Protein 2LEV (pdb70)

Sequence (57 aa):
SHHHHHHSMGNSSKGVYYRNEEGQTWSGVGRQPRWLKEALLNGMKKEDFLVKDTEEESHHHHHHSMGNSSKGVYYRNEEGQTWSGVGRQPRWLKEALLNGMKKEDFLVKDTEEESHHHHHHSMGNSSKGVYYRNEEGQTWSGVGRQPRWLKEALLNGMKKEDFLVKDTEEESHHHHHHSMGNSSKGVYYRNEEGQTWSGVGRQPRWLKEALLNGMKKEDFLVKDTEEESHHHHHHSMGNSSKGVYYRNEEGQTWSGVGRQPRWLKEALLNGMKKEDFLVKDTEEESHHHHHHSMGNSSKGVYYRNEEGQTWSGVGRQPRWLKEALLNGMKKEDFLVKDTEEESHHHHHHSMGNSSKGVYYRNEEGQTWSGVGRQPRWLKEALLNGMKKEDFLVKDTEEESHHHHHHSMGNSSKGVYYRNEEGQTWSGVGRQPRWLKEALLNGMKKEDFLVKDTEEESHHHHHHSMGNSSKGVYYRNEEGQTWSGVGRQPRWLKEALLNGMKKEDFLVKDTEEESHHHHHHSMGNSSKGVYYRNEEGQTWSGVGRQPRWLKEALLNGMKKEDFLVKDTEEESHHHHHHSMGNSSKGVYYRNEEGQTWSGVGRQPRWLKEALLNGMKKEDFLVKDTEEESHHHHHHSMGNSSKGVYYRNEEGQTWSGVGRQPRWLKEALLNGMKKEDFLVKDTEEESHHHHHHSMGNSSKGVYYRNEEGQTWSGVGRQPRWLKEALLNGMKKEDFLVKDTEEESHHHHHHSMGNSSKGVYYRNEEGQTWSGVGRQPRWLKEALLNGMKKEDFLVKDTEEESHHHHHHSMGNSSKGVYYRNEEGQTWSGVGRQPRWLKEALLNGMKKEDFLVKDTEEESHHHHHHSMGNSSKGVYYRNEEGQTWSGVGRQPRWLKEALLNGMKKEDFLVKDTEEESHHHHHHSMGNSSKGVYYRNEEGQTWSGVGRQPRWLKEALLNGMKKEDFLVKDTEEESHHHHHHSMGNSSKGVYYRNEEGQTWSGVGRQPRWLKEALLNGMKKEDFLVKDTEEESHHHHHHSMGNSSKGVYYRNEEGQTWSGVGRQPRWLKEALLNGMKKEDFLVKDTEEESHHHHHHSMGNSSKGVYYRNEEGQTWSGVGRQPRWLKEALLNGMKKEDFLVKDTEEE

Organism: Escherichia coli O157:H7 (NCBI:txid83334)

B-factor: mean 10.0, std 0.0, range [10.0, 10.0]

Nearest PDB structures (foldseek):
  2lev-assembly1_A  TM=9.875E-01  e=4.443E-10  Escherichia coli
  4w5h-assembly1_A  TM=2.392E-01  e=7.335E+00  Streptococcus pneumoniae D39
  2lev-assembly1_A  TM=9.947E-01  e=4.299E-10  Escherichia coli
  2lev-assembly1_A  TM=8.433E-01  e=2.923E-08  Escherichia coli
  2lev-assembly1_A  TM=9.998E-01  e=2.452E-10  Escherichia coli

Solvent-accessible surface area: 4598 Å² total; per-residue (Å²): 142,194,154,170,171,109,73,44,93,80,48,91,113,121,39,44,54,18,83,16,153,94,44,95,73,25,76,35,122,78,177,71,26,145,10,0,121,72,7,82,121,112,74,57,124,66,68,71,23,24,17,2,63,53,79,94,187

Structure (mmCIF, N/CA/C/O backbone):
data_2LEV
#
_entry.id   2LEV
#
loop_
_entity.id
_entity.type
_entity.pdbx_description
1 polymer Ler
2 polymer "DNA (5'-D(*GP*CP*GP*AP*TP*AP*AP*TP*TP*GP*AP*TP*AP*GP*G)-3')"
3 polymer "DNA (5'-D(*CP*CP*TP*AP*TP*CP*AP*AP*TP*TP*AP*TP*CP*GP*C)-3')"
#
loop_
_atom_site.group_PDB
_atom_site.id
_atom_site.type_symbol
_atom_site.label_atom_id
_atom_site.label_alt_id
_atom_site.label_comp_id
_atom_site.label_asym_id
_atom_site.label_entity_id
_atom_site.label_seq_id
_atom_site.pdbx_PDB_ins_code
_atom_site.Cartn_x
_atom_site.Cartn_y
_atom_site.Cartn_z
_atom_site.occupancy
_atom_site.B_iso_or_equiv
_atom_site.auth_seq_id
_atom_site.auth_comp_id
_atom_site.auth_asym_id
_atom_site.auth_atom_id
_atom_site.pdbx_PDB_model_num
ATOM 1 N N . SER A 1 1 ? -39.789 16.274 0.199 1.00 10.00 -9 SER A N 1
ATOM 2 C CA . SER A 1 1 ? -38.975 15.468 1.128 1.00 10.00 -9 SER A CA 1
ATOM 3 C C . SER A 1 1 ? -38.142 14.455 0.351 1.00 10.00 -9 SER A C 1
ATOM 4 O O . SER A 1 1 ? -38.573 13.962 -0.691 1.00 10.00 -9 SER A O 1
ATOM 14 N N . HIS A 1 2 ? -36.945 14.156 0.843 1.00 10.00 -8 HIS A N 1
ATOM 15 C CA . HIS A 1 2 ? -36.071 13.189 0.182 1.00 10.00 -8 HIS A CA 1
ATOM 16 C C . HIS A 1 2 ? -36.462 11.776 0.596 1.00 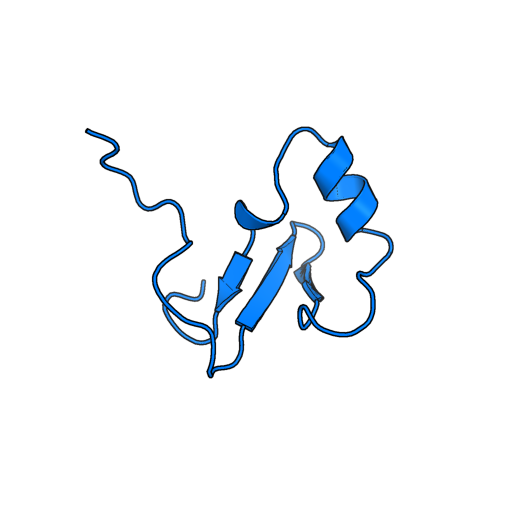10.00 -8 HIS A C 1
ATOM 17 O O . HIS A 1 2 ? -35.887 11.208 1.524 1.00 10.00 -8 HIS A O 1
ATOM 32 N N . HIS A 1 3 ? -37.452 11.220 -0.082 1.00 10.00 -7 HIS A N 1
ATOM 33 C CA . HIS A 1 3 ? -37.925 9.879 0.234 1.00 10.00 -7 HIS A CA 1
ATOM 34 C C . HIS A 1 3 ? -37.287 8.849 -0.688 1.00 10.00 -7 HIS A C 1
ATOM 35 O O . HIS A 1 3 ? -37.824 8.514 -1.747 1.00 10.00 -7 HIS A O 1
ATOM 50 N N . HIS A 1 4 ? -36.124 8.361 -0.275 1.00 10.00 -6 HIS A N 1
ATOM 51 C CA . HIS A 1 4 ? -35.377 7.368 -1.034 1.00 10.00 -6 HIS A CA 1
ATOM 52 C C . HIS A 1 4 ? -34.515 6.537 -0.095 1.00 10.00 -6 HIS A C 1
ATOM 53 O O . HIS A 1 4 ? -34.361 6.881 1.080 1.00 10.00 -6 HIS A O 1
ATOM 68 N N . HIS A 1 5 ? -33.970 5.443 -0.611 1.00 10.00 -5 HIS A N 1
ATOM 69 C CA . HIS A 1 5 ? -33.110 4.573 0.177 1.00 10.00 -5 HIS A CA 1
ATOM 70 C C . HIS A 1 5 ? -31.835 5.312 0.537 1.00 10.00 -5 HIS A C 1
ATOM 71 O O . HIS A 1 5 ? -31.455 5.391 1.702 1.00 10.00 -5 HIS A O 1
ATOM 86 N N . HIS A 1 6 ? -31.168 5.823 -0.498 1.00 10.00 -4 HIS A N 1
ATOM 87 C CA . HIS A 1 6 ? -29.927 6.593 -0.364 1.00 10.00 -4 HIS A CA 1
ATOM 88 C C . HIS A 1 6 ? -28.747 5.729 0.107 1.00 10.00 -4 HIS A C 1
ATOM 89 O O . HIS A 1 6 ? -27.602 6.178 0.073 1.00 10.00 -4 HIS A O 1
ATOM 104 N N . HIS A 1 7 ? -29.041 4.493 0.541 1.00 10.00 -3 HIS A N 1
ATOM 105 C CA . HIS A 1 7 ? -28.034 3.521 1.020 1.00 10.00 -3 HIS A CA 1
ATOM 106 C C . HIS A 1 7 ? -26.993 4.145 1.947 1.00 10.00 -3 HIS A C 1
ATOM 107 O O . HIS A 1 7 ? -25.839 3.719 1.965 1.00 10.00 -3 HIS A O 1
ATOM 122 N N . SER A 1 8 ? -27.394 5.132 2.735 1.00 10.00 -2 SER A N 1
ATOM 123 C CA . SER A 1 8 ? -26.461 5.773 3.642 1.00 10.00 -2 SER A CA 1
ATOM 124 C C . SER A 1 8 ? -26.636 5.264 5.065 1.00 10.00 -2 SER A C 1
ATOM 125 O O . SER A 1 8 ? -25.728 4.638 5.616 1.00 10.00 -2 SER A O 1
ATOM 133 N N . MET A 1 9 ? -27.829 5.503 5.616 1.00 10.00 -1 MET A N 1
ATOM 134 C CA . MET A 1 9 ? -28.196 5.116 6.985 1.00 10.00 -1 MET A CA 1
ATOM 135 C C . MET A 1 9 ? -27.216 5.678 8.026 1.00 10.00 -1 MET A C 1
ATOM 136 O O . MET A 1 9 ? -26.240 6.353 7.689 1.00 10.00 -1 MET A O 1
ATOM 150 N N . GLY A 1 10 ? -27.502 5.433 9.295 1.00 10.00 0 GLY A N 1
ATOM 151 C CA . GLY A 1 10 ? -26.639 5.910 10.353 1.00 10.00 0 GLY A CA 1
ATOM 152 C C . GLY A 1 10 ? -25.803 4.791 10.924 1.00 10.00 0 GLY A C 1
ATOM 153 O O . GLY A 1 10 ? -26.142 4.223 11.960 1.00 10.00 0 GLY A O 1
ATOM 157 N N . ASN A 1 11 ? -24.711 4.466 10.246 1.00 10.00 1 ASN A N 1
ATOM 158 C CA . ASN A 1 11 ? -23.838 3.386 10.687 1.00 10.00 1 ASN A CA 1
ATOM 159 C C . ASN A 1 11 ? -22.376 3.765 10.497 1.00 10.00 1 ASN A C 1
ATOM 160 O O . ASN A 1 11 ? -22.006 4.362 9.484 1.00 10.00 1 ASN A O 1
ATOM 171 N N . SER A 1 12 ? -21.550 3.428 11.480 1.00 10.00 2 SER A N 1
ATOM 172 C CA . SER A 1 12 ? -20.125 3.731 11.426 1.00 10.00 2 SER A CA 1
ATOM 173 C C . SER A 1 12 ? -19.319 2.702 12.226 1.00 10.00 2 SER A C 1
ATOM 174 O O . SER A 1 12 ? -18.247 2.269 11.801 1.00 10.00 2 SER A O 1
ATOM 182 N N . SER A 1 13 ? -19.846 2.298 13.377 1.00 10.00 3 SER A N 1
ATOM 183 C CA . SER A 1 13 ? -19.176 1.326 14.231 1.00 10.00 3 SER A CA 1
ATOM 184 C C . SER A 1 13 ? -19.517 -0.102 13.808 1.00 10.00 3 SER A C 1
ATOM 185 O O . SER A 1 13 ? -20.048 -0.891 14.590 1.00 10.00 3 SER A O 1
ATOM 193 N N . LYS A 1 14 ? -19.195 -0.423 12.565 1.00 10.00 4 LYS A N 1
ATOM 194 C CA . LYS A 1 14 ? -19.459 -1.736 12.000 1.00 10.00 4 LYS A CA 1
ATOM 195 C C . LYS A 1 14 ? -18.618 -1.923 10.751 1.00 10.00 4 LYS A C 1
ATOM 196 O O . LYS A 1 14 ? -17.805 -1.0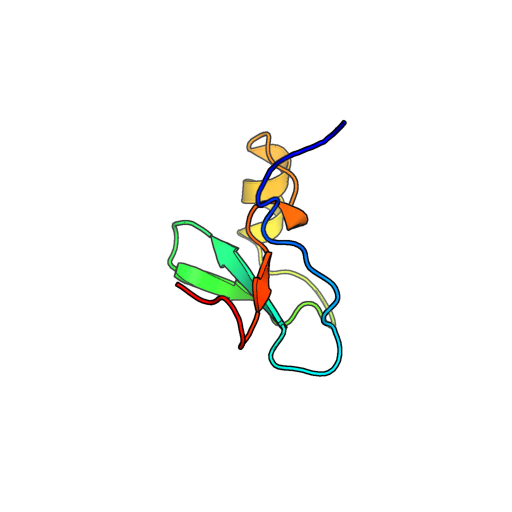60 10.417 1.00 10.00 4 LYS A O 1
ATOM 215 N N . GLY A 1 15 ? -18.792 -3.056 10.086 1.00 10.00 5 GLY A N 1
ATOM 216 C CA . GLY A 1 15 ? -18.064 -3.323 8.865 1.00 10.00 5 GLY A CA 1
ATOM 217 C C . GLY A 1 15 ? -18.539 -2.444 7.720 1.00 10.00 5 GLY A C 1
ATOM 218 O O . GLY A 1 15 ? -19.295 -2.886 6.861 1.00 10.00 5 GLY A O 1
ATOM 222 N N . VAL A 1 16 ? -18.125 -1.187 7.738 1.00 10.00 6 VAL A N 1
ATOM 223 C CA . VAL A 1 16 ? -18.492 -0.229 6.707 1.00 10.00 6 VAL A CA 1
ATOM 224 C C . VAL A 1 16 ? -17.457 -0.253 5.587 1.00 10.00 6 VAL A C 1
ATOM 225 O O . VAL A 1 16 ? -16.253 -0.260 5.851 1.00 10.00 6 VAL A O 1
ATOM 238 N N . TYR A 1 17 ? -17.921 -0.306 4.343 1.00 10.00 7 TYR A N 1
ATOM 239 C CA . TYR A 1 17 ? -17.016 -0.338 3.206 1.00 10.00 7 TYR A CA 1
ATOM 240 C C . TYR A 1 17 ? -17.677 0.181 1.929 1.00 10.00 7 TYR A C 1
ATOM 241 O O . TYR A 1 17 ? -18.894 0.338 1.848 1.00 10.00 7 TYR A O 1
ATOM 259 N N . TYR A 1 18 ? -16.852 0.476 0.944 1.00 10.00 8 TYR A N 1
ATOM 260 C CA . TYR A 1 18 ? -17.327 0.959 -0.341 1.00 10.00 8 TYR A CA 1
ATOM 261 C C . TYR A 1 18 ? -17.230 -0.166 -1.356 1.00 10.00 8 TYR A C 1
ATOM 262 O O . TYR A 1 18 ? -16.208 -0.846 -1.418 1.00 10.00 8 TYR A O 1
ATOM 280 N N . ARG A 1 19 ? -18.279 -0.384 -2.136 1.00 10.00 9 ARG A N 1
ATOM 281 C CA . ARG A 1 19 ? -18.264 -1.449 -3.129 1.00 10.00 9 ARG A CA 1
ATOM 282 C C . ARG A 1 19 ? -18.743 -0.943 -4.484 1.00 10.00 9 ARG A C 1
ATOM 283 O O . ARG A 1 19 ? -19.828 -0.380 -4.598 1.00 10.00 9 ARG A O 1
ATOM 304 N N . ASN A 1 20 ? -17.935 -1.166 -5.508 1.00 10.00 10 ASN A N 1
ATOM 305 C CA . ASN A 1 20 ? -18.272 -0.729 -6.857 1.00 10.00 10 ASN A CA 1
ATOM 306 C C . ASN A 1 20 ? -18.545 -1.943 -7.745 1.00 10.00 10 ASN A C 1
ATOM 307 O O . ASN A 1 20 ? -18.467 -3.078 -7.281 1.00 10.00 10 ASN A O 1
ATOM 318 N N . GLU A 1 21 ? -18.848 -1.694 -9.015 1.00 10.00 11 GLU A N 1
ATOM 319 C CA . GLU A 1 21 ? -19.155 -2.752 -9.982 1.00 10.00 11 GLU A CA 1
ATOM 320 C C . GLU A 1 21 ? -18.029 -3.784 -10.113 1.00 10.00 11 GLU A C 1
ATOM 321 O O . GLU A 1 21 ? -18.273 -4.927 -10.497 1.00 10.00 11 GLU A O 1
ATOM 333 N N . GLU A 1 22 ? -16.802 -3.385 -9.799 1.00 10.00 12 GLU A N 1
ATOM 334 C CA . GLU A 1 22 ? -15.662 -4.294 -9.875 1.00 10.00 12 GLU A CA 1
ATOM 335 C C . GLU A 1 22 ? -15.735 -5.341 -8.763 1.00 10.00 12 GLU A C 1
ATOM 336 O O . GLU A 1 22 ? -15.024 -6.346 -8.789 1.00 10.00 12 GLU A O 1
ATOM 348 N N . GLY A 1 23 ? -16.593 -5.088 -7.784 1.00 10.00 13 GLY A N 1
ATOM 349 C CA . GLY A 1 23 ? -16.746 -5.999 -6.669 1.00 10.00 13 GLY A CA 1
ATOM 350 C C . GLY A 1 23 ? -15.766 -5.695 -5.556 1.00 10.00 13 GLY A C 1
ATOM 351 O O . GLY A 1 23 ? -15.917 -6.174 -4.434 1.00 10.00 13 GLY A O 1
ATOM 355 N N . GLN A 1 24 ? -14.765 -4.885 -5.873 1.00 10.00 14 GLN A N 1
ATOM 356 C CA . GLN A 1 24 ? -13.745 -4.503 -4.905 1.00 10.00 14 GLN A CA 1
ATOM 357 C C . GLN A 1 24 ? -14.351 -3.659 -3.793 1.00 10.00 14 GLN A C 1
ATOM 358 O O . GLN A 1 24 ? -15.301 -2.904 -4.023 1.00 10.00 14 GLN A O 1
ATOM 372 N N . THR A 1 25 ? -13.782 -3.765 -2.598 1.00 10.00 15 THR A N 1
ATOM 373 C CA . THR A 1 25 ? -14.283 -3.029 -1.450 1.00 10.00 15 THR A CA 1
ATOM 374 C C . THR A 1 25 ? -13.175 -2.244 -0.755 1.00 10.00 15 THR A C 1
ATOM 375 O O . THR A 1 25 ? -12.022 -2.671 -0.722 1.00 10.00 15 THR A O 1
ATOM 386 N N . TRP A 1 26 ? -13.544 -1.091 -0.212 1.00 10.00 16 TRP A N 1
ATOM 387 C CA . TRP A 1 26 ? -12.615 -0.228 0.513 1.00 10.00 16 TRP A CA 1
ATOM 388 C C . TRP A 1 26 ? -13.103 -0.061 1.949 1.00 10.00 16 TRP A C 1
ATOM 389 O O . TRP A 1 26 ? -14.280 0.217 2.170 1.00 10.00 16 TRP A O 1
ATOM 410 N N . SER A 1 27 ? -12.200 -0.219 2.910 1.00 10.00 17 SER A N 1
ATOM 411 C CA . SER A 1 27 ? -12.548 -0.115 4.326 1.00 10.00 17 SER A CA 1
ATOM 412 C C . SER A 1 27 ? -12.996 1.299 4.722 1.00 10.00 17 SER A C 1
ATOM 413 O O . SER A 1 27 ? -13.721 1.474 5.700 1.00 10.00 17 SER A O 1
ATOM 421 N N . GLY A 1 28 ? -12.554 2.305 3.980 1.00 10.00 18 GLY A N 1
ATOM 422 C CA . GLY A 1 28 ? -12.941 3.672 4.291 1.00 10.00 18 GLY A CA 1
ATOM 423 C C . GLY A 1 28 ? -11.908 4.393 5.135 1.00 10.00 18 GLY A C 1
ATOM 424 O O . GLY A 1 28 ? -11.995 5.604 5.345 1.00 10.00 18 GLY A O 1
ATOM 428 N N . VAL A 1 29 ? -10.929 3.642 5.611 1.00 10.00 19 VAL A N 1
ATOM 429 C CA . VAL A 1 29 ? -9.866 4.192 6.438 1.00 10.00 19 VAL A CA 1
ATOM 430 C C . VAL A 1 29 ? -8.569 4.239 5.637 1.00 10.00 19 VAL A C 1
ATOM 431 O O . VAL A 1 29 ? -8.433 3.537 4.635 1.00 10.00 19 VAL A O 1
ATOM 444 N N . GLY A 1 30 ? -7.637 5.084 6.060 1.00 10.00 20 GLY A N 1
ATOM 445 C CA . GLY A 1 30 ? -6.366 5.191 5.373 1.00 10.00 20 GLY A CA 1
ATOM 446 C C . GLY A 1 30 ? -6.484 5.920 4.056 1.00 10.00 20 GLY A C 1
ATOM 447 O O . GLY A 1 30 ? -6.701 7.134 4.020 1.00 10.00 20 GLY A O 1
ATOM 451 N N . ARG A 1 31 ? -6.350 5.175 2.975 1.00 10.00 21 ARG A N 1
ATOM 452 C CA . ARG A 1 31 ? -6.440 5.733 1.637 1.00 10.00 21 ARG A CA 1
ATOM 453 C C . ARG A 1 31 ? -7.344 4.856 0.782 1.00 10.00 21 ARG A C 1
ATOM 454 O O . ARG A 1 31 ? -7.435 3.648 1.007 1.00 10.00 21 ARG A O 1
ATOM 475 N N . GLN A 1 32 ? -8.010 5.463 -0.183 1.00 10.00 22 GLN A N 1
ATOM 476 C CA . GLN A 1 32 ? -8.926 4.742 -1.056 1.00 10.00 22 GLN A CA 1
ATOM 477 C C . GLN A 1 32 ? -8.185 4.059 -2.201 1.00 10.00 22 GLN A C 1
ATOM 478 O O . GLN A 1 32 ? -7.084 4.455 -2.556 1.00 10.00 22 GLN A O 1
ATOM 492 N N . PRO A 1 33 ? -8.757 2.991 -2.774 1.00 10.00 23 PRO A N 1
ATOM 493 C CA . PRO A 1 33 ? -8.143 2.283 -3.893 1.00 10.00 23 PRO A CA 1
ATOM 494 C C . PRO A 1 33 ? -8.257 3.087 -5.188 1.00 10.00 23 PRO A C 1
ATOM 495 O O . PRO A 1 33 ? -9.038 4.037 -5.273 1.00 10.00 23 PRO A O 1
ATOM 506 N N . ARG A 1 34 ? -7.507 2.681 -6.203 1.00 10.00 24 ARG A N 1
ATOM 507 C CA . ARG A 1 34 ? -7.497 3.382 -7.487 1.00 10.00 24 ARG A CA 1
ATOM 508 C C . ARG A 1 34 ? -8.884 3.458 -8.138 1.00 10.00 24 ARG A C 1
ATOM 509 O O . ARG A 1 34 ? -9.191 4.427 -8.828 1.00 10.00 24 ARG A O 1
ATOM 530 N N . TRP A 1 35 ? -9.733 2.456 -7.905 1.00 10.00 25 TRP A N 1
ATOM 531 C CA . TRP A 1 35 ? -11.068 2.449 -8.508 1.00 10.00 25 TRP A CA 1
ATOM 532 C C . TRP A 1 35 ? -11.999 3.460 -7.841 1.00 10.00 25 TRP A C 1
ATOM 533 O O . TRP A 1 35 ? -12.981 3.885 -8.443 1.00 10.00 25 TRP A O 1
ATOM 554 N N . LEU A 1 36 ? -11.684 3.859 -6.612 1.00 10.00 26 LEU A N 1
ATOM 555 C CA . LEU A 1 36 ? -12.511 4.828 -5.901 1.00 10.00 26 LEU A CA 1
ATOM 556 C C . LEU A 1 36 ? -12.454 6.156 -6.638 1.00 10.00 26 LEU A C 1
ATOM 557 O O . LEU A 1 36 ? -13.473 6.806 -6.866 1.00 10.00 26 LEU A O 1
ATOM 573 N N . LYS A 1 37 ? -11.248 6.526 -7.035 1.00 10.00 27 LYS A N 1
ATOM 574 C CA . LYS A 1 37 ? -11.020 7.759 -7.757 1.00 10.00 27 LYS A CA 1
ATOM 575 C C . LYS A 1 37 ? -11.764 7.732 -9.087 1.00 10.00 27 LYS A C 1
ATOM 576 O O . LYS A 1 37 ? -12.400 8.713 -9.478 1.00 10.00 27 LYS A O 1
ATOM 595 N N . GLU A 1 38 ? -11.704 6.585 -9.758 1.00 10.00 28 GLU A N 1
ATOM 596 C CA . GLU A 1 38 ? -12.360 6.406 -11.045 1.00 10.00 28 GLU A CA 1
ATOM 597 C C . GLU A 1 38 ? -13.874 6.482 -10.896 1.00 10.00 28 GLU A C 1
ATOM 598 O O . GLU A 1 38 ? -14.554 7.135 -11.688 1.00 10.00 28 GLU A O 1
ATOM 610 N N . ALA A 1 39 ? -14.396 5.813 -9.874 1.00 10.00 29 ALA A N 1
ATOM 611 C CA . ALA A 1 39 ? -15.829 5.805 -9.613 1.00 10.00 29 ALA A CA 1
ATOM 612 C C . ALA A 1 39 ? -16.318 7.203 -9.252 1.00 10.00 29 ALA A C 1
ATOM 613 O O . ALA A 1 39 ? -17.433 7.595 -9.598 1.00 10.00 29 ALA A O 1
ATOM 620 N N . LEU A 1 40 ? -15.461 7.956 -8.575 1.00 10.00 30 LEU A N 1
ATOM 621 C CA . LEU A 1 40 ? -15.786 9.313 -8.160 1.00 10.00 30 LEU A CA 1
ATOM 622 C C . LEU A 1 40 ? -15.930 10.236 -9.368 1.00 10.00 30 LEU A C 1
ATOM 623 O O . LEU A 1 40 ? -16.893 10.998 -9.469 1.00 10.00 30 LEU A O 1
ATOM 639 N N . LEU A 1 41 ? -14.974 10.161 -10.289 1.00 10.00 31 LEU A N 1
ATOM 640 C CA . LEU A 1 41 ? -15.007 10.995 -11.488 1.00 10.00 31 LEU A CA 1
ATOM 641 C C . LEU A 1 41 ? -15.970 10.434 -12.529 1.00 10.00 31 LEU A C 1
ATOM 642 O O . LEU A 1 41 ? -16.236 11.068 -13.549 1.00 10.00 31 LEU A O 1
ATOM 658 N N . ASN A 1 42 ? -16.495 9.240 -12.263 1.00 10.00 32 ASN A N 1
ATOM 659 C CA . ASN A 1 42 ? -17.432 8.593 -13.174 1.00 10.00 32 ASN A CA 1
ATOM 660 C C . ASN A 1 42 ? -18.772 9.320 -13.178 1.00 10.00 32 ASN A C 1
ATOM 661 O O . ASN A 1 42 ? -19.622 9.072 -14.033 1.00 10.00 32 ASN A O 1
ATOM 672 N N . GLY A 1 43 ? -18.954 10.223 -12.220 1.00 10.00 33 GLY A N 1
ATOM 673 C CA . GLY A 1 43 ? -20.186 10.984 -12.143 1.00 10.00 33 GLY A CA 1
ATOM 674 C C . GLY A 1 43 ? -21.048 10.614 -10.954 1.00 10.00 33 GLY A C 1
ATOM 675 O O . GLY A 1 43 ? -22.212 11.016 -10.875 1.00 10.00 33 GLY A O 1
ATOM 679 N N . MET A 1 44 ? -20.493 9.855 -10.025 1.00 10.00 34 MET A N 1
ATOM 680 C CA . MET A 1 44 ? -21.240 9.453 -8.844 1.00 10.00 34 MET A CA 1
ATOM 681 C C . MET A 1 44 ? -20.383 9.610 -7.597 1.00 10.00 34 MET A C 1
ATOM 682 O O . MET A 1 44 ? -19.170 9.394 -7.634 1.00 10.00 34 MET A O 1
ATOM 696 N N . LYS A 1 45 ? -21.007 10.025 -6.504 1.00 10.00 35 LYS A N 1
ATOM 697 C CA . LYS A 1 45 ? -20.297 10.199 -5.249 1.00 10.00 35 LYS A CA 1
ATOM 698 C C . LYS A 1 45 ? -19.975 8.833 -4.655 1.00 10.00 35 LYS A C 1
ATOM 699 O O . LYS A 1 45 ? -20.716 7.873 -4.862 1.00 10.00 35 LYS A O 1
ATOM 718 N N . LYS A 1 46 ? -18.876 8.745 -3.919 1.00 10.00 36 LYS A N 1
ATOM 719 C CA . LYS A 1 46 ? -18.462 7.482 -3.313 1.00 10.00 36 LYS A CA 1
ATOM 720 C C . LYS A 1 46 ? -19.531 6.945 -2.365 1.00 10.00 36 LYS A C 1
ATOM 721 O O . LYS A 1 46 ? -19.685 5.736 -2.203 1.00 10.00 36 LYS A O 1
ATOM 740 N N . GLU A 1 47 ? -20.281 7.856 -1.769 1.00 10.00 37 GLU A N 1
ATOM 741 C CA . GLU A 1 47 ? -21.351 7.511 -0.842 1.00 10.00 37 GLU A CA 1
ATOM 742 C C . GLU A 1 47 ? -22.457 6.726 -1.548 1.00 10.00 37 GLU A C 1
ATOM 743 O O . GLU A 1 47 ? -23.176 5.944 -0.922 1.00 10.00 37 GLU A O 1
ATOM 755 N N . ASP A 1 48 ? -22.583 6.939 -2.858 1.00 10.00 38 ASP A N 1
ATOM 756 C CA . ASP A 1 48 ? -23.616 6.279 -3.662 1.00 10.00 38 ASP A CA 1
ATOM 757 C C . ASP A 1 48 ? -23.400 4.767 -3.749 1.00 10.00 38 ASP A C 1
ATOM 758 O O . ASP A 1 48 ? -24.296 4.031 -4.167 1.00 10.00 38 ASP A O 1
ATOM 767 N N . PHE A 1 49 ? -22.210 4.301 -3.393 1.00 10.00 39 PHE A N 1
ATOM 768 C CA . PHE A 1 49 ? -21.926 2.870 -3.417 1.00 10.00 39 PHE A CA 1
ATOM 769 C C . PHE A 1 49 ? -21.343 2.429 -2.076 1.00 10.00 39 PHE A C 1
ATOM 770 O O . PHE A 1 49 ? -20.523 1.510 -1.999 1.00 10.00 39 PHE A O 1
ATOM 787 N N . LEU A 1 50 ? -21.795 3.090 -1.016 1.00 10.00 40 LEU A N 1
ATOM 788 C CA . LEU A 1 50 ? -21.350 2.792 0.337 1.00 10.00 40 LEU A CA 1
ATOM 789 C C . LEU A 1 50 ? -22.234 1.716 0.970 1.00 10.00 40 LEU A C 1
ATOM 790 O O . LEU A 1 50 ? -23.370 1.985 1.366 1.00 10.00 40 LEU A O 1
ATOM 806 N N . VAL A 1 51 ? -21.707 0.506 1.081 1.00 10.00 41 VAL A N 1
ATOM 807 C CA . VAL A 1 51 ? -22.452 -0.601 1.660 1.00 10.00 41 VAL A CA 1
ATOM 808 C C . VAL A 1 51 ? -21.818 -1.034 2.982 1.00 10.00 41 VAL A C 1
ATOM 809 O O . VAL A 1 51 ? -20.601 -1.155 3.100 1.00 10.00 41 VAL A O 1
ATOM 822 N N . LYS A 1 52 ? -22.647 -1.252 3.983 1.00 10.00 42 LYS A N 1
ATOM 823 C CA . LYS A 1 52 ? -22.165 -1.635 5.301 1.00 10.00 42 LYS A CA 1
ATOM 824 C C . LYS A 1 52 ? -22.470 -3.094 5.586 1.00 10.00 42 LYS A C 1
ATOM 825 O O . LYS A 1 52 ? -23.128 -3.757 4.792 1.00 10.00 42 LYS A O 1
ATOM 844 N N . ASP A 1 53 ? -21.958 -3.586 6.715 1.00 10.00 43 ASP A N 1
ATOM 845 C CA . ASP A 1 53 ? -22.193 -4.964 7.145 1.00 10.00 43 ASP A CA 1
ATOM 846 C C . ASP A 1 53 ? -23.688 -5.240 7.203 1.00 10.00 43 ASP A C 1
ATOM 847 O O . ASP A 1 53 ? -24.143 -6.359 6.964 1.00 10.00 43 ASP A O 1
ATOM 856 N N . THR A 1 54 ? -24.440 -4.201 7.534 1.00 10.00 44 THR A N 1
ATOM 857 C CA . THR A 1 54 ? -25.883 -4.278 7.587 1.00 10.00 44 THR A CA 1
ATOM 858 C C . THR A 1 54 ? -26.438 -3.622 6.324 1.00 10.00 44 THR A C 1
ATOM 859 O O . THR A 1 54 ? -25.775 -2.758 5.746 1.00 10.00 44 THR A O 1
ATOM 870 N N . GLU A 1 55 ? -27.626 -4.049 5.895 1.00 10.00 45 GLU A N 1
ATOM 871 C CA . GLU A 1 55 ? -28.274 -3.533 4.678 1.00 10.00 45 GLU A CA 1
ATOM 872 C C . GLU A 1 55 ? -27.389 -3.808 3.452 1.00 10.00 45 GLU A C 1
ATOM 873 O O . GLU A 1 55 ? -27.449 -3.114 2.435 1.00 10.00 45 GLU A O 1
ATOM 885 N N . GLU A 1 56 ? -26.610 -4.881 3.542 1.00 10.00 46 GLU A N 1
ATOM 886 C CA . GLU A 1 56 ? -25.701 -5.264 2.473 1.00 10.00 46 GLU A CA 1
ATOM 887 C C . GLU A 1 56 ? -26.417 -6.092 1.407 1.00 10.00 46 GLU A C 1
ATOM 888 O O . GLU A 1 56 ? -27.415 -6.763 1.689 1.00 10.00 46 GLU A O 1
ATOM 900 N N . GLU A 1 57 ? -25.917 -6.024 0.179 1.00 10.00 47 GLU A N 1
ATOM 901 C CA . GLU A 1 57 ? -26.495 -6.767 -0.927 1.00 10.00 47 GLU A CA 1
ATOM 902 C C . GLU A 1 57 ? -25.692 -8.042 -1.168 1.00 10.00 47 GLU A C 1
ATOM 903 O O . GLU A 1 57 ? -24.750 -8.006 -1.986 1.00 10.00 47 GLU A O 1
ATOM 1868 N N . SER A 1 1 ? -42.980 8.663 1.983 1.00 10.00 -9 SER A N 2
ATOM 1869 C CA . SER A 1 1 ? -42.063 7.724 2.659 1.00 10.00 -9 SER A CA 2
ATOM 1870 C C . SER A 1 1 ? -41.085 7.120 1.655 1.00 10.00 -9 SER A C 2
ATOM 1871 O O . SER A 1 1 ? -41.493 6.467 0.699 1.00 10.00 -9 SER A O 2
ATOM 1881 N N . HIS A 1 2 ? -39.796 7.343 1.870 1.00 10.00 -8 HIS A N 2
ATOM 1882 C CA . HIS A 1 2 ? -38.772 6.812 0.982 1.00 10.00 -8 HIS A CA 2
ATOM 1883 C C . HIS A 1 2 ? -38.398 5.400 1.404 1.00 10.00 -8 HIS A C 2
ATOM 1884 O O . HIS A 1 2 ? -37.439 5.204 2.151 1.00 10.00 -8 HIS A O 2
ATOM 1899 N N . HIS A 1 3 ? -39.167 4.422 0.946 1.00 10.00 -7 HIS A N 2
ATOM 1900 C CA . HIS A 1 3 ? -38.904 3.032 1.287 1.00 10.00 -7 HIS A CA 2
ATOM 1901 C C . HIS A 1 3 ? -37.933 2.418 0.281 1.00 10.00 -7 HIS A C 2
ATOM 1902 O O . HIS A 1 3 ? -38.322 1.954 -0.792 1.00 10.00 -7 HIS A O 2
ATOM 1917 N N . HIS A 1 4 ? -36.661 2.458 0.626 1.00 10.00 -6 HIS A N 2
ATOM 1918 C CA . HIS A 1 4 ? -35.612 1.921 -0.224 1.00 10.00 -6 HIS A CA 2
ATOM 1919 C C . HIS A 1 4 ? -34.491 1.389 0.655 1.00 10.00 -6 HIS A C 2
ATOM 1920 O O . HIS A 1 4 ? -33.899 2.143 1.422 1.00 10.00 -6 HIS A O 2
ATOM 1935 N N . HIS A 1 5 ? -34.212 0.092 0.551 1.00 10.00 -5 HIS A N 2
ATOM 1936 C CA . HIS A 1 5 ? -33.168 -0.531 1.364 1.00 10.00 -5 HIS A CA 2
ATOM 1937 C C . HIS A 1 5 ? -31.835 0.183 1.190 1.00 10.00 -5 HIS A C 2
ATOM 1938 O O . HIS A 1 5 ? -31.173 0.515 2.172 1.00 10.00 -5 HIS A O 2
ATOM 1953 N N . HIS A 1 6 ? -31.441 0.391 -0.068 1.00 10.00 -4 HIS A N 2
ATOM 1954 C CA . HIS A 1 6 ? -30.186 1.072 -0.401 1.00 10.00 -4 HIS A CA 2
ATOM 1955 C C . HIS A 1 6 ? -28.979 0.280 0.111 1.00 10.00 -4 HIS A C 2
ATOM 1956 O O . HIS A 1 6 ? -27.847 0.753 0.029 1.00 10.00 -4 HIS A O 2
ATOM 1971 N N . HIS A 1 7 ? -29.253 -0.936 0.616 1.00 10.00 -3 HIS A N 2
ATOM 1972 C CA . HIS A 1 7 ? -28.245 -1.852 1.177 1.00 10.00 -3 HIS A CA 2
ATOM 1973 C C . HIS A 1 7 ? -27.242 -1.130 2.072 1.00 10.00 -3 HIS A C 2
ATOM 1974 O O . HIS A 1 7 ? -26.069 -1.495 2.119 1.00 10.00 -3 HIS A O 2
ATOM 1989 N N . SER A 1 8 ? -27.715 -0.131 2.801 1.00 10.00 -2 SER A N 2
ATOM 1990 C CA . SER A 1 8 ? -26.859 0.643 3.682 1.00 10.00 -2 SER A CA 2
ATOM 1991 C C . SER A 1 8 ? -27.005 0.185 5.132 1.00 10.00 -2 SER A C 2
ATOM 1992 O O . SER A 1 8 ? -26.030 -0.250 5.743 1.00 10.00 -2 SER A O 2
ATOM 2000 N N . MET A 1 9 ? -28.236 0.277 5.654 1.00 10.00 -1 MET A N 2
ATOM 2001 C CA . MET A 1 9 ? -28.577 -0.112 7.035 1.00 10.00 -1 MET A CA 2
ATOM 2002 C C . MET A 1 9 ? -27.621 0.497 8.074 1.00 10.00 -1 MET A C 2
ATOM 2003 O O . MET A 1 9 ? -26.844 1.404 7.772 1.00 10.00 -1 MET A O 2
ATOM 2017 N N . GLY A 1 10 ? -27.712 0.023 9.311 1.00 10.00 0 GLY A N 2
ATOM 2018 C CA . GLY A 1 10 ? -26.852 0.532 10.360 1.00 10.00 0 GLY A CA 2
ATOM 2019 C C . GLY A 1 10 ? -25.883 -0.516 10.864 1.00 10.00 0 GLY A C 2
ATOM 2020 O O . GLY A 1 10 ? -26.179 -1.244 11.816 1.00 10.00 0 GLY A O 2
ATOM 2024 N N . ASN A 1 11 ? -24.727 -0.605 10.221 1.00 10.00 1 ASN A N 2
ATOM 2025 C CA . ASN A 1 11 ? -23.710 -1.572 10.609 1.00 10.00 1 ASN A CA 2
ATOM 2026 C C . ASN A 1 11 ? -22.320 -1.030 10.303 1.00 10.00 1 ASN A C 2
ATOM 2027 O O . ASN A 1 11 ? -22.028 -0.647 9.172 1.00 10.00 1 ASN A O 2
ATOM 2038 N N . SER A 1 12 ? -21.481 -0.961 11.325 1.00 10.00 2 SER A N 2
ATOM 2039 C CA . SER A 1 12 ? -20.117 -0.475 11.166 1.00 10.00 2 SER A CA 2
ATOM 2040 C C . SER A 1 12 ? -19.157 -1.254 12.065 1.00 10.00 2 SER A C 2
ATOM 2041 O O . SER A 1 12 ? -17.983 -0.902 12.193 1.00 10.00 2 SER A O 2
ATOM 2049 N N . SER A 1 13 ? -19.658 -2.320 12.676 1.00 10.00 3 SER A N 2
ATOM 2050 C CA . SER A 1 13 ? -18.852 -3.144 13.564 1.00 10.00 3 SER A CA 2
ATOM 2051 C C . SER A 1 13 ? -18.538 -4.493 12.924 1.00 10.00 3 SER A C 2
ATOM 2052 O O . SER A 1 13 ? -18.075 -5.419 13.591 1.00 10.00 3 SER A O 2
ATOM 2060 N N . LYS A 1 14 ? -18.786 -4.593 11.628 1.00 10.00 4 LYS A N 2
ATOM 2061 C CA . LYS A 1 14 ? -18.536 -5.818 10.887 1.00 10.00 4 LYS A CA 2
ATOM 2062 C C . LYS A 1 14 ? -17.850 -5.483 9.578 1.00 10.00 4 LYS A C 2
ATOM 2063 O O . LYS A 1 14 ? -17.529 -4.321 9.329 1.00 10.00 4 LYS A O 2
ATOM 2082 N N . GLY A 1 15 ? -17.606 -6.502 8.761 1.00 10.00 5 GLY A N 2
ATOM 2083 C CA . GLY A 1 15 ? -16.962 -6.296 7.478 1.00 10.00 5 GLY A CA 2
ATOM 2084 C C . GLY A 1 15 ? -17.754 -5.370 6.577 1.00 10.00 5 GLY A C 2
ATOM 2085 O O . GLY A 1 15 ? -18.705 -5.791 5.916 1.00 10.00 5 GLY A O 2
ATOM 2089 N N . VAL A 1 16 ? -17.375 -4.108 6.574 1.00 10.00 6 VAL A N 2
ATOM 2090 C CA . VAL A 1 16 ? -18.026 -3.107 5.753 1.00 10.00 6 VAL A CA 2
ATOM 2091 C C . VAL A 1 16 ? -17.047 -2.626 4.692 1.00 10.00 6 VAL A C 2
ATOM 2092 O O . VAL A 1 16 ? -15.901 -2.305 5.005 1.00 10.00 6 VAL A O 2
ATOM 2105 N N . TYR A 1 17 ? -17.474 -2.614 3.436 1.00 10.00 7 TYR A N 2
ATOM 2106 C CA . TYR A 1 17 ? -16.601 -2.183 2.358 1.00 10.00 7 TYR A CA 2
ATOM 2107 C C . TYR A 1 17 ? -17.398 -1.676 1.157 1.00 10.00 7 TYR A C 2
ATOM 2108 O O . TYR A 1 17 ? -18.609 -1.857 1.067 1.00 10.00 7 TYR A O 2
ATOM 2126 N N . TYR A 1 18 ? -16.705 -1.014 0.252 1.00 10.00 8 TYR A N 2
ATOM 2127 C CA . TYR A 1 18 ? -17.312 -0.477 -0.953 1.00 10.00 8 TYR A CA 2
ATOM 2128 C C . TYR A 1 18 ? -16.918 -1.337 -2.140 1.00 10.00 8 TYR A C 2
ATOM 2129 O O . TYR A 1 18 ? -15.787 -1.818 -2.202 1.00 10.00 8 TYR A O 2
ATOM 2147 N N . ARG A 1 19 ? -17.841 -1.550 -3.069 1.00 10.00 9 ARG A N 2
ATOM 2148 C CA . ARG A 1 19 ? -17.554 -2.365 -4.244 1.00 10.00 9 ARG A CA 2
ATOM 2149 C C . ARG A 1 19 ? -18.327 -1.871 -5.456 1.00 10.00 9 ARG A C 2
ATOM 2150 O O . ARG A 1 19 ? -19.537 -1.659 -5.393 1.00 10.00 9 ARG A O 2
ATOM 2171 N N . ASN A 1 20 ? -17.617 -1.689 -6.556 1.00 10.00 10 ASN A N 2
ATOM 2172 C CA . ASN A 1 20 ? -18.235 -1.230 -7.791 1.00 10.00 10 ASN A CA 2
ATOM 2173 C C . ASN A 1 20 ? -18.199 -2.346 -8.834 1.00 10.00 10 ASN A C 2
ATOM 2174 O O . ASN A 1 20 ? -17.770 -3.461 -8.534 1.00 10.00 10 ASN A O 2
ATOM 2185 N N . GLU A 1 21 ? -18.646 -2.041 -10.049 1.00 10.00 11 GLU A N 2
ATOM 2186 C CA . GLU A 1 21 ? -18.688 -3.010 -11.147 1.00 10.00 11 GLU A CA 2
ATOM 2187 C C . GLU A 1 21 ? -17.325 -3.652 -11.419 1.00 10.00 11 GLU A C 2
ATOM 2188 O O . GLU A 1 21 ? -17.252 -4.731 -12.001 1.00 10.00 11 GLU A O 2
ATOM 2200 N N . GLU A 1 22 ? -16.252 -2.995 -10.996 1.00 10.00 12 GLU A N 2
ATOM 2201 C CA . GLU A 1 22 ? -14.905 -3.522 -11.190 1.00 10.00 12 GLU A CA 2
ATOM 2202 C C . GLU A 1 22 ? -14.660 -4.744 -10.307 1.00 10.00 12 GLU A C 2
ATOM 2203 O O . GLU A 1 22 ? -13.741 -5.519 -10.550 1.00 10.00 12 GLU A O 2
ATOM 2215 N N . GLY A 1 23 ? -15.480 -4.907 -9.277 1.00 10.00 13 GLY A N 2
ATOM 2216 C CA . GLY A 1 23 ? -15.332 -6.040 -8.382 1.00 10.00 13 GLY A CA 2
ATOM 2217 C C . GLY A 1 23 ? -14.317 -5.794 -7.285 1.00 10.00 13 GLY A C 2
ATOM 2218 O O . GLY A 1 23 ? -14.080 -6.660 -6.442 1.00 10.00 13 GLY A O 2
ATOM 2222 N N . GLN A 1 24 ? -13.709 -4.615 -7.298 1.00 10.00 14 GLN A N 2
ATOM 2223 C CA . GLN A 1 24 ? -12.721 -4.257 -6.288 1.00 10.00 14 GLN A CA 2
ATOM 2224 C C . GLN A 1 24 ? -13.430 -3.809 -5.012 1.00 10.00 14 GLN A C 2
ATOM 2225 O O . GLN A 1 24 ? -14.578 -3.358 -5.069 1.00 10.00 14 GLN A O 2
ATOM 2239 N N . THR A 1 25 ? -12.753 -3.909 -3.872 1.00 10.00 15 THR A N 2
ATOM 2240 C CA . THR A 1 25 ? -13.365 -3.548 -2.597 1.00 10.00 15 THR A CA 2
ATOM 2241 C C . THR A 1 25 ? -12.505 -2.592 -1.768 1.00 10.00 15 THR A C 2
ATOM 2242 O O . THR A 1 25 ? -11.288 -2.731 -1.702 1.00 10.00 15 THR A O 2
ATOM 2253 N N . TRP A 1 26 ? -13.161 -1.629 -1.130 1.00 10.00 16 TRP A N 2
ATOM 2254 C CA . TRP A 1 26 ? -12.484 -0.655 -0.274 1.00 10.00 16 TRP A CA 2
ATOM 2255 C C . TRP A 1 26 ? -13.023 -0.765 1.147 1.00 10.00 16 TRP A C 2
ATOM 2256 O O . TRP A 1 26 ? -14.224 -0.633 1.360 1.00 10.00 16 TRP A O 2
ATOM 2277 N N . SER A 1 27 ? -12.138 -0.990 2.108 1.00 10.00 17 SER A N 2
ATOM 2278 C CA . SER A 1 27 ? -12.543 -1.129 3.504 1.00 10.00 17 SER A CA 2
ATOM 2279 C C . SER A 1 27 ? -13.144 0.168 4.048 1.00 10.00 17 SER A C 2
ATOM 2280 O O . SER A 1 27 ? -14.002 0.143 4.927 1.00 10.00 17 SER A O 2
ATOM 2288 N N . GLY A 1 28 ? -12.685 1.297 3.524 1.00 10.00 18 GLY A N 2
ATOM 2289 C CA . GLY A 1 28 ? -13.196 2.577 3.967 1.00 10.00 18 GLY A CA 2
ATOM 2290 C C . GLY A 1 28 ? -12.278 3.257 4.959 1.00 10.00 18 GLY A C 2
ATOM 2291 O O . GLY A 1 28 ? -12.637 4.273 5.558 1.00 10.00 18 GLY A O 2
ATOM 2295 N N . VAL A 1 29 ? -11.091 2.705 5.126 1.00 10.00 19 VAL A N 2
ATOM 2296 C CA . VAL A 1 29 ? -10.121 3.260 6.052 1.00 10.00 19 VAL A CA 2
ATOM 2297 C C . VAL A 1 29 ? -8.894 3.778 5.313 1.00 10.00 19 VAL A C 2
ATOM 2298 O O . VAL A 1 29 ? -8.626 3.372 4.182 1.00 10.00 19 VAL A O 2
ATOM 2311 N N . GLY A 1 30 ? -8.178 4.689 5.954 1.00 10.00 20 GLY A N 2
ATOM 2312 C CA . GLY A 1 30 ? -6.971 5.241 5.380 1.00 10.00 20 GLY A CA 2
ATOM 2313 C C . GLY A 1 30 ? -7.219 6.068 4.138 1.00 10.00 20 GLY A C 2
ATOM 2314 O O . GLY A 1 30 ? -7.782 7.161 4.203 1.00 10.00 20 GLY A O 2
ATOM 2318 N N . ARG A 1 31 ? -6.808 5.537 3.005 1.00 10.00 21 ARG A N 2
ATOM 2319 C CA . ARG A 1 31 ? -6.963 6.223 1.739 1.00 10.00 21 ARG A CA 2
ATOM 2320 C C . ARG A 1 31 ? -7.840 5.415 0.795 1.00 10.00 21 ARG A C 2
ATOM 2321 O O . ARG A 1 31 ? -7.805 4.184 0.802 1.00 10.00 21 ARG A O 2
ATOM 2342 N N . GLN A 1 32 ? -8.636 6.111 -0.002 1.00 10.00 22 GLN A N 2
ATOM 2343 C CA . GLN A 1 32 ? -9.520 5.456 -0.951 1.00 10.00 22 GLN A CA 2
ATOM 2344 C C . GLN A 1 32 ? -8.766 5.078 -2.220 1.00 10.00 22 GLN A C 2
ATOM 2345 O O . GLN A 1 32 ? -7.889 5.807 -2.669 1.00 10.00 22 GLN A O 2
ATOM 2359 N N . PRO A 1 33 ? -9.106 3.934 -2.818 1.00 10.00 23 PRO A N 2
ATOM 2360 C CA . PRO A 1 33 ? -8.459 3.464 -4.038 1.00 10.00 23 PRO A CA 2
ATOM 2361 C C . PRO A 1 33 ? -8.784 4.346 -5.238 1.00 10.00 23 PRO A C 2
ATOM 2362 O O . PRO A 1 33 ? -9.719 5.147 -5.201 1.00 10.00 23 PRO A O 2
ATOM 2373 N N . ARG A 1 34 ? -8.018 4.175 -6.302 1.00 10.00 24 ARG A N 2
ATOM 2374 C CA . ARG A 1 34 ? -8.193 4.957 -7.519 1.00 10.00 24 ARG A CA 2
ATOM 2375 C C . ARG A 1 34 ? -9.587 4.772 -8.134 1.00 10.00 24 ARG A C 2
ATOM 2376 O O . ARG A 1 34 ? -10.150 5.720 -8.684 1.00 10.00 24 ARG A O 2
ATOM 2397 N N . TRP A 1 35 ? -10.167 3.578 -8.001 1.00 10.00 25 TRP A N 2
ATOM 2398 C CA . TRP A 1 35 ? -11.488 3.314 -8.578 1.00 10.00 25 TRP A CA 2
ATOM 2399 C C . TRP A 1 35 ? -12.607 3.985 -7.783 1.00 10.00 25 TRP A C 2
ATOM 2400 O O . TRP A 1 35 ? -13.713 4.164 -8.298 1.00 10.00 25 TRP A O 2
ATOM 2421 N N . LEU A 1 36 ? -12.328 4.369 -6.540 1.00 10.00 26 LEU A N 2
ATOM 2422 C CA . LEU A 1 36 ? -13.337 5.023 -5.715 1.00 10.00 26 LEU A CA 2
ATOM 2423 C C . LEU A 1 36 ? -13.702 6.362 -6.343 1.00 10.00 26 LEU A C 2
ATOM 2424 O O . LEU A 1 36 ? -14.865 6.765 -6.352 1.00 10.00 26 LEU A O 2
ATOM 2440 N N . LYS A 1 37 ? -12.694 7.029 -6.893 1.00 10.00 27 LYS A N 2
ATOM 2441 C CA . LYS A 1 37 ? -12.884 8.313 -7.547 1.00 10.00 27 LYS A CA 2
ATOM 2442 C C . LYS A 1 37 ? -13.749 8.149 -8.795 1.00 10.00 27 LYS A C 2
ATOM 2443 O O . LYS A 1 37 ? -14.676 8.926 -9.024 1.00 10.00 27 LYS A O 2
ATOM 2462 N N . GLU A 1 38 ? -13.450 7.113 -9.571 1.00 10.00 28 GLU A N 2
ATOM 2463 C CA . GLU A 1 38 ? -14.174 6.825 -10.807 1.00 10.00 28 GLU A CA 2
ATOM 2464 C C . GLU A 1 38 ? -15.668 6.645 -10.547 1.00 10.00 28 GLU A C 2
ATOM 2465 O O . GLU A 1 38 ? -16.503 7.202 -11.256 1.00 10.00 28 GLU A O 2
ATOM 2477 N N . ALA A 1 39 ? -15.988 5.870 -9.522 1.00 10.00 29 ALA A N 2
ATOM 2478 C CA . ALA A 1 39 ? -17.376 5.615 -9.162 1.00 10.00 29 ALA A CA 2
ATOM 2479 C C . ALA A 1 39 ? -18.032 6.867 -8.590 1.00 10.00 29 ALA A C 2
ATOM 2480 O O . ALA A 1 39 ? -19.225 7.107 -8.792 1.00 10.00 29 ALA A O 2
ATOM 2487 N N . LEU A 1 40 ? -17.244 7.669 -7.890 1.00 10.00 30 LEU A N 2
ATOM 2488 C CA . LEU A 1 40 ? -17.743 8.898 -7.284 1.00 10.00 30 LEU A CA 2
ATOM 2489 C C . LEU A 1 40 ? -18.118 9.923 -8.356 1.00 10.00 30 LEU A C 2
ATOM 2490 O O . LEU A 1 40 ? -19.185 10.537 -8.298 1.00 10.00 30 LEU A O 2
ATOM 2506 N N . LEU A 1 41 ? -17.246 10.094 -9.343 1.00 10.00 31 LEU A N 2
ATOM 2507 C CA . LEU A 1 41 ? -17.490 11.053 -10.418 1.00 10.00 31 LEU A CA 2
ATOM 2508 C C . LEU A 1 41 ? -18.517 10.530 -11.420 1.00 10.00 31 LEU A C 2
ATOM 2509 O O . LEU A 1 41 ? -18.924 11.251 -12.333 1.00 10.00 31 LEU A O 2
ATOM 2525 N N . ASN A 1 42 ? -18.924 9.276 -11.252 1.00 10.00 32 ASN A N 2
ATOM 2526 C CA . ASN A 1 42 ? -19.913 8.658 -12.134 1.00 10.00 32 ASN A CA 2
ATOM 2527 C C . ASN A 1 42 ? -21.281 9.313 -11.947 1.00 10.00 32 ASN A C 2
ATOM 2528 O O . ASN A 1 42 ? -22.157 9.219 -12.807 1.00 10.00 32 ASN A O 2
ATOM 2539 N N . GLY A 1 43 ? -21.450 9.989 -10.818 1.00 10.00 33 GLY A N 2
ATOM 2540 C CA . GLY A 1 43 ? -22.702 10.658 -10.538 1.00 10.00 33 GLY A CA 2
ATOM 2541 C C . GLY A 1 43 ? -23.442 10.041 -9.372 1.00 10.00 33 GLY A C 2
ATOM 2542 O O . GLY A 1 43 ? -24.534 10.486 -9.011 1.00 10.00 33 GLY A O 2
ATOM 2546 N N . MET A 1 44 ? -22.849 9.022 -8.777 1.00 10.00 34 MET A N 2
ATOM 2547 C CA . MET A 1 44 ? -23.454 8.359 -7.638 1.00 10.00 34 MET A CA 2
ATOM 2548 C C . MET A 1 44 ? -22.547 8.491 -6.423 1.00 10.00 34 MET A C 2
ATOM 2549 O O . MET A 1 44 ? -21.341 8.695 -6.561 1.00 10.00 34 MET A O 2
ATOM 2563 N N . LYS A 1 45 ? -23.128 8.393 -5.244 1.00 10.00 35 LYS A N 2
ATOM 2564 C CA . LYS A 1 45 ? -22.361 8.493 -4.017 1.00 10.00 35 LYS A CA 2
ATOM 2565 C C . LYS A 1 45 ? -21.709 7.153 -3.715 1.00 10.00 35 LYS A C 2
ATOM 2566 O O . LYS A 1 45 ? -22.230 6.108 -4.102 1.00 10.00 35 LYS A O 2
ATOM 2585 N N . LYS A 1 46 ? -20.582 7.180 -3.019 1.00 10.00 36 LYS A N 2
ATOM 2586 C CA . LYS A 1 46 ? -19.872 5.951 -2.680 1.00 10.00 36 LYS A CA 2
ATOM 2587 C C . LYS A 1 46 ? -20.763 5.025 -1.855 1.00 10.00 36 LYS A C 2
ATOM 2588 O O . LYS A 1 46 ? -20.666 3.803 -1.946 1.00 10.00 36 LYS A O 2
ATOM 2607 N N . GLU A 1 47 ? -21.648 5.627 -1.081 1.00 10.00 37 GLU A N 2
ATOM 2608 C CA . GLU A 1 47 ? -22.574 4.894 -0.225 1.00 10.00 37 GLU A CA 2
ATOM 2609 C C . GLU A 1 47 ? -23.548 4.054 -1.054 1.00 10.00 37 GLU A C 2
ATOM 2610 O O . GLU A 1 47 ? -24.055 3.033 -0.590 1.00 10.00 37 GLU A O 2
ATOM 2622 N N . ASP A 1 48 ? -23.805 4.492 -2.283 1.00 10.00 38 ASP A N 2
ATOM 2623 C CA . ASP A 1 48 ? -24.740 3.799 -3.171 1.00 10.00 38 ASP A CA 2
ATOM 2624 C C . ASP A 1 48 ? -24.266 2.386 -3.508 1.00 10.00 38 ASP A C 2
ATOM 2625 O O . ASP A 1 48 ? -25.076 1.516 -3.830 1.00 10.00 38 ASP A O 2
ATOM 2634 N N . PHE A 1 49 ? -22.963 2.149 -3.435 1.00 10.00 39 PHE A N 2
ATOM 2635 C CA . PHE A 1 49 ? -22.422 0.829 -3.731 1.00 10.00 39 PHE A CA 2
ATOM 2636 C C . PHE A 1 49 ? -21.747 0.233 -2.499 1.00 10.00 39 PHE A C 2
ATOM 2637 O O . PHE A 1 49 ? -20.756 -0.494 -2.599 1.00 10.00 39 PHE A O 2
ATOM 2654 N N . LEU A 1 50 ? -22.297 0.556 -1.335 1.00 10.00 40 LEU A N 2
ATOM 2655 C CA . LEU A 1 50 ? -21.780 0.056 -0.072 1.00 10.00 40 LEU A CA 2
ATOM 2656 C C . LEU A 1 50 ? -22.242 -1.378 0.164 1.00 10.00 40 LEU A C 2
ATOM 2657 O O . LEU A 1 50 ? -23.434 -1.634 0.337 1.00 10.00 40 LEU A O 2
ATOM 2673 N N . VAL A 1 51 ? -21.300 -2.307 0.170 1.00 10.00 41 VAL A N 2
ATOM 2674 C CA . VAL A 1 51 ? -21.609 -3.708 0.393 1.00 10.00 41 VAL A CA 2
ATOM 2675 C C . VAL A 1 51 ? -20.948 -4.183 1.682 1.00 10.00 41 VAL A C 2
ATOM 2676 O O . VAL A 1 51 ? -19.731 -4.115 1.846 1.00 10.00 41 VAL A O 2
ATOM 2689 N N . LYS A 1 52 ? -21.761 -4.651 2.605 1.00 10.00 42 LYS A N 2
ATOM 2690 C CA . LYS A 1 52 ? -21.260 -5.099 3.893 1.00 10.00 42 LYS A CA 2
ATOM 2691 C C . LYS A 1 52 ? -21.472 -6.590 4.059 1.00 10.00 42 LYS A C 2
ATOM 2692 O O . LYS A 1 52 ? -22.098 -7.230 3.218 1.00 10.00 42 LYS A O 2
ATOM 2711 N N . ASP A 1 53 ? -20.929 -7.134 5.147 1.00 10.00 43 ASP A N 2
ATOM 2712 C CA . ASP A 1 53 ? -21.077 -8.551 5.469 1.00 10.00 43 ASP A CA 2
ATOM 2713 C C . ASP A 1 53 ? -22.562 -8.898 5.561 1.00 10.00 43 ASP A C 2
ATOM 2714 O O . ASP A 1 53 ? -22.968 -10.040 5.365 1.00 10.00 43 ASP A O 2
ATOM 2723 N N . THR A 1 54 ? -23.365 -7.882 5.866 1.00 10.00 44 THR A N 2
ATOM 2724 C CA . THR A 1 54 ? -24.806 -8.027 5.941 1.00 10.00 44 THR A CA 2
ATOM 2725 C C . THR A 1 54 ? -25.407 -7.478 4.643 1.00 10.00 44 THR A C 2
ATOM 2726 O O . THR A 1 54 ? -24.992 -6.413 4.161 1.00 10.00 44 THR A O 2
ATOM 2737 N N . GLU A 1 55 ? -26.372 -8.211 4.090 1.00 10.00 45 GLU A N 2
ATOM 2738 C CA . GLU A 1 55 ? -27.012 -7.865 2.818 1.00 10.00 45 GLU A CA 2
ATOM 2739 C C . GLU A 1 55 ? -25.961 -7.783 1.717 1.00 10.00 45 GLU A C 2
ATOM 2740 O O . GLU A 1 55 ? -25.777 -6.733 1.095 1.00 10.00 45 GLU A O 2
ATOM 2752 N N . GLU A 1 56 ? -25.255 -8.877 1.485 1.00 10.00 46 GLU A N 2
ATOM 2753 C CA . GLU A 1 56 ? -24.235 -8.889 0.461 1.00 10.00 46 GLU A CA 2
ATOM 2754 C C . GLU A 1 56 ? -24.869 -9.178 -0.893 1.00 10.00 46 GLU A C 2
ATOM 2755 O O . GLU A 1 56 ? -25.860 -9.906 -0.989 1.00 10.00 46 GLU A O 2
ATOM 2767 N N . GLU A 1 57 ? -24.325 -8.574 -1.931 1.00 10.00 47 GLU A N 2
ATOM 2768 C CA . GLU A 1 57 ? -24.845 -8.765 -3.268 1.00 10.00 47 GLU A CA 2
ATOM 2769 C C . GLU A 1 57 ? -23.968 -9.745 -4.027 1.00 10.00 47 GLU A C 2
ATOM 2770 O O . GLU A 1 57 ? -22.844 -9.364 -4.413 1.00 10.00 47 GLU A O 2
ATOM 3735 N N . SER A 1 1 ? -42.170 11.026 1.480 1.00 10.00 -9 SER A N 3
ATOM 3736 C CA . SER A 1 1 ? -41.160 10.263 0.724 1.00 10.00 -9 SER A CA 3
ATOM 3737 C C . SER A 1 1 ? -41.685 8.873 0.380 1.00 10.00 -9 SER A C 3
ATOM 3738 O O . SER A 1 1 ? -42.072 8.114 1.268 1.00 10.00 -9 SER A O 3
ATOM 3748 N N . HIS A 1 2 ? -41.698 8.540 -0.907 1.00 10.00 -8 HIS A N 3
ATOM 3749 C CA . HIS A 1 2 ? -42.176 7.232 -1.347 1.00 10.00 -8 HIS A CA 3
ATOM 3750 C C . HIS A 1 2 ? -41.024 6.381 -1.869 1.00 10.00 -8 HIS A C 3
ATOM 3751 O O . HIS A 1 2 ? -40.109 6.896 -2.511 1.00 10.00 -8 HIS A O 3
ATOM 3766 N N . HIS A 1 3 ? -41.085 5.083 -1.576 1.00 10.00 -7 HIS A N 3
ATOM 3767 C CA . HIS A 1 3 ? -40.063 4.118 -1.993 1.00 10.00 -7 HIS A CA 3
ATOM 3768 C C . HIS A 1 3 ? -38.726 4.400 -1.308 1.00 10.00 -7 HIS A C 3
ATOM 3769 O O . HIS A 1 3 ? -37.883 5.133 -1.827 1.00 10.00 -7 HIS A O 3
ATOM 3784 N N . HIS A 1 4 ? -38.548 3.811 -0.135 1.00 10.00 -6 HIS A N 3
ATOM 3785 C CA . HIS A 1 4 ? -37.324 3.982 0.633 1.00 10.00 -6 HIS A CA 3
ATOM 3786 C C . HIS A 1 4 ? -36.217 3.087 0.076 1.00 10.00 -6 HIS A C 3
ATOM 3787 O O . HIS A 1 4 ? -36.455 1.927 -0.264 1.00 10.00 -6 HIS A O 3
ATOM 3802 N N . HIS A 1 5 ? -35.015 3.636 -0.023 1.00 10.00 -5 HIS A N 3
ATOM 3803 C CA . HIS A 1 5 ? -33.870 2.891 -0.536 1.00 10.00 -5 HIS A CA 3
ATOM 3804 C C . HIS A 1 5 ? -33.488 1.771 0.432 1.00 10.00 -5 HIS A C 3
ATOM 3805 O O . HIS A 1 5 ? -33.540 1.953 1.651 1.00 10.00 -5 HIS A O 3
ATOM 3820 N N . HIS A 1 6 ? -33.119 0.616 -0.117 1.00 10.00 -4 HIS A N 3
ATOM 3821 C CA . HIS A 1 6 ? -32.719 -0.539 0.680 1.00 10.00 -4 HIS A CA 3
ATOM 3822 C C . HIS A 1 6 ? -31.533 -0.186 1.579 1.00 10.00 -4 HIS A C 3
ATOM 3823 O O . HIS A 1 6 ? -30.397 -0.073 1.113 1.00 10.00 -4 HIS A O 3
ATOM 3838 N N . HIS A 1 7 ? -31.809 -0.013 2.861 1.00 10.00 -3 HIS A N 3
ATOM 3839 C CA . HIS A 1 7 ? -30.786 0.335 3.834 1.00 10.00 -3 HIS A CA 3
ATOM 3840 C C . HIS A 1 7 ? -30.958 -0.515 5.090 1.00 10.00 -3 HIS A C 3
ATOM 3841 O O . HIS A 1 7 ? -31.524 -0.065 6.087 1.00 10.00 -3 HIS A O 3
ATOM 3856 N N . SER A 1 8 ? -30.478 -1.744 5.018 1.00 10.00 -2 SER A N 3
ATOM 3857 C CA . SER A 1 8 ? -30.582 -2.685 6.122 1.00 10.00 -2 SER A CA 3
ATOM 3858 C C . SER A 1 8 ? -29.707 -2.272 7.307 1.00 10.00 -2 SER A C 3
ATOM 3859 O O . SER A 1 8 ? -30.209 -2.060 8.413 1.00 10.00 -2 SER A O 3
ATOM 3867 N N . MET A 1 9 ? -28.403 -2.160 7.077 1.00 10.00 -1 MET A N 3
ATOM 3868 C CA . MET A 1 9 ? -27.473 -1.778 8.137 1.00 10.00 -1 MET A CA 3
ATOM 3869 C C . MET A 1 9 ? -26.841 -0.424 7.849 1.00 10.00 -1 MET A C 3
ATOM 3870 O O . MET A 1 9 ? -26.799 0.027 6.700 1.00 10.00 -1 MET A O 3
ATOM 3884 N N . GLY A 1 10 ? -26.351 0.220 8.897 1.00 10.00 0 GLY A N 3
ATOM 3885 C CA . GLY A 1 10 ? -25.726 1.516 8.747 1.00 10.00 0 GLY A CA 3
ATOM 3886 C C . GLY A 1 10 ? -24.218 1.429 8.665 1.00 10.00 0 GLY A C 3
ATOM 3887 O O . GLY A 1 10 ? -23.662 0.350 8.453 1.00 10.00 0 GLY A O 3
ATOM 3891 N N . ASN A 1 11 ? -23.554 2.566 8.841 1.00 10.00 1 ASN A N 3
ATOM 3892 C CA . ASN A 1 11 ? -22.098 2.614 8.771 1.00 10.00 1 ASN A CA 3
ATOM 3893 C C . ASN A 1 11 ? -21.469 2.374 10.142 1.00 10.00 1 ASN A C 3
ATOM 3894 O O . ASN A 1 11 ? -20.248 2.318 10.268 1.00 10.00 1 ASN A O 3
ATOM 3905 N N . SER A 1 12 ? -22.305 2.256 11.175 1.00 10.00 2 SER A N 3
ATOM 3906 C CA . SER A 1 12 ? -21.821 1.998 12.535 1.00 10.00 2 SER A CA 3
ATOM 3907 C C . SER A 1 12 ? -21.235 0.591 12.600 1.00 10.00 2 SER A C 3
ATOM 3908 O O . SER A 1 12 ? -20.430 0.256 13.472 1.00 10.00 2 SER A O 3
ATOM 3916 N N . SER A 1 13 ? -21.682 -0.210 11.651 1.00 10.00 3 SER A N 3
ATOM 3917 C CA . SER A 1 13 ? -21.255 -1.581 11.467 1.00 10.00 3 SER A CA 3
ATOM 3918 C C . SER A 1 13 ? -19.747 -1.654 11.253 1.00 10.00 3 SER A C 3
ATOM 3919 O O . SER A 1 13 ? -19.157 -0.717 10.709 1.00 10.00 3 SER A O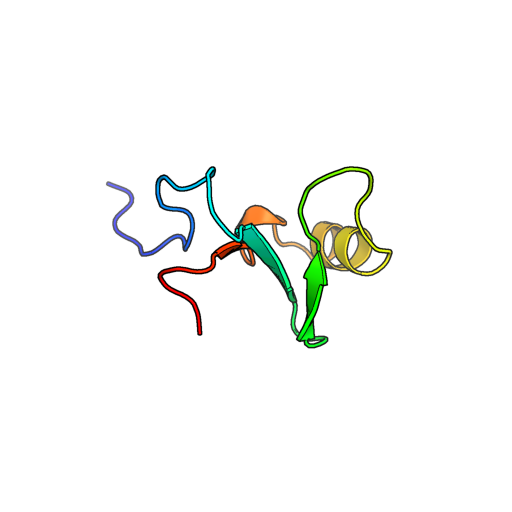 3
ATOM 3927 N N . LYS A 1 14 ? -19.124 -2.723 11.760 1.00 10.00 4 LYS A N 3
ATOM 3928 C CA . LYS A 1 14 ? -17.682 -2.938 11.607 1.00 10.00 4 LYS A CA 3
ATOM 3929 C C . LYS A 1 14 ? -17.273 -2.879 10.123 1.00 10.00 4 LYS A C 3
ATOM 3930 O O . LYS A 1 14 ? -18.104 -2.581 9.268 1.00 10.00 4 LYS A O 3
ATOM 3949 N N . GLY A 1 15 ? -16.019 -3.228 9.825 1.00 10.00 5 GLY A N 3
ATOM 3950 C CA . GLY A 1 15 ? -15.475 -3.097 8.472 1.00 10.00 5 GLY A CA 3
ATOM 3951 C C . GLY A 1 15 ? -16.463 -3.355 7.345 1.00 10.00 5 GLY A C 3
ATOM 3952 O O . GLY A 1 15 ? -17.033 -4.442 7.188 1.00 10.00 5 GLY A O 3
ATOM 3956 N N . VAL A 1 16 ? -16.685 -2.290 6.590 1.00 10.00 6 VAL A N 3
ATOM 3957 C CA . VAL A 1 16 ? -17.579 -2.295 5.454 1.00 10.00 6 VAL A CA 3
ATOM 3958 C C . VAL A 1 16 ? -16.751 -2.263 4.182 1.00 10.00 6 VAL A C 3
ATOM 3959 O O . VAL A 1 16 ? -15.534 -2.098 4.245 1.00 10.00 6 VAL A O 3
ATOM 3972 N N . TYR A 1 17 ? -17.383 -2.432 3.035 1.00 10.00 7 TYR A N 3
ATOM 3973 C CA . TYR A 1 17 ? -16.650 -2.394 1.785 1.00 10.00 7 TYR A CA 3
ATOM 3974 C C . TYR A 1 17 ? -17.450 -1.715 0.684 1.00 10.00 7 TYR A C 3
ATOM 3975 O O . TYR A 1 17 ? -18.616 -2.027 0.458 1.00 10.00 7 TYR A O 3
ATOM 3993 N N . TYR A 1 18 ? -16.813 -0.778 0.010 1.00 10.00 8 TYR A N 3
ATOM 3994 C CA . TYR A 1 18 ? -17.428 -0.101 -1.113 1.00 10.00 8 TYR A CA 3
ATOM 3995 C C . TYR A 1 18 ? -17.151 -0.955 -2.336 1.00 10.00 8 TYR A C 3
ATOM 3996 O O . TYR A 1 18 ? -1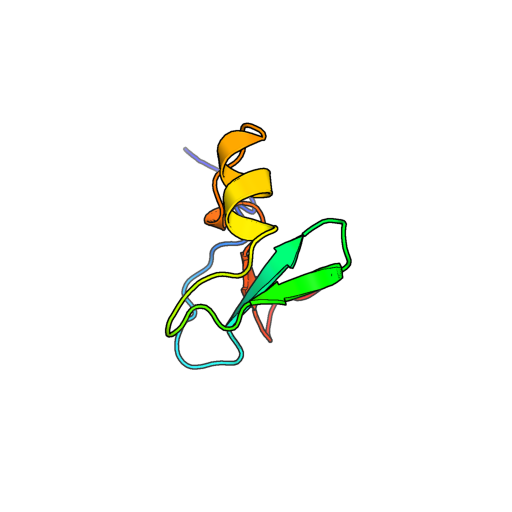5.994 -1.283 -2.597 1.00 10.00 8 TYR A O 3
ATOM 4014 N N . ARG A 1 19 ? -18.183 -1.350 -3.064 1.00 10.00 9 ARG A N 3
ATOM 4015 C CA . ARG A 1 19 ? -17.980 -2.201 -4.234 1.00 10.00 9 ARG A CA 3
ATOM 4016 C C . ARG A 1 19 ? -18.349 -1.481 -5.522 1.00 10.00 9 ARG A C 3
ATOM 4017 O O . ARG A 1 19 ? -19.314 -0.724 -5.571 1.00 10.00 9 ARG A O 3
ATOM 4038 N N . ASN A 1 20 ? -17.575 -1.740 -6.567 1.00 10.00 10 ASN A N 3
ATOM 4039 C CA . ASN A 1 20 ? -17.804 -1.121 -7.862 1.00 10.00 10 ASN A CA 3
ATOM 4040 C C . ASN A 1 20 ? -17.895 -2.187 -8.955 1.00 10.00 10 ASN A C 3
ATOM 4041 O O . ASN A 1 20 ? -17.795 -3.382 -8.668 1.00 10.00 10 ASN A O 3
ATOM 4052 N N . GLU A 1 21 ? -18.062 -1.749 -10.199 1.00 10.00 11 GLU A N 3
ATOM 4053 C CA . GLU A 1 21 ? -18.184 -2.650 -11.347 1.00 10.00 11 GLU A CA 3
ATOM 4054 C C . GLU A 1 21 ? -16.960 -3.553 -11.528 1.00 10.00 11 GLU A C 3
ATOM 4055 O O . GLU A 1 21 ? -17.070 -4.644 -12.089 1.00 10.00 11 GLU A O 3
ATOM 4067 N N . GLU A 1 22 ? -15.800 -3.107 -11.064 1.00 10.00 12 GLU A N 3
ATOM 4068 C CA . GLU A 1 22 ? -14.582 -3.903 -11.190 1.00 10.00 12 GLU A CA 3
ATOM 4069 C C . GLU A 1 22 ? -14.568 -5.066 -10.199 1.00 10.00 12 GLU A C 3
ATOM 4070 O O . GLU A 1 22 ? -13.774 -5.990 -10.334 1.00 10.00 12 GLU A O 3
ATOM 4082 N N . GLY A 1 23 ? -15.449 -5.013 -9.203 1.00 10.00 13 GLY A N 3
ATOM 4083 C CA . GLY A 1 23 ? -15.511 -6.075 -8.210 1.00 10.00 13 GLY A CA 3
ATOM 4084 C C . GLY A 1 23 ? -14.615 -5.811 -7.016 1.00 10.00 13 GLY A C 3
ATOM 4085 O O . GLY A 1 23 ? -14.673 -6.525 -6.016 1.00 10.00 13 GLY A O 3
ATOM 4089 N N . GLN A 1 24 ? -13.771 -4.790 -7.129 1.00 10.00 14 GLN A N 3
ATOM 4090 C CA . GLN A 1 24 ? -12.860 -4.422 -6.049 1.00 10.00 14 GLN A CA 3
ATOM 4091 C C . GLN A 1 24 ? -13.630 -3.742 -4.920 1.00 10.00 14 GLN A C 3
ATOM 4092 O O . GLN A 1 24 ? -14.741 -3.244 -5.137 1.00 10.00 14 GLN A O 3
ATOM 4106 N N . THR A 1 25 ? -13.042 -3.698 -3.729 1.00 10.00 15 THR A N 3
ATOM 4107 C CA . THR A 1 25 ? -13.711 -3.112 -2.576 1.00 10.00 15 THR A CA 3
ATOM 4108 C C . THR A 1 25 ? -12.792 -2.204 -1.756 1.00 10.00 15 THR A C 3
ATOM 4109 O O . THR A 1 25 ? -11.571 -2.299 -1.842 1.00 10.00 15 THR A O 3
ATOM 4120 N N . TRP A 1 26 ? -13.407 -1.316 -0.978 1.00 10.00 16 TRP A N 3
ATOM 4121 C CA . TRP A 1 26 ? -12.686 -0.388 -0.105 1.00 10.00 16 TRP A CA 3
ATOM 4122 C C . TRP A 1 26 ? -13.311 -0.412 1.292 1.00 10.00 16 TRP A C 3
ATOM 4123 O O . TRP A 1 26 ? -14.526 -0.287 1.421 1.00 10.00 16 TRP A O 3
ATOM 4144 N N . SER A 1 27 ? -12.491 -0.568 2.325 1.00 10.00 17 SER A N 3
ATOM 4145 C CA . SER A 1 27 ? -12.997 -0.624 3.699 1.00 10.00 17 SER A CA 3
ATOM 4146 C C . SER A 1 27 ? -13.331 0.764 4.256 1.00 10.00 17 SER A C 3
ATOM 4147 O O . SER A 1 27 ? -14.066 0.886 5.236 1.00 10.00 17 SER A O 3
ATOM 4155 N N . GLY A 1 28 ? -12.786 1.806 3.646 1.00 10.00 18 GLY A N 3
ATOM 4156 C CA . GLY A 1 28 ? -13.067 3.152 4.109 1.00 10.00 18 GLY A CA 3
ATOM 4157 C C . GLY A 1 28 ? -11.959 3.717 4.982 1.00 10.00 18 GLY A C 3
ATOM 4158 O O . GLY A 1 28 ? -12.156 4.707 5.687 1.00 10.00 18 GLY A O 3
ATOM 4162 N N . VAL A 1 29 ? -10.800 3.082 4.938 1.00 10.00 19 VAL A N 3
ATOM 4163 C CA . VAL A 1 29 ? -9.647 3.510 5.718 1.00 10.00 19 VAL A CA 3
ATOM 4164 C C . VAL A 1 29 ? -8.450 3.678 4.804 1.00 10.00 19 VAL A C 3
ATOM 4165 O O . VAL A 1 29 ? -8.475 3.150 3.695 1.00 10.00 19 VAL A O 3
ATOM 4178 N N . GLY A 1 30 ? -7.440 4.430 5.270 1.00 10.00 20 GLY A N 3
ATOM 4179 C CA . GLY A 1 30 ? -6.200 4.636 4.516 1.00 10.00 20 GLY A CA 3
ATOM 4180 C C . GLY A 1 30 ? -6.399 4.923 3.059 1.00 10.00 20 GLY A C 3
ATOM 4181 O O . GLY A 1 30 ? -6.555 3.991 2.271 1.00 10.00 20 GLY A O 3
ATOM 4185 N N . ARG A 1 31 ? -6.357 6.206 2.691 1.00 10.00 21 ARG A N 3
ATOM 4186 C CA . ARG A 1 31 ? -6.513 6.618 1.297 1.00 10.00 21 ARG A CA 3
ATOM 4187 C C . ARG A 1 31 ? -7.648 5.871 0.588 1.00 10.00 21 ARG A C 3
ATOM 4188 O O . ARG A 1 31 ? -8.551 5.342 1.232 1.00 10.00 21 ARG A O 3
ATOM 4209 N N . GLN A 1 32 ? -7.646 5.888 -0.731 1.00 10.00 22 GLN A N 3
ATOM 4210 C CA . GLN A 1 32 ? -8.694 5.224 -1.490 1.00 10.00 22 GLN A CA 3
ATOM 4211 C C . GLN A 1 32 ? -8.109 4.475 -2.681 1.00 10.00 22 GLN A C 3
ATOM 4212 O O . GLN A 1 32 ? -7.039 4.816 -3.160 1.00 10.00 22 GLN A O 3
ATOM 4226 N N . PRO A 1 33 ? -8.777 3.412 -3.144 1.00 10.00 23 PRO A N 3
ATOM 4227 C CA . PRO A 1 33 ? -8.316 2.662 -4.305 1.00 10.00 23 PRO A CA 3
ATOM 4228 C C . PRO A 1 33 ? -8.483 3.482 -5.581 1.00 10.00 23 PRO A C 3
ATOM 4229 O O . PRO A 1 33 ? -9.318 4.386 -5.641 1.00 10.00 23 PRO A O 3
ATOM 4240 N N . ARG A 1 34 ? -7.700 3.153 -6.597 1.00 10.00 24 ARG A N 3
ATOM 4241 C CA . ARG A 1 34 ? -7.727 3.879 -7.866 1.00 10.00 24 ARG A CA 3
ATOM 4242 C C . ARG A 1 34 ? -9.122 3.937 -8.509 1.00 10.00 24 ARG A C 3
ATOM 4243 O O . ARG A 1 34 ? -9.414 4.860 -9.264 1.00 10.00 24 ARG A O 3
ATOM 4264 N N . TRP A 1 35 ? -9.985 2.974 -8.204 1.00 10.00 25 TRP A N 3
ATOM 4265 C CA . TRP A 1 35 ? -11.325 2.944 -8.793 1.00 10.00 25 TRP A CA 3
ATOM 4266 C C . TRP A 1 35 ? -12.325 3.809 -8.022 1.00 10.00 25 TRP A C 3
ATOM 4267 O O . TRP A 1 35 ? -13.411 4.110 -8.526 1.00 10.00 25 TRP A O 3
ATOM 4288 N N . LEU A 1 36 ? -11.961 4.219 -6.813 1.00 10.00 26 LEU A N 3
ATOM 4289 C CA . LEU A 1 36 ? -12.851 5.022 -5.979 1.00 10.00 26 LEU A CA 3
ATOM 4290 C C . LEU A 1 36 ? -13.206 6.338 -6.663 1.00 10.00 26 LEU A C 3
ATOM 4291 O O . LEU A 1 36 ? -14.369 6.742 -6.692 1.00 10.00 26 LEU A O 3
ATOM 4307 N N . LYS A 1 37 ? -12.202 6.988 -7.231 1.00 10.00 27 LYS A N 3
ATOM 4308 C CA . LYS A 1 37 ? -12.398 8.266 -7.906 1.00 10.00 27 LYS A CA 3
ATOM 4309 C C . LYS A 1 37 ? -13.254 8.114 -9.165 1.00 10.00 27 LYS A C 3
ATOM 4310 O O . LYS A 1 37 ? -14.017 9.014 -9.512 1.00 10.00 27 LYS A O 3
ATOM 4329 N N . GLU A 1 38 ? -13.143 6.964 -9.825 1.00 10.00 28 GLU A N 3
ATOM 4330 C CA . GLU A 1 38 ? -13.894 6.703 -11.053 1.00 10.00 28 GLU A CA 3
ATOM 4331 C C . GLU A 1 38 ? -15.390 6.679 -10.765 1.00 10.00 28 GLU A C 3
ATOM 4332 O O . GLU A 1 38 ? -16.185 7.281 -11.488 1.00 10.00 28 GLU A O 3
ATOM 4344 N N . ALA A 1 39 ? -15.766 5.984 -9.697 1.00 10.00 29 ALA A N 3
ATOM 4345 C CA . ALA A 1 39 ? -17.163 5.884 -9.308 1.00 10.00 29 ALA A CA 3
ATOM 4346 C C . ALA A 1 39 ? -17.659 7.210 -8.741 1.00 10.00 29 ALA A C 3
ATOM 4347 O O . ALA A 1 39 ? -18.836 7.553 -8.862 1.00 10.00 29 ALA A O 3
ATOM 4354 N N . LEU A 1 40 ? -16.748 7.962 -8.136 1.00 10.00 30 LEU A N 3
ATOM 4355 C CA . LEU A 1 40 ? -17.085 9.250 -7.549 1.00 10.00 30 LEU A CA 3
ATOM 4356 C C . LEU A 1 40 ? -17.382 10.280 -8.639 1.00 10.00 30 LEU A C 3
ATOM 4357 O O . LEU A 1 40 ? -18.354 11.033 -8.546 1.00 10.00 30 LEU A O 3
ATOM 4373 N N . LEU A 1 41 ? -16.560 10.295 -9.687 1.00 10.00 31 LEU A N 3
ATOM 4374 C CA . LEU A 1 41 ? -16.744 11.239 -10.785 1.00 10.00 31 LEU A CA 3
ATOM 4375 C C . LEU A 1 41 ? -17.902 10.812 -11.685 1.00 10.00 31 LEU A C 3
ATOM 4376 O O . LEU A 1 41 ? -18.305 11.552 -12.584 1.00 10.00 31 LEU A O 3
ATOM 4392 N N . ASN A 1 42 ? -18.445 9.624 -11.435 1.00 10.00 32 ASN A N 3
ATOM 4393 C CA . ASN A 1 42 ? -19.565 9.113 -12.224 1.00 10.00 32 ASN A CA 3
ATOM 4394 C C . ASN A 1 42 ? -20.857 9.863 -11.888 1.00 10.00 32 ASN A C 3
ATOM 4395 O O . ASN A 1 42 ? -21.910 9.591 -12.462 1.00 10.00 32 ASN A O 3
ATOM 4406 N N . GLY A 1 43 ? -20.771 10.796 -10.946 1.00 10.00 33 GLY A N 3
ATOM 4407 C CA . GLY A 1 43 ? -21.930 11.585 -10.574 1.00 10.00 33 GLY A CA 3
ATOM 4408 C C . GLY A 1 43 ? -22.740 10.963 -9.458 1.00 10.00 33 GLY A C 3
ATOM 4409 O O . GLY A 1 43 ? -23.837 11.424 -9.147 1.00 10.00 33 GLY A O 3
ATOM 4413 N N . MET A 1 44 ? -22.211 9.918 -8.848 1.00 10.00 34 MET A N 3
ATOM 4414 C CA . MET A 1 44 ? -22.911 9.245 -7.768 1.00 10.00 34 MET A CA 3
ATOM 4415 C C . MET A 1 44 ? -22.118 9.354 -6.475 1.00 10.00 34 MET A C 3
ATOM 4416 O O . MET A 1 44 ? -20.925 9.658 -6.492 1.00 10.00 34 MET A O 3
ATOM 4430 N N . LYS A 1 45 ? -22.784 9.119 -5.357 1.00 10.00 35 LYS A N 3
ATOM 4431 C CA . LYS A 1 45 ? -22.140 9.193 -4.052 1.00 10.00 35 LYS A CA 3
ATOM 4432 C C . LYS A 1 45 ? -21.525 7.846 -3.701 1.00 10.00 35 LYS A C 3
ATOM 4433 O O . LYS A 1 45 ? -21.989 6.814 -4.175 1.00 10.00 35 LYS A O 3
ATOM 4452 N N . LYS A 1 46 ? -20.484 7.851 -2.879 1.00 10.00 36 LYS A N 3
ATOM 4453 C CA . LYS A 1 46 ? -19.843 6.603 -2.483 1.00 10.00 36 LYS A CA 3
ATOM 4454 C C . LYS A 1 46 ? -20.798 5.760 -1.640 1.00 10.00 36 LYS A C 3
ATOM 4455 O O . LYS A 1 46 ? -20.715 4.536 -1.623 1.00 10.00 36 LYS A O 3
ATOM 4474 N N . GLU A 1 47 ? -21.714 6.436 -0.954 1.00 10.00 37 GLU A N 3
ATOM 4475 C CA . GLU A 1 47 ? -22.717 5.772 -0.122 1.00 10.00 37 GLU A CA 3
ATOM 4476 C C . GLU A 1 47 ? -23.624 4.871 -0.964 1.00 10.00 37 GLU A C 3
ATOM 4477 O O . GLU A 1 47 ? -24.193 3.903 -0.461 1.00 10.00 37 GLU A O 3
ATOM 4489 N N . ASP A 1 48 ? -23.762 5.210 -2.245 1.00 10.00 38 ASP A N 3
ATOM 4490 C CA . ASP A 1 48 ? -24.606 4.451 -3.174 1.00 10.00 38 ASP A CA 3
ATOM 4491 C C . ASP A 1 48 ? -24.207 2.984 -3.222 1.00 10.00 38 ASP A C 3
ATOM 4492 O O . ASP A 1 48 ? -25.058 2.096 -3.212 1.00 10.00 38 ASP A O 3
ATOM 4501 N N . PHE A 1 49 ? -22.908 2.738 -3.261 1.00 10.00 39 PHE A N 3
ATOM 4502 C CA . PHE A 1 49 ? -22.384 1.382 -3.328 1.00 10.00 39 PHE A CA 3
ATOM 4503 C C . PHE A 1 49 ? -21.690 1.004 -2.023 1.00 10.00 39 PHE A C 3
ATOM 4504 O O . PHE A 1 49 ? -20.676 0.301 -2.020 1.00 10.00 39 PHE A O 3
ATOM 4521 N N . LEU A 1 50 ? -22.256 1.464 -0.917 1.00 10.00 40 LEU A N 3
ATOM 4522 C CA . LEU A 1 50 ? -21.698 1.199 0.400 1.00 10.00 40 LEU A CA 3
ATOM 4523 C C . LEU A 1 50 ? -22.234 -0.106 0.983 1.00 10.00 40 LEU A C 3
ATOM 4524 O O . LEU A 1 50 ? -23.343 -0.158 1.528 1.00 10.00 40 LEU A O 3
ATOM 4540 N N . VAL A 1 51 ? -21.448 -1.161 0.866 1.00 10.00 41 VAL A N 3
ATOM 4541 C CA . VAL A 1 51 ? -21.827 -2.451 1.405 1.00 10.00 41 VAL A CA 3
ATOM 4542 C C . VAL A 1 51 ? -21.098 -2.664 2.734 1.00 10.00 41 VAL A C 3
ATOM 4543 O O . VAL A 1 51 ? -20.065 -2.048 2.980 1.00 10.00 41 VAL A O 3
ATOM 4556 N N . LYS A 1 52 ? -21.645 -3.495 3.601 1.00 10.00 42 LYS A N 3
ATOM 4557 C CA . LYS A 1 52 ? -21.037 -3.739 4.903 1.00 10.00 42 LYS A CA 3
ATOM 4558 C C . LYS A 1 52 ? -20.519 -5.169 4.971 1.00 10.00 42 LYS A C 3
ATOM 4559 O O . LYS A 1 52 ? -20.761 -5.945 4.048 1.00 10.00 42 LYS A O 3
ATOM 4578 N N . ASP A 1 53 ? -19.768 -5.510 6.028 1.00 10.00 43 ASP A N 3
ATOM 4579 C CA . ASP A 1 53 ? -19.291 -6.886 6.202 1.00 10.00 43 ASP A CA 3
ATOM 4580 C C . ASP A 1 53 ? -20.465 -7.865 6.097 1.00 10.00 43 ASP A C 3
ATOM 4581 O O . ASP A 1 53 ? -20.311 -8.999 5.643 1.00 10.00 43 ASP A O 3
ATOM 4590 N N . THR A 1 54 ? -21.632 -7.404 6.522 1.00 10.00 44 THR A N 3
ATOM 4591 C CA . THR A 1 54 ? -22.846 -8.187 6.446 1.00 10.00 44 THR A CA 3
ATOM 4592 C C . THR A 1 54 ? -23.662 -7.698 5.247 1.00 10.00 44 THR A C 3
ATOM 4593 O O . THR A 1 54 ? -23.451 -6.571 4.792 1.00 10.00 44 THR A O 3
ATOM 4604 N N . GLU A 1 55 ? -24.558 -8.549 4.731 1.00 10.00 45 GLU A N 3
ATOM 4605 C CA . GLU A 1 55 ? -25.415 -8.226 3.576 1.00 10.00 45 GLU A CA 3
ATOM 4606 C C . GLU A 1 55 ? -24.593 -7.669 2.409 1.00 10.00 45 GLU A C 3
ATOM 4607 O O . GLU A 1 55 ? -24.955 -6.666 1.783 1.00 10.00 45 GLU A O 3
ATOM 4619 N N . GLU A 1 56 ? -23.501 -8.352 2.101 1.00 10.00 46 GLU A N 3
ATOM 4620 C CA . GLU A 1 56 ? -22.613 -7.947 1.021 1.00 10.00 46 GLU A CA 3
ATOM 4621 C C . GLU A 1 56 ? -23.092 -8.506 -0.310 1.00 10.00 46 GLU A C 3
ATOM 4622 O O . GLU A 1 56 ? -23.744 -9.549 -0.353 1.00 10.00 46 GLU A O 3
ATOM 4634 N N . GLU A 1 57 ? -22.774 -7.799 -1.390 1.00 10.00 47 GLU A N 3
ATOM 4635 C CA . GLU A 1 57 ? -23.160 -8.222 -2.730 1.00 10.00 47 GLU A CA 3
ATOM 4636 C C . GLU A 1 57 ? -22.458 -9.527 -3.094 1.00 10.00 47 GLU A C 3
ATOM 4637 O O . GLU A 1 57 ? -23.155 -10.530 -3.348 1.00 10.00 47 GLU A O 3
ATOM 5602 N N . SER A 1 1 ? -39.707 16.468 -0.804 1.00 10.00 -9 SER A N 4
ATOM 5603 C CA . SER A 1 1 ? -39.050 15.642 0.228 1.00 10.00 -9 SER A CA 4
ATOM 5604 C C . SER A 1 1 ? -38.130 14.612 -0.424 1.00 10.00 -9 SER A C 4
ATOM 5605 O O . SER A 1 1 ? -38.458 14.047 -1.468 1.00 10.00 -9 SER A O 4
ATOM 5615 N N . HIS A 1 2 ? -36.983 14.369 0.191 1.00 10.00 -8 HIS A N 4
ATOM 5616 C CA . HIS A 1 2 ? -36.028 13.407 -0.337 1.00 10.00 -8 HIS A CA 4
ATOM 5617 C C . HIS A 1 2 ? -36.479 11.993 -0.002 1.00 10.00 -8 HIS A C 4
ATOM 5618 O O . HIS A 1 2 ? -36.236 11.493 1.095 1.00 10.00 -8 HIS A O 4
ATOM 5633 N N . HIS A 1 3 ? -37.152 11.359 -0.947 1.00 10.00 -7 HIS A N 4
ATOM 5634 C CA . HIS A 1 3 ? -37.651 10.003 -0.750 1.00 10.00 -7 HIS A CA 4
ATOM 5635 C C . HIS A 1 3 ? -36.868 9.013 -1.600 1.00 10.00 -7 HIS A C 4
ATOM 5636 O O . HIS A 1 3 ? -37.428 8.088 -2.183 1.00 10.00 -7 HIS A O 4
ATOM 5651 N N . HIS A 1 4 ? -35.568 9.221 -1.662 1.00 10.00 -6 HIS A N 4
ATOM 5652 C CA . HIS A 1 4 ? -34.687 8.352 -2.418 1.00 10.00 -6 HIS A CA 4
ATOM 5653 C C . HIS A 1 4 ? -34.020 7.372 -1.461 1.00 10.00 -6 HIS A C 4
ATOM 5654 O O . HIS A 1 4 ? -33.664 7.749 -0.344 1.00 10.00 -6 HIS A O 4
ATOM 5669 N N . HIS A 1 5 ? -33.891 6.121 -1.882 1.00 10.00 -5 HIS A N 4
ATOM 5670 C CA . HIS A 1 5 ? -33.271 5.093 -1.049 1.00 10.00 -5 HIS A CA 4
ATOM 5671 C C . HIS A 1 5 ? -31.842 5.473 -0.686 1.00 10.00 -5 HIS A C 4
ATOM 5672 O O . HIS A 1 5 ? -31.547 5.767 0.469 1.00 10.00 -5 HIS A O 4
ATOM 5687 N N . HIS A 1 6 ? -30.962 5.434 -1.687 1.00 10.00 -4 HIS A N 4
ATOM 5688 C CA . HIS A 1 6 ? -29.543 5.767 -1.525 1.00 10.00 -4 HIS A CA 4
ATOM 5689 C C . HIS A 1 6 ? -28.801 4.733 -0.673 1.00 10.00 -4 HIS A C 4
ATOM 5690 O O . HIS A 1 6 ? -27.571 4.757 -0.612 1.00 10.00 -4 HIS A O 4
ATOM 5705 N N . HIS A 1 7 ? -29.556 3.826 -0.037 1.00 10.00 -3 HIS A N 4
ATOM 5706 C CA . HIS A 1 7 ? -29.010 2.756 0.815 1.00 10.00 -3 HIS A CA 4
ATOM 5707 C C . HIS A 1 7 ? -27.903 3.264 1.732 1.00 10.00 -3 HIS A C 4
ATOM 5708 O O . HIS A 1 7 ? -26.834 2.661 1.827 1.00 10.00 -3 HIS A O 4
ATOM 5723 N N . SER A 1 8 ? -28.165 4.377 2.406 1.00 10.00 -2 SER A N 4
ATOM 5724 C CA . SER A 1 8 ? -27.194 4.960 3.319 1.00 10.00 -2 SER A CA 4
ATOM 5725 C C . SER A 1 8 ? -27.447 4.501 4.756 1.00 10.00 -2 SER A C 4
ATOM 5726 O O . SER A 1 8 ? -26.604 3.823 5.345 1.00 10.00 -2 SER A O 4
ATOM 5734 N N . MET A 1 9 ? -28.635 4.833 5.283 1.00 10.00 -1 MET A N 4
ATOM 5735 C CA . MET A 1 9 ? -29.047 4.489 6.657 1.00 10.00 -1 MET A CA 4
ATOM 5736 C C . MET A 1 9 ? -27.967 4.846 7.692 1.00 10.00 -1 MET A C 4
ATOM 5737 O O . MET A 1 9 ? -27.053 5.622 7.406 1.00 10.00 -1 MET A O 4
ATOM 5751 N N . GLY A 1 10 ? -28.099 4.318 8.901 1.00 10.00 0 GLY A N 4
ATOM 5752 C CA . GLY A 1 10 ? -27.129 4.590 9.940 1.00 10.00 0 GLY A CA 4
ATOM 5753 C C . GLY A 1 10 ? -26.454 3.326 10.422 1.00 10.00 0 GLY A C 4
ATOM 5754 O O . GLY A 1 10 ? -26.942 2.662 11.334 1.00 10.00 0 GLY A O 4
ATOM 5758 N N . ASN A 1 11 ? -25.333 2.981 9.800 1.00 10.00 1 ASN A N 4
ATOM 5759 C CA . ASN A 1 11 ? -24.595 1.780 10.174 1.00 10.00 1 ASN A CA 4
ATOM 5760 C C . ASN A 1 11 ? -23.102 1.957 9.927 1.00 10.00 1 ASN A C 4
ATOM 5761 O O . ASN A 1 11 ? -22.672 2.189 8.796 1.00 10.00 1 ASN A O 4
ATOM 5772 N N . SER A 1 12 ? -22.319 1.884 10.994 1.00 10.00 2 SER A N 4
ATOM 5773 C CA . SER A 1 12 ? -20.872 2.020 10.893 1.00 10.00 2 SER A CA 4
ATOM 5774 C C . SER A 1 12 ? -20.158 1.099 11.889 1.00 10.00 2 SER A C 4
ATOM 5775 O O . SER A 1 12 ? -18.929 1.028 11.915 1.00 10.00 2 SER A O 4
ATOM 5783 N N . SER A 1 13 ? -20.936 0.391 12.702 1.00 10.00 3 SER A N 4
ATOM 5784 C CA . SER A 1 13 ? -20.376 -0.524 13.696 1.00 10.00 3 SER A CA 4
ATOM 5785 C C . SER A 1 13 ? -20.314 -1.949 13.152 1.00 10.00 3 SER A C 4
ATOM 5786 O O . SER A 1 13 ? -20.129 -2.911 13.898 1.00 10.00 3 SER A O 4
ATOM 5794 N N . LYS A 1 14 ? -20.469 -2.074 11.848 1.00 10.00 4 LYS A N 4
ATOM 5795 C CA . LYS A 1 14 ? -20.430 -3.364 11.186 1.00 10.00 4 LYS A CA 4
ATOM 5796 C C . LYS A 1 14 ? -19.538 -3.268 9.964 1.00 10.00 4 LYS A C 4
ATOM 5797 O O . LYS A 1 14 ? -18.911 -2.232 9.739 1.00 10.00 4 LYS A O 4
ATOM 5816 N N . GLY A 1 15 ? -19.453 -4.352 9.205 1.00 10.00 5 GLY A N 4
ATOM 5817 C CA . GLY A 1 15 ? -18.630 -4.364 8.011 1.00 10.00 5 GLY A CA 4
ATOM 5818 C C . GLY A 1 15 ? -19.124 -3.407 6.945 1.00 10.00 5 GLY A C 4
ATOM 5819 O O . GLY A 1 15 ? -19.899 -3.783 6.068 1.00 10.00 5 GLY A O 4
ATOM 5823 N N . VAL A 1 16 ? -18.691 -2.164 7.040 1.00 10.00 6 VAL A N 4
ATOM 5824 C CA . VAL A 1 16 ? -19.065 -1.141 6.084 1.00 10.00 6 VAL A CA 4
ATOM 5825 C C . VAL A 1 16 ? -18.022 -1.070 4.977 1.00 10.00 6 VAL A C 4
ATOM 5826 O O . VAL A 1 16 ? -16.820 -1.047 5.249 1.00 10.00 6 VAL A O 4
ATOM 5839 N N . TYR A 1 17 ? -18.471 -1.061 3.732 1.00 10.00 7 TYR A N 4
ATOM 5840 C CA . TYR A 1 17 ? -17.552 -1.012 2.611 1.00 10.00 7 TYR A CA 4
ATOM 5841 C C . TYR A 1 17 ? -18.186 -0.364 1.381 1.00 10.00 7 TYR A C 4
ATOM 5842 O O . TYR A 1 17 ? -19.386 -0.098 1.343 1.00 10.00 7 TYR A O 4
ATOM 5860 N N . TYR A 1 18 ? -17.348 -0.083 0.398 1.00 10.00 8 TYR A N 4
ATOM 5861 C CA . TYR A 1 18 ? -17.783 0.503 -0.857 1.00 10.00 8 TYR A CA 4
ATOM 5862 C C . TYR A 1 18 ? -17.606 -0.526 -1.959 1.00 10.00 8 TYR A C 4
ATOM 5863 O O . TYR A 1 18 ? -16.703 -1.360 -1.879 1.00 10.00 8 TYR A O 4
ATOM 5881 N N . ARG A 1 19 ? -18.447 -0.479 -2.979 1.00 10.00 9 ARG A N 4
ATOM 5882 C CA . ARG A 1 19 ? -18.343 -1.429 -4.081 1.00 10.00 9 ARG A CA 4
ATOM 5883 C C . ARG A 1 19 ? -18.688 -0.768 -5.407 1.00 10.00 9 ARG A C 4
ATOM 5884 O O . ARG A 1 19 ? -19.613 0.036 -5.490 1.00 10.00 9 ARG A O 4
ATOM 5905 N N . ASN A 1 20 ? -17.933 -1.105 -6.439 1.00 10.00 10 ASN A N 4
ATOM 5906 C CA . ASN A 1 20 ? -18.166 -0.547 -7.760 1.00 10.00 10 ASN A CA 4
ATOM 5907 C C . ASN A 1 20 ? -18.541 -1.660 -8.734 1.00 10.00 10 ASN A C 4
ATOM 5908 O O . ASN A 1 20 ? -18.579 -2.830 -8.352 1.00 10.00 10 ASN A O 4
ATOM 5919 N N . GLU A 1 21 ? -18.788 -1.295 -9.986 1.00 10.00 11 GLU A N 4
ATOM 5920 C CA . GLU A 1 21 ? -19.187 -2.248 -11.025 1.00 10.00 11 GLU A CA 4
ATOM 5921 C C . GLU A 1 21 ? -18.205 -3.414 -11.182 1.00 10.00 11 GLU A C 4
ATOM 5922 O O . GLU A 1 21 ? -18.596 -4.504 -11.597 1.00 10.00 11 GLU A O 4
ATOM 5934 N N . GLU A 1 22 ? -16.937 -3.182 -10.863 1.00 10.00 12 GLU A N 4
ATOM 5935 C CA . GLU A 1 22 ? -15.916 -4.220 -10.975 1.00 10.00 12 GLU A CA 4
ATOM 5936 C C . GLU A 1 22 ? -16.095 -5.291 -9.897 1.00 10.00 12 GLU A C 4
ATOM 5937 O O . GLU A 1 22 ? -15.529 -6.382 -9.989 1.00 10.00 12 GLU A O 4
ATOM 5949 N N . GLY A 1 23 ? -16.873 -4.971 -8.870 1.00 10.00 13 GLY A N 4
ATOM 5950 C CA . GLY A 1 23 ? -17.103 -5.913 -7.793 1.00 10.00 13 GLY A CA 4
ATOM 5951 C C . GLY A 1 23 ? -16.126 -5.727 -6.647 1.00 10.00 13 GLY A C 4
ATOM 5952 O O . GLY A 1 23 ? -16.299 -6.308 -5.578 1.00 10.00 13 GLY A O 4
ATOM 5956 N N . GLN A 1 24 ? -15.098 -4.915 -6.876 1.00 10.00 14 GLN A N 4
ATOM 5957 C CA . GLN A 1 24 ? -14.086 -4.646 -5.859 1.00 10.00 14 GLN A CA 4
ATOM 5958 C C . GLN A 1 24 ? -14.699 -3.887 -4.685 1.00 10.00 14 GLN A C 4
ATOM 5959 O O . GLN A 1 24 ? -15.580 -3.046 -4.881 1.00 10.00 14 GLN A O 4
ATOM 5973 N N . THR A 1 25 ? -14.222 -4.173 -3.479 1.00 10.00 15 THR A N 4
ATOM 5974 C CA . THR A 1 25 ? -14.745 -3.535 -2.278 1.00 10.00 15 THR A CA 4
ATOM 5975 C C . THR A 1 25 ? -13.662 -2.763 -1.508 1.00 10.00 15 THR A C 4
ATOM 5976 O O . THR A 1 25 ? -12.494 -3.146 -1.514 1.00 10.00 15 THR A O 4
ATOM 5987 N N . TRP A 1 26 ? -14.066 -1.671 -0.857 1.00 10.00 16 TRP A N 4
ATOM 5988 C CA . TRP A 1 26 ? -13.152 -0.836 -0.074 1.00 10.00 16 TRP A CA 4
ATOM 5989 C C . TRP A 1 26 ? -13.708 -0.627 1.332 1.00 10.00 16 TRP A C 4
ATOM 5990 O O . TRP A 1 26 ? -14.882 -0.304 1.483 1.00 10.00 16 TRP A O 4
ATOM 6011 N N . SER A 1 27 ? -12.870 -0.801 2.346 1.00 10.00 17 SER A N 4
ATOM 6012 C CA . SER A 1 27 ? -13.293 -0.641 3.737 1.00 10.00 17 SER A CA 4
ATOM 6013 C C . SER A 1 27 ? -13.604 0.820 4.080 1.00 10.00 17 SER A C 4
ATOM 6014 O O . SER A 1 27 ? -14.430 1.098 4.946 1.00 10.00 17 SER A O 4
ATOM 6022 N N . GLY A 1 28 ? -12.930 1.748 3.410 1.00 10.00 18 GLY A N 4
ATOM 6023 C CA . GLY A 1 28 ? -13.166 3.158 3.667 1.00 10.00 18 GLY A CA 4
ATOM 6024 C C . GLY A 1 28 ? -12.204 3.728 4.688 1.00 10.00 18 GLY A C 4
ATOM 6025 O O . GLY A 1 28 ? -12.476 4.765 5.300 1.00 10.00 18 GLY A O 4
ATOM 6029 N N . VAL A 1 29 ? -11.078 3.054 4.865 1.00 10.00 19 VAL A N 4
ATOM 6030 C CA . VAL A 1 29 ? -10.060 3.479 5.817 1.00 10.00 19 VAL A CA 4
ATOM 6031 C C . VAL A 1 29 ? -8.724 3.676 5.102 1.00 10.00 19 VAL A C 4
ATOM 6032 O O . VAL A 1 29 ? -8.422 2.958 4.149 1.00 10.00 19 VAL A O 4
ATOM 6045 N N . GLY A 1 30 ? -7.953 4.665 5.548 1.00 10.00 20 GLY A N 4
ATOM 6046 C CA . GLY A 1 30 ? -6.650 4.936 4.966 1.00 10.00 20 GLY A CA 4
ATOM 6047 C C . GLY A 1 30 ? -6.718 5.439 3.539 1.00 10.00 20 GLY A C 4
ATOM 6048 O O . GLY A 1 30 ? -7.360 6.456 3.256 1.00 10.00 20 GLY A O 4
ATOM 6052 N N . ARG A 1 31 ? -6.047 4.724 2.644 1.00 10.00 21 ARG A N 4
ATOM 6053 C CA . ARG A 1 31 ? -6.011 5.094 1.237 1.00 10.00 21 ARG A CA 4
ATOM 6054 C C . ARG A 1 31 ? -7.191 4.485 0.496 1.00 10.00 21 ARG A C 4
ATOM 6055 O O . ARG A 1 31 ? -7.786 3.505 0.947 1.00 10.00 21 ARG A O 4
ATOM 6076 N N . GLN A 1 32 ? -7.511 5.060 -0.650 1.00 10.00 22 GLN A N 4
ATOM 6077 C CA . GLN A 1 32 ? -8.614 4.581 -1.465 1.00 10.00 22 GLN A CA 4
ATOM 6078 C C . GLN A 1 32 ? -8.080 3.899 -2.721 1.00 10.00 22 GLN A C 4
ATOM 6079 O O . GLN A 1 32 ? -7.038 4.289 -3.244 1.00 10.00 22 GLN A O 4
ATOM 6093 N N . PRO A 1 33 ? -8.755 2.840 -3.198 1.00 10.00 23 PRO A N 4
ATOM 6094 C CA . PRO A 1 33 ? -8.348 2.136 -4.410 1.00 10.00 23 PRO A CA 4
ATOM 6095 C C . PRO A 1 33 ? -8.531 3.008 -5.643 1.00 10.00 23 PRO A C 4
ATOM 6096 O O . PRO A 1 33 ? -9.268 3.993 -5.608 1.00 10.00 23 PRO A O 4
ATOM 6107 N N . ARG A 1 34 ? -7.881 2.634 -6.736 1.00 10.00 24 ARG A N 4
ATOM 6108 C CA . ARG A 1 34 ? -7.963 3.409 -7.966 1.00 10.00 24 ARG A CA 4
ATOM 6109 C C . ARG A 1 34 ? -9.398 3.544 -8.472 1.00 10.00 24 ARG A C 4
ATOM 6110 O O . ARG A 1 34 ? -9.813 4.629 -8.874 1.00 10.00 24 ARG A O 4
ATOM 6131 N N . TRP A 1 35 ? -10.155 2.447 -8.440 1.00 10.00 25 TRP A N 4
ATOM 6132 C CA . TRP A 1 35 ? -11.542 2.460 -8.910 1.00 10.00 25 TRP A CA 4
ATOM 6133 C C . TRP A 1 35 ? -12.413 3.411 -8.091 1.00 10.00 25 TRP A C 4
ATOM 6134 O O . TRP A 1 35 ? -13.414 3.920 -8.586 1.00 10.00 25 TRP A O 4
ATOM 6155 N N . LEU A 1 36 ? -12.026 3.662 -6.844 1.00 10.00 26 LEU A N 4
ATOM 6156 C CA . LEU A 1 36 ? -12.788 4.557 -5.985 1.00 10.00 26 LEU A CA 4
ATOM 6157 C C . LEU A 1 36 ? -12.723 5.974 -6.539 1.00 10.00 26 LEU A C 4
ATOM 6158 O O . LEU A 1 36 ? -13.752 6.609 -6.772 1.00 10.00 26 LEU A O 4
ATOM 6174 N N . LYS A 1 37 ? -11.505 6.452 -6.761 1.00 10.00 27 LYS A N 4
ATOM 6175 C CA . LYS A 1 37 ? -11.294 7.786 -7.296 1.00 10.00 27 LYS A CA 4
ATOM 6176 C C . LYS A 1 37 ? -11.915 7.902 -8.685 1.00 10.00 27 LYS A C 4
ATOM 6177 O O . LYS A 1 37 ? -12.525 8.918 -9.022 1.00 10.00 27 LYS A O 4
ATOM 6196 N N . GLU A 1 38 ? -11.780 6.838 -9.474 1.00 10.00 28 GLU A N 4
ATOM 6197 C CA . GLU A 1 38 ? -12.324 6.810 -10.825 1.00 10.00 28 GLU A CA 4
ATOM 6198 C C . GLU A 1 38 ? -13.846 6.889 -10.810 1.00 10.00 28 GLU A C 4
ATOM 6199 O O . GLU A 1 38 ? -14.453 7.530 -11.668 1.00 10.00 28 GLU A O 4
ATOM 6211 N N . ALA A 1 39 ? -14.462 6.234 -9.835 1.00 10.00 29 ALA A N 4
ATOM 6212 C CA . ALA A 1 39 ? -15.909 6.240 -9.709 1.00 10.00 29 ALA A CA 4
ATOM 6213 C C . ALA A 1 39 ? -16.395 7.580 -9.170 1.00 10.00 29 ALA A C 4
ATOM 6214 O O . ALA A 1 39 ? -17.467 8.058 -9.539 1.00 10.00 29 ALA A O 4
ATOM 6221 N N . LEU A 1 40 ? -15.587 8.193 -8.314 1.00 10.00 30 LEU A N 4
ATOM 6222 C CA . LEU A 1 40 ? -15.928 9.480 -7.724 1.00 10.00 30 LEU A CA 4
ATOM 6223 C C . LEU A 1 40 ? -15.959 10.577 -8.787 1.00 10.00 30 LEU A C 4
ATOM 6224 O O . LEU A 1 40 ? -16.907 11.364 -8.863 1.00 10.00 30 LEU A O 4
ATOM 6240 N N . LEU A 1 41 ? -14.927 10.615 -9.621 1.00 10.00 31 LEU A N 4
ATOM 6241 C CA . LEU A 1 41 ? -14.837 11.623 -10.676 1.00 10.00 31 LEU A CA 4
ATOM 6242 C C . LEU A 1 41 ? -15.799 11.320 -11.823 1.00 10.00 31 LEU A C 4
ATOM 6243 O O . LEU A 1 41 ? -15.931 12.112 -12.757 1.00 10.00 31 LEU A O 4
ATOM 6259 N N . ASN A 1 42 ? -16.460 10.168 -11.755 1.00 10.00 32 ASN A N 4
ATOM 6260 C CA . ASN A 1 42 ? -17.404 9.754 -12.791 1.00 10.00 32 ASN A CA 4
ATOM 6261 C C . ASN A 1 42 ? -18.696 10.568 -12.727 1.00 10.00 32 ASN A C 4
ATOM 6262 O O . ASN A 1 42 ? -19.574 10.431 -13.579 1.00 10.00 32 ASN A O 4
ATOM 6273 N N . GLY A 1 43 ? -18.811 11.423 -11.718 1.00 10.00 33 GLY A N 4
ATOM 6274 C CA . GLY A 1 43 ? -19.999 12.242 -11.581 1.00 10.00 33 GLY A CA 4
ATOM 6275 C C . GLY A 1 43 ? -20.920 11.754 -10.486 1.00 10.00 33 GLY A C 4
ATOM 6276 O O . GLY A 1 43 ? -22.103 12.097 -10.460 1.00 10.00 33 GLY A O 4
ATOM 6280 N N . MET A 1 44 ? -20.387 10.953 -9.579 1.00 10.00 34 MET A N 4
ATOM 6281 C CA . MET A 1 44 ? -21.173 10.427 -8.476 1.00 10.00 34 MET A CA 4
ATOM 6282 C C . MET A 1 44 ? -20.307 10.289 -7.234 1.00 10.00 34 MET A C 4
ATOM 6283 O O . MET A 1 44 ? -19.111 10.023 -7.325 1.00 10.00 34 MET A O 4
ATOM 6297 N N . LYS A 1 45 ? -20.912 10.498 -6.076 1.00 10.00 35 LYS A N 4
ATOM 6298 C CA . LYS A 1 45 ? -20.202 10.392 -4.811 1.00 10.00 35 LYS A CA 4
ATOM 6299 C C . LYS A 1 45 ? -19.948 8.931 -4.463 1.00 10.00 35 LYS A C 4
ATOM 6300 O O . LYS A 1 45 ? -20.690 8.047 -4.898 1.00 10.00 35 LYS A O 4
ATOM 6319 N N . LYS A 1 46 ? -18.908 8.677 -3.673 1.00 10.00 36 LYS A N 4
ATOM 6320 C CA . LYS A 1 46 ? -18.569 7.313 -3.276 1.00 10.00 36 LYS A CA 4
ATOM 6321 C C . LYS A 1 46 ? -19.695 6.716 -2.439 1.00 10.00 36 LYS A C 4
ATOM 6322 O O . LYS A 1 46 ? -19.924 5.509 -2.447 1.00 10.00 36 LYS A O 4
ATOM 6341 N N . GLU A 1 47 ? -20.412 7.592 -1.746 1.00 10.00 37 GLU A N 4
ATOM 6342 C CA . GLU A 1 47 ? -21.529 7.196 -0.897 1.00 10.00 37 GLU A CA 4
ATOM 6343 C C . GLU A 1 47 ? -22.662 6.584 -1.726 1.00 10.00 37 GLU A C 4
ATOM 6344 O O . GLU A 1 47 ? -23.454 5.788 -1.221 1.00 10.00 37 GLU A O 4
ATOM 6356 N N . ASP A 1 48 ? -22.753 6.979 -2.996 1.00 10.00 38 ASP A N 4
ATOM 6357 C CA . ASP A 1 48 ? -23.799 6.470 -3.886 1.00 10.00 38 ASP A CA 4
ATOM 6358 C C . ASP A 1 48 ? -23.718 4.951 -4.009 1.00 10.00 38 ASP A C 4
ATOM 6359 O O . ASP A 1 48 ? -24.739 4.267 -4.038 1.00 10.00 38 ASP A O 4
ATOM 6368 N N . PHE A 1 49 ? -22.501 4.425 -4.057 1.00 10.00 39 PHE A N 4
ATOM 6369 C CA . PHE A 1 49 ? -22.300 2.986 -4.168 1.00 10.00 39 PHE A CA 4
ATOM 6370 C C . PHE A 1 49 ? -21.774 2.411 -2.853 1.00 10.00 39 PHE A C 4
ATOM 6371 O O . PHE A 1 49 ? -20.966 1.479 -2.832 1.00 10.00 39 PHE A O 4
ATOM 6388 N N . LEU A 1 50 ? -22.252 2.978 -1.753 1.00 10.00 40 LEU A N 4
ATOM 6389 C CA . LEU A 1 50 ? -21.865 2.536 -0.423 1.00 10.00 40 LEU A CA 4
ATOM 6390 C C . LEU A 1 50 ? -22.715 1.339 -0.005 1.00 10.00 40 LEU A C 4
ATOM 6391 O O . LEU A 1 50 ? -23.904 1.487 0.283 1.00 10.00 40 LEU A O 4
ATOM 6407 N N . VAL A 1 51 ? -22.113 0.164 0.029 1.00 10.00 41 VAL A N 4
ATOM 6408 C CA . VAL A 1 51 ? -22.828 -1.041 0.416 1.00 10.00 41 VAL A CA 4
ATOM 6409 C C . VAL A 1 51 ? -22.264 -1.604 1.719 1.00 10.00 41 VAL A C 4
ATOM 6410 O O . VAL A 1 51 ? -21.167 -2.155 1.765 1.00 10.00 41 VAL A O 4
ATOM 6423 N N . LYS A 1 52 ? -23.019 -1.425 2.784 1.00 10.00 42 LYS A N 4
ATOM 6424 C CA . LYS A 1 52 ? -22.624 -1.906 4.100 1.00 10.00 42 LYS A CA 4
ATOM 6425 C C . LYS A 1 52 ? -23.006 -3.368 4.245 1.00 10.00 42 LYS A C 4
ATOM 6426 O O . LYS A 1 52 ? -23.608 -3.950 3.344 1.00 10.00 42 LYS A O 4
ATOM 6445 N N . ASP A 1 53 ? -22.620 -3.966 5.367 1.00 10.00 43 ASP A N 4
ATOM 6446 C CA . ASP A 1 53 ? -22.962 -5.357 5.650 1.00 10.00 43 ASP A CA 4
ATOM 6447 C C . ASP A 1 53 ? -24.479 -5.535 5.631 1.00 10.00 43 ASP A C 4
ATOM 6448 O O . ASP A 1 53 ? -24.978 -6.642 5.510 1.00 10.00 43 ASP A O 4
ATOM 6457 N N . THR A 1 54 ? -25.194 -4.427 5.777 1.00 10.00 44 THR A N 4
ATOM 6458 C CA . THR A 1 54 ? -26.642 -4.431 5.725 1.00 10.00 44 THR A CA 4
ATOM 6459 C C . THR A 1 54 ? -27.077 -3.705 4.451 1.00 10.00 44 THR A C 4
ATOM 6460 O O . THR A 1 54 ? -26.370 -2.803 3.982 1.00 10.00 44 THR A O 4
ATOM 6471 N N . GLU A 1 55 ? -28.221 -4.101 3.886 1.00 10.00 45 GLU A N 4
ATOM 6472 C CA . GLU A 1 55 ? -28.721 -3.514 2.637 1.00 10.00 45 GLU A CA 4
ATOM 6473 C C . GLU A 1 55 ? -27.764 -3.861 1.503 1.00 10.00 45 GLU A C 4
ATOM 6474 O O . GLU A 1 55 ? -27.612 -3.102 0.540 1.00 10.00 45 GLU A O 4
ATOM 6486 N N . GLU A 1 56 ? -27.149 -5.031 1.615 1.00 10.00 46 GLU A N 4
ATOM 6487 C CA . GLU A 1 56 ? -26.176 -5.495 0.641 1.00 10.00 46 GLU A CA 4
ATOM 6488 C C . GLU A 1 56 ? -26.854 -6.166 -0.546 1.00 10.00 46 GLU A C 4
ATOM 6489 O O . GLU A 1 56 ? -27.935 -6.750 -0.418 1.00 10.00 46 GLU A O 4
ATOM 6501 N N . GLU A 1 57 ? -26.222 -6.064 -1.705 1.00 10.00 47 GLU A N 4
ATOM 6502 C CA . GLU A 1 57 ? -26.749 -6.659 -2.919 1.00 10.00 47 GLU A CA 4
ATOM 6503 C C . GLU A 1 57 ? -26.124 -8.027 -3.147 1.00 10.00 47 GLU A C 4
ATOM 6504 O O . GLU A 1 57 ? -24.945 -8.213 -2.773 1.00 10.00 47 GLU A O 4
ATOM 7469 N N . SER A 1 1 ? -42.994 11.959 -0.004 1.00 10.00 -9 SER A N 5
ATOM 7470 C CA . SER A 1 1 ? -41.967 10.917 -0.210 1.00 10.00 -9 SER A CA 5
ATOM 7471 C C . SER A 1 1 ? -42.534 9.765 -1.038 1.00 10.00 -9 SER A C 5
ATOM 7472 O O . SER A 1 1 ? -43.735 9.496 -0.998 1.00 10.00 -9 SER A O 5
ATOM 7482 N N . HIS A 1 2 ? -41.669 9.091 -1.795 1.00 10.00 -8 HIS A N 5
ATOM 7483 C CA . HIS A 1 2 ? -42.088 7.968 -2.632 1.00 10.00 -8 HIS A CA 5
ATOM 7484 C C . HIS A 1 2 ? -40.897 7.082 -2.985 1.00 10.00 -8 HIS A C 5
ATOM 7485 O O . HIS A 1 2 ? -39.813 7.588 -3.275 1.00 10.00 -8 HIS A O 5
ATOM 7500 N N . HIS A 1 3 ? -41.118 5.768 -2.938 1.00 10.00 -7 HIS A N 5
ATOM 7501 C CA . HIS A 1 3 ? -40.095 4.771 -3.266 1.00 10.00 -7 HIS A CA 5
ATOM 7502 C C . HIS A 1 3 ? -38.912 4.839 -2.299 1.00 10.00 -7 HIS A C 5
ATOM 7503 O O . HIS A 1 3 ? -38.042 5.703 -2.414 1.00 10.00 -7 HIS A O 5
ATOM 7518 N N . HIS A 1 4 ? -38.885 3.911 -1.353 1.00 10.00 -6 HIS A N 5
ATOM 7519 C CA . HIS A 1 4 ? -37.811 3.849 -0.377 1.00 10.00 -6 HIS A CA 5
ATOM 7520 C C . HIS A 1 4 ? -36.589 3.160 -0.983 1.00 10.00 -6 HIS A C 5
ATOM 7521 O O . HIS A 1 4 ? -36.693 2.061 -1.531 1.00 10.00 -6 HIS A O 5
ATOM 7536 N N . HIS A 1 5 ? -35.444 3.818 -0.901 1.00 10.00 -5 HIS A N 5
ATOM 7537 C CA . HIS A 1 5 ? -34.203 3.270 -1.432 1.00 10.00 -5 HIS A CA 5
ATOM 7538 C C . HIS A 1 5 ? -33.767 2.064 -0.606 1.00 10.00 -5 HIS A C 5
ATOM 7539 O O . HIS A 1 5 ? -33.884 2.071 0.621 1.00 10.00 -5 HIS A O 5
ATOM 7554 N N . HIS A 1 6 ? -33.275 1.035 -1.287 1.00 10.00 -4 HIS A N 5
ATOM 7555 C CA . HIS A 1 6 ? -32.818 -0.187 -0.634 1.00 10.00 -4 HIS A CA 5
ATOM 7556 C C . HIS A 1 6 ? -31.597 0.090 0.239 1.00 10.00 -4 HIS A C 5
ATOM 7557 O O . HIS A 1 6 ? -30.479 0.226 -0.259 1.00 10.00 -4 HIS A O 5
ATOM 7572 N N . HIS A 1 7 ? -31.830 0.196 1.535 1.00 10.00 -3 HIS A N 5
ATOM 7573 C CA . HIS A 1 7 ? -30.772 0.439 2.502 1.00 10.00 -3 HIS A CA 5
ATOM 7574 C C . HIS A 1 7 ? -31.129 -0.251 3.810 1.00 10.00 -3 HIS A C 5
ATOM 7575 O O . HIS A 1 7 ? -32.037 0.185 4.515 1.00 10.00 -3 HIS A O 5
ATOM 7590 N N . SER A 1 8 ? -30.430 -1.341 4.104 1.00 10.00 -2 SER A N 5
ATOM 7591 C CA . SER A 1 8 ? -30.681 -2.129 5.305 1.00 10.00 -2 SER A CA 5
ATOM 7592 C C . SER A 1 8 ? -30.739 -1.268 6.563 1.00 10.00 -2 SER A C 5
ATOM 7593 O O . SER A 1 8 ? -31.773 -1.210 7.233 1.00 10.00 -2 SER A O 5
ATOM 7601 N N . MET A 1 9 ? -29.641 -0.584 6.859 1.00 10.00 -1 MET A N 5
ATOM 7602 C CA . MET A 1 9 ? -29.554 0.274 8.039 1.00 10.00 -1 MET A CA 5
ATOM 7603 C C . MET A 1 9 ? -28.264 1.077 8.001 1.00 10.00 -1 MET A C 5
ATOM 7604 O O . MET A 1 9 ? -27.374 0.783 7.201 1.00 10.00 -1 MET A O 5
ATOM 7618 N N . GLY A 1 10 ? -28.182 2.107 8.840 1.00 10.00 0 GLY A N 5
ATOM 7619 C CA . GLY A 1 10 ? -26.974 2.908 8.911 1.00 10.00 0 GLY A CA 5
ATOM 7620 C C . GLY A 1 10 ? -25.844 2.079 9.474 1.00 10.00 0 GLY A C 5
ATOM 7621 O O . GLY A 1 10 ? -26.092 1.172 10.272 1.00 10.00 0 GLY A O 5
ATOM 7625 N N . ASN A 1 11 ? -24.610 2.357 9.095 1.00 10.00 1 ASN A N 5
ATOM 7626 C CA . ASN A 1 11 ? -23.525 1.536 9.591 1.00 10.00 1 ASN A CA 5
ATOM 7627 C C . ASN A 1 11 ? -22.291 2.305 10.040 1.00 10.00 1 ASN A C 5
ATOM 7628 O O . ASN A 1 11 ? -21.389 2.577 9.250 1.00 10.00 1 ASN A O 5
ATOM 7639 N N . SER A 1 12 ? -22.270 2.672 11.317 1.00 10.00 2 SER A N 5
ATOM 7640 C CA . SER A 1 12 ? -21.088 3.282 11.912 1.00 10.00 2 SER A CA 5
ATOM 7641 C C . SER A 1 12 ? -20.219 2.104 12.348 1.00 10.00 2 SER A C 5
ATOM 7642 O O . SER A 1 12 ? -19.082 2.231 12.808 1.00 10.00 2 SER A O 5
ATOM 7650 N N . SER A 1 13 ? -20.860 0.956 12.162 1.00 10.00 3 SER A N 5
ATOM 7651 C CA . SER A 1 13 ? -20.360 -0.383 12.383 1.00 10.00 3 SER A CA 5
ATOM 7652 C C . SER A 1 13 ? -19.008 -0.602 11.726 1.00 10.00 3 SER A C 5
ATOM 7653 O O . SER A 1 13 ? -18.634 0.130 10.808 1.00 10.00 3 SER A O 5
ATOM 7661 N N . LYS A 1 14 ? -18.260 -1.548 12.279 1.00 10.00 4 LYS A N 5
ATOM 7662 C CA . LYS A 1 14 ? -16.921 -1.914 11.805 1.00 10.00 4 LYS A CA 5
ATOM 7663 C C . LYS A 1 14 ? -16.860 -2.116 10.275 1.00 10.00 4 LYS A C 5
ATOM 7664 O O . LYS A 1 14 ? -17.836 -1.897 9.563 1.00 10.00 4 LYS A O 5
ATOM 7683 N N . GLY A 1 15 ? -15.725 -2.624 9.812 1.00 10.00 5 GLY A N 5
ATOM 7684 C CA . GLY A 1 15 ? -15.432 -2.736 8.387 1.00 10.00 5 GLY A CA 5
ATOM 7685 C C . GLY A 1 15 ? -16.597 -3.005 7.437 1.00 10.00 5 GLY A C 5
ATOM 7686 O O . GLY A 1 15 ? -17.304 -4.027 7.478 1.00 10.00 5 GLY A O 5
ATOM 7690 N N . VAL A 1 16 ? -16.786 -2.013 6.582 1.00 10.00 6 VAL A N 5
ATOM 7691 C CA . VAL A 1 16 ? -17.779 -2.038 5.538 1.00 10.00 6 VAL A CA 5
ATOM 7692 C C . VAL A 1 16 ? -17.028 -2.232 4.234 1.00 10.00 6 VAL A C 5
ATOM 7693 O O . VAL A 1 16 ? -15.800 -2.256 4.239 1.00 10.00 6 VAL A O 5
ATOM 7706 N N . TYR A 1 17 ? -17.725 -2.360 3.125 1.00 10.00 7 TYR A N 5
ATOM 7707 C CA . TYR A 1 17 ? -17.049 -2.576 1.860 1.00 10.00 7 TYR A CA 5
ATOM 7708 C C . TYR A 1 17 ? -17.733 -1.851 0.712 1.00 10.00 7 TYR A C 5
ATOM 7709 O O . TYR A 1 17 ? -18.867 -2.152 0.367 1.00 10.00 7 TYR A O 5
ATOM 7727 N N . TYR A 1 18 ? -17.036 -0.902 0.114 1.00 10.00 8 TYR A N 5
ATOM 7728 C CA . TYR A 1 18 ? -17.572 -0.185 -1.032 1.00 10.00 8 TYR A CA 5
ATOM 7729 C C . TYR A 1 18 ? -17.254 -1.022 -2.260 1.00 10.00 8 TYR A C 5
ATOM 7730 O O . TYR A 1 18 ? -16.114 -1.445 -2.429 1.00 10.00 8 TYR A O 5
ATOM 7748 N N . ARG A 1 19 ? -18.238 -1.289 -3.101 1.00 10.00 9 ARG A N 5
ATOM 7749 C CA . ARG A 1 19 ? -17.996 -2.128 -4.268 1.00 10.00 9 ARG A CA 5
ATOM 7750 C C . ARG A 1 19 ? -18.276 -1.398 -5.574 1.00 10.00 9 ARG A C 5
ATOM 7751 O O . ARG A 1 19 ? -18.976 -0.388 -5.599 1.00 10.00 9 ARG A O 5
ATOM 7772 N N . ASN A 1 20 ? -17.707 -1.926 -6.653 1.00 10.00 10 ASN A N 5
ATOM 7773 C CA . ASN A 1 20 ? -17.869 -1.356 -7.983 1.00 10.00 10 ASN A CA 5
ATOM 7774 C C . ASN A 1 20 ? -17.867 -2.465 -9.040 1.00 10.00 10 ASN A C 5
ATOM 7775 O O . ASN A 1 20 ? -17.872 -3.652 -8.704 1.00 10.00 10 ASN A O 5
ATOM 7786 N N . GLU A 1 21 ? -17.846 -2.066 -10.306 1.00 10.00 11 GLU A N 5
ATOM 7787 C CA . GLU A 1 21 ? -17.848 -2.994 -11.439 1.00 10.00 11 GLU A CA 5
ATOM 7788 C C . GLU A 1 21 ? -16.666 -3.966 -11.411 1.00 10.00 11 GLU A C 5
ATOM 7789 O O . GLU A 1 21 ? -16.785 -5.101 -11.868 1.00 10.00 11 GLU A O 5
ATOM 7801 N N . GLU A 1 22 ? -15.530 -3.520 -10.884 1.00 10.00 12 GLU A N 5
ATOM 7802 C CA . GLU A 1 22 ? -14.336 -4.360 -10.816 1.00 10.00 12 GLU A CA 5
ATOM 7803 C C . GLU A 1 22 ? -14.502 -5.476 -9.787 1.00 10.00 12 GLU A C 5
ATOM 7804 O O . GLU A 1 22 ? -13.732 -6.436 -9.770 1.00 10.00 12 GLU A O 5
ATOM 7816 N N . GLY A 1 23 ? -15.499 -5.341 -8.919 1.00 10.00 13 GLY A N 5
ATOM 7817 C CA . GLY A 1 23 ? -15.748 -6.357 -7.910 1.00 10.00 13 GLY A CA 5
ATOM 7818 C C . GLY A 1 23 ? -14.955 -6.139 -6.634 1.00 10.00 13 GLY A C 5
ATOM 7819 O O . GLY A 1 23 ? -15.295 -6.692 -5.589 1.00 10.00 13 GLY A O 5
ATOM 7823 N N . GLN A 1 24 ? -13.899 -5.335 -6.724 1.00 10.00 14 GLN A N 5
ATOM 7824 C CA . GLN A 1 24 ? -13.055 -5.040 -5.568 1.00 10.00 14 GLN A CA 5
ATOM 7825 C C . GLN A 1 24 ? -13.823 -4.223 -4.537 1.00 10.00 14 GLN A C 5
ATOM 7826 O O . GLN A 1 24 ? -14.836 -3.592 -4.860 1.00 10.00 14 GLN A O 5
ATOM 7840 N N . THR A 1 25 ? -13.337 -4.228 -3.303 1.00 10.00 15 THR A N 5
ATOM 7841 C CA . THR A 1 25 ? -14.005 -3.519 -2.221 1.00 10.00 15 THR A CA 5
ATOM 7842 C C . THR A 1 25 ? -13.061 -2.616 -1.420 1.00 10.00 15 THR A C 5
ATOM 7843 O O . THR A 1 25 ? -11.861 -2.867 -1.322 1.00 10.00 15 THR A O 5
ATOM 7854 N N . TRP A 1 26 ? -13.630 -1.557 -0.854 1.00 10.00 16 TRP A N 5
ATOM 7855 C CA . TRP A 1 26 ? -12.889 -0.609 -0.031 1.00 10.00 16 TRP A CA 5
ATOM 7856 C C . TRP A 1 26 ? -13.493 -0.593 1.369 1.00 10.00 16 TRP A C 5
ATOM 7857 O O . TRP A 1 26 ? -14.702 -0.424 1.513 1.00 10.00 16 TRP A O 5
ATOM 7878 N N . SER A 1 27 ? -12.663 -0.781 2.390 1.00 10.00 17 SER A N 5
ATOM 7879 C CA . SER A 1 27 ? -13.150 -0.807 3.766 1.00 10.00 17 SER A CA 5
ATOM 7880 C C . SER A 1 27 ? -13.502 0.591 4.275 1.00 10.00 17 SER A C 5
ATOM 7881 O O . SER A 1 27 ? -14.260 0.732 5.234 1.00 10.00 17 SER A O 5
ATOM 7889 N N . GLY A 1 28 ? -12.944 1.621 3.648 1.00 10.00 18 GLY A N 5
ATOM 7890 C CA . GLY A 1 28 ? -13.233 2.983 4.062 1.00 10.00 18 GLY A CA 5
ATOM 7891 C C . GLY A 1 28 ? -12.117 3.583 4.893 1.00 10.00 18 GLY A C 5
ATOM 7892 O O . GLY A 1 28 ? -12.264 4.667 5.458 1.00 10.00 18 GLY A O 5
ATOM 7896 N N . VAL A 1 29 ? -10.999 2.876 4.965 1.00 10.00 19 VAL A N 5
ATOM 7897 C CA . VAL A 1 29 ? -9.845 3.330 5.729 1.00 10.00 19 VAL A CA 5
ATOM 7898 C C . VAL A 1 29 ? -8.640 3.482 4.818 1.00 10.00 19 VAL A C 5
ATOM 7899 O O . VAL A 1 29 ? -8.638 2.911 3.729 1.00 10.00 19 VAL A O 5
ATOM 7912 N N . GLY A 1 30 ? -7.645 4.269 5.262 1.00 10.00 20 GLY A N 5
ATOM 7913 C CA . GLY A 1 30 ? -6.402 4.464 4.510 1.00 10.00 20 GLY A CA 5
ATOM 7914 C C . GLY A 1 30 ? -6.585 4.705 3.039 1.00 10.00 20 GLY A C 5
ATOM 7915 O O . GLY A 1 30 ? -6.718 3.748 2.272 1.00 10.00 20 GLY A O 5
ATOM 7919 N N . ARG A 1 31 ? -6.555 5.978 2.632 1.00 10.00 21 ARG A N 5
ATOM 7920 C CA . ARG A 1 31 ? -6.699 6.345 1.222 1.00 10.00 21 ARG A CA 5
ATOM 7921 C C . ARG A 1 31 ? -7.817 5.569 0.513 1.00 10.00 21 ARG A C 5
ATOM 7922 O O . ARG A 1 31 ? -8.724 5.040 1.156 1.00 10.00 21 ARG A O 5
ATOM 7943 N N . GLN A 1 32 ? -7.797 5.560 -0.806 1.00 10.00 22 GLN A N 5
ATOM 7944 C CA . GLN A 1 32 ? -8.828 4.875 -1.571 1.00 10.00 22 GLN A CA 5
ATOM 7945 C C . GLN A 1 32 ? -8.228 4.119 -2.750 1.00 10.00 22 GLN A C 5
ATOM 7946 O O . GLN A 1 32 ? -7.166 4.479 -3.242 1.00 10.00 22 GLN A O 5
ATOM 7960 N N . PRO A 1 33 ? -8.880 3.039 -3.200 1.00 10.00 23 PRO A N 5
ATOM 7961 C CA . PRO A 1 33 ? -8.415 2.287 -4.357 1.00 10.00 23 PRO A CA 5
ATOM 7962 C C . PRO A 1 33 ? -8.605 3.111 -5.631 1.00 10.00 23 PRO A C 5
ATOM 7963 O O . PRO A 1 33 ? -9.487 3.969 -5.692 1.00 10.00 23 PRO A O 5
ATOM 7974 N N . ARG A 1 34 ? -7.797 2.838 -6.641 1.00 10.00 24 ARG A N 5
ATOM 7975 C CA . ARG A 1 34 ? -7.843 3.581 -7.903 1.00 10.00 24 ARG A CA 5
ATOM 7976 C C . ARG A 1 34 ? -9.233 3.598 -8.565 1.00 10.00 24 ARG A C 5
ATOM 7977 O O . ARG A 1 34 ? -9.529 4.504 -9.342 1.00 10.00 24 ARG A O 5
ATOM 7998 N N . TRP A 1 35 ? -10.081 2.621 -8.268 1.00 10.00 25 TRP A N 5
ATOM 7999 C CA . TRP A 1 35 ? -11.411 2.571 -8.880 1.00 10.00 25 TRP A CA 5
ATOM 8000 C C . TRP A 1 35 ? -12.435 3.407 -8.116 1.00 10.00 25 TRP A C 5
ATOM 8001 O O . TRP A 1 35 ? -13.482 3.757 -8.661 1.00 10.00 25 TRP A O 5
ATOM 8022 N N . LEU A 1 36 ? -12.129 3.746 -6.869 1.00 10.00 26 LEU A N 5
ATOM 8023 C CA . LEU A 1 36 ? -13.056 4.523 -6.051 1.00 10.00 26 LEU A CA 5
ATOM 8024 C C . LEU A 1 36 ? -13.315 5.882 -6.688 1.00 10.00 26 LEU A C 5
ATOM 8025 O O . LEU A 1 36 ? -14.461 6.310 -6.821 1.00 10.00 26 LEU A O 5
ATOM 8041 N N . LYS A 1 37 ? -12.242 6.539 -7.102 1.00 10.00 27 LYS A N 5
ATOM 8042 C CA . LYS A 1 37 ? -12.339 7.849 -7.724 1.00 10.00 27 LYS A CA 5
ATOM 8043 C C . LYS A 1 37 ? -13.146 7.783 -9.020 1.00 10.00 27 LYS A C 5
ATOM 8044 O O . LYS A 1 37 ? -13.927 8.687 -9.309 1.00 10.00 27 LYS A O 5
ATOM 8063 N N . GLU A 1 38 ? -12.981 6.696 -9.771 1.00 10.00 28 GLU A N 5
ATOM 8064 C CA . GLU A 1 38 ? -13.684 6.523 -11.041 1.00 10.00 28 GLU A CA 5
ATOM 8065 C C . GLU A 1 38 ? -15.191 6.482 -10.812 1.00 10.00 28 GLU A C 5
ATOM 8066 O O . GLU A 1 38 ? -15.954 7.173 -11.487 1.00 10.00 28 GLU A O 5
ATOM 8078 N N . ALA A 1 39 ? -15.605 5.671 -9.850 1.00 10.00 29 ALA A N 5
ATOM 8079 C CA . ALA A 1 39 ? -17.015 5.533 -9.515 1.00 10.00 29 ALA A CA 5
ATOM 8080 C C . ALA A 1 39 ? -17.553 6.815 -8.885 1.00 10.00 29 ALA A C 5
ATOM 8081 O O . ALA A 1 39 ? -18.733 7.145 -9.019 1.00 10.00 29 ALA A O 5
ATOM 8088 N N . LEU A 1 40 ? -16.672 7.544 -8.215 1.00 10.00 30 LEU A N 5
ATOM 8089 C CA . LEU A 1 40 ? -17.042 8.792 -7.565 1.00 10.00 30 LEU A CA 5
ATOM 8090 C C . LEU A 1 40 ? -17.287 9.895 -8.596 1.00 10.00 30 LEU A C 5
ATOM 8091 O O . LEU A 1 40 ? -18.265 10.640 -8.501 1.00 10.00 30 LEU A O 5
ATOM 8107 N N . LEU A 1 41 ? -16.404 9.990 -9.590 1.00 10.00 31 LEU A N 5
ATOM 8108 C CA . LEU A 1 41 ? -16.544 11.004 -10.636 1.00 10.00 31 LEU A CA 5
ATOM 8109 C C . LEU A 1 41 ? -17.597 10.583 -11.659 1.00 10.00 31 LEU A C 5
ATOM 8110 O O . LEU A 1 41 ? -17.952 11.349 -12.560 1.00 10.00 31 LEU A O 5
ATOM 8126 N N . ASN A 1 42 ? -18.088 9.358 -11.511 1.00 10.00 32 ASN A N 5
ATOM 8127 C CA . ASN A 1 42 ? -19.110 8.811 -12.399 1.00 10.00 32 ASN A CA 5
ATOM 8128 C C . ASN A 1 42 ? -20.422 9.580 -12.243 1.00 10.00 32 ASN A C 5
ATOM 8129 O O . ASN A 1 42 ? -21.282 9.547 -13.121 1.00 10.00 32 ASN A O 5
ATOM 8140 N N . GLY A 1 43 ? -20.559 10.289 -11.131 1.00 10.00 33 GLY A N 5
ATOM 8141 C CA . GLY A 1 43 ? -21.763 11.060 -10.892 1.00 10.00 33 GLY A CA 5
ATOM 8142 C C . GLY A 1 43 ? -22.575 10.528 -9.730 1.00 10.00 33 GLY A C 5
ATOM 8143 O O . GLY A 1 43 ? -23.776 10.788 -9.632 1.00 10.00 33 GLY A O 5
ATOM 8147 N N . MET A 1 44 ? -21.928 9.774 -8.854 1.00 10.00 34 MET A N 5
ATOM 8148 C CA . MET A 1 44 ? -22.598 9.219 -7.690 1.00 10.00 34 MET A CA 5
ATOM 8149 C C . MET A 1 44 ? -21.674 9.266 -6.481 1.00 10.00 34 MET A C 5
ATOM 8150 O O . MET A 1 44 ? -20.450 9.265 -6.623 1.00 10.00 34 MET A O 5
ATOM 8164 N N . LYS A 1 45 ? -22.262 9.328 -5.298 1.00 10.00 35 LYS A N 5
ATOM 8165 C CA . LYS A 1 45 ? -21.493 9.372 -4.062 1.00 10.00 35 LYS A CA 5
ATOM 8166 C C . LYS A 1 45 ? -21.052 7.964 -3.683 1.00 10.00 35 LYS A C 5
ATOM 8167 O O . LYS A 1 45 ? -21.681 6.986 -4.089 1.00 10.00 35 LYS A O 5
ATOM 8186 N N . LYS A 1 46 ? -19.987 7.861 -2.897 1.00 10.00 36 LYS A N 5
ATOM 8187 C CA . LYS A 1 46 ? -19.471 6.561 -2.478 1.00 10.00 36 LYS A CA 5
ATOM 8188 C C . LYS A 1 46 ? -20.523 5.798 -1.676 1.00 10.00 36 LYS A C 5
ATOM 8189 O O . LYS A 1 46 ? -20.600 4.574 -1.740 1.00 10.00 36 LYS A O 5
ATOM 8208 N N . GLU A 1 47 ? -21.357 6.535 -0.958 1.00 10.00 37 GLU A N 5
ATOM 8209 C CA . GLU A 1 47 ? -22.415 5.944 -0.151 1.00 10.00 37 GLU A CA 5
ATOM 8210 C C . GLU A 1 47 ? -23.450 5.226 -1.016 1.00 10.00 37 GLU A C 5
ATOM 8211 O O . GLU A 1 47 ? -24.106 4.294 -0.556 1.00 10.00 37 GLU A O 5
ATOM 8223 N N . ASP A 1 48 ? -23.600 5.662 -2.265 1.00 10.00 38 ASP A N 5
ATOM 8224 C CA . ASP A 1 48 ? -24.572 5.054 -3.175 1.00 10.00 38 ASP A CA 5
ATOM 8225 C C . ASP A 1 48 ? -24.233 3.591 -3.446 1.00 10.00 38 ASP A C 5
ATOM 8226 O O . ASP A 1 48 ? -25.123 2.774 -3.683 1.00 10.00 38 ASP A O 5
ATOM 8235 N N . PHE A 1 49 ? -22.946 3.258 -3.415 1.00 10.00 39 PHE A N 5
ATOM 8236 C CA . PHE A 1 49 ? -22.511 1.883 -3.635 1.00 10.00 39 PHE A CA 5
ATOM 8237 C C . PHE A 1 49 ? -21.844 1.341 -2.375 1.00 10.00 39 PHE A C 5
ATOM 8238 O O . PHE A 1 49 ? -20.963 0.477 -2.431 1.00 10.00 39 PHE A O 5
ATOM 8255 N N . LEU A 1 50 ? -22.282 1.854 -1.236 1.00 10.00 40 LEU A N 5
ATOM 8256 C CA . LEU A 1 50 ? -21.738 1.442 0.047 1.00 10.00 40 LEU A CA 5
ATOM 8257 C C . LEU A 1 50 ? -22.357 0.131 0.525 1.00 10.00 40 LEU A C 5
ATOM 8258 O O . LEU A 1 50 ? -23.570 0.031 0.721 1.00 10.00 40 LEU A O 5
ATOM 8274 N N . VAL A 1 51 ? -21.507 -0.868 0.684 1.00 10.00 41 VAL A N 5
ATOM 8275 C CA . VAL A 1 51 ? -21.909 -2.172 1.175 1.00 10.00 41 VAL A CA 5
ATOM 8276 C C . VAL A 1 51 ? -21.250 -2.351 2.540 1.00 10.00 41 VAL A C 5
ATOM 8277 O O . VAL A 1 51 ? -20.310 -1.627 2.858 1.00 10.00 41 VAL A O 5
ATOM 8290 N N . LYS A 1 52 ? -21.732 -3.267 3.357 1.00 10.00 42 LYS A N 5
ATOM 8291 C CA . LYS A 1 52 ? -21.163 -3.461 4.690 1.00 10.00 42 LYS A CA 5
ATOM 8292 C C . LYS A 1 52 ? -20.782 -4.916 4.895 1.00 10.00 42 LYS A C 5
ATOM 8293 O O . LYS A 1 52 ? -21.139 -5.762 4.075 1.00 10.00 42 LYS A O 5
ATOM 8312 N N . ASP A 1 53 ? -20.025 -5.199 5.972 1.00 10.00 43 ASP A N 5
ATOM 8313 C CA . ASP A 1 53 ? -19.654 -6.574 6.324 1.00 10.00 43 ASP A CA 5
ATOM 8314 C C . ASP A 1 53 ? -20.873 -7.501 6.261 1.00 10.00 43 ASP A C 5
ATOM 8315 O O . ASP A 1 53 ? -20.759 -8.684 5.942 1.00 10.00 43 ASP A O 5
ATOM 8324 N N . THR A 1 54 ? -22.039 -6.949 6.573 1.00 10.00 44 THR A N 5
ATOM 8325 C CA . THR A 1 54 ? -23.280 -7.700 6.546 1.00 10.00 44 THR A CA 5
ATOM 8326 C C . THR A 1 54 ? -24.101 -7.342 5.305 1.00 10.00 44 THR A C 5
ATOM 8327 O O . THR A 1 54 ? -24.232 -6.158 4.964 1.00 10.00 44 THR A O 5
ATOM 8338 N N . GLU A 1 55 ? -24.652 -8.366 4.648 1.00 10.00 45 GLU A N 5
ATOM 8339 C CA . GLU A 1 55 ? -25.460 -8.200 3.437 1.00 10.00 45 GLU A CA 5
ATOM 8340 C C . GLU A 1 55 ? -24.597 -7.687 2.289 1.00 10.00 45 GLU A C 5
ATOM 8341 O O . GLU A 1 55 ? -24.887 -6.657 1.674 1.00 10.00 45 GLU A O 5
ATOM 8353 N N . GLU A 1 56 ? -23.528 -8.421 2.022 1.00 10.00 46 GLU A N 5
ATOM 8354 C CA . GLU A 1 56 ? -22.585 -8.081 0.966 1.00 10.00 46 GLU A CA 5
ATOM 8355 C C . GLU A 1 56 ? -23.047 -8.632 -0.377 1.00 10.00 46 GLU A C 5
ATOM 8356 O O . GLU A 1 56 ? -23.750 -9.646 -0.437 1.00 10.00 46 GLU A O 5
ATOM 8368 N N . GLU A 1 57 ? -22.650 -7.954 -1.447 1.00 10.00 47 GLU A N 5
ATOM 8369 C CA . GLU A 1 57 ? -23.005 -8.363 -2.799 1.00 10.00 47 GLU A CA 5
ATOM 8370 C C . GLU A 1 57 ? -22.219 -9.607 -3.199 1.00 10.00 47 GLU A C 5
ATOM 8371 O O . GLU A 1 57 ? -22.846 -10.582 -3.664 1.00 10.00 47 GLU A O 5
ATOM 9336 N N . SER A 1 1 ? -40.379 15.787 0.593 1.00 10.00 -9 SER A N 6
ATOM 9337 C CA . SER A 1 1 ? -39.419 15.073 1.463 1.00 10.00 -9 SER A CA 6
ATOM 9338 C C . SER A 1 1 ? -38.591 14.098 0.635 1.00 10.00 -9 SER A C 6
ATOM 9339 O O . SER A 1 1 ? -39.073 13.555 -0.360 1.00 10.00 -9 SER A O 6
ATOM 9349 N N . HIS A 1 2 ? -37.350 13.871 1.045 1.00 10.00 -8 HIS A N 6
ATOM 9350 C CA . HIS A 1 2 ? -36.463 12.960 0.333 1.00 10.00 -8 HIS A CA 6
ATOM 9351 C C . HIS A 1 2 ? -36.649 11.534 0.831 1.00 10.00 -8 HIS A C 6
ATOM 9352 O O . HIS A 1 2 ? -35.844 11.023 1.605 1.00 10.00 -8 HIS A O 6
ATOM 9367 N N . HIS A 1 3 ? -37.723 10.903 0.389 1.00 10.00 -7 HIS A N 6
ATOM 9368 C CA . HIS A 1 3 ? -38.017 9.533 0.792 1.00 10.00 -7 HIS A CA 6
ATOM 9369 C C . HIS A 1 3 ? -37.412 8.539 -0.196 1.00 10.00 -7 HIS A C 6
ATOM 9370 O O . HIS A 1 3 ? -37.831 8.459 -1.353 1.00 10.00 -7 HIS A O 6
ATOM 9385 N N . HIS A 1 4 ? -36.399 7.813 0.264 1.00 10.00 -6 HIS A N 6
ATOM 9386 C CA . HIS A 1 4 ? -35.707 6.819 -0.553 1.00 10.00 -6 HIS A CA 6
ATOM 9387 C C . HIS A 1 4 ? -34.747 6.023 0.324 1.00 10.00 -6 HIS A C 6
ATOM 9388 O O . HIS A 1 4 ? -34.381 6.477 1.407 1.00 10.00 -6 HIS A O 6
ATOM 9403 N N . HIS A 1 5 ? -34.354 4.841 -0.138 1.00 10.00 -5 HIS A N 6
ATOM 9404 C CA . HIS A 1 5 ? -33.431 3.993 0.611 1.00 10.00 -5 HIS A CA 6
ATOM 9405 C C . HIS A 1 5 ? -32.139 4.751 0.897 1.00 10.00 -5 HIS A C 6
ATOM 9406 O O . HIS A 1 5 ? -31.734 4.891 2.050 1.00 10.00 -5 HIS A O 6
ATOM 9421 N N . HIS A 1 6 ? -31.511 5.245 -0.170 1.00 10.00 -4 HIS A N 6
ATOM 9422 C CA . HIS A 1 6 ? -30.260 6.009 -0.086 1.00 10.00 -4 HIS A CA 6
ATOM 9423 C C . HIS A 1 6 ? -29.078 5.113 0.304 1.00 10.00 -4 HIS A C 6
ATOM 9424 O O . HIS A 1 6 ? -27.939 5.576 0.353 1.00 10.00 -4 HIS A O 6
ATOM 9439 N N . HIS A 1 7 ? -29.371 3.834 0.574 1.00 10.00 -3 HIS A N 6
ATOM 9440 C CA . HIS A 1 7 ? -28.371 2.809 0.936 1.00 10.00 -3 HIS A CA 6
ATOM 9441 C C . HIS A 1 7 ? -27.327 3.288 1.950 1.00 10.00 -3 HIS A C 6
ATOM 9442 O O . HIS A 1 7 ? -26.208 2.774 1.975 1.00 10.00 -3 HIS A O 6
ATOM 9457 N N . SER A 1 8 ? -27.688 4.231 2.808 1.00 10.00 -2 SER A N 6
ATOM 9458 C CA . SER A 1 8 ? -26.749 4.738 3.797 1.00 10.00 -2 SER A CA 6
ATOM 9459 C C . SER A 1 8 ? -27.004 4.133 5.174 1.00 10.00 -2 SER A C 6
ATOM 9460 O O . SER A 1 8 ? -26.132 3.461 5.725 1.00 10.00 -2 SER A O 6
ATOM 9468 N N . MET A 1 9 ? -28.215 4.364 5.697 1.00 10.00 -1 MET A N 6
ATOM 9469 C CA . MET A 1 9 ? -28.641 3.889 7.025 1.00 10.00 -1 MET A CA 6
ATOM 9470 C C . MET A 1 9 ? -27.607 4.220 8.114 1.00 10.00 -1 MET A C 6
ATOM 9471 O O . MET A 1 9 ? -26.713 5.046 7.910 1.00 10.00 -1 MET A O 6
ATOM 9485 N N . GLY A 1 10 ? -27.752 3.606 9.283 1.00 10.00 0 GLY A N 6
ATOM 9486 C CA . GLY A 1 10 ? -26.834 3.859 10.379 1.00 10.00 0 GLY A CA 6
ATOM 9487 C C . GLY A 1 10 ? -25.963 2.661 10.690 1.00 10.00 0 GLY A C 6
ATOM 9488 O O . GLY A 1 10 ? -26.368 1.763 11.430 1.00 10.00 0 GLY A O 6
ATOM 9492 N N . ASN A 1 11 ? -24.775 2.635 10.114 1.00 10.00 1 ASN A N 6
ATOM 9493 C CA . ASN A 1 11 ? -23.840 1.543 10.343 1.00 10.00 1 ASN A CA 6
ATOM 9494 C C . ASN A 1 11 ? -22.433 2.085 10.544 1.00 10.00 1 ASN A C 6
ATOM 9495 O O . ASN A 1 11 ? -22.009 3.004 9.846 1.00 10.00 1 ASN A O 6
ATOM 9506 N N . SER A 1 12 ? -21.722 1.529 11.513 1.00 10.00 2 SER A N 6
ATOM 9507 C CA . SER A 1 12 ? -20.361 1.953 11.815 1.00 10.00 2 SER A CA 6
ATOM 9508 C C . SER A 1 12 ? -19.553 0.805 12.412 1.00 10.00 2 SER A C 6
ATOM 9509 O O . SER A 1 12 ? -18.495 0.445 11.899 1.00 10.00 2 SER A O 6
ATOM 9517 N N . SER A 1 13 ? -20.071 0.217 13.482 1.00 10.00 3 SER A N 6
ATOM 9518 C CA . SER A 1 13 ? -19.401 -0.885 14.158 1.00 10.00 3 SER A CA 6
ATOM 9519 C C . SER A 1 13 ? -19.799 -2.221 13.534 1.00 10.00 3 SER A C 6
ATOM 9520 O O . SER A 1 13 ? -20.116 -3.187 14.229 1.00 10.00 3 SER A O 6
ATOM 9528 N N . LYS A 1 14 ? -19.769 -2.266 12.212 1.00 10.00 4 LYS A N 6
ATOM 9529 C CA . LYS A 1 14 ? -20.131 -3.461 11.470 1.00 10.00 4 LYS A CA 6
ATOM 9530 C C . LYS A 1 14 ? -19.270 -3.571 10.225 1.00 10.00 4 LYS A C 6
ATOM 9531 O O . LYS A 1 14 ? -18.486 -2.665 9.929 1.00 10.00 4 LYS A O 6
ATOM 9550 N N . GLY A 1 15 ? -19.404 -4.680 9.511 1.00 10.00 5 GLY A N 6
ATOM 9551 C CA . GLY A 1 15 ? -18.650 -4.878 8.291 1.00 10.00 5 GLY A CA 6
ATOM 9552 C C . GLY A 1 15 ? -19.174 -4.005 7.170 1.00 10.00 5 GLY A C 6
ATOM 9553 O O . GLY A 1 15 ? -19.989 -4.440 6.359 1.00 10.00 5 GLY A O 6
ATOM 9557 N N . VAL A 1 16 ? -18.729 -2.763 7.149 1.00 10.00 6 VAL A N 6
ATOM 9558 C CA . VAL A 1 16 ? -19.146 -1.812 6.136 1.00 10.00 6 VAL A CA 6
ATOM 9559 C C . VAL A 1 16 ? -18.015 -1.592 5.135 1.00 10.00 6 VAL A C 6
ATOM 9560 O O . VAL A 1 16 ? -16.871 -1.344 5.521 1.00 10.00 6 VAL A O 6
ATOM 9573 N N . TYR A 1 17 ? -18.329 -1.712 3.853 1.00 10.00 7 TYR A N 6
ATOM 9574 C CA . TYR A 1 17 ? -17.334 -1.531 2.811 1.00 10.00 7 TYR A CA 6
ATOM 9575 C C . TYR A 1 17 ? -17.972 -1.022 1.524 1.00 10.00 7 TYR A C 6
ATOM 9576 O O . TYR A 1 17 ? -19.153 -1.238 1.267 1.00 10.00 7 TYR A O 6
ATOM 9594 N N . TYR A 1 18 ? -17.181 -0.341 0.716 1.00 10.00 8 TYR A N 6
ATOM 9595 C CA . TYR A 1 18 ? -17.659 0.191 -0.547 1.00 10.00 8 TYR A CA 6
ATOM 9596 C C . TYR A 1 18 ? -17.498 -0.867 -1.621 1.00 10.00 8 TYR A C 6
ATOM 9597 O O . TYR A 1 18 ? -16.471 -1.538 -1.677 1.00 10.00 8 TYR A O 6
ATOM 9615 N N . ARG A 1 19 ? -18.506 -1.036 -2.457 1.00 10.00 9 ARG A N 6
ATOM 9616 C CA . ARG A 1 19 ? -18.436 -2.033 -3.511 1.00 10.00 9 ARG A CA 6
ATOM 9617 C C . ARG A 1 19 ? -19.004 -1.499 -4.811 1.00 10.00 9 ARG A C 6
ATOM 9618 O O . ARG A 1 19 ? -20.158 -1.079 -4.872 1.00 10.00 9 ARG A O 6
ATOM 9639 N N . ASN A 1 20 ? -18.196 -1.540 -5.854 1.00 10.00 10 ASN A N 6
ATOM 9640 C CA . ASN A 1 20 ? -18.631 -1.082 -7.159 1.00 10.00 10 ASN A CA 6
ATOM 9641 C C . ASN A 1 20 ? -18.933 -2.290 -8.040 1.00 10.00 10 ASN A C 6
ATOM 9642 O O . ASN A 1 20 ? -18.727 -3.431 -7.619 1.00 10.00 10 ASN A O 6
ATOM 9653 N N . GLU A 1 21 ? -19.410 -2.035 -9.250 1.00 10.00 11 GLU A N 6
ATOM 9654 C CA . GLU A 1 21 ? -19.769 -3.088 -10.206 1.00 10.00 11 GLU A CA 6
ATOM 9655 C C . GLU A 1 21 ? -18.613 -4.049 -10.521 1.00 10.00 11 GLU A C 6
ATOM 9656 O O . GLU A 1 21 ? -18.844 -5.134 -11.048 1.00 10.00 11 GLU A O 6
ATOM 9668 N N . GLU A 1 22 ? -17.383 -3.658 -10.219 1.00 10.00 12 GLU A N 6
ATOM 9669 C CA . GLU A 1 22 ? -16.229 -4.526 -10.458 1.00 10.00 12 GLU A CA 6
ATOM 9670 C C . GLU A 1 22 ? -16.204 -5.670 -9.441 1.00 10.00 12 GLU A C 6
ATOM 9671 O O . GLU A 1 22 ? -15.591 -6.711 -9.671 1.00 10.00 12 GLU A O 6
ATOM 9683 N N . GLY A 1 23 ? -16.889 -5.472 -8.319 1.00 10.00 13 GLY A N 6
ATOM 9684 C CA . GLY A 1 23 ? -16.934 -6.488 -7.283 1.00 10.00 13 GLY A CA 6
ATOM 9685 C C . GLY A 1 23 ? -15.925 -6.234 -6.182 1.00 10.00 13 GLY A C 6
ATOM 9686 O O . GLY A 1 23 ? -15.976 -6.862 -5.123 1.00 10.00 13 GLY A O 6
ATOM 9690 N N . GLN A 1 24 ? -15.009 -5.314 -6.430 1.00 10.00 14 GLN A N 6
ATOM 9691 C CA . GLN A 1 24 ? -13.987 -4.978 -5.448 1.00 10.00 14 GLN A CA 6
ATOM 9692 C C . GLN A 1 24 ? -14.598 -4.232 -4.268 1.00 10.00 14 GLN A C 6
ATOM 9693 O O . GLN A 1 24 ? -15.528 -3.440 -4.439 1.00 10.00 14 GLN A O 6
ATOM 9707 N N . THR A 1 25 ? -14.066 -4.486 -3.081 1.00 10.00 15 THR A N 6
ATOM 9708 C CA . THR A 1 25 ? -14.569 -3.869 -1.866 1.00 10.00 15 THR A CA 6
ATOM 9709 C C . THR A 1 25 ? -13.496 -3.033 -1.167 1.00 10.00 15 THR A C 6
ATOM 9710 O O . THR A 1 25 ? -12.349 -3.456 -1.051 1.00 10.00 15 THR A O 6
ATOM 9721 N N . TRP A 1 26 ? -13.882 -1.849 -0.709 1.00 10.00 16 TRP A N 6
ATOM 9722 C CA . TRP A 1 26 ? -12.973 -0.950 -0.004 1.00 10.00 16 TRP A CA 6
ATOM 9723 C C . TRP A 1 26 ? -13.425 -0.793 1.441 1.00 10.00 16 TRP A C 6
ATOM 9724 O O . TRP A 1 26 ? -14.587 -0.479 1.691 1.00 10.00 16 TRP A O 6
ATOM 9745 N N . SER A 1 27 ? -12.505 -1.001 2.380 1.00 10.00 17 SER A N 6
ATOM 9746 C CA . SER A 1 27 ? -12.806 -0.895 3.804 1.00 10.00 17 SER A CA 6
ATOM 9747 C C . SER A 1 27 ? -13.276 0.513 4.176 1.00 10.00 17 SER A C 6
ATOM 9748 O O . SER A 1 27 ? -14.100 0.686 5.069 1.00 10.00 17 SER A O 6
ATOM 9756 N N . GLY A 1 28 ? -12.741 1.517 3.498 1.00 10.00 18 GLY A N 6
ATOM 9757 C CA . GLY A 1 28 ? -13.144 2.882 3.774 1.00 10.00 18 GLY A CA 6
ATOM 9758 C C . GLY A 1 28 ? -12.253 3.563 4.790 1.00 10.00 18 GLY A C 6
ATOM 9759 O O . GLY A 1 28 ? -12.700 4.460 5.506 1.00 10.00 18 GLY A O 6
ATOM 9763 N N . VAL A 1 29 ? -10.998 3.140 4.857 1.00 10.00 19 VAL A N 6
ATOM 9764 C CA . VAL A 1 29 ? -10.038 3.716 5.791 1.00 10.00 19 VAL A CA 6
ATOM 9765 C C . VAL A 1 29 ? -8.747 4.073 5.062 1.00 10.00 19 VAL A C 6
ATOM 9766 O O . VAL A 1 29 ? -8.479 3.549 3.981 1.00 10.00 19 VAL A O 6
ATOM 9779 N N . GLY A 1 30 ? -7.968 4.976 5.650 1.00 10.00 20 GLY A N 6
ATOM 9780 C CA . GLY A 1 30 ? -6.707 5.383 5.057 1.00 10.00 20 GLY A CA 6
ATOM 9781 C C . GLY A 1 30 ? -6.863 5.967 3.669 1.00 10.00 20 GLY A C 6
ATOM 9782 O O . GLY A 1 30 ? -7.459 7.031 3.489 1.00 10.00 20 GLY A O 6
ATOM 9786 N N . ARG A 1 31 ? -6.331 5.260 2.685 1.00 10.00 21 ARG A N 6
ATOM 9787 C CA . ARG A 1 31 ? -6.400 5.699 1.303 1.00 10.00 21 ARG A CA 6
ATOM 9788 C C . ARG A 1 31 ? -7.429 4.877 0.539 1.00 10.00 21 ARG A C 6
ATOM 9789 O O . ARG A 1 31 ? -7.873 3.833 1.012 1.00 10.00 21 ARG A O 6
ATOM 9810 N N . GLN A 1 32 ? -7.796 5.341 -0.644 1.00 10.00 22 GLN A N 6
ATOM 9811 C CA . GLN A 1 32 ? -8.788 4.651 -1.454 1.00 10.00 22 GLN A CA 6
ATOM 9812 C C . GLN A 1 32 ? -8.162 4.074 -2.718 1.00 10.00 22 GLN A C 6
ATOM 9813 O O . GLN A 1 32 ? -7.248 4.662 -3.287 1.00 10.00 22 GLN A O 6
ATOM 9827 N N . PRO A 1 33 ? -8.638 2.901 -3.160 1.00 10.00 23 PRO A N 6
ATOM 9828 C CA . PRO A 1 33 ? -8.130 2.249 -4.367 1.00 10.00 23 PRO A CA 6
ATOM 9829 C C . PRO A 1 33 ? -8.524 3.000 -5.634 1.00 10.00 23 PRO A C 6
ATOM 9830 O O . PRO A 1 33 ? -9.395 3.869 -5.610 1.00 10.00 23 PRO A O 6
ATOM 9841 N N . ARG A 1 34 ? -7.896 2.634 -6.742 1.00 10.00 24 ARG A N 6
ATOM 9842 C CA . ARG A 1 34 ? -8.140 3.274 -8.031 1.00 10.00 24 ARG A CA 6
ATOM 9843 C C . ARG A 1 34 ? -9.621 3.300 -8.416 1.00 10.00 24 ARG A C 6
ATOM 9844 O O . ARG A 1 34 ? -10.153 4.360 -8.723 1.00 10.00 24 ARG A O 6
ATOM 9865 N N . TRP A 1 35 ? -10.290 2.148 -8.367 1.00 10.00 25 TRP A N 6
ATOM 9866 C CA . TRP A 1 35 ? -11.701 2.069 -8.758 1.00 10.00 25 TRP A CA 6
ATOM 9867 C C . TRP A 1 35 ? -12.594 2.994 -7.930 1.00 10.00 25 TRP A C 6
ATOM 9868 O O . TRP A 1 35 ? -13.627 3.445 -8.411 1.00 10.00 25 TRP A O 6
ATOM 9889 N N . LEU A 1 36 ? -12.193 3.286 -6.700 1.00 10.00 26 LEU A N 6
ATOM 9890 C CA . LEU A 1 36 ? -12.976 4.164 -5.839 1.00 10.00 26 LEU A CA 6
ATOM 9891 C C . LEU A 1 36 ? -13.007 5.564 -6.435 1.00 10.00 26 LEU A C 6
ATOM 9892 O O . LEU A 1 36 ? -14.067 6.168 -6.590 1.00 10.00 26 LEU A O 6
ATOM 9908 N N . LYS A 1 37 ? -11.833 6.060 -6.785 1.00 10.00 27 LYS A N 6
ATOM 9909 C CA . LYS A 1 37 ? -11.705 7.383 -7.367 1.00 10.00 27 LYS A CA 6
ATOM 9910 C C . LYS A 1 37 ? -12.386 7.435 -8.731 1.00 10.00 27 LYS A C 6
ATOM 9911 O O . LYS A 1 37 ? -13.111 8.384 -9.032 1.00 10.00 27 LYS A O 6
ATOM 9930 N N . GLU A 1 38 ? -12.177 6.392 -9.534 1.00 10.00 28 GLU A N 6
ATOM 9931 C CA . GLU A 1 38 ? -12.758 6.322 -10.872 1.00 10.00 28 GLU A CA 6
ATOM 9932 C C . GLU A 1 38 ? -14.282 6.326 -10.809 1.00 10.00 28 GLU A C 6
ATOM 9933 O O . GLU A 1 38 ? -14.939 6.988 -11.614 1.00 10.00 28 GLU A O 6
ATOM 9945 N N . ALA A 1 39 ? -14.845 5.588 -9.859 1.00 10.00 29 ALA A N 6
ATOM 9946 C CA . ALA A 1 39 ? -16.293 5.533 -9.699 1.00 10.00 29 ALA A CA 6
ATOM 9947 C C . ALA A 1 39 ? -16.821 6.877 -9.205 1.00 10.00 29 ALA A C 6
ATOM 9948 O O . ALA A 1 39 ? -17.876 7.340 -9.637 1.00 10.00 29 ALA A O 6
ATOM 9955 N N . LEU A 1 40 ? -16.062 7.502 -8.314 1.00 10.00 30 LEU A N 6
ATOM 9956 C CA . LEU A 1 40 ? -16.430 8.796 -7.756 1.00 10.00 30 LEU A CA 6
ATOM 9957 C C . LEU A 1 40 ? -16.494 9.860 -8.848 1.00 10.00 30 LEU A C 6
ATOM 9958 O O . LEU A 1 40 ? -17.456 10.625 -8.937 1.00 10.00 30 LEU A O 6
ATOM 9974 N N . LEU A 1 41 ? -15.477 9.888 -9.703 1.00 10.00 31 LEU A N 6
ATOM 9975 C CA . LEU A 1 41 ? -15.414 10.868 -10.784 1.00 10.00 31 LEU A CA 6
ATOM 9976 C C . LEU A 1 41 ? -16.360 10.506 -11.924 1.00 10.00 31 LEU A C 6
ATOM 9977 O O . LEU A 1 41 ? -16.544 11.286 -12.856 1.00 10.00 31 LEU A O 6
ATOM 9993 N N . ASN A 1 42 ? -16.970 9.328 -11.840 1.00 10.00 32 ASN A N 6
ATOM 9994 C CA . ASN A 1 42 ? -17.886 8.867 -12.879 1.00 10.00 32 ASN A CA 6
ATOM 9995 C C . ASN A 1 42 ? -19.235 9.570 -12.784 1.00 10.00 32 ASN A C 6
ATOM 9996 O O . ASN A 1 42 ? -20.089 9.397 -13.650 1.00 10.00 32 ASN A O 6
ATOM 10007 N N . GLY A 1 43 ? -19.431 10.361 -11.737 1.00 10.00 33 GLY A N 6
ATOM 10008 C CA . GLY A 1 43 ? -20.681 11.081 -11.587 1.00 10.00 33 GLY A CA 6
ATOM 10009 C C . GLY A 1 43 ? -21.511 10.573 -10.429 1.00 10.00 33 GLY A C 6
ATOM 10010 O O . GLY A 1 43 ? -22.727 10.777 -10.396 1.00 10.00 33 GLY A O 6
ATOM 10014 N N . MET A 1 44 ? -20.867 9.904 -9.486 1.00 10.00 34 MET A N 6
ATOM 10015 C CA . MET A 1 44 ? -21.565 9.368 -8.328 1.00 10.00 34 MET A CA 6
ATOM 10016 C C . MET A 1 44 ? -20.657 9.385 -7.107 1.00 10.00 34 MET A C 6
ATOM 10017 O O . MET A 1 44 ? -19.443 9.240 -7.223 1.00 10.00 34 MET A O 6
ATOM 10031 N N . LYS A 1 45 ? -21.243 9.592 -5.943 1.00 10.00 35 LYS A N 6
ATOM 10032 C CA . LYS A 1 45 ? -20.477 9.618 -4.707 1.00 10.00 35 LYS A CA 6
ATOM 10033 C C . LYS A 1 45 ? -20.186 8.193 -4.251 1.00 10.00 35 LYS A C 6
ATOM 10034 O O . LYS A 1 45 ? -20.928 7.270 -4.587 1.00 10.00 35 LYS A O 6
ATOM 10053 N N . LYS A 1 46 ? -19.113 8.012 -3.491 1.00 10.00 36 LYS A N 6
ATOM 10054 C CA . LYS A 1 46 ? -18.735 6.685 -3.010 1.00 10.00 36 LYS A CA 6
ATOM 10055 C C . LYS A 1 46 ? -19.840 6.066 -2.154 1.00 10.00 36 LYS A C 6
ATOM 10056 O O . LYS A 1 46 ? -20.021 4.850 -2.135 1.00 10.00 36 LYS A O 6
ATOM 10075 N N . GLU A 1 47 ? -20.594 6.919 -1.481 1.00 10.00 37 GLU A N 6
ATOM 10076 C CA . GLU A 1 47 ? -21.691 6.484 -0.621 1.00 10.00 37 GLU A CA 6
ATOM 10077 C C . GLU A 1 47 ? -22.798 5.795 -1.426 1.00 10.00 37 GLU A C 6
ATOM 10078 O O . GLU A 1 47 ? -23.544 4.969 -0.898 1.00 10.00 37 GLU A O 6
ATOM 10090 N N . ASP A 1 48 ? -22.910 6.154 -2.703 1.00 10.00 38 ASP A N 6
ATOM 10091 C CA . ASP A 1 48 ? -23.946 5.601 -3.577 1.00 10.00 38 ASP A CA 6
ATOM 10092 C C . ASP A 1 48 ? -23.764 4.105 -3.831 1.00 10.00 38 ASP A C 6
ATOM 10093 O O . ASP A 1 48 ? -24.706 3.419 -4.225 1.00 10.00 38 ASP A O 6
ATOM 10102 N N . PHE A 1 49 ? -22.566 3.595 -3.605 1.00 10.00 39 PHE A N 6
ATOM 10103 C CA . PHE A 1 49 ? -22.317 2.175 -3.794 1.00 10.00 39 PHE A CA 6
ATOM 10104 C C . PHE A 1 49 ? -21.771 1.576 -2.504 1.00 10.00 39 PHE A C 6
ATOM 10105 O O . PHE A 1 49 ? -20.901 0.702 -2.509 1.00 10.00 39 PHE A O 6
ATOM 10122 N N . LEU A 1 50 ? -22.308 2.061 -1.393 1.00 10.00 40 LEU A N 6
ATOM 10123 C CA . LEU A 1 50 ? -21.905 1.608 -0.074 1.00 10.00 40 LEU A CA 6
ATOM 10124 C C . LEU A 1 50 ? -22.761 0.435 0.397 1.00 10.00 40 LEU A C 6
ATOM 10125 O O . LEU A 1 50 ? -23.976 0.567 0.579 1.00 10.00 40 LEU A O 6
ATOM 10141 N N . VAL A 1 51 ? -22.124 -0.707 0.610 1.00 10.00 41 VAL A N 6
ATOM 10142 C CA . VAL A 1 51 ? -22.823 -1.887 1.081 1.00 10.00 41 VAL A CA 6
ATOM 10143 C C . VAL A 1 51 ? -22.340 -2.227 2.488 1.00 10.00 41 VAL A C 6
ATOM 10144 O O . VAL A 1 51 ? -21.171 -2.037 2.825 1.00 10.00 41 VAL A O 6
ATOM 10157 N N . LYS A 1 52 ? -23.247 -2.697 3.320 1.00 10.00 42 LYS A N 6
ATOM 10158 C CA . LYS A 1 52 ? -22.918 -3.012 4.700 1.00 10.00 42 LYS A CA 6
ATOM 10159 C C . LYS A 1 52 ? -23.208 -4.476 4.987 1.00 10.00 42 LYS A C 6
ATOM 10160 O O . LYS A 1 52 ? -23.747 -5.182 4.132 1.00 10.00 42 LYS A O 6
ATOM 10179 N N . ASP A 1 53 ? -22.814 -4.932 6.177 1.00 10.00 43 ASP A N 6
ATOM 10180 C CA . ASP A 1 53 ? -23.077 -6.307 6.603 1.00 10.00 43 ASP A CA 6
ATOM 10181 C C . ASP A 1 53 ? -24.578 -6.557 6.524 1.00 10.00 43 ASP A C 6
ATOM 10182 O O . ASP A 1 53 ? -25.035 -7.660 6.236 1.00 10.00 43 ASP A O 6
ATOM 10191 N N . THR A 1 54 ? -25.328 -5.502 6.804 1.00 10.00 44 THR A N 6
ATOM 10192 C CA . THR A 1 54 ? -26.771 -5.513 6.708 1.00 10.00 44 THR A CA 6
ATOM 10193 C C . THR A 1 54 ? -27.131 -4.694 5.473 1.00 10.00 44 THR A C 6
ATOM 10194 O O . THR A 1 54 ? -26.322 -3.866 5.044 1.00 10.00 44 THR A O 6
ATOM 10205 N N . GLU A 1 55 ? -28.313 -4.908 4.899 1.00 10.00 45 GLU A N 6
ATOM 10206 C CA . GLU A 1 55 ? -28.702 -4.201 3.678 1.00 10.00 45 GLU A CA 6
ATOM 10207 C C . GLU A 1 55 ? -27.770 -4.640 2.552 1.00 10.00 45 GLU A C 6
ATOM 10208 O O . GLU A 1 55 ? -27.191 -3.816 1.838 1.00 10.00 45 GLU A O 6
ATOM 10220 N N . GLU A 1 56 ? -27.634 -5.948 2.414 1.00 10.00 46 GLU A N 6
ATOM 10221 C CA . GLU A 1 56 ? -26.755 -6.537 1.423 1.00 10.00 46 GLU A CA 6
ATOM 10222 C C . GLU A 1 56 ? -27.446 -6.647 0.066 1.00 10.00 46 GLU A C 6
ATOM 10223 O O . GLU A 1 56 ? -28.578 -7.123 -0.035 1.00 10.00 46 GLU A O 6
ATOM 10235 N N . GLU A 1 57 ? -26.766 -6.193 -0.975 1.00 10.00 47 GLU A N 6
ATOM 10236 C CA . GLU A 1 57 ? -27.309 -6.232 -2.329 1.00 10.00 47 GLU A CA 6
ATOM 10237 C C . GLU A 1 57 ? -26.690 -7.389 -3.104 1.00 10.00 47 GLU A C 6
ATOM 10238 O O . GLU A 1 57 ? -25.450 -7.411 -3.245 1.00 10.00 47 GLU A O 6
ATOM 11203 N N . SER A 1 1 ? -42.591 13.527 0.054 1.00 10.00 -9 SER A N 7
ATOM 11204 C CA . SER A 1 1 ? -41.537 12.596 -0.395 1.00 10.00 -9 SER A CA 7
ATOM 11205 C C . SER A 1 1 ? -42.156 11.365 -1.048 1.00 10.00 -9 SER A C 7
ATOM 11206 O O . SER A 1 1 ? -43.329 11.065 -0.816 1.00 10.00 -9 SER A O 7
ATOM 11216 N N . HIS A 1 2 ? -41.383 10.662 -1.871 1.00 10.00 -8 HIS A N 7
ATOM 11217 C CA . HIS A 1 2 ? -41.885 9.474 -2.548 1.00 10.00 -8 HIS A CA 7
ATOM 11218 C C . HIS A 1 2 ? -40.745 8.555 -2.982 1.00 10.00 -8 HIS A C 7
ATOM 11219 O O . HIS A 1 2 ? -39.708 9.023 -3.455 1.00 10.00 -8 HIS A O 7
ATOM 11234 N N . HIS A 1 3 ? -40.961 7.252 -2.814 1.00 10.00 -7 HIS A N 7
ATOM 11235 C CA . HIS A 1 3 ? -39.998 6.215 -3.196 1.00 10.00 -7 HIS A CA 7
ATOM 11236 C C . HIS A 1 3 ? -38.701 6.301 -2.392 1.00 10.00 -7 HIS A C 7
ATOM 11237 O O . HIS A 1 3 ? -37.769 7.015 -2.757 1.00 10.00 -7 HIS A O 7
ATOM 11252 N N . HIS A 1 4 ? -38.644 5.543 -1.305 1.00 10.00 -6 HIS A N 7
ATOM 11253 C CA . HIS A 1 4 ? -37.464 5.518 -0.453 1.00 10.00 -6 HIS A CA 7
ATOM 11254 C C . HIS A 1 4 ? -36.389 4.639 -1.084 1.00 10.00 -6 HIS A C 7
ATOM 11255 O O . HIS A 1 4 ? -36.670 3.526 -1.529 1.00 10.00 -6 HIS A O 7
ATOM 11270 N N . HIS A 1 5 ? -35.168 5.146 -1.139 1.00 10.00 -5 HIS A N 7
ATOM 11271 C CA . HIS A 1 5 ? -34.056 4.399 -1.722 1.00 10.00 -5 HIS A CA 7
ATOM 11272 C C . HIS A 1 5 ? -33.727 3.170 -0.880 1.00 10.00 -5 HIS A C 7
ATOM 11273 O O . HIS A 1 5 ? -33.778 3.223 0.348 1.00 10.00 -5 HIS A O 7
ATOM 11288 N N . HIS A 1 6 ? -33.403 2.065 -1.553 1.00 10.00 -4 HIS A N 7
ATOM 11289 C CA . HIS A 1 6 ? -33.059 0.811 -0.882 1.00 10.00 -4 HIS A CA 7
ATOM 11290 C C . HIS A 1 6 ? -31.916 1.024 0.109 1.00 10.00 -4 HIS A C 7
ATOM 11291 O O . HIS A 1 6 ? -30.784 1.321 -0.280 1.00 10.00 -4 HIS A O 7
ATOM 11306 N N . HIS A 1 7 ? -32.233 0.889 1.392 1.00 10.00 -3 HIS A N 7
ATOM 11307 C CA . HIS A 1 7 ? -31.253 1.057 2.458 1.00 10.00 -3 HIS A CA 7
ATOM 11308 C C . HIS A 1 7 ? -31.734 0.345 3.720 1.00 10.00 -3 HIS A C 7
ATOM 11309 O O . HIS A 1 7 ? -32.394 0.944 4.566 1.00 10.00 -3 HIS A O 7
ATOM 11324 N N . SER A 1 8 ? -31.427 -0.941 3.821 1.00 10.00 -2 SER A N 7
ATOM 11325 C CA . SER A 1 8 ? -31.826 -1.739 4.969 1.00 10.00 -2 SER A CA 7
ATOM 11326 C C . SER A 1 8 ? -31.143 -1.254 6.251 1.00 10.00 -2 SER A C 7
ATOM 11327 O O . SER A 1 8 ? -31.809 -0.868 7.212 1.00 10.00 -2 SER A O 7
ATOM 11335 N N . MET A 1 9 ? -29.814 -1.262 6.255 1.00 10.00 -1 MET A N 7
ATOM 11336 C CA . MET A 1 9 ? -29.045 -0.826 7.414 1.00 10.00 -1 MET A CA 7
ATOM 11337 C C . MET A 1 9 ? -27.612 -0.506 7.002 1.00 10.00 -1 MET A C 7
ATOM 11338 O O . MET A 1 9 ? -27.191 -0.847 5.889 1.00 10.00 -1 MET A O 7
ATOM 11352 N N . GLY A 1 10 ? -26.878 0.162 7.884 1.00 10.00 0 GLY A N 7
ATOM 11353 C CA . GLY A 1 10 ? -25.501 0.512 7.590 1.00 10.00 0 GLY A CA 7
ATOM 11354 C C . GLY A 1 10 ? -25.055 1.790 8.280 1.00 10.00 0 GLY A C 7
ATOM 11355 O O . GLY A 1 10 ? -25.076 2.865 7.681 1.00 10.00 0 GLY A O 7
ATOM 11359 N N . ASN A 1 11 ? -24.640 1.668 9.535 1.00 10.00 1 ASN A N 7
ATOM 11360 C CA . ASN A 1 11 ? -24.177 2.814 10.322 1.00 10.00 1 ASN A CA 7
ATOM 11361 C C . ASN A 1 11 ? -22.832 2.489 10.960 1.00 10.00 1 ASN A C 7
ATOM 11362 O O . ASN A 1 11 ? -21.797 2.530 10.297 1.00 10.00 1 ASN A O 7
ATOM 11373 N N . SER A 1 12 ? -22.853 2.138 12.245 1.00 10.00 2 SER A N 7
ATOM 11374 C CA . SER A 1 12 ? -21.639 1.761 12.960 1.00 10.00 2 SER A CA 7
ATOM 11375 C C . SER A 1 12 ? -21.365 0.278 12.718 1.00 10.00 2 SER A C 7
ATOM 11376 O O . SER A 1 12 ? -20.543 -0.351 13.388 1.00 10.00 2 SER A O 7
ATOM 11384 N N . SER A 1 13 ? -22.096 -0.241 11.743 1.00 10.00 3 SER A N 7
ATOM 11385 C CA . SER A 1 13 ? -22.024 -1.619 11.288 1.00 10.00 3 SER A CA 7
ATOM 11386 C C . SER A 1 13 ? -20.590 -2.057 11.041 1.00 10.00 3 SER A C 7
ATOM 11387 O O . SER A 1 13 ? -19.747 -1.237 10.658 1.00 10.00 3 SER A O 7
ATOM 11395 N N . LYS A 1 14 ? -20.312 -3.329 11.325 1.00 10.00 4 LYS A N 7
ATOM 11396 C CA . LYS A 1 14 ? -18.981 -3.906 11.128 1.00 10.00 4 LYS A CA 7
ATOM 11397 C C . LYS A 1 14 ? -18.499 -3.679 9.693 1.00 10.00 4 LYS A C 7
ATOM 11398 O O . LYS A 1 14 ? -19.180 -3.032 8.905 1.00 10.00 4 LYS A O 7
ATOM 11417 N N . GLY A 1 15 ? -17.358 -4.263 9.354 1.00 10.00 5 GLY A N 7
ATOM 11418 C CA . GLY A 1 15 ? -16.741 -4.047 8.052 1.00 10.00 5 GLY A CA 7
ATOM 11419 C C . GLY A 1 15 ? -17.705 -3.923 6.881 1.00 10.00 5 GLY A C 7
ATOM 11420 O O . GLY A 1 15 ? -18.414 -4.865 6.501 1.00 10.00 5 GLY A O 7
ATOM 11424 N N . VAL A 1 16 ? -17.757 -2.702 6.361 1.00 10.00 6 VAL A N 7
ATOM 11425 C CA . VAL A 1 16 ? -18.576 -2.370 5.216 1.00 10.00 6 VAL A CA 7
ATOM 11426 C C . VAL A 1 16 ? -17.664 -2.247 4.008 1.00 10.00 6 VAL A C 7
ATOM 11427 O O . VAL A 1 16 ? -16.452 -2.079 4.165 1.00 10.00 6 VAL A O 7
ATOM 11440 N N . TYR A 1 17 ? -18.216 -2.325 2.815 1.00 10.00 7 TYR A N 7
ATOM 11441 C CA . TYR A 1 17 ? -17.397 -2.262 1.622 1.00 10.00 7 TYR A CA 7
ATOM 11442 C C . TYR A 1 17 ? -18.047 -1.457 0.512 1.00 10.00 7 TYR A C 7
ATOM 11443 O O . TYR A 1 17 ? -19.241 -1.566 0.262 1.00 10.00 7 TYR A O 7
ATOM 11461 N N . TYR A 1 18 ? -17.253 -0.635 -0.144 1.00 10.00 8 TYR A N 7
ATOM 11462 C CA . TYR A 1 18 ? -17.729 0.144 -1.271 1.00 10.00 8 TYR A CA 7
ATOM 11463 C C . TYR A 1 18 ? -17.470 -0.664 -2.534 1.00 10.00 8 TYR A C 7
ATOM 11464 O O . TYR A 1 18 ? -16.331 -1.062 -2.783 1.00 10.00 8 TYR A O 7
ATOM 11482 N N . ARG A 1 19 ? -18.508 -0.933 -3.313 1.00 10.00 9 ARG A N 7
ATOM 11483 C CA . ARG A 1 19 ? -18.343 -1.732 -4.520 1.00 10.00 9 ARG A CA 7
ATOM 11484 C C . ARG A 1 19 ? -18.546 -0.899 -5.778 1.00 10.00 9 ARG A C 7
ATOM 11485 O O . ARG A 1 19 ? -19.301 0.068 -5.781 1.00 10.00 9 ARG A O 7
ATOM 11506 N N . ASN A 1 20 ? -17.858 -1.286 -6.843 1.00 10.00 10 ASN A N 7
ATOM 11507 C CA . ASN A 1 20 ? -17.944 -0.593 -8.120 1.00 10.00 10 ASN A CA 7
ATOM 11508 C C . ASN A 1 20 ? -17.934 -1.617 -9.252 1.00 10.00 10 ASN A C 7
ATOM 11509 O O . ASN A 1 20 ? -17.880 -2.820 -8.990 1.00 10.00 10 ASN A O 7
ATOM 11520 N N . GLU A 1 21 ? -17.968 -1.140 -10.493 1.00 10.00 11 GLU A N 7
ATOM 11521 C CA . GLU A 1 21 ? -17.970 -2.014 -11.672 1.00 10.00 11 GLU A CA 7
ATOM 11522 C C . GLU A 1 21 ? -16.775 -2.969 -11.699 1.00 10.00 11 GLU A C 7
ATOM 11523 O O . GLU A 1 21 ? -16.862 -4.068 -12.246 1.00 10.00 11 GLU A O 7
ATOM 11535 N N . GLU A 1 22 ? -15.671 -2.559 -11.088 1.00 10.00 12 GLU A N 7
ATOM 11536 C CA . GLU A 1 22 ? -14.462 -3.378 -11.053 1.00 10.00 12 GLU A CA 7
ATOM 11537 C C . GLU A 1 22 ? -14.645 -4.599 -10.154 1.00 10.00 12 GLU A C 7
ATOM 11538 O O . GLU A 1 22 ? -13.850 -5.536 -10.202 1.00 10.00 12 GLU A O 7
ATOM 11550 N N . GLY A 1 23 ? -15.687 -4.582 -9.329 1.00 10.00 13 GLY A N 7
ATOM 11551 C CA . GLY A 1 23 ? -15.950 -5.701 -8.441 1.00 10.00 13 GLY A CA 7
ATOM 11552 C C . GLY A 1 23 ? -15.132 -5.648 -7.165 1.00 10.00 13 GLY A C 7
ATOM 11553 O O . GLY A 1 23 ? -15.336 -6.453 -6.252 1.00 10.00 13 GLY A O 7
ATOM 11557 N N . GLN A 1 24 ? -14.203 -4.703 -7.102 1.00 10.00 14 GLN A N 7
ATOM 11558 C CA . GLN A 1 24 ? -13.351 -4.540 -5.932 1.00 10.00 14 GLN A CA 7
ATOM 11559 C C . GLN A 1 24 ? -14.132 -3.887 -4.796 1.00 10.00 14 GLN A C 7
ATOM 11560 O O . GLN A 1 24 ? -15.200 -3.307 -5.024 1.00 10.00 14 GLN A O 7
ATOM 11574 N N . THR A 1 25 ? -13.594 -3.956 -3.586 1.00 10.00 15 THR A N 7
ATOM 11575 C CA . THR A 1 25 ? -14.270 -3.407 -2.421 1.00 10.00 15 THR A CA 7
ATOM 11576 C C . THR A 1 25 ? -13.321 -2.625 -1.512 1.00 10.00 15 THR A C 7
ATOM 11577 O O . THR A 1 25 ? -12.204 -3.058 -1.250 1.00 10.00 15 THR A O 7
ATOM 11588 N N . TRP A 1 26 ? -13.785 -1.471 -1.039 1.00 10.00 16 TRP A N 7
ATOM 11589 C CA . TRP A 1 26 ? -12.994 -0.612 -0.153 1.00 10.00 16 TRP A CA 7
ATOM 11590 C C . TRP A 1 26 ? -13.647 -0.535 1.230 1.00 10.00 16 TRP A C 7
ATOM 11591 O O . TRP A 1 26 ? -14.872 -0.490 1.328 1.00 10.00 16 TRP A O 7
ATOM 11612 N N . SER A 1 27 ? -12.834 -0.525 2.286 1.00 10.00 17 SER A N 7
ATOM 11613 C CA . SER A 1 27 ? -13.348 -0.458 3.652 1.00 10.00 17 SER A CA 7
ATOM 11614 C C . SER A 1 27 ? -13.787 0.963 4.026 1.00 10.00 17 SER A C 7
ATOM 11615 O O . SER A 1 27 ? -14.917 1.169 4.470 1.00 10.00 17 SER A O 7
ATOM 11623 N N . GLY A 1 28 ? -12.900 1.943 3.855 1.00 10.00 18 GLY A N 7
ATOM 11624 C CA . GLY A 1 28 ? -13.252 3.315 4.191 1.00 10.00 18 GLY A CA 7
ATOM 11625 C C . GLY A 1 28 ? -12.119 4.079 4.852 1.00 10.00 18 GLY A C 7
ATOM 11626 O O . GLY A 1 28 ? -12.030 5.298 4.725 1.00 10.00 18 GLY A O 7
ATOM 11630 N N . VAL A 1 29 ? -11.262 3.367 5.563 1.00 10.00 19 VAL A N 7
ATOM 11631 C CA . VAL A 1 29 ? -10.130 3.984 6.250 1.00 10.00 19 VAL A CA 7
ATOM 11632 C C . VAL A 1 29 ? -8.848 3.745 5.455 1.00 10.00 19 VAL A C 7
ATOM 11633 O O . VAL A 1 29 ? -8.766 2.757 4.729 1.00 10.00 19 VAL A O 7
ATOM 11646 N N . GLY A 1 30 ? -7.877 4.661 5.565 1.00 10.00 20 GLY A N 7
ATOM 11647 C CA . GLY A 1 30 ? -6.621 4.493 4.854 1.00 10.00 20 GLY A CA 7
ATOM 11648 C C . GLY A 1 30 ? -6.758 4.706 3.377 1.00 10.00 20 GLY A C 7
ATOM 11649 O O . GLY A 1 30 ? -6.894 3.738 2.625 1.00 10.00 20 GLY A O 7
ATOM 11653 N N . ARG A 1 31 ? -6.716 5.980 2.964 1.00 10.00 21 ARG A N 7
ATOM 11654 C CA . ARG A 1 31 ? -6.825 6.364 1.556 1.00 10.00 21 ARG A CA 7
ATOM 11655 C C . ARG A 1 31 ? -7.928 5.598 0.819 1.00 10.00 21 ARG A C 7
ATOM 11656 O O . ARG A 1 31 ? -8.823 5.030 1.439 1.00 10.00 21 ARG A O 7
ATOM 11677 N N . GLN A 1 32 ? -7.899 5.621 -0.497 1.00 10.00 22 GLN A N 7
ATOM 11678 C CA . GLN A 1 32 ? -8.917 4.940 -1.280 1.00 10.00 22 GLN A CA 7
ATOM 11679 C C . GLN A 1 32 ? -8.292 4.270 -2.492 1.00 10.00 22 GLN A C 7
ATOM 11680 O O . GLN A 1 32 ? -7.249 4.699 -2.956 1.00 10.00 22 GLN A O 7
ATOM 11694 N N . PRO A 1 33 ? -8.880 3.180 -2.995 1.00 10.00 23 PRO A N 7
ATOM 11695 C CA . PRO A 1 33 ? -8.363 2.513 -4.183 1.00 10.00 23 PRO A CA 7
ATOM 11696 C C . PRO A 1 33 ? -8.528 3.415 -5.401 1.00 10.00 23 PRO A C 7
ATOM 11697 O O . PRO A 1 33 ? -9.421 4.264 -5.432 1.00 10.00 23 PRO A O 7
ATOM 11708 N N . ARG A 1 34 ? -7.688 3.218 -6.401 1.00 10.00 24 ARG A N 7
ATOM 11709 C CA . ARG A 1 34 ? -7.716 4.042 -7.606 1.00 10.00 24 ARG A CA 7
ATOM 11710 C C . ARG A 1 34 ? -9.074 4.035 -8.315 1.00 10.00 24 ARG A C 7
ATOM 11711 O O . ARG A 1 34 ? -9.385 4.969 -9.047 1.00 10.00 24 ARG A O 7
ATOM 11732 N N . TRP A 1 35 ? -9.887 3.004 -8.106 1.00 10.00 25 TRP A N 7
ATOM 11733 C CA . TRP A 1 35 ? -11.194 2.940 -8.763 1.00 10.00 25 TRP A CA 7
ATOM 11734 C C . TRP A 1 35 ? -12.245 3.753 -8.017 1.00 10.00 25 TRP A C 7
ATOM 11735 O O . TRP A 1 35 ? -13.310 4.049 -8.557 1.00 10.00 25 TRP A O 7
ATOM 11756 N N . LEU A 1 36 ? -11.943 4.120 -6.778 1.00 10.00 26 LEU A N 7
ATOM 11757 C CA . LEU A 1 36 ? -12.880 4.880 -5.967 1.00 10.00 26 LEU A CA 7
ATOM 11758 C C . LEU A 1 36 ? -13.092 6.264 -6.561 1.00 10.00 26 LEU A C 7
ATOM 11759 O O . LEU A 1 36 ? -14.224 6.736 -6.668 1.00 10.00 26 LEU A O 7
ATOM 11775 N N . LYS A 1 37 ? -12.003 6.895 -6.971 1.00 10.00 27 LYS A N 7
ATOM 11776 C CA . LYS A 1 37 ? -12.076 8.225 -7.550 1.00 10.00 27 LYS A CA 7
ATOM 11777 C C . LYS A 1 37 ? -12.856 8.208 -8.863 1.00 10.00 27 LYS A C 7
ATOM 11778 O O . LYS A 1 37 ? -13.566 9.157 -9.167 1.00 10.00 27 LYS A O 7
ATOM 11797 N N . GLU A 1 38 ? -12.760 7.109 -9.608 1.00 10.00 28 GLU A N 7
ATOM 11798 C CA . GLU A 1 38 ? -13.458 6.982 -10.889 1.00 10.00 28 GLU A CA 7
ATOM 11799 C C . GLU A 1 38 ? -14.964 7.080 -10.692 1.00 10.00 28 GLU A C 7
ATOM 11800 O O . GLU A 1 38 ? -15.657 7.771 -11.439 1.00 10.00 28 GLU A O 7
ATOM 11812 N N . ALA A 1 39 ? -15.467 6.377 -9.689 1.00 10.00 29 ALA A N 7
ATOM 11813 C CA . ALA A 1 39 ? -16.891 6.387 -9.389 1.00 10.00 29 ALA A CA 7
ATOM 11814 C C . ALA A 1 39 ? -17.291 7.697 -8.715 1.00 10.00 29 ALA A C 7
ATOM 11815 O O . ALA A 1 39 ? -18.410 8.181 -8.885 1.00 10.00 29 ALA A O 7
ATOM 11822 N N . LEU A 1 40 ? -16.364 8.275 -7.962 1.00 10.00 30 LEU A N 7
ATOM 11823 C CA . LEU A 1 40 ? -16.623 9.524 -7.263 1.00 10.00 30 LEU A CA 7
ATOM 11824 C C . LEU A 1 40 ? -16.732 10.690 -8.246 1.00 10.00 30 LEU A C 7
ATOM 11825 O O . LEU A 1 40 ? -17.681 11.472 -8.188 1.00 10.00 30 LEU A O 7
ATOM 11841 N N . LEU A 1 41 ? -15.776 10.781 -9.171 1.00 10.00 31 LEU A N 7
ATOM 11842 C CA . LEU A 1 41 ? -15.756 11.861 -10.156 1.00 10.00 31 LEU A CA 7
ATOM 11843 C C . LEU A 1 41 ? -16.910 11.735 -11.149 1.00 10.00 31 LEU A C 7
ATOM 11844 O O . LEU A 1 41 ? -17.154 12.640 -11.948 1.00 10.00 31 LEU A O 7
ATOM 11860 N N . ASN A 1 42 ? -17.617 10.611 -11.097 1.00 10.00 32 ASN A N 7
ATOM 11861 C CA . ASN A 1 42 ? -18.757 10.389 -11.980 1.00 10.00 32 ASN A CA 7
ATOM 11862 C C . ASN A 1 42 ? -19.886 11.343 -11.610 1.00 10.00 32 ASN A C 7
ATOM 11863 O O . ASN A 1 42 ? -20.743 11.670 -12.431 1.00 10.00 32 ASN A O 7
ATOM 11874 N N . GLY A 1 43 ? -19.857 11.816 -10.377 1.00 10.00 33 GLY A N 7
ATOM 11875 C CA . GLY A 1 43 ? -20.878 12.724 -9.914 1.00 10.00 33 GLY A CA 7
ATOM 11876 C C . GLY A 1 43 ? -21.758 12.091 -8.861 1.00 10.00 33 GLY A C 7
ATOM 11877 O O . GLY A 1 43 ? -22.862 12.568 -8.586 1.00 10.00 33 GLY A O 7
ATOM 11881 N N . MET A 1 44 ? -21.267 11.011 -8.276 1.00 10.00 34 MET A N 7
ATOM 11882 C CA . MET A 1 44 ? -22.000 10.296 -7.248 1.00 10.00 34 MET A CA 7
ATOM 11883 C C . MET A 1 44 ? -21.145 10.167 -5.996 1.00 10.00 34 MET A C 7
ATOM 11884 O O . MET A 1 44 ? -19.915 10.195 -6.069 1.00 10.00 34 MET A O 7
ATOM 11898 N N . LYS A 1 45 ? -21.800 10.059 -4.856 1.00 10.00 35 LYS A N 7
ATOM 11899 C CA . LYS A 1 45 ? -21.107 9.898 -3.590 1.00 10.00 35 LYS A CA 7
ATOM 11900 C C . LYS A 1 45 ? -20.741 8.432 -3.411 1.00 10.00 35 LYS A C 7
ATOM 11901 O O . LYS A 1 45 ? -21.423 7.560 -3.946 1.00 10.00 35 LYS A O 7
ATOM 11920 N N . LYS A 1 46 ? -19.682 8.149 -2.665 1.00 10.00 36 LYS A N 7
ATOM 11921 C CA . LYS A 1 46 ? -19.272 6.767 -2.441 1.00 10.00 36 LYS A CA 7
ATOM 11922 C C . LYS A 1 46 ? -20.356 6.009 -1.673 1.00 10.00 36 LYS A C 7
ATOM 11923 O O . LYS A 1 46 ? -20.503 4.794 -1.811 1.00 10.00 36 LYS A O 7
ATOM 11942 N N . GLU A 1 47 ? -21.115 6.751 -0.876 1.00 10.00 37 GLU A N 7
ATOM 11943 C CA . GLU A 1 47 ? -22.209 6.194 -0.085 1.00 10.00 37 GLU A CA 7
ATOM 11944 C C . GLU A 1 47 ? -23.288 5.592 -0.986 1.00 10.00 37 GLU A C 7
ATOM 11945 O O . GLU A 1 47 ? -24.017 4.686 -0.580 1.00 10.00 37 GLU A O 7
ATOM 11957 N N . ASP A 1 48 ? -23.389 6.105 -2.210 1.00 10.00 38 ASP A N 7
ATOM 11958 C CA . ASP A 1 48 ? -24.388 5.632 -3.168 1.00 10.00 38 ASP A CA 7
ATOM 11959 C C . ASP A 1 48 ? -24.184 4.152 -3.498 1.00 10.00 38 ASP A C 7
ATOM 11960 O O . ASP A 1 48 ? -25.131 3.449 -3.840 1.00 10.00 38 ASP A O 7
ATOM 11969 N N . PHE A 1 49 ? -22.944 3.685 -3.389 1.00 10.00 39 PHE A N 7
ATOM 11970 C CA . PHE A 1 49 ? -22.629 2.287 -3.665 1.00 10.00 39 PHE A CA 7
ATOM 11971 C C . PHE A 1 49 ? -22.026 1.628 -2.428 1.00 10.00 39 PHE A C 7
ATOM 11972 O O . PHE A 1 49 ? -21.143 0.769 -2.516 1.00 10.00 39 PHE A O 7
ATOM 11989 N N . LEU A 1 50 ? -22.532 2.037 -1.273 1.00 10.00 40 LEU A N 7
ATOM 11990 C CA . LEU A 1 50 ? -22.069 1.517 0.005 1.00 10.00 40 LEU A CA 7
ATOM 11991 C C . LEU A 1 50 ? -22.744 0.192 0.346 1.00 10.00 40 LEU A C 7
ATOM 11992 O O . LEU A 1 50 ? -23.966 0.116 0.483 1.00 10.00 40 LEU A O 7
ATOM 12008 N N . VAL A 1 51 ? -21.936 -0.848 0.473 1.00 10.00 41 VAL A N 7
ATOM 12009 C CA . VAL A 1 51 ? -22.426 -2.165 0.829 1.00 10.00 41 VAL A CA 7
ATOM 12010 C C . VAL A 1 51 ? -21.826 -2.562 2.180 1.00 10.00 41 VAL A C 7
ATOM 12011 O O . VAL A 1 51 ? -20.867 -1.944 2.632 1.00 10.00 41 VAL A O 7
ATOM 12024 N N . LYS A 1 52 ? -22.410 -3.543 2.851 1.00 10.00 42 LYS A N 7
ATOM 12025 C CA . LYS A 1 52 ? -21.911 -3.967 4.155 1.00 10.00 42 LYS A CA 7
ATOM 12026 C C . LYS A 1 52 ? -21.575 -5.449 4.139 1.00 10.00 42 LYS A C 7
ATOM 12027 O O . LYS A 1 52 ? -21.832 -6.127 3.146 1.00 10.00 42 LYS A O 7
ATOM 12046 N N . ASP A 1 53 ? -20.965 -5.935 5.226 1.00 10.00 43 ASP A N 7
ATOM 12047 C CA . ASP A 1 53 ? -20.634 -7.355 5.363 1.00 10.00 43 ASP A CA 7
ATOM 12048 C C . ASP A 1 53 ? -21.855 -8.227 5.052 1.00 10.00 43 ASP A C 7
ATOM 12049 O O . ASP A 1 53 ? -21.732 -9.320 4.496 1.00 10.00 43 ASP A O 7
ATOM 12058 N N . THR A 1 54 ? -23.031 -7.731 5.413 1.00 10.00 44 THR A N 7
ATOM 12059 C CA . THR A 1 54 ? -24.276 -8.432 5.152 1.00 10.00 44 THR A CA 7
ATOM 12060 C C . THR A 1 54 ? -24.926 -7.869 3.886 1.00 10.00 44 THR A C 7
ATOM 12061 O O . THR A 1 54 ? -24.677 -6.714 3.524 1.00 10.00 44 THR A O 7
ATOM 12072 N N . GLU A 1 55 ? -25.764 -8.686 3.233 1.00 10.00 45 GLU A N 7
ATOM 12073 C CA . GLU A 1 55 ? -26.462 -8.318 1.989 1.00 10.00 45 GLU A CA 7
ATOM 12074 C C . GLU A 1 55 ? -25.533 -7.607 1.009 1.00 10.00 45 GLU A C 7
ATOM 12075 O O . GLU A 1 55 ? -25.843 -6.522 0.507 1.00 10.00 45 GLU A O 7
ATOM 12087 N N . GLU A 1 56 ? -24.392 -8.224 0.742 1.00 10.00 46 GLU A N 7
ATOM 12088 C CA . GLU A 1 56 ? -23.423 -7.667 -0.187 1.00 10.00 46 GLU A CA 7
ATOM 12089 C C . GLU A 1 56 ? -23.763 -8.105 -1.603 1.00 10.00 46 GLU A C 7
ATOM 12090 O O . GLU A 1 56 ? -24.368 -9.162 -1.807 1.00 10.00 46 GLU A O 7
ATOM 12102 N N . GLU A 1 57 ? -23.401 -7.285 -2.573 1.00 10.00 47 GLU A N 7
ATOM 12103 C CA . GLU A 1 57 ? -23.674 -7.590 -3.964 1.00 10.00 47 GLU A CA 7
ATOM 12104 C C . GLU A 1 57 ? -22.741 -8.693 -4.447 1.00 10.00 47 GLU A C 7
ATOM 12105 O O . GLU A 1 57 ? -23.219 -9.624 -5.127 1.00 10.00 47 GLU A O 7
ATOM 13070 N N . SER A 1 1 ? -41.190 13.715 -0.083 1.00 10.00 -9 SER A N 8
ATOM 13071 C CA . SER A 1 1 ? -40.049 13.278 0.746 1.00 10.00 -9 SER A CA 8
ATOM 13072 C C . SER A 1 1 ? -39.120 12.384 -0.065 1.00 10.00 -9 SER A C 8
ATOM 13073 O O . SER A 1 1 ? -39.524 11.837 -1.087 1.00 10.00 -9 SER A O 8
ATOM 13083 N N . HIS A 1 2 ? -37.877 12.237 0.383 1.00 10.00 -8 HIS A N 8
ATOM 13084 C CA . HIS A 1 2 ? -36.912 11.393 -0.310 1.00 10.00 -8 HIS A CA 8
ATOM 13085 C C . HIS A 1 2 ? -37.168 9.924 0.016 1.00 10.00 -8 HIS A C 8
ATOM 13086 O O . HIS A 1 2 ? -36.371 9.283 0.701 1.00 10.00 -8 HIS A O 8
ATOM 13101 N N . HIS A 1 3 ? -38.284 9.399 -0.475 1.00 10.00 -7 HIS A N 8
ATOM 13102 C CA . HIS A 1 3 ? -38.650 8.010 -0.216 1.00 10.00 -7 HIS A CA 8
ATOM 13103 C C . HIS A 1 3 ? -38.003 7.060 -1.225 1.00 10.00 -7 HIS A C 8
ATOM 13104 O O . HIS A 1 3 ? -38.648 6.536 -2.134 1.00 10.00 -7 HIS A O 8
ATOM 13119 N N . HIS A 1 4 ? -36.709 6.861 -1.061 1.00 10.00 -6 HIS A N 8
ATOM 13120 C CA . HIS A 1 4 ? -35.942 5.971 -1.915 1.00 10.00 -6 HIS A CA 8
ATOM 13121 C C . HIS A 1 4 ? -35.121 5.040 -1.040 1.00 10.00 -6 HIS A C 8
ATOM 13122 O O . HIS A 1 4 ? -34.943 5.308 0.151 1.00 10.00 -6 HIS A O 8
ATOM 13137 N N . HIS A 1 5 ? -34.642 3.946 -1.612 1.00 10.00 -5 HIS A N 8
ATOM 13138 C CA . HIS A 1 5 ? -33.823 3.004 -0.863 1.00 10.00 -5 HIS A CA 8
ATOM 13139 C C . HIS A 1 5 ? -32.502 3.663 -0.502 1.00 10.00 -5 HIS A C 8
ATOM 13140 O O . HIS A 1 5 ? -32.067 3.614 0.646 1.00 10.00 -5 HIS A O 8
ATOM 13155 N N . HIS A 1 6 ? -31.870 4.259 -1.514 1.00 10.00 -4 HIS A N 8
ATOM 13156 C CA . HIS A 1 6 ? -30.599 4.978 -1.366 1.00 10.00 -4 HIS A CA 8
ATOM 13157 C C . HIS A 1 6 ? -29.441 4.047 -0.975 1.00 10.00 -4 HIS A C 8
ATOM 13158 O O . HIS A 1 6 ? -28.293 4.484 -0.900 1.00 10.00 -4 HIS A O 8
ATOM 13173 N N . HIS A 1 7 ? -29.756 2.765 -0.739 1.00 10.00 -3 HIS A N 8
ATOM 13174 C CA . HIS A 1 7 ? -28.774 1.725 -0.363 1.00 10.00 -3 HIS A CA 8
ATOM 13175 C C . HIS A 1 7 ? -27.769 2.197 0.688 1.00 10.00 -3 HIS A C 8
ATOM 13176 O O . HIS A 1 7 ? -26.617 1.771 0.683 1.00 10.00 -3 HIS A O 8
ATOM 13191 N N . SER A 1 8 ? -28.195 3.067 1.592 1.00 10.00 -2 SER A N 8
ATOM 13192 C CA . SER A 1 8 ? -27.308 3.543 2.640 1.00 10.00 -2 SER A CA 8
ATOM 13193 C C . SER A 1 8 ? -27.592 2.822 3.953 1.00 10.00 -2 SER A C 8
ATOM 13194 O O . SER A 1 8 ? -26.732 2.101 4.466 1.00 10.00 -2 SER A O 8
ATOM 13202 N N . MET A 1 9 ? -28.825 2.989 4.443 1.00 10.00 -1 MET A N 8
ATOM 13203 C CA . MET A 1 9 ? -29.298 2.394 5.700 1.00 10.00 -1 MET A CA 8
ATOM 13204 C C . MET A 1 9 ? -28.374 2.714 6.885 1.00 10.00 -1 MET A C 8
ATOM 13205 O O . MET A 1 9 ? -27.431 3.497 6.766 1.00 10.00 -1 MET A O 8
ATOM 13219 N N . GLY A 1 10 ? -28.680 2.136 8.041 1.00 10.00 0 GLY A N 8
ATOM 13220 C CA . GLY A 1 10 ? -27.874 2.368 9.218 1.00 10.00 0 GLY A CA 8
ATOM 13221 C C . GLY A 1 10 ? -27.078 1.144 9.616 1.00 10.00 0 GLY A C 8
ATOM 13222 O O . GLY A 1 10 ? -27.629 0.193 10.168 1.00 10.00 0 GLY A O 8
ATOM 13226 N N . ASN A 1 11 ? -25.782 1.166 9.331 1.00 10.00 1 ASN A N 8
ATOM 13227 C CA . ASN A 1 11 ? -24.900 0.050 9.657 1.00 10.00 1 ASN A CA 8
ATOM 13228 C C . ASN A 1 11 ? -23.445 0.480 9.532 1.00 10.00 1 ASN A C 8
ATOM 13229 O O . ASN A 1 11 ? -23.034 0.983 8.486 1.00 10.00 1 ASN A O 8
ATOM 13240 N N . SER A 1 12 ? -22.673 0.317 10.602 1.00 10.00 2 SER A N 8
ATOM 13241 C CA . SER A 1 12 ? -21.264 0.701 10.585 1.00 10.00 2 SER A CA 8
ATOM 13242 C C . SER A 1 12 ? -20.401 -0.274 11.388 1.00 10.00 2 SER A C 8
ATOM 13243 O O . SER A 1 12 ? -19.208 -0.426 11.120 1.00 10.00 2 SER A O 8
ATOM 13251 N N . SER A 1 13 ? -21.001 -0.941 12.362 1.00 10.00 3 SER A N 8
ATOM 13252 C CA . SER A 1 13 ? -20.280 -1.897 13.195 1.00 10.00 3 SER A CA 8
ATOM 13253 C C . SER A 1 13 ? -20.385 -3.304 12.607 1.00 10.00 3 SER A C 8
ATOM 13254 O O . SER A 1 13 ? -20.495 -4.300 13.329 1.00 10.00 3 SER A O 8
ATOM 13262 N N . LYS A 1 14 ? -20.336 -3.370 11.289 1.00 10.00 4 LYS A N 8
ATOM 13263 C CA . LYS A 1 14 ? -20.426 -4.623 10.563 1.00 10.00 4 LYS A CA 8
ATOM 13264 C C . LYS A 1 14 ? -19.518 -4.563 9.351 1.00 10.00 4 LYS A C 8
ATOM 13265 O O . LYS A 1 14 ? -18.797 -3.580 9.166 1.00 10.00 4 LYS A O 8
ATOM 13284 N N . GLY A 1 15 ? -19.525 -5.620 8.555 1.00 10.00 5 GLY A N 8
ATOM 13285 C CA . GLY A 1 15 ? -18.714 -5.647 7.357 1.00 10.00 5 GLY A CA 8
ATOM 13286 C C . GLY A 1 15 ? -19.207 -4.652 6.324 1.00 10.00 5 GLY A C 8
ATOM 13287 O O . GLY A 1 15 ? -20.047 -4.979 5.488 1.00 10.00 5 GLY A O 8
ATOM 13291 N N . VAL A 1 16 ? -18.716 -3.428 6.413 1.00 10.00 6 VAL A N 8
ATOM 13292 C CA . VAL A 1 16 ? -19.090 -2.380 5.481 1.00 10.00 6 VAL A CA 8
ATOM 13293 C C . VAL A 1 16 ? -17.997 -2.216 4.429 1.00 10.00 6 VAL A C 8
ATOM 13294 O O . VAL A 1 16 ? -16.817 -2.112 4.766 1.00 10.00 6 VAL A O 8
ATOM 13307 N N . TYR A 1 17 ? -18.378 -2.236 3.159 1.00 10.00 7 TYR A N 8
ATOM 13308 C CA . TYR A 1 17 ? -17.412 -2.091 2.085 1.00 10.00 7 TYR A CA 8
ATOM 13309 C C . TYR A 1 17 ? -18.046 -1.474 0.843 1.00 10.00 7 TYR A C 8
ATOM 13310 O O . TYR A 1 17 ? -19.214 -1.701 0.543 1.00 10.00 7 TYR A O 8
ATOM 13328 N N . TYR A 1 18 ? -17.273 -0.678 0.133 1.00 10.00 8 TYR A N 8
ATOM 13329 C CA . TYR A 1 18 ? -17.744 -0.046 -1.086 1.00 10.00 8 TYR A CA 8
ATOM 13330 C C . TYR A 1 18 ? -17.466 -0.979 -2.257 1.00 10.00 8 TYR A C 8
ATOM 13331 O O . TYR A 1 18 ? -16.394 -1.573 -2.319 1.00 10.00 8 TYR A O 8
ATOM 13349 N N . ARG A 1 19 ? -18.417 -1.130 -3.170 1.00 10.00 9 ARG A N 8
ATOM 13350 C CA . ARG A 1 19 ? -18.230 -2.029 -4.307 1.00 10.00 9 ARG A CA 8
ATOM 13351 C C . ARG A 1 19 ? -18.737 -1.421 -5.606 1.00 10.00 9 ARG A C 8
ATOM 13352 O O . ARG A 1 19 ? -19.902 -1.042 -5.715 1.00 10.00 9 ARG A O 8
ATOM 13373 N N . ASN A 1 20 ? -17.863 -1.350 -6.599 1.00 10.00 10 ASN A N 8
ATOM 13374 C CA . ASN A 1 20 ? -18.231 -0.802 -7.897 1.00 10.00 10 ASN A CA 8
ATOM 13375 C C . ASN A 1 20 ? -18.437 -1.943 -8.894 1.00 10.00 10 ASN A C 8
ATOM 13376 O O . ASN A 1 20 ? -18.176 -3.104 -8.569 1.00 10.00 10 ASN A O 8
ATOM 13387 N N . GLU A 1 21 ? -18.889 -1.608 -10.100 1.00 10.00 11 GLU A N 8
ATOM 13388 C CA . GLU A 1 21 ? -19.165 -2.601 -11.148 1.00 10.00 11 GLU A CA 8
ATOM 13389 C C . GLU A 1 21 ? -17.972 -3.508 -11.462 1.00 10.00 11 GLU A C 8
ATOM 13390 O O . GLU A 1 21 ? -18.154 -4.606 -11.987 1.00 10.00 11 GLU A O 8
ATOM 13402 N N . GLU A 1 22 ? -16.758 -3.064 -11.146 1.00 10.00 12 GLU A N 8
ATOM 13403 C CA . GLU A 1 22 ? -15.558 -3.860 -11.408 1.00 10.00 12 GLU A CA 8
ATOM 13404 C C . GLU A 1 22 ? -15.493 -5.072 -10.478 1.00 10.00 12 GLU A C 8
ATOM 13405 O O . GLU A 1 22 ? -14.727 -6.006 -10.713 1.00 10.00 12 GLU A O 8
ATOM 13417 N N . GLY A 1 23 ? -16.309 -5.059 -9.430 1.00 10.00 13 GLY A N 8
ATOM 13418 C CA . GLY A 1 23 ? -16.325 -6.166 -8.492 1.00 10.00 13 GLY A CA 8
ATOM 13419 C C . GLY A 1 23 ? -15.299 -6.004 -7.389 1.00 10.00 13 GLY A C 8
ATOM 13420 O O . GLY A 1 23 ? -15.025 -6.939 -6.636 1.00 10.00 13 GLY A O 8
ATOM 13424 N N . GLN A 1 24 ? -14.737 -4.811 -7.289 1.00 10.00 14 GLN A N 8
ATOM 13425 C CA . GLN A 1 24 ? -13.735 -4.526 -6.277 1.00 10.00 14 GLN A CA 8
ATOM 13426 C C . GLN A 1 24 ? -14.383 -3.904 -5.051 1.00 10.00 14 GLN A C 8
ATOM 13427 O O . GLN A 1 24 ? -15.338 -3.128 -5.176 1.00 10.00 14 GLN A O 8
ATOM 13441 N N . THR A 1 25 ? -13.860 -4.239 -3.884 1.00 10.00 15 THR A N 8
ATOM 13442 C CA . THR A 1 25 ? -14.397 -3.740 -2.627 1.00 10.00 15 THR A CA 8
ATOM 13443 C C . THR A 1 25 ? -13.388 -2.877 -1.870 1.00 10.00 15 THR A C 8
ATOM 13444 O O . THR A 1 25 ? -12.180 -3.037 -2.024 1.00 10.00 15 THR A O 8
ATOM 13455 N N . TRP A 1 26 ? -13.898 -1.956 -1.062 1.00 10.00 16 TRP A N 8
ATOM 13456 C CA . TRP A 1 26 ? -13.059 -1.067 -0.263 1.00 10.00 16 TRP A CA 8
ATOM 13457 C C . TRP A 1 26 ? -13.556 -1.047 1.178 1.00 10.00 16 TRP A C 8
ATOM 13458 O O . TRP A 1 26 ? -14.730 -0.782 1.420 1.00 10.00 16 TRP A O 8
ATOM 13479 N N . SER A 1 27 ? -12.662 -1.326 2.121 1.00 10.00 17 SER A N 8
ATOM 13480 C CA . SER A 1 27 ? -13.006 -1.342 3.538 1.00 10.00 17 SER A CA 8
ATOM 13481 C C . SER A 1 27 ? -13.452 0.043 4.015 1.00 10.00 17 SER A C 8
ATOM 13482 O O . SER A 1 27 ? -14.386 0.167 4.802 1.00 10.00 17 SER A O 8
ATOM 13490 N N . GLY A 1 28 ? -12.777 1.082 3.537 1.00 10.00 18 GLY A N 8
ATOM 13491 C CA . GLY A 1 28 ? -13.137 2.434 3.923 1.00 10.00 18 GLY A CA 8
ATOM 13492 C C . GLY A 1 28 ? -12.244 2.996 5.011 1.00 10.00 18 GLY A C 8
ATOM 13493 O O . GLY A 1 28 ? -12.699 3.756 5.868 1.00 10.00 18 GLY A O 8
ATOM 13497 N N . VAL A 1 29 ? -10.974 2.630 4.977 1.00 10.00 19 VAL A N 8
ATOM 13498 C CA . VAL A 1 29 ? -10.014 3.103 5.962 1.00 10.00 19 VAL A CA 8
ATOM 13499 C C . VAL A 1 29 ? -8.787 3.678 5.276 1.00 10.00 19 VAL A C 8
ATOM 13500 O O . VAL A 1 29 ? -8.428 3.241 4.189 1.00 10.00 19 VAL A O 8
ATOM 13513 N N . GLY A 1 30 ? -8.167 4.668 5.915 1.00 10.00 20 GLY A N 8
ATOM 13514 C CA . GLY A 1 30 ? -6.973 5.295 5.371 1.00 10.00 20 GLY A CA 8
ATOM 13515 C C . GLY A 1 30 ? -7.154 5.797 3.954 1.00 10.00 20 GLY A C 8
ATOM 13516 O O . GLY A 1 30 ? -7.964 6.692 3.701 1.00 10.00 20 GLY A O 8
ATOM 13520 N N . ARG A 1 31 ? -6.403 5.214 3.028 1.00 10.00 21 ARG A N 8
ATOM 13521 C CA . ARG A 1 31 ? -6.482 5.611 1.631 1.00 10.00 21 ARG A CA 8
ATOM 13522 C C . ARG A 1 31 ? -7.547 4.812 0.900 1.00 10.00 21 ARG A C 8
ATOM 13523 O O . ARG A 1 31 ? -8.047 3.808 1.400 1.00 10.00 21 ARG A O 8
ATOM 13544 N N . GLN A 1 32 ? -7.884 5.262 -0.290 1.00 10.00 22 GLN A N 8
ATOM 13545 C CA . GLN A 1 32 ? -8.877 4.590 -1.103 1.00 10.00 22 GLN A CA 8
ATOM 13546 C C . GLN A 1 32 ? -8.220 4.026 -2.356 1.00 10.00 22 GLN A C 8
ATOM 13547 O O . GLN A 1 32 ? -7.185 4.528 -2.792 1.00 10.00 22 GLN A O 8
ATOM 13561 N N . PRO A 1 33 ? -8.768 2.946 -2.915 1.00 10.00 23 PRO A N 8
ATOM 13562 C CA . PRO A 1 33 ? -8.231 2.347 -4.129 1.00 10.00 23 PRO A CA 8
ATOM 13563 C C . PRO A 1 33 ? -8.504 3.232 -5.338 1.00 10.00 23 PRO A C 8
ATOM 13564 O O . PRO A 1 33 ? -9.470 3.994 -5.348 1.00 10.00 23 PRO A O 8
ATOM 13575 N N . ARG A 1 34 ? -7.658 3.124 -6.349 1.00 10.00 24 ARG A N 8
ATOM 13576 C CA . ARG A 1 34 ? -7.782 3.942 -7.556 1.00 10.00 24 ARG A CA 8
ATOM 13577 C C . ARG A 1 34 ? -9.202 3.956 -8.143 1.00 10.00 24 ARG A C 8
ATOM 13578 O O . ARG A 1 34 ? -9.668 4.995 -8.600 1.00 10.00 24 ARG A O 8
ATOM 13599 N N . TRP A 1 35 ? -9.906 2.821 -8.107 1.00 10.00 25 TRP A N 8
ATOM 13600 C CA . TRP A 1 35 ? -11.256 2.758 -8.673 1.00 10.00 25 TRP A CA 8
ATOM 13601 C C . TRP A 1 35 ? -12.261 3.568 -7.859 1.00 10.00 25 TRP A C 8
ATOM 13602 O O . TRP A 1 35 ? -13.262 4.033 -8.399 1.00 10.00 25 TRP A O 8
ATOM 13623 N N . LEU A 1 36 ? -11.993 3.744 -6.568 1.00 10.00 26 LEU A N 8
ATOM 13624 C CA . LEU A 1 36 ? -12.892 4.497 -5.699 1.00 10.00 26 LEU A CA 8
ATOM 13625 C C . LEU A 1 36 ? -12.942 5.944 -6.164 1.00 10.00 26 LEU A C 8
ATOM 13626 O O . LEU A 1 36 ? -14.016 6.526 -6.317 1.00 10.00 26 LEU A O 8
ATOM 13642 N N . LYS A 1 37 ? -11.768 6.504 -6.409 1.00 10.00 27 LYS A N 8
ATOM 13643 C CA . LYS A 1 37 ? -11.656 7.876 -6.869 1.00 10.00 27 LYS A CA 8
ATOM 13644 C C . LYS A 1 37 ? -12.262 8.026 -8.261 1.00 10.00 27 LYS A C 8
ATOM 13645 O O . LYS A 1 37 ? -13.017 8.966 -8.521 1.00 10.00 27 LYS A O 8
ATOM 13664 N N . GLU A 1 38 ? -11.939 7.084 -9.143 1.00 10.00 28 GLU A N 8
ATOM 13665 C CA . GLU A 1 38 ? -12.445 7.106 -10.512 1.00 10.00 28 GLU A CA 8
ATOM 13666 C C . GLU A 1 38 ? -13.971 7.021 -10.536 1.00 10.00 28 GLU A C 8
ATOM 13667 O O . GLU A 1 38 ? -14.628 7.726 -11.301 1.00 10.00 28 GLU A O 8
ATOM 13679 N N . ALA A 1 39 ? -14.530 6.164 -9.692 1.00 10.00 29 ALA A N 8
ATOM 13680 C CA . ALA A 1 39 ? -15.976 6.005 -9.612 1.00 10.00 29 ALA A CA 8
ATOM 13681 C C . ALA A 1 39 ? -16.615 7.252 -9.016 1.00 10.00 29 ALA A C 8
ATOM 13682 O O . ALA A 1 39 ? -17.708 7.656 -9.414 1.00 10.00 29 ALA A O 8
ATOM 13689 N N . LEU A 1 40 ? -15.918 7.869 -8.072 1.00 10.00 30 LEU A N 8
ATOM 13690 C CA . LEU A 1 40 ? -16.408 9.073 -7.419 1.00 10.00 30 LEU A CA 8
ATOM 13691 C C . LEU A 1 40 ? -16.479 10.231 -8.410 1.00 10.00 30 LEU A C 8
ATOM 13692 O O . LEU A 1 40 ? -17.481 10.945 -8.478 1.00 10.00 30 LEU A O 8
ATOM 13708 N N . LEU A 1 41 ? -15.427 10.394 -9.203 1.00 10.00 31 LEU A N 8
ATOM 13709 C CA . LEU A 1 41 ? -15.388 11.470 -10.187 1.00 10.00 31 LEU A CA 8
ATOM 13710 C C . LEU A 1 41 ? -16.222 11.111 -11.412 1.00 10.00 31 LEU A C 8
ATOM 13711 O O . LEU A 1 41 ? -16.450 11.947 -12.282 1.00 10.00 31 LEU A O 8
ATOM 13727 N N . ASN A 1 42 ? -16.696 9.870 -11.459 1.00 10.00 32 ASN A N 8
ATOM 13728 C CA . ASN A 1 42 ? -17.503 9.393 -12.581 1.00 10.00 32 ASN A CA 8
ATOM 13729 C C . ASN A 1 42 ? -18.886 10.043 -12.584 1.00 10.00 32 ASN A C 8
ATOM 13730 O O . ASN A 1 42 ? -19.635 9.921 -13.552 1.00 10.00 32 ASN A O 8
ATOM 13741 N N . GLY A 1 43 ? -19.220 10.740 -11.507 1.00 10.00 33 GLY A N 8
ATOM 13742 C CA . GLY A 1 43 ? -20.511 11.397 -11.429 1.00 10.00 33 GLY A CA 8
ATOM 13743 C C . GLY A 1 43 ? -21.407 10.801 -10.365 1.00 10.00 33 GLY A C 8
ATOM 13744 O O . GLY A 1 43 ? -22.558 11.211 -10.207 1.00 10.00 33 GLY A O 8
ATOM 13748 N N . MET A 1 44 ? -20.885 9.829 -9.634 1.00 10.00 34 MET A N 8
ATOM 13749 C CA . MET A 1 44 ? -21.640 9.184 -8.576 1.00 10.00 34 MET A CA 8
ATOM 13750 C C . MET A 1 44 ? -20.856 9.243 -7.274 1.00 10.00 34 MET A C 8
ATOM 13751 O O . MET A 1 44 ? -19.626 9.258 -7.284 1.00 10.00 34 MET A O 8
ATOM 13765 N N . LYS A 1 45 ? -21.565 9.298 -6.160 1.00 10.00 35 LYS A N 8
ATOM 13766 C CA . LYS A 1 45 ? -20.916 9.355 -4.858 1.00 10.00 35 LYS A CA 8
ATOM 13767 C C . LYS A 1 45 ? -20.568 7.947 -4.391 1.00 10.00 35 LYS A C 8
ATOM 13768 O O . LYS A 1 45 ? -21.189 6.979 -4.828 1.00 10.00 35 LYS A O 8
ATOM 13787 N N . LYS A 1 46 ? -19.585 7.836 -3.504 1.00 10.00 36 LYS A N 8
ATOM 13788 C CA . LYS A 1 46 ? -19.152 6.532 -2.991 1.00 10.00 36 LYS A CA 8
ATOM 13789 C C . LYS A 1 46 ? -20.299 5.795 -2.298 1.00 10.00 36 LYS A C 8
ATOM 13790 O O . LYS A 1 46 ? -20.394 4.569 -2.357 1.00 10.00 36 LYS A O 8
ATOM 13809 N N . GLU A 1 47 ? -21.183 6.554 -1.679 1.00 10.00 37 GLU A N 8
ATOM 13810 C CA . GLU A 1 47 ? -22.324 5.998 -0.965 1.00 10.00 37 GLU A CA 8
ATOM 13811 C C . GLU A 1 47 ? -23.298 5.289 -1.914 1.00 10.00 37 GLU A C 8
ATOM 13812 O O . GLU A 1 47 ? -24.023 4.382 -1.502 1.00 10.00 37 GLU A O 8
ATOM 13824 N N . ASP A 1 48 ? -23.308 5.703 -3.183 1.00 10.00 38 ASP A N 8
ATOM 13825 C CA . ASP A 1 48 ? -24.217 5.128 -4.177 1.00 10.00 38 ASP A CA 8
ATOM 13826 C C . ASP A 1 48 ? -23.913 3.654 -4.447 1.00 10.00 38 ASP A C 8
ATOM 13827 O O . ASP A 1 48 ? -24.735 2.944 -5.026 1.00 10.00 38 ASP A O 8
ATOM 13836 N N . PHE A 1 49 ? -22.737 3.196 -4.048 1.00 10.00 39 PHE A N 8
ATOM 13837 C CA . PHE A 1 49 ? -22.367 1.800 -4.239 1.00 10.00 39 PHE A CA 8
ATOM 13838 C C . PHE A 1 49 ? -21.856 1.211 -2.927 1.00 10.00 39 PHE A C 8
ATOM 13839 O O . PHE A 1 49 ? -20.904 0.424 -2.895 1.00 10.00 39 PHE A O 8
ATOM 13856 N N . LEU A 1 50 ? -22.519 1.596 -1.843 1.00 10.00 40 LEU A N 8
ATOM 13857 C CA . LEU A 1 50 ? -22.161 1.139 -0.510 1.00 10.00 40 LEU A CA 8
ATOM 13858 C C . LEU A 1 50 ? -22.926 -0.129 -0.134 1.00 10.00 40 LEU A C 8
ATOM 13859 O O . LEU A 1 50 ? -24.100 -0.072 0.247 1.00 10.00 40 LEU A O 8
ATOM 13875 N N . VAL A 1 51 ? -22.257 -1.270 -0.232 1.00 10.00 41 VAL A N 8
ATOM 13876 C CA . VAL A 1 51 ? -22.871 -2.544 0.109 1.00 10.00 41 VAL A CA 8
ATOM 13877 C C . VAL A 1 51 ? -22.342 -3.035 1.462 1.00 10.00 41 VAL A C 8
ATOM 13878 O O . VAL A 1 51 ? -21.140 -3.062 1.703 1.00 10.00 41 VAL A O 8
ATOM 13891 N N . LYS A 1 52 ? -23.249 -3.405 2.350 1.00 10.00 42 LYS A N 8
ATOM 13892 C CA . LYS A 1 52 ? -22.871 -3.851 3.683 1.00 10.00 42 LYS A CA 8
ATOM 13893 C C . LYS A 1 52 ? -23.182 -5.329 3.866 1.00 10.00 42 LYS A C 8
ATOM 13894 O O . LYS A 1 52 ? -23.765 -5.957 2.984 1.00 10.00 42 LYS A O 8
ATOM 13913 N N . ASP A 1 53 ? -22.759 -5.875 5.005 1.00 10.00 43 ASP A N 8
ATOM 13914 C CA . ASP A 1 53 ? -23.010 -7.276 5.345 1.00 10.00 43 ASP A CA 8
ATOM 13915 C C . ASP A 1 53 ? -24.504 -7.569 5.285 1.00 10.00 43 ASP A C 8
ATOM 13916 O O . ASP A 1 53 ? -24.922 -8.672 4.938 1.00 10.00 43 ASP A O 8
ATOM 13925 N N . THR A 1 54 ? -25.296 -6.561 5.628 1.00 10.00 44 THR A N 8
ATOM 13926 C CA . THR A 1 54 ? -26.742 -6.659 5.599 1.00 10.00 44 THR A CA 8
ATOM 13927 C C . THR A 1 54 ? -27.247 -5.971 4.328 1.00 10.00 44 THR A C 8
ATOM 13928 O O . THR A 1 54 ? -26.571 -5.084 3.801 1.00 10.00 44 THR A O 8
ATOM 13939 N N . GLU A 1 55 ? -28.418 -6.400 3.843 1.00 10.00 45 GLU A N 8
ATOM 13940 C CA . GLU A 1 55 ? -29.038 -5.871 2.619 1.00 10.00 45 GLU A CA 8
ATOM 13941 C C . GLU A 1 55 ? -28.038 -5.876 1.455 1.00 10.00 45 GLU A C 8
ATOM 13942 O O . GLU A 1 55 ? -27.938 -4.928 0.670 1.00 10.00 45 GLU A O 8
ATOM 13954 N N . GLU A 1 56 ? -27.344 -6.997 1.322 1.00 10.00 46 GLU A N 8
ATOM 13955 C CA . GLU A 1 56 ? -26.337 -7.167 0.291 1.00 10.00 46 GLU A CA 8
ATOM 13956 C C . GLU A 1 56 ? -26.979 -7.565 -1.034 1.00 10.00 46 GLU A C 8
ATOM 13957 O O . GLU A 1 56 ? -28.065 -8.146 -1.065 1.00 10.00 46 GLU A O 8
ATOM 13969 N N . GLU A 1 57 ? -26.325 -7.209 -2.128 1.00 10.00 47 GLU A N 8
ATOM 13970 C CA . GLU A 1 57 ? -26.834 -7.523 -3.453 1.00 10.00 47 GLU A CA 8
ATOM 13971 C C . GLU A 1 57 ? -25.857 -8.410 -4.205 1.00 10.00 47 GLU A C 8
ATOM 13972 O O . GLU A 1 57 ? -24.700 -7.988 -4.406 1.00 10.00 47 GLU A O 8
ATOM 14937 N N . SER A 1 1 ? -39.381 16.821 -4.034 1.00 10.00 -9 SER A N 9
ATOM 14938 C CA . SER A 1 1 ? -38.037 16.712 -3.440 1.00 10.00 -9 SER A CA 9
ATOM 14939 C C . SER A 1 1 ? -37.275 15.559 -4.079 1.00 10.00 -9 SER A C 9
ATOM 14940 O O . SER A 1 1 ? -37.838 14.805 -4.874 1.00 10.00 -9 SER A O 9
ATOM 14950 N N . HIS A 1 2 ? -36.003 15.426 -3.733 1.00 10.00 -8 HIS A N 9
ATOM 14951 C CA . HIS A 1 2 ? -35.167 14.362 -4.272 1.00 10.00 -8 HIS A CA 9
ATOM 14952 C C . HIS A 1 2 ? -35.494 13.037 -3.593 1.00 10.00 -8 HIS A C 9
ATOM 14953 O O . HIS A 1 2 ? -34.894 12.678 -2.581 1.00 10.00 -8 HIS A O 9
ATOM 14968 N N . HIS A 1 3 ? -36.468 12.327 -4.140 1.00 10.00 -7 HIS A N 9
ATOM 14969 C CA . HIS A 1 3 ? -36.867 11.045 -3.589 1.00 10.00 -7 HIS A CA 9
ATOM 14970 C C . HIS A 1 3 ? -36.230 9.902 -4.374 1.00 10.00 -7 HIS A C 9
ATOM 14971 O O . HIS A 1 3 ? -36.744 9.455 -5.397 1.00 10.00 -7 HIS A O 9
ATOM 14986 N N . HIS A 1 4 ? -35.085 9.458 -3.898 1.00 10.00 -6 HIS A N 9
ATOM 14987 C CA . HIS A 1 4 ? -34.359 8.369 -4.521 1.00 10.00 -6 HIS A CA 9
ATOM 14988 C C . HIS A 1 4 ? -33.711 7.528 -3.434 1.00 10.00 -6 HIS A C 9
ATOM 14989 O O . HIS A 1 4 ? -33.396 8.040 -2.360 1.00 10.00 -6 HIS A O 9
ATOM 15004 N N . HIS A 1 5 ? -33.523 6.247 -3.702 1.00 10.00 -5 HIS A N 9
ATOM 15005 C CA . HIS A 1 5 ? -32.921 5.354 -2.722 1.00 10.00 -5 HIS A CA 9
ATOM 15006 C C . HIS A 1 5 ? -31.470 5.731 -2.493 1.00 10.00 -5 HIS A C 9
ATOM 15007 O O . HIS A 1 5 ? -31.087 6.083 -1.377 1.00 10.00 -5 HIS A O 9
ATOM 15022 N N . HIS A 1 6 ? -30.668 5.641 -3.556 1.00 10.00 -4 HIS A N 9
ATOM 15023 C CA . HIS A 1 6 ? -29.240 5.977 -3.509 1.00 10.00 -4 HIS A CA 9
ATOM 15024 C C . HIS A 1 6 ? -28.452 4.954 -2.678 1.00 10.00 -4 HIS A C 9
ATOM 15025 O O . HIS A 1 6 ? -27.220 4.951 -2.686 1.00 10.00 -4 HIS A O 9
ATOM 15040 N N . HIS A 1 7 ? -29.190 4.084 -1.989 1.00 10.00 -3 HIS A N 9
ATOM 15041 C CA . HIS A 1 7 ? -28.645 3.029 -1.132 1.00 10.00 -3 HIS A CA 9
ATOM 15042 C C . HIS A 1 7 ? -27.499 3.516 -0.249 1.00 10.00 -3 HIS A C 9
ATOM 15043 O O . HIS A 1 7 ? -26.455 2.874 -0.151 1.00 10.00 -3 HIS A O 9
ATOM 15058 N N . SER A 1 8 ? -27.693 4.662 0.385 1.00 10.00 -2 SER A N 9
ATOM 15059 C CA . SER A 1 8 ? -26.694 5.213 1.286 1.00 10.00 -2 SER A CA 9
ATOM 15060 C C . SER A 1 8 ? -27.094 4.943 2.730 1.00 10.00 -2 SER A C 9
ATOM 15061 O O . SER A 1 8 ? -26.364 4.281 3.470 1.00 10.00 -2 SER A O 9
ATOM 15069 N N . MET A 1 9 ? -28.278 5.451 3.095 1.00 10.00 -1 MET A N 9
ATOM 15070 C CA . MET A 1 9 ? -28.853 5.308 4.436 1.00 10.00 -1 MET A CA 9
ATOM 15071 C C . MET A 1 9 ? -27.891 5.796 5.527 1.00 10.00 -1 MET A C 9
ATOM 15072 O O . MET A 1 9 ? -26.857 6.401 5.238 1.00 10.00 -1 MET A O 9
ATOM 15086 N N . GLY A 1 10 ? -28.261 5.572 6.778 1.00 10.00 0 GLY A N 9
ATOM 15087 C CA . GLY A 1 10 ? -27.417 5.980 7.880 1.00 10.00 0 GLY A CA 9
ATOM 15088 C C . GLY A 1 10 ? -26.709 4.797 8.502 1.00 10.00 0 GLY A C 9
ATOM 15089 O O . GLY A 1 10 ? -27.010 4.407 9.629 1.00 10.00 0 GLY A O 9
ATOM 15093 N N . ASN A 1 11 ? -25.769 4.224 7.765 1.00 10.00 1 ASN A N 9
ATOM 15094 C CA . ASN A 1 11 ? -25.030 3.060 8.242 1.00 10.00 1 ASN A CA 9
ATOM 15095 C C . ASN A 1 11 ? -23.540 3.366 8.361 1.00 10.00 1 ASN A C 9
ATOM 15096 O O . ASN A 1 11 ? -22.853 3.549 7.354 1.00 10.00 1 ASN A O 9
ATOM 15107 N N . SER A 1 12 ? -23.052 3.425 9.591 1.00 10.00 2 SER A N 9
ATOM 15108 C CA . SER A 1 12 ? -21.647 3.710 9.845 1.00 10.00 2 SER A CA 9
ATOM 15109 C C . SER A 1 12 ? -21.004 2.588 10.659 1.00 10.00 2 SER A C 9
ATOM 15110 O O . SER A 1 12 ? -19.962 2.055 10.279 1.00 10.00 2 SER A O 9
ATOM 15118 N N . SER A 1 13 ? -21.642 2.219 11.766 1.00 10.00 3 SER A N 9
ATOM 15119 C CA . SER A 1 13 ? -21.128 1.166 12.632 1.00 10.00 3 SER A CA 9
ATOM 15120 C C . SER A 1 13 ? -21.599 -0.204 12.152 1.00 10.00 3 SER A C 9
ATOM 15121 O O . SER A 1 13 ? -22.367 -0.891 12.829 1.00 10.00 3 SER A O 9
ATOM 15129 N N . LYS A 1 14 ? -21.135 -0.578 10.971 1.00 10.00 4 LYS A N 9
ATOM 15130 C CA . LYS A 1 14 ? -21.476 -1.847 10.346 1.00 10.00 4 LYS A CA 9
ATOM 15131 C C . LYS A 1 14 ? -20.498 -2.119 9.215 1.00 10.00 4 LYS A C 9
ATOM 15132 O O . LYS A 1 14 ? -19.570 -1.334 8.999 1.00 10.00 4 LYS A O 9
ATOM 15151 N N . GLY A 1 15 ? -20.695 -3.221 8.508 1.00 10.00 5 GLY A N 9
ATOM 15152 C CA . GLY A 1 15 ? -19.820 -3.555 7.397 1.00 10.00 5 GLY A CA 9
ATOM 15153 C C . GLY A 1 15 ? -20.068 -2.664 6.196 1.00 10.00 5 GLY A C 9
ATOM 15154 O O . GLY A 1 15 ? -20.729 -3.063 5.240 1.00 10.00 5 GLY A O 9
ATOM 15158 N N . VAL A 1 16 ? -19.566 -1.442 6.266 1.00 10.00 6 VAL A N 9
ATOM 15159 C CA . VAL A 1 16 ? -19.717 -0.484 5.186 1.00 10.00 6 VAL A CA 9
ATOM 15160 C C . VAL A 1 16 ? -18.513 -0.554 4.251 1.00 10.00 6 VAL A C 9
ATOM 15161 O O . VAL A 1 16 ? -17.366 -0.512 4.699 1.00 10.00 6 VAL A O 9
ATOM 15174 N N . TYR A 1 17 ? -18.770 -0.688 2.954 1.00 10.00 7 TYR A N 9
ATOM 15175 C CA . TYR A 1 17 ? -17.695 -0.772 1.979 1.00 10.00 7 TYR A CA 9
ATOM 15176 C C . TYR A 1 17 ? -18.156 -0.279 0.611 1.00 10.00 7 TYR A C 9
ATOM 15177 O O . TYR A 1 17 ? -19.319 0.053 0.411 1.00 10.00 7 TYR A O 9
ATOM 15195 N N . TYR A 1 18 ? -17.225 -0.205 -0.317 1.00 10.00 8 TYR A N 9
ATOM 15196 C CA . TYR A 1 18 ? -17.522 0.231 -1.672 1.00 10.00 8 TYR A CA 9
ATOM 15197 C C . TYR A 1 18 ? -17.328 -0.933 -2.635 1.00 10.00 8 TYR A C 9
ATOM 15198 O O . TYR A 1 18 ? -16.417 -1.737 -2.450 1.00 10.00 8 TYR A O 9
ATOM 15216 N N . ARG A 1 19 ? -18.179 -1.033 -3.647 1.00 10.00 9 ARG A N 9
ATOM 15217 C CA . ARG A 1 19 ? -18.069 -2.118 -4.616 1.00 10.00 9 ARG A CA 9
ATOM 15218 C C . ARG A 1 19 ? -18.285 -1.594 -6.026 1.00 10.00 9 ARG A C 9
ATOM 15219 O O . ARG A 1 19 ? -18.902 -0.548 -6.211 1.00 10.00 9 ARG A O 9
ATOM 15240 N N . ASN A 1 20 ? -17.781 -2.324 -7.012 1.00 10.00 10 ASN A N 9
ATOM 15241 C CA . ASN A 1 20 ? -17.923 -1.921 -8.401 1.00 10.00 10 ASN A CA 9
ATOM 15242 C C . ASN A 1 20 ? -18.215 -3.140 -9.274 1.00 10.00 10 ASN A C 9
ATOM 15243 O O . ASN A 1 20 ? -18.380 -4.248 -8.760 1.00 10.00 10 ASN A O 9
ATOM 15254 N N . GLU A 1 21 ? -18.278 -2.925 -10.582 1.00 10.00 11 GLU A N 9
ATOM 15255 C CA . GLU A 1 21 ? -18.558 -3.984 -11.552 1.00 10.00 11 GLU A CA 9
ATOM 15256 C C . GLU A 1 21 ? -17.558 -5.141 -11.467 1.00 10.00 11 GLU A C 9
ATOM 15257 O O . GLU A 1 21 ? -17.885 -6.273 -11.829 1.00 10.00 11 GLU A O 9
ATOM 15269 N N . GLU A 1 22 ? -16.343 -4.863 -11.003 1.00 10.00 12 GLU A N 9
ATOM 15270 C CA . GLU A 1 22 ? -15.319 -5.898 -10.875 1.00 10.00 12 GLU A CA 9
ATOM 15271 C C . GLU A 1 22 ? -15.642 -6.868 -9.736 1.00 10.00 12 GLU A C 9
ATOM 15272 O O . GLU A 1 22 ? -15.130 -7.983 -9.705 1.00 10.00 12 GLU A O 9
ATOM 15284 N N . GLY A 1 23 ? -16.477 -6.435 -8.797 1.00 10.00 13 GLY A N 9
ATOM 15285 C CA . GLY A 1 23 ? -16.878 -7.300 -7.698 1.00 10.00 13 GLY A CA 9
ATOM 15286 C C . GLY A 1 23 ? -16.101 -7.106 -6.404 1.00 10.00 13 GLY A C 9
ATOM 15287 O O . GLY A 1 23 ? -16.587 -7.477 -5.337 1.00 10.00 13 GLY A O 9
ATOM 15291 N N . GLN A 1 24 ? -14.910 -6.522 -6.473 1.00 10.00 14 GLN A N 9
ATOM 15292 C CA . GLN A 1 24 ? -14.115 -6.315 -5.261 1.00 10.00 14 GLN A CA 9
ATOM 15293 C C . GLN A 1 24 ? -14.711 -5.207 -4.402 1.00 10.00 14 GLN A C 9
ATOM 15294 O O . GLN A 1 24 ? -15.436 -4.340 -4.902 1.00 10.00 14 GLN A O 9
ATOM 15308 N N . THR A 1 25 ? -14.387 -5.234 -3.118 1.00 10.00 15 THR A N 9
ATOM 15309 C CA . THR A 1 25 ? -14.905 -4.261 -2.176 1.00 10.00 15 THR A CA 9
ATOM 15310 C C . THR A 1 25 ? -13.788 -3.517 -1.443 1.00 10.00 15 THR A C 9
ATOM 15311 O O . THR A 1 25 ? -12.748 -4.088 -1.121 1.00 10.00 15 THR A O 9
ATOM 15322 N N . TRP A 1 26 ? -14.024 -2.237 -1.190 1.00 10.00 16 TRP A N 9
ATOM 15323 C CA . TRP A 1 26 ? -13.073 -1.388 -0.484 1.00 10.00 16 TRP A CA 9
ATOM 15324 C C . TRP A 1 26 ? -13.648 -1.012 0.879 1.00 10.00 16 TRP A C 9
ATOM 15325 O O . TRP A 1 26 ? -14.770 -0.520 0.960 1.00 10.00 16 TRP A O 9
ATOM 15346 N N . SER A 1 27 ? -12.875 -1.253 1.935 1.00 10.00 17 SER A N 9
ATOM 15347 C CA . SER A 1 27 ? -13.295 -0.959 3.305 1.00 10.00 17 SER A CA 9
ATOM 15348 C C . SER A 1 27 ? -13.676 0.511 3.497 1.00 10.00 17 SER A C 9
ATOM 15349 O O . SER A 1 27 ? -14.591 0.828 4.257 1.00 10.00 17 SER A O 9
ATOM 15357 N N . GLY A 1 28 ? -12.971 1.405 2.817 1.00 10.00 18 GLY A N 9
ATOM 15358 C CA . GLY A 1 28 ? -13.272 2.817 2.931 1.00 10.00 18 GLY A CA 9
ATOM 15359 C C . GLY A 1 28 ? -12.490 3.487 4.039 1.00 10.00 18 GLY A C 9
ATOM 15360 O O . GLY A 1 28 ? -12.909 4.513 4.572 1.00 10.00 18 GLY A O 9
ATOM 15364 N N . VAL A 1 29 ? -11.348 2.913 4.378 1.00 10.00 19 VAL A N 9
ATOM 15365 C CA . VAL A 1 29 ? -10.503 3.453 5.430 1.00 10.00 19 VAL A CA 9
ATOM 15366 C C . VAL A 1 29 ? -9.125 3.798 4.877 1.00 10.00 19 VAL A C 9
ATOM 15367 O O . VAL A 1 29 ? -8.606 3.093 4.023 1.00 10.00 19 VAL A O 9
ATOM 15380 N N . GLY A 1 30 ? -8.563 4.905 5.341 1.00 10.00 20 GLY A N 9
ATOM 15381 C CA . GLY A 1 30 ? -7.242 5.321 4.907 1.00 10.00 20 GLY A CA 9
ATOM 15382 C C . GLY A 1 30 ? -7.204 5.772 3.461 1.00 10.00 20 GLY A C 9
ATOM 15383 O O . GLY A 1 30 ? -7.699 6.852 3.124 1.00 10.00 20 GLY A O 9
ATOM 15387 N N . ARG A 1 31 ? -6.631 4.942 2.599 1.00 10.00 21 ARG A N 9
ATOM 15388 C CA . ARG A 1 31 ? -6.515 5.275 1.186 1.00 10.00 21 ARG A CA 9
ATOM 15389 C C . ARG A 1 31 ? -7.478 4.442 0.346 1.00 10.00 21 ARG A C 9
ATOM 15390 O O . ARG A 1 31 ? -8.066 3.477 0.827 1.00 10.00 21 ARG A O 9
ATOM 15411 N N . GLN A 1 32 ? -7.629 4.828 -0.912 1.00 10.00 22 GLN A N 9
ATOM 15412 C CA . GLN A 1 32 ? -8.521 4.131 -1.827 1.00 10.00 22 GLN A CA 9
ATOM 15413 C C . GLN A 1 32 ? -7.721 3.389 -2.897 1.00 10.00 22 GLN A C 9
ATOM 15414 O O . GLN A 1 32 ? -6.648 3.841 -3.305 1.00 10.00 22 GLN A O 9
ATOM 15428 N N . PRO A 1 33 ? -8.225 2.229 -3.346 1.00 10.00 23 PRO A N 9
ATOM 15429 C CA . PRO A 1 33 ? -7.561 1.408 -4.364 1.00 10.00 23 PRO A CA 9
ATOM 15430 C C . PRO A 1 33 ? -7.605 2.028 -5.760 1.00 10.00 23 PRO A C 9
ATOM 15431 O O . PRO A 1 33 ? -8.255 3.050 -5.987 1.00 10.00 23 PRO A O 9
ATOM 15442 N N . ARG A 1 34 ? -6.929 1.371 -6.699 1.00 10.00 24 ARG A N 9
ATOM 15443 C CA . ARG A 1 34 ? -6.844 1.841 -8.080 1.00 10.00 24 ARG A CA 9
ATOM 15444 C C . ARG A 1 34 ? -8.210 1.945 -8.757 1.00 10.00 24 ARG A C 9
ATOM 15445 O O . ARG A 1 34 ? -8.510 2.950 -9.398 1.00 10.00 24 ARG A O 9
ATOM 15466 N N . TRP A 1 35 ? -9.047 0.924 -8.593 1.00 10.00 25 TRP A N 9
ATOM 15467 C CA . TRP A 1 35 ? -10.364 0.910 -9.229 1.00 10.00 25 TRP A CA 9
ATOM 15468 C C . TRP A 1 35 ? -11.270 2.012 -8.686 1.00 10.00 25 TRP A C 9
ATOM 15469 O O . TRP A 1 35 ? -12.162 2.480 -9.384 1.00 10.00 25 TRP A O 9
ATOM 15490 N N . LEU A 1 36 ? -11.026 2.437 -7.450 1.00 10.00 26 LEU A N 9
ATOM 15491 C CA . LEU A 1 36 ? -11.831 3.485 -6.841 1.00 10.00 26 LEU A CA 9
ATOM 15492 C C . LEU A 1 36 ? -11.618 4.794 -7.591 1.00 10.00 26 LEU A C 9
ATOM 15493 O O . LEU A 1 36 ? -12.566 5.538 -7.851 1.00 10.00 26 LEU A O 9
ATOM 15509 N N . LYS A 1 37 ? -10.368 5.052 -7.953 1.00 10.00 27 LYS A N 9
ATOM 15510 C CA . LYS A 1 37 ? -10.015 6.253 -8.687 1.00 10.00 27 LYS A CA 9
ATOM 15511 C C . LYS A 1 37 ? -10.652 6.222 -10.072 1.00 10.00 27 LYS A C 9
ATOM 15512 O O . LYS A 1 37 ? -11.285 7.190 -10.499 1.00 10.00 27 LYS A O 9
ATOM 15531 N N . GLU A 1 38 ? -10.508 5.087 -10.750 1.00 10.00 28 GLU A N 9
ATOM 15532 C CA . GLU A 1 38 ? -11.065 4.908 -12.090 1.00 10.00 28 GLU A CA 9
ATOM 15533 C C . GLU A 1 38 ? -12.586 5.060 -12.062 1.00 10.00 28 GLU A C 9
ATOM 15534 O O . GLU A 1 38 ? -13.189 5.593 -12.997 1.00 10.00 28 GLU A O 9
ATOM 15546 N N . ALA A 1 39 ? -13.198 4.583 -10.986 1.00 10.00 29 ALA A N 9
ATOM 15547 C CA . ALA A 1 39 ? -14.641 4.673 -10.817 1.00 10.00 29 ALA A CA 9
ATOM 15548 C C . ALA A 1 39 ? -15.074 6.119 -10.607 1.00 10.00 29 ALA A C 9
ATOM 15549 O O . ALA A 1 39 ? -16.059 6.575 -11.188 1.00 10.00 29 ALA A O 9
ATOM 15556 N N . LEU A 1 40 ? -14.318 6.839 -9.792 1.00 10.00 30 LEU A N 9
ATOM 15557 C CA . LEU A 1 40 ? -14.621 8.232 -9.487 1.00 10.00 30 LEU A CA 9
ATOM 15558 C C . LEU A 1 40 ? -14.518 9.120 -10.728 1.00 10.00 30 LEU A C 9
ATOM 15559 O O . LEU A 1 40 ? -15.392 9.952 -10.984 1.00 10.00 30 LEU A O 9
ATOM 15575 N N . LEU A 1 41 ? -13.462 8.936 -11.510 1.00 10.00 31 LEU A N 9
ATOM 15576 C CA . LEU A 1 41 ? -13.265 9.739 -12.713 1.00 10.00 31 LEU A CA 9
ATOM 15577 C C . LEU A 1 41 ? -14.198 9.294 -13.838 1.00 10.00 31 LEU A C 9
ATOM 15578 O O . LEU A 1 41 ? -14.270 9.936 -14.884 1.00 10.00 31 LEU A O 9
ATOM 15594 N N . ASN A 1 42 ? -14.920 8.199 -13.616 1.00 10.00 32 ASN A N 9
ATOM 15595 C CA . ASN A 1 42 ? -15.849 7.680 -14.615 1.00 10.00 32 ASN A CA 9
ATOM 15596 C C . ASN A 1 42 ? -17.083 8.567 -14.712 1.00 10.00 32 ASN A C 9
ATOM 15597 O O . ASN A 1 42 ? -17.853 8.483 -15.668 1.00 10.00 32 ASN A O 9
ATOM 15608 N N . GLY A 1 43 ? -17.253 9.427 -13.720 1.00 10.00 33 GLY A N 9
ATOM 15609 C CA . GLY A 1 43 ? -18.390 10.325 -13.700 1.00 10.00 33 GLY A CA 9
ATOM 15610 C C . GLY A 1 43 ? -19.343 10.006 -12.573 1.00 10.00 33 GLY A C 9
ATOM 15611 O O . GLY A 1 43 ? -20.353 10.687 -12.389 1.00 10.00 33 GLY A O 9
ATOM 15615 N N . MET A 1 44 ? -19.013 8.981 -11.806 1.00 10.00 34 MET A N 9
ATOM 15616 C CA . MET A 1 44 ? -19.843 8.568 -10.690 1.00 10.00 34 MET A CA 9
ATOM 15617 C C . MET A 1 44 ? -19.056 8.681 -9.391 1.00 10.00 34 MET A C 9
ATOM 15618 O O . MET A 1 44 ? -17.904 8.262 -9.317 1.00 10.00 34 MET A O 9
ATOM 15632 N N . LYS A 1 45 ? -19.668 9.283 -8.384 1.00 10.00 35 LYS A N 9
ATOM 15633 C CA . LYS A 1 45 ? -19.024 9.443 -7.090 1.00 10.00 35 LYS A CA 9
ATOM 15634 C C . LYS A 1 45 ? -18.941 8.097 -6.385 1.00 10.00 35 LYS A C 9
ATOM 15635 O O . LYS A 1 45 ? -19.765 7.213 -6.629 1.00 10.00 35 LYS A O 9
ATOM 15654 N N . LYS A 1 46 ? -17.956 7.948 -5.510 1.00 10.00 36 LYS A N 9
ATOM 15655 C CA . LYS A 1 46 ? -17.770 6.704 -4.775 1.00 10.00 36 LYS A CA 9
ATOM 15656 C C . LYS A 1 46 ? -19.010 6.367 -3.941 1.00 10.00 36 LYS A C 9
ATOM 15657 O O . LYS A 1 46 ? -19.357 5.203 -3.762 1.00 10.00 36 LYS A O 9
ATOM 15676 N N . GLU A 1 47 ? -19.687 7.402 -3.460 1.00 10.00 37 GLU A N 9
ATOM 15677 C CA . GLU A 1 47 ? -20.887 7.242 -2.651 1.00 10.00 37 GLU A CA 9
ATOM 15678 C C . GLU A 1 47 ? -22.027 6.618 -3.465 1.00 10.00 37 GLU A C 9
ATOM 15679 O O . GLU A 1 47 ? -22.923 5.988 -2.907 1.00 10.00 37 GLU A O 9
ATOM 15691 N N . ASP A 1 48 ? -21.993 6.808 -4.785 1.00 10.00 38 ASP A N 9
ATOM 15692 C CA . ASP A 1 48 ? -23.041 6.282 -5.664 1.00 10.00 38 ASP A CA 9
ATOM 15693 C C . ASP A 1 48 ? -23.074 4.755 -5.665 1.00 10.00 38 ASP A C 9
ATOM 15694 O O . ASP A 1 48 ? -24.120 4.154 -5.901 1.00 10.00 38 ASP A O 9
ATOM 15703 N N . PHE A 1 49 ? -21.935 4.124 -5.401 1.00 10.00 39 PHE A N 9
ATOM 15704 C CA . PHE A 1 49 ? -21.868 2.670 -5.378 1.00 10.00 39 PHE A CA 9
ATOM 15705 C C . PHE A 1 49 ? -21.488 2.170 -3.984 1.00 10.00 39 PHE A C 9
ATOM 15706 O O . PHE A 1 49 ? -20.727 1.212 -3.829 1.00 10.00 39 PHE A O 9
ATOM 15723 N N . LEU A 1 50 ? -22.042 2.824 -2.973 1.00 10.00 40 LEU A N 9
ATOM 15724 C CA . LEU A 1 50 ? -21.777 2.471 -1.584 1.00 10.00 40 LEU A CA 9
ATOM 15725 C C . LEU A 1 50 ? -22.695 1.344 -1.114 1.00 10.00 40 LEU A C 9
ATOM 15726 O O . LEU A 1 50 ? -23.872 1.567 -0.841 1.00 10.00 40 LEU A O 9
ATOM 15742 N N . VAL A 1 51 ? -22.156 0.140 -1.021 1.00 10.00 41 VAL A N 9
ATOM 15743 C CA . VAL A 1 51 ? -22.927 -1.009 -0.563 1.00 10.00 41 VAL A CA 9
ATOM 15744 C C . VAL A 1 51 ? -22.526 -1.352 0.874 1.00 10.00 41 VAL A C 9
ATOM 15745 O O . VAL A 1 51 ? -21.347 -1.388 1.212 1.00 10.00 41 VAL A O 9
ATOM 15758 N N . LYS A 1 52 ? -23.512 -1.589 1.723 1.00 10.00 42 LYS A N 9
ATOM 15759 C CA . LYS A 1 52 ? -23.250 -1.871 3.128 1.00 10.00 42 LYS A CA 9
ATOM 15760 C C . LYS A 1 52 ? -23.701 -3.270 3.511 1.00 10.00 42 LYS A C 9
ATOM 15761 O O . LYS A 1 52 ? -24.301 -3.986 2.709 1.00 10.00 42 LYS A O 9
ATOM 15780 N N . ASP A 1 53 ? -23.381 -3.650 4.746 1.00 10.00 43 ASP A N 9
ATOM 15781 C CA . ASP A 1 53 ? -23.765 -4.944 5.291 1.00 10.00 43 ASP A CA 9
ATOM 15782 C C . ASP A 1 53 ? -25.281 -5.063 5.282 1.00 10.00 43 ASP A C 9
ATOM 15783 O O . ASP A 1 53 ? -25.837 -6.150 5.143 1.00 10.00 43 ASP A O 9
ATOM 15792 N N . THR A 1 54 ? -25.941 -3.921 5.432 1.00 10.00 44 THR A N 9
ATOM 15793 C CA . THR A 1 54 ? -27.391 -3.853 5.400 1.00 10.00 44 THR A CA 9
ATOM 15794 C C . THR A 1 54 ? -27.820 -3.446 3.991 1.00 10.00 44 THR A C 9
ATOM 15795 O O . THR A 1 54 ? -27.060 -2.761 3.298 1.00 10.00 44 THR A O 9
ATOM 15806 N N . GLU A 1 55 ? -29.030 -3.859 3.586 1.00 10.00 45 GLU A N 9
ATOM 15807 C CA . GLU A 1 55 ? -29.567 -3.588 2.245 1.00 10.00 45 GLU A CA 9
ATOM 15808 C C . GLU A 1 55 ? -28.490 -3.783 1.179 1.00 10.00 45 GLU A C 9
ATOM 15809 O O . GLU A 1 55 ? -28.110 -2.856 0.457 1.00 10.00 45 GLU A O 9
ATOM 15821 N N . GLU A 1 56 ? -28.019 -5.014 1.084 1.00 10.00 46 GLU A N 9
ATOM 15822 C CA . GLU A 1 56 ? -26.975 -5.371 0.142 1.00 10.00 46 GLU A CA 9
ATOM 15823 C C . GLU A 1 56 ? -27.570 -5.645 -1.234 1.00 10.00 46 GLU A C 9
ATOM 15824 O O . GLU A 1 56 ? -28.741 -6.016 -1.356 1.00 10.00 46 GLU A O 9
ATOM 15836 N N . GLU A 1 57 ? -26.772 -5.424 -2.261 1.00 10.00 47 GLU A N 9
ATOM 15837 C CA . GLU A 1 57 ? -27.211 -5.624 -3.628 1.00 10.00 47 GLU A CA 9
ATOM 15838 C C . GLU A 1 57 ? -26.343 -6.662 -4.322 1.00 10.00 47 GLU A C 9
ATOM 15839 O O . GLU A 1 57 ? -25.115 -6.644 -4.110 1.00 10.00 47 GLU A O 9
ATOM 16804 N N . SER A 1 1 ? -42.149 14.752 0.793 1.00 10.00 -9 SER A N 10
ATOM 16805 C CA . SER A 1 1 ? -41.186 13.701 1.174 1.00 10.00 -9 SER A CA 10
ATOM 16806 C C . SER A 1 1 ? -41.861 12.334 1.230 1.00 10.00 -9 SER A C 10
ATOM 16807 O O . SER A 1 1 ? -42.633 12.049 2.149 1.00 10.00 -9 SER A O 10
ATOM 16817 N N . HIS A 1 2 ? -41.575 11.498 0.241 1.00 10.00 -8 HIS A N 10
ATOM 16818 C CA . HIS A 1 2 ? -42.139 10.155 0.175 1.00 10.00 -8 HIS A CA 10
ATOM 16819 C C . HIS A 1 2 ? -41.082 9.180 -0.326 1.00 10.00 -8 HIS A C 10
ATOM 16820 O O . HIS A 1 2 ? -40.167 9.585 -1.045 1.00 10.00 -8 HIS A O 10
ATOM 16835 N N . HIS A 1 3 ? -41.213 7.909 0.066 1.00 10.00 -7 HIS A N 10
ATOM 16836 C CA . HIS A 1 3 ? -40.279 6.845 -0.334 1.00 10.00 -7 HIS A CA 10
ATOM 16837 C C . HIS A 1 3 ? -38.931 7.011 0.366 1.00 10.00 -7 HIS A C 10
ATOM 16838 O O . HIS A 1 3 ? -38.526 8.123 0.709 1.00 10.00 -7 HIS A O 10
ATOM 16853 N N . HIS A 1 4 ? -38.242 5.903 0.586 1.00 10.00 -6 HIS A N 10
ATOM 16854 C CA . HIS A 1 4 ? -36.950 5.936 1.247 1.00 10.00 -6 HIS A CA 10
ATOM 16855 C C . HIS A 1 4 ? -35.970 4.994 0.558 1.00 10.00 -6 HIS A C 10
ATOM 16856 O O . HIS A 1 4 ? -36.347 3.902 0.132 1.00 10.00 -6 HIS A O 10
ATOM 16871 N N . HIS A 1 5 ? -34.726 5.444 0.418 1.00 10.00 -5 HIS A N 10
ATOM 16872 C CA . HIS A 1 5 ? -33.680 4.631 -0.192 1.00 10.00 -5 HIS A CA 10
ATOM 16873 C C . HIS A 1 5 ? -33.461 3.374 0.645 1.00 10.00 -5 HIS A C 10
ATOM 16874 O O . HIS A 1 5 ? -33.427 3.446 1.875 1.00 10.00 -5 HIS A O 10
ATOM 16889 N N . HIS A 1 6 ? -33.328 2.231 -0.018 1.00 10.00 -4 HIS A N 10
ATOM 16890 C CA . HIS A 1 6 ? -33.124 0.968 0.679 1.00 10.00 -4 HIS A CA 10
ATOM 16891 C C . HIS A 1 6 ? -31.785 0.969 1.410 1.00 10.00 -4 HIS A C 10
ATOM 16892 O O . HIS A 1 6 ? -30.729 0.775 0.811 1.00 10.00 -4 HIS A O 10
ATOM 16907 N N . HIS A 1 7 ? -31.847 1.203 2.704 1.00 10.00 -3 HIS A N 10
ATOM 16908 C CA . HIS A 1 7 ? -30.665 1.238 3.548 1.00 10.00 -3 HIS A CA 10
ATOM 16909 C C . HIS A 1 7 ? -31.021 0.666 4.910 1.00 10.00 -3 HIS A C 10
ATOM 16910 O O . HIS A 1 7 ? -31.626 1.344 5.738 1.00 10.00 -3 HIS A O 10
ATOM 16925 N N . SER A 1 8 ? -30.659 -0.592 5.118 1.00 10.00 -2 SER A N 10
ATOM 16926 C CA . SER A 1 8 ? -30.955 -1.291 6.360 1.00 10.00 -2 SER A CA 10
ATOM 16927 C C . SER A 1 8 ? -30.417 -0.546 7.582 1.00 10.00 -2 SER A C 10
ATOM 16928 O O . SER A 1 8 ? -31.164 -0.240 8.513 1.00 10.00 -2 SER A O 10
ATOM 16936 N N . MET A 1 9 ? -29.125 -0.249 7.574 1.00 10.00 -1 MET A N 10
ATOM 16937 C CA . MET A 1 9 ? -28.500 0.459 8.682 1.00 10.00 -1 MET A CA 10
ATOM 16938 C C . MET A 1 9 ? -27.545 1.520 8.158 1.00 10.00 -1 MET A C 10
ATOM 16939 O O . MET A 1 9 ? -27.278 1.581 6.954 1.00 10.00 -1 MET A O 10
ATOM 16953 N N . GLY A 1 10 ? -27.037 2.353 9.056 1.00 10.00 0 GLY A N 10
ATOM 16954 C CA . GLY A 1 10 ? -26.134 3.413 8.663 1.00 10.00 0 GLY A CA 10
ATOM 16955 C C . GLY A 1 10 ? -24.680 2.997 8.715 1.00 10.00 0 GLY A C 10
ATOM 16956 O O . GLY A 1 10 ? -24.357 1.818 8.576 1.00 10.00 0 GLY A O 10
ATOM 16960 N N . ASN A 1 11 ? -23.803 3.968 8.930 1.00 10.00 1 ASN A N 10
ATOM 16961 C CA . ASN A 1 11 ? -22.373 3.699 8.990 1.00 10.00 1 ASN A CA 10
ATOM 16962 C C . ASN A 1 11 ? -21.878 3.711 10.433 1.00 10.00 1 ASN A C 10
ATOM 16963 O O . ASN A 1 11 ? -21.097 4.574 10.838 1.00 10.00 1 ASN A O 10
ATOM 16974 N N . SER A 1 12 ? -22.394 2.778 11.207 1.00 10.00 2 SER A N 10
ATOM 16975 C CA . SER A 1 12 ? -22.005 2.606 12.601 1.00 10.00 2 SER A CA 10
ATOM 16976 C C . SER A 1 12 ? -21.661 1.136 12.803 1.00 10.00 2 SER A C 10
ATOM 16977 O O . SER A 1 12 ? -21.386 0.655 13.904 1.00 10.00 2 SER A O 10
ATOM 16985 N N . SER A 1 13 ? -21.675 0.462 11.674 1.00 10.00 3 SER A N 10
ATOM 16986 C CA . SER A 1 13 ? -21.404 -0.951 11.537 1.00 10.00 3 SER A CA 10
ATOM 16987 C C . SER A 1 13 ? -19.928 -1.192 11.277 1.00 10.00 3 SER A C 10
ATOM 16988 O O . SER A 1 13 ? -19.248 -0.318 10.735 1.00 10.00 3 SER A O 10
ATOM 16996 N N . LYS A 1 14 ? -19.421 -2.325 11.762 1.00 10.00 4 LYS A N 10
ATOM 16997 C CA . LYS A 1 14 ? -18.023 -2.707 11.561 1.00 10.00 4 LYS A CA 10
ATOM 16998 C C . LYS A 1 14 ? -17.657 -2.672 10.065 1.00 10.00 4 LYS A C 10
ATOM 16999 O O . LYS A 1 14 ? -18.479 -2.289 9.236 1.00 10.00 4 LYS A O 10
ATOM 17018 N N . GLY A 1 15 ? -16.455 -3.148 9.730 1.00 10.00 5 GLY A N 10
ATOM 17019 C CA . GLY A 1 15 ? -15.938 -3.062 8.364 1.00 10.00 5 GLY A CA 10
ATOM 17020 C C . GLY A 1 15 ? -16.981 -3.184 7.259 1.00 10.00 5 GLY A C 10
ATOM 17021 O O . GLY A 1 15 ? -17.579 -4.244 7.007 1.00 10.00 5 GLY A O 10
ATOM 17025 N N . VAL A 1 16 ? -17.208 -2.041 6.628 1.00 10.00 6 VAL A N 10
ATOM 17026 C CA . VAL A 1 16 ? -18.140 -1.915 5.531 1.00 10.00 6 VAL A CA 10
ATOM 17027 C C . VAL A 1 16 ? -17.353 -1.929 4.233 1.00 10.00 6 VAL A C 10
ATOM 17028 O O . VAL A 1 16 ? -16.125 -1.999 4.260 1.00 10.00 6 VAL A O 10
ATOM 17041 N N . TYR A 1 17 ? -18.035 -1.851 3.106 1.00 10.00 7 TYR A N 10
ATOM 17042 C CA . TYR A 1 17 ? -17.349 -1.878 1.829 1.00 10.00 7 TYR A CA 10
ATOM 17043 C C . TYR A 1 17 ? -18.038 -1.015 0.786 1.00 10.00 7 TYR A C 10
ATOM 17044 O O . TYR A 1 17 ? -19.250 -1.066 0.617 1.00 10.00 7 TYR A O 10
ATOM 17062 N N . TYR A 1 18 ? -17.260 -0.188 0.121 1.00 10.00 8 TYR A N 10
ATOM 17063 C CA . TYR A 1 18 ? -17.775 0.631 -0.954 1.00 10.00 8 TYR A CA 1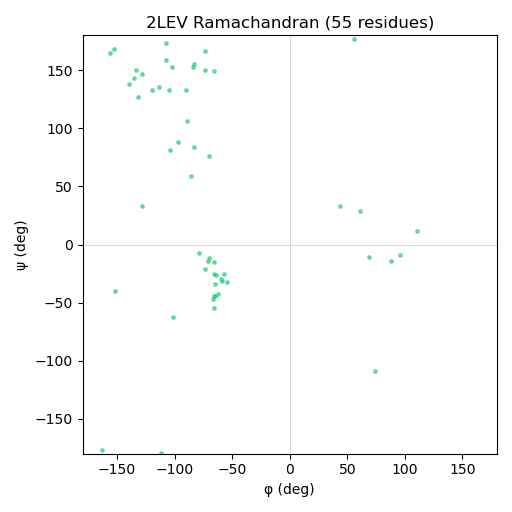0
ATOM 17064 C C . TYR A 1 18 ? -17.609 -0.167 -2.236 1.00 10.00 8 TYR A C 10
ATOM 17065 O O . TYR A 1 18 ? -16.495 -0.568 -2.571 1.00 10.00 8 TYR A O 10
ATOM 17083 N N . ARG A 1 19 ? -18.706 -0.426 -2.933 1.00 10.00 9 ARG A N 10
ATOM 17084 C CA . ARG A 1 19 ? -18.654 -1.231 -4.147 1.00 10.00 9 ARG A CA 10
ATOM 17085 C C . ARG A 1 19 ? -18.900 -0.390 -5.394 1.00 10.00 9 ARG A C 10
ATOM 17086 O O . ARG A 1 19 ? -19.601 0.615 -5.346 1.00 10.00 9 ARG A O 10
ATOM 17107 N N . ASN A 1 20 ? -18.316 -0.821 -6.506 1.00 10.00 10 ASN A N 10
ATOM 17108 C CA . ASN A 1 20 ? -18.466 -0.131 -7.780 1.00 10.00 10 ASN A CA 10
ATOM 17109 C C . ASN A 1 20 ? -18.699 -1.158 -8.887 1.00 10.00 10 ASN A C 10
ATOM 17110 O O . ASN A 1 20 ? -18.751 -2.356 -8.610 1.00 10.00 10 ASN A O 10
ATOM 17121 N N . GLU A 1 21 ? -18.814 -0.690 -10.127 1.00 10.00 11 GLU A N 10
ATOM 17122 C CA . GLU A 1 21 ? -19.066 -1.561 -11.278 1.00 10.00 11 GLU A CA 10
ATOM 17123 C C . GLU A 1 21 ? -18.006 -2.655 -11.447 1.00 10.00 11 GLU A C 10
ATOM 17124 O O . GLU A 1 21 ? -18.307 -3.740 -11.947 1.00 10.00 11 GLU A O 10
ATOM 17136 N N . GLU A 1 22 ? -16.776 -2.374 -11.035 1.00 10.00 12 GLU A N 10
ATOM 17137 C CA . GLU A 1 22 ? -15.688 -3.346 -11.151 1.00 10.00 12 GLU A CA 10
ATOM 17138 C C . GLU A 1 22 ? -15.866 -4.497 -10.158 1.00 10.00 12 GLU A C 10
ATOM 17139 O O . GLU A 1 22 ? -15.240 -5.545 -10.297 1.00 10.00 12 GLU A O 10
ATOM 17151 N N . GLY A 1 23 ? -16.718 -4.293 -9.159 1.00 10.00 13 GLY A N 10
ATOM 17152 C CA . GLY A 1 23 ? -16.951 -5.323 -8.162 1.00 10.00 13 GLY A CA 10
ATOM 17153 C C . GLY A 1 23 ? -15.973 -5.247 -7.006 1.00 10.00 13 GLY A C 10
ATOM 17154 O O . GLY A 1 23 ? -16.055 -6.027 -6.059 1.00 10.00 13 GLY A O 10
ATOM 17158 N N . GLN A 1 24 ? -15.059 -4.287 -7.081 1.00 10.00 14 GLN A N 10
ATOM 17159 C CA . GLN A 1 24 ? -14.051 -4.099 -6.042 1.00 10.00 14 GLN A CA 10
ATOM 17160 C C . GLN A 1 24 ? -14.690 -3.478 -4.804 1.00 10.00 14 GLN A C 10
ATOM 17161 O O . GLN A 1 24 ? -15.754 -2.859 -4.897 1.00 10.00 14 GLN A O 10
ATOM 17175 N N . THR A 1 25 ? -14.035 -3.614 -3.655 1.00 10.00 15 THR A N 10
ATOM 17176 C CA . THR A 1 25 ? -14.578 -3.093 -2.406 1.00 10.00 15 THR A CA 10
ATOM 17177 C C . THR A 1 25 ? -13.533 -2.344 -1.571 1.00 10.00 15 THR A C 10
ATOM 17178 O O . THR A 1 25 ? -12.382 -2.769 -1.463 1.00 10.00 15 THR A O 10
ATOM 17189 N N . TRP A 1 26 ? -13.956 -1.225 -0.986 1.00 10.00 16 TRP A N 10
ATOM 17190 C CA . TRP A 1 26 ? -13.096 -0.403 -0.134 1.00 10.00 16 TRP A CA 10
ATOM 17191 C C . TRP A 1 26 ? -13.673 -0.378 1.284 1.00 10.00 16 TRP A C 10
ATOM 17192 O O . TRP A 1 26 ? -14.871 -0.176 1.455 1.00 10.00 16 TRP A O 10
ATOM 17213 N N . SER A 1 27 ? -12.827 -0.580 2.292 1.00 10.00 17 SER A N 10
ATOM 17214 C CA . SER A 1 27 ? -13.281 -0.618 3.685 1.00 10.00 17 SER A CA 10
ATOM 17215 C C . SER A 1 27 ? -13.630 0.765 4.243 1.00 10.00 17 SER A C 10
ATOM 17216 O O . SER A 1 27 ? -14.478 0.885 5.125 1.00 10.00 17 SER A O 10
ATOM 17224 N N . GLY A 1 28 ? -12.981 1.807 3.739 1.00 10.00 18 GLY A N 10
ATOM 17225 C CA . GLY A 1 28 ? -13.254 3.145 4.237 1.00 10.00 18 GLY A CA 10
ATOM 17226 C C . GLY A 1 28 ? -12.093 3.709 5.032 1.00 10.00 18 GLY A C 10
ATOM 17227 O O . GLY A 1 28 ? -12.189 4.789 5.616 1.00 10.00 18 GLY A O 10
ATOM 17231 N N . VAL A 1 29 ? -10.997 2.966 5.063 1.00 10.00 19 VAL A N 10
ATOM 17232 C CA . VAL A 1 29 ? -9.797 3.381 5.776 1.00 10.00 19 VAL A CA 10
ATOM 17233 C C . VAL A 1 29 ? -8.612 3.334 4.821 1.00 10.00 19 VAL A C 10
ATOM 17234 O O . VAL A 1 29 ? -8.658 2.601 3.831 1.00 10.00 19 VAL A O 10
ATOM 17247 N N . GLY A 1 30 ? -7.582 4.135 5.099 1.00 10.00 20 GLY A N 10
ATOM 17248 C CA . GLY A 1 30 ? -6.391 4.150 4.269 1.00 10.00 20 GLY A CA 10
ATOM 17249 C C . GLY A 1 30 ? -6.652 4.575 2.855 1.00 10.00 20 GLY A C 10
ATOM 17250 O O . GLY A 1 30 ? -6.884 3.734 1.979 1.00 10.00 20 GLY A O 10
ATOM 17254 N N . ARG A 1 31 ? -6.578 5.885 2.628 1.00 10.00 21 ARG A N 10
ATOM 17255 C CA . ARG A 1 31 ? -6.769 6.473 1.299 1.00 10.00 21 ARG A CA 10
ATOM 17256 C C . ARG A 1 31 ? -8.048 5.952 0.653 1.00 10.00 21 ARG A C 10
ATOM 17257 O O . ARG A 1 31 ? -8.930 5.429 1.327 1.00 10.00 21 ARG A O 10
ATOM 17278 N N . GLN A 1 32 ? -8.145 6.126 -0.652 1.00 10.00 22 GLN A N 10
ATOM 17279 C CA . GLN A 1 32 ? -9.274 5.625 -1.407 1.00 10.00 22 GLN A CA 10
ATOM 17280 C C . GLN A 1 32 ? -8.741 5.011 -2.691 1.00 10.00 22 GLN A C 10
ATOM 17281 O O . GLN A 1 32 ? -7.799 5.531 -3.271 1.00 10.00 22 GLN A O 10
ATOM 17295 N N . PRO A 1 33 ? -9.296 3.886 -3.142 1.00 10.00 23 PRO A N 10
ATOM 17296 C CA . PRO A 1 33 ? -8.838 3.247 -4.372 1.00 10.00 23 PRO A CA 10
ATOM 17297 C C . PRO A 1 33 ? -9.078 4.123 -5.596 1.00 10.00 23 PRO A C 10
ATOM 17298 O O . PRO A 1 33 ? -10.000 4.943 -5.616 1.00 10.00 23 PRO A O 10
ATOM 17309 N N . ARG A 1 34 ? -8.257 3.931 -6.620 1.00 10.00 24 ARG A N 10
ATOM 17310 C CA . ARG A 1 34 ? -8.348 4.710 -7.853 1.00 10.00 24 ARG A CA 10
ATOM 17311 C C . ARG A 1 34 ? -9.731 4.616 -8.509 1.00 10.00 24 ARG A C 10
ATOM 17312 O O . ARG A 1 34 ? -10.107 5.488 -9.289 1.00 10.00 24 ARG A O 10
ATOM 17333 N N . TRP A 1 35 ? -10.487 3.564 -8.205 1.00 10.00 25 TRP A N 10
ATOM 17334 C CA . TRP A 1 35 ? -11.818 3.404 -8.789 1.00 10.00 25 TRP A CA 10
ATOM 17335 C C . TRP A 1 35 ? -12.898 4.101 -7.955 1.00 10.00 25 TRP A C 10
ATOM 17336 O O . TRP A 1 35 ? -14.033 4.239 -8.399 1.00 10.00 25 TRP A O 10
ATOM 17357 N N . LEU A 1 36 ? -12.541 4.551 -6.757 1.00 10.00 26 LEU A N 10
ATOM 17358 C CA . LEU A 1 36 ? -13.506 5.220 -5.883 1.00 10.00 26 LEU A CA 10
ATOM 17359 C C . LEU A 1 36 ? -13.818 6.617 -6.409 1.00 10.00 26 LEU A C 10
ATOM 17360 O O . LEU A 1 36 ? -14.976 7.043 -6.437 1.00 10.00 26 LEU A O 10
ATOM 17376 N N . LYS A 1 37 ? -12.778 7.313 -6.852 1.00 10.00 27 LYS A N 10
ATOM 17377 C CA . LYS A 1 37 ? -12.926 8.666 -7.377 1.00 10.00 27 LYS A CA 10
ATOM 17378 C C . LYS A 1 37 ? -13.831 8.687 -8.606 1.00 10.00 27 LYS A C 10
ATOM 17379 O O . LYS A 1 37 ? -14.513 9.677 -8.856 1.00 10.00 27 LYS A O 10
ATOM 17398 N N . GLU A 1 38 ? -13.851 7.580 -9.348 1.00 10.00 28 GLU A N 10
ATOM 17399 C CA . GLU A 1 38 ? -14.666 7.471 -10.557 1.00 10.00 28 GLU A CA 10
ATOM 17400 C C . GLU A 1 38 ? -16.141 7.680 -10.239 1.00 10.00 28 GLU A C 10
ATOM 17401 O O . GLU A 1 38 ? -16.828 8.457 -10.902 1.00 10.00 28 GLU A O 10
ATOM 17413 N N . ALA A 1 39 ? -16.615 6.993 -9.208 1.00 10.00 29 ALA A N 10
ATOM 17414 C CA . ALA A 1 39 ? -18.003 7.104 -8.792 1.00 10.00 29 ALA A CA 10
ATOM 17415 C C . ALA A 1 39 ? -18.248 8.443 -8.111 1.00 10.00 29 ALA A C 10
ATOM 17416 O O . ALA A 1 39 ? -19.338 9.009 -8.196 1.00 10.00 29 ALA A O 10
ATOM 17423 N N . LEU A 1 40 ? -17.219 8.959 -7.450 1.00 10.00 30 LEU A N 10
ATOM 17424 C CA . LEU A 1 40 ? -17.317 10.240 -6.763 1.00 10.00 30 LEU A CA 10
ATOM 17425 C C . LEU A 1 40 ? -17.501 11.375 -7.769 1.00 10.00 30 LEU A C 10
ATOM 17426 O O . LEU A 1 40 ? -18.361 12.242 -7.595 1.00 10.00 30 LEU A O 10
ATOM 17442 N N . LEU A 1 41 ? -16.705 11.359 -8.836 1.00 10.00 31 LEU A N 10
ATOM 17443 C CA . LEU A 1 41 ? -16.790 12.393 -9.864 1.00 10.00 31 LEU A CA 10
ATOM 17444 C C . LEU A 1 41 ? -18.013 12.178 -10.749 1.00 10.00 31 LEU A C 10
ATOM 17445 O O . LEU A 1 41 ? -18.355 13.035 -11.560 1.00 10.00 31 LEU A O 10
ATOM 17461 N N . ASN A 1 42 ? -18.667 11.029 -10.587 1.00 10.00 32 ASN A N 10
ATOM 17462 C CA . ASN A 1 42 ? -19.860 10.706 -11.366 1.00 10.00 32 ASN A CA 10
ATOM 17463 C C . ASN A 1 42 ? -21.016 11.627 -10.983 1.00 10.00 32 ASN A C 10
ATOM 17464 O O . ASN A 1 42 ? -21.959 11.813 -11.752 1.00 10.00 32 ASN A O 10
ATOM 17475 N N . GLY A 1 43 ? -20.933 12.212 -9.795 1.00 10.00 33 GLY A N 10
ATOM 17476 C CA . GLY A 1 43 ? -21.974 13.110 -9.336 1.00 10.00 33 GLY A CA 10
ATOM 17477 C C . GLY A 1 43 ? -22.753 12.549 -8.167 1.00 10.00 33 GLY A C 10
ATOM 17478 O O . GLY A 1 43 ? -23.803 13.075 -7.801 1.00 10.00 33 GLY A O 10
ATOM 17482 N N . MET A 1 44 ? -22.244 11.477 -7.583 1.00 10.00 34 MET A N 10
ATOM 17483 C CA . MET A 1 44 ? -22.897 10.846 -6.448 1.00 10.00 34 MET A CA 10
ATOM 17484 C C . MET A 1 44 ? -21.927 10.744 -5.283 1.00 10.00 34 MET A C 10
ATOM 17485 O O . MET A 1 44 ? -20.717 10.898 -5.458 1.00 10.00 34 MET A O 10
ATOM 17499 N N . LYS A 1 45 ? -22.461 10.498 -4.101 1.00 10.00 35 LYS A N 10
ATOM 17500 C CA . LYS A 1 45 ? -21.643 10.375 -2.911 1.00 10.00 35 LYS A CA 10
ATOM 17501 C C . LYS A 1 45 ? -21.285 8.922 -2.664 1.00 10.00 35 LYS A C 10
ATOM 17502 O O . LYS A 1 45 ? -21.977 8.016 -3.121 1.00 10.00 35 LYS A O 10
ATOM 17521 N N . LYS A 1 46 ? -20.209 8.711 -1.926 1.00 10.00 36 LYS A N 10
ATOM 17522 C CA . LYS A 1 46 ? -19.748 7.368 -1.611 1.00 10.00 36 LYS A CA 10
ATOM 17523 C C . LYS A 1 46 ? -20.802 6.610 -0.801 1.00 10.00 36 LYS A C 10
ATOM 17524 O O . LYS A 1 46 ? -20.938 5.397 -0.921 1.00 10.00 36 LYS A O 10
ATOM 17543 N N . GLU A 1 47 ? -21.550 7.349 0.011 1.00 10.00 37 GLU A N 10
ATOM 17544 C CA . GLU A 1 47 ? -22.603 6.782 0.848 1.00 10.00 37 GLU A CA 10
ATOM 17545 C C . GLU A 1 47 ? -23.710 6.122 0.018 1.00 10.00 37 GLU A C 10
ATOM 17546 O O . GLU A 1 47 ? -24.381 5.201 0.489 1.00 10.00 37 GLU A O 10
ATOM 17558 N N . ASP A 1 48 ? -23.903 6.604 -1.211 1.00 10.00 38 ASP A N 10
ATOM 17559 C CA . ASP A 1 48 ? -24.940 6.076 -2.105 1.00 10.00 38 ASP A CA 10
ATOM 17560 C C . ASP A 1 48 ? -24.762 4.581 -2.355 1.00 10.00 38 ASP A C 10
ATOM 17561 O O . ASP A 1 48 ? -25.730 3.822 -2.340 1.00 10.00 38 ASP A O 10
ATOM 17570 N N . PHE A 1 49 ? -23.519 4.161 -2.560 1.00 10.00 39 PHE A N 10
ATOM 17571 C CA . PHE A 1 49 ? -23.215 2.759 -2.832 1.00 10.00 39 PHE A CA 10
ATOM 17572 C C . PHE A 1 49 ? -22.477 2.118 -1.660 1.00 10.00 39 PHE A C 10
ATOM 17573 O O . PHE A 1 49 ? -21.685 1.188 -1.837 1.00 10.00 39 PHE A O 10
ATOM 17590 N N . LEU A 1 50 ? -22.749 2.620 -0.467 1.00 10.00 40 LEU A N 10
ATOM 17591 C CA . LEU A 1 50 ? -22.121 2.114 0.741 1.00 10.00 40 LEU A CA 10
ATOM 17592 C C . LEU A 1 50 ? -22.790 0.826 1.211 1.00 10.00 40 LEU A C 10
ATOM 17593 O O . LEU A 1 50 ? -23.943 0.835 1.654 1.00 10.00 40 LEU A O 10
ATOM 17609 N N . VAL A 1 51 ? -22.062 -0.277 1.109 1.00 10.00 41 VAL A N 10
ATOM 17610 C CA . VAL A 1 51 ? -22.561 -1.563 1.562 1.00 10.00 41 VAL A CA 10
ATOM 17611 C C . VAL A 1 51 ? -21.780 -1.970 2.804 1.00 10.00 41 VAL A C 10
ATOM 17612 O O . VAL A 1 51 ? -20.719 -1.418 3.080 1.00 10.00 41 VAL A O 10
ATOM 17625 N N . LYS A 1 52 ? -22.308 -2.900 3.568 1.00 10.00 42 LYS A N 10
ATOM 17626 C CA . LYS A 1 52 ? -21.651 -3.339 4.791 1.00 10.00 42 LYS A CA 10
ATOM 17627 C C . LYS A 1 52 ? -21.244 -4.794 4.641 1.00 10.00 42 LYS A C 10
ATOM 17628 O O . LYS A 1 52 ? -21.735 -5.464 3.733 1.00 10.00 42 LYS A O 10
ATOM 17647 N N . ASP A 1 53 ? -20.329 -5.282 5.494 1.00 10.00 43 ASP A N 10
ATOM 17648 C CA . ASP A 1 53 ? -19.945 -6.696 5.439 1.00 10.00 43 ASP A CA 10
ATOM 17649 C C . ASP A 1 53 ? -21.200 -7.556 5.588 1.00 10.00 43 ASP A C 10
ATOM 17650 O O . ASP A 1 53 ? -21.246 -8.712 5.165 1.00 10.00 43 ASP A O 10
ATOM 17659 N N . THR A 1 54 ? -22.207 -6.958 6.216 1.00 10.00 44 THR A N 10
ATOM 17660 C CA . THR A 1 54 ? -23.505 -7.576 6.399 1.00 10.00 44 THR A CA 10
ATOM 17661 C C . THR A 1 54 ? -24.458 -6.992 5.358 1.00 10.00 44 THR A C 10
ATOM 17662 O O . THR A 1 54 ? -24.506 -5.767 5.188 1.00 10.00 44 THR A O 10
ATOM 17673 N N . GLU A 1 55 ? -25.214 -7.851 4.675 1.00 10.00 45 GLU A N 10
ATOM 17674 C CA . GLU A 1 55 ? -26.143 -7.416 3.626 1.00 10.00 45 GLU A CA 10
ATOM 17675 C C . GLU A 1 55 ? -25.367 -6.712 2.515 1.00 10.00 45 GLU A C 10
ATOM 17676 O O . GLU A 1 55 ? -25.494 -5.497 2.318 1.00 10.00 45 GLU A O 10
ATOM 17688 N N . GLU A 1 56 ? -24.540 -7.469 1.818 1.00 10.00 46 GLU A N 10
ATOM 17689 C CA . GLU A 1 56 ? -23.727 -6.927 0.739 1.00 10.00 46 GLU A CA 10
ATOM 17690 C C . GLU A 1 56 ? -24.379 -7.174 -0.613 1.00 10.00 46 GLU A C 10
ATOM 17691 O O . GLU A 1 56 ? -25.114 -8.147 -0.788 1.00 10.00 46 GLU A O 10
ATOM 17703 N N . GLU A 1 57 ? -24.095 -6.291 -1.558 1.00 10.00 47 GLU A N 10
ATOM 17704 C CA . GLU A 1 57 ? -24.641 -6.388 -2.901 1.00 10.00 47 GLU A CA 10
ATOM 17705 C C . GLU A 1 57 ? -23.813 -7.354 -3.736 1.00 10.00 47 GLU A C 10
ATOM 17706 O O . GLU A 1 57 ? -24.347 -8.409 -4.139 1.00 10.00 47 GLU A O 10
ATOM 18671 N N . SER A 1 1 ? -43.247 12.930 -0.147 1.00 10.00 -9 SER A N 11
ATOM 18672 C CA . SER A 1 1 ? -42.252 12.213 -0.967 1.00 10.00 -9 SER A CA 11
ATOM 18673 C C . SER A 1 1 ? -42.764 10.820 -1.319 1.00 10.00 -9 SER A C 11
ATOM 18674 O O . SER A 1 1 ? -43.510 10.213 -0.552 1.00 10.00 -9 SER A O 11
ATOM 18684 N N . HIS A 1 2 ? -42.374 10.321 -2.480 1.00 10.00 -8 HIS A N 11
ATOM 18685 C CA . HIS A 1 2 ? -42.804 9.001 -2.921 1.00 10.00 -8 HIS A CA 11
ATOM 18686 C C . HIS A 1 2 ? -41.613 8.056 -2.976 1.00 10.00 -8 HIS A C 11
ATOM 18687 O O . HIS A 1 2 ? -40.564 8.415 -3.511 1.00 10.00 -8 HIS A O 11
ATOM 18702 N N . HIS A 1 3 ? -41.782 6.860 -2.409 1.00 10.00 -7 HIS A N 11
ATOM 18703 C CA . HIS A 1 3 ? -40.723 5.851 -2.372 1.00 10.00 -7 HIS A CA 11
ATOM 18704 C C . HIS A 1 3 ? -39.552 6.344 -1.513 1.00 10.00 -7 HIS A C 11
ATOM 18705 O O . HIS A 1 3 ? -39.644 7.389 -0.863 1.00 10.00 -7 HIS A O 11
ATOM 18720 N N . HIS A 1 4 ? -38.470 5.577 -1.481 1.00 10.00 -6 HIS A N 11
ATOM 18721 C CA . HIS A 1 4 ? -37.286 5.944 -0.721 1.00 10.00 -6 HIS A CA 11
ATOM 18722 C C . HIS A 1 4 ? -36.102 5.122 -1.208 1.00 10.00 -6 HIS A C 11
ATOM 18723 O O . HIS A 1 4 ? -36.286 4.145 -1.931 1.00 10.00 -6 HIS A O 11
ATOM 18738 N N . HIS A 1 5 ? -34.899 5.523 -0.827 1.00 10.00 -5 HIS A N 11
ATOM 18739 C CA . HIS A 1 5 ? -33.694 4.809 -1.231 1.00 10.00 -5 HIS A CA 11
ATOM 18740 C C . HIS A 1 5 ? -33.674 3.417 -0.612 1.00 10.00 -5 HIS A C 11
ATOM 18741 O O . HIS A 1 5 ? -33.998 3.256 0.565 1.00 10.00 -5 HIS A O 11
ATOM 18756 N N . HIS A 1 6 ? -33.288 2.420 -1.402 1.00 10.00 -4 HIS A N 11
ATOM 18757 C CA . HIS A 1 6 ? -33.244 1.041 -0.928 1.00 10.00 -4 HIS A CA 11
ATOM 18758 C C . HIS A 1 6 ? -32.015 0.795 -0.050 1.00 10.00 -4 HIS A C 11
ATOM 18759 O O . HIS A 1 6 ? -31.043 0.167 -0.471 1.00 10.00 -4 HIS A O 11
ATOM 18774 N N . HIS A 1 7 ? -32.063 1.323 1.161 1.00 10.00 -3 HIS A N 11
ATOM 18775 C CA . HIS A 1 7 ? -30.986 1.166 2.127 1.00 10.00 -3 HIS A CA 11
ATOM 18776 C C . HIS A 1 7 ? -31.586 0.697 3.444 1.00 10.00 -3 HIS A C 11
ATOM 18777 O O . HIS A 1 7 ? -31.975 1.507 4.284 1.00 10.00 -3 HIS A O 11
ATOM 18792 N N . SER A 1 8 ? -31.688 -0.619 3.593 1.00 10.00 -2 SER A N 11
ATOM 18793 C CA . SER A 1 8 ? -32.274 -1.235 4.779 1.00 10.00 -2 SER A CA 11
ATOM 18794 C C . SER A 1 8 ? -31.609 -0.767 6.074 1.00 10.00 -2 SER A C 11
ATOM 18795 O O . SER A 1 8 ? -32.290 -0.318 6.996 1.00 10.00 -2 SER A O 11
ATOM 18803 N N . MET A 1 9 ? -30.289 -0.889 6.151 1.00 10.00 -1 MET A N 11
ATOM 18804 C CA . MET A 1 9 ? -29.555 -0.467 7.340 1.00 10.00 -1 MET A CA 11
ATOM 18805 C C . MET A 1 9 ? -28.206 0.136 6.964 1.00 10.00 -1 MET A C 11
ATOM 18806 O O . MET A 1 9 ? -27.649 -0.178 5.906 1.00 10.00 -1 MET A O 11
ATOM 18820 N N . GLY A 1 10 ? -27.697 1.012 7.824 1.00 10.00 0 GLY A N 11
ATOM 18821 C CA . GLY A 1 10 ? -26.418 1.651 7.576 1.00 10.00 0 GLY A CA 11
ATOM 18822 C C . GLY A 1 10 ? -26.181 2.843 8.486 1.00 10.00 0 GLY A C 11
ATOM 18823 O O . GLY A 1 10 ? -26.619 3.956 8.192 1.00 10.00 0 GLY A O 11
ATOM 18827 N N . ASN A 1 11 ? -25.484 2.609 9.589 1.00 10.00 1 ASN A N 11
ATOM 18828 C CA . ASN A 1 11 ? -25.187 3.658 10.563 1.00 10.00 1 ASN A CA 11
ATOM 18829 C C . ASN A 1 11 ? -23.695 3.645 10.874 1.00 10.00 1 ASN A C 11
ATOM 18830 O O . ASN A 1 11 ? -22.865 3.704 9.969 1.00 10.00 1 ASN A O 11
ATOM 18841 N N . SER A 1 12 ? -23.361 3.540 12.159 1.00 10.00 2 SER A N 11
ATOM 18842 C CA . SER A 1 12 ? -21.974 3.454 12.598 1.00 10.00 2 SER A CA 11
ATOM 18843 C C . SER A 1 12 ? -21.538 1.991 12.510 1.00 10.00 2 SER A C 11
ATOM 18844 O O . SER A 1 12 ? -20.596 1.545 13.170 1.00 10.00 2 SER A O 11
ATOM 18852 N N . SER A 1 13 ? -22.299 1.274 11.691 1.00 10.00 3 SER A N 11
ATOM 18853 C CA . SER A 1 13 ? -22.135 -0.136 11.392 1.00 10.00 3 SER A CA 11
ATOM 18854 C C . SER A 1 13 ? -20.680 -0.563 11.237 1.00 10.00 3 SER A C 11
ATOM 18855 O O . SER A 1 13 ? -19.840 0.196 10.745 1.00 10.00 3 SER A O 11
ATOM 18863 N N . LYS A 1 14 ? -20.405 -1.774 11.718 1.00 10.00 4 LYS A N 11
ATOM 18864 C CA . LYS A 1 14 ? -19.082 -2.395 11.651 1.00 10.00 4 LYS A CA 11
ATOM 18865 C C . LYS A 1 14 ? -18.564 -2.428 10.206 1.00 10.00 4 LYS A C 11
ATOM 18866 O O . LYS A 1 14 ? -19.198 -1.883 9.309 1.00 10.00 4 LYS A O 11
ATOM 18885 N N . GLY A 1 15 ? -17.441 -3.109 9.988 1.00 10.00 5 GLY A N 11
ATOM 18886 C CA . GLY A 1 15 ? -16.796 -3.140 8.675 1.00 10.00 5 GLY A CA 11
ATOM 18887 C C . GLY A 1 15 ? -17.745 -3.175 7.480 1.00 10.00 5 GLY A C 11
ATOM 18888 O O . GLY A 1 15 ? -18.462 -4.157 7.224 1.00 10.00 5 GLY A O 11
ATOM 18892 N N . VAL A 1 16 ? -17.767 -2.047 6.785 1.00 10.00 6 VAL A N 11
ATOM 18893 C CA . VAL A 1 16 ? -18.575 -1.863 5.598 1.00 10.00 6 VAL A CA 11
ATOM 18894 C C . VAL A 1 16 ? -17.644 -1.717 4.412 1.00 10.00 6 VAL A C 11
ATOM 18895 O O . VAL A 1 16 ? -16.424 -1.711 4.586 1.00 10.00 6 VAL A O 11
ATOM 18908 N N . TYR A 1 17 ? -18.197 -1.601 3.218 1.00 10.00 7 TYR A N 11
ATOM 18909 C CA . TYR A 1 17 ? -17.373 -1.454 2.033 1.00 10.00 7 TYR A CA 11
ATOM 18910 C C . TYR A 1 17 ? -18.165 -0.944 0.841 1.00 10.00 7 TYR A C 11
ATOM 18911 O O . TYR A 1 17 ? -19.316 -1.319 0.628 1.00 10.00 7 TYR A O 11
ATOM 18929 N N . TYR A 1 18 ? -17.536 -0.078 0.073 1.00 10.00 8 TYR A N 11
ATOM 18930 C CA . TYR A 1 18 ? -18.144 0.470 -1.122 1.00 10.00 8 TYR A CA 11
ATOM 18931 C C . TYR A 1 18 ? -17.842 -0.466 -2.279 1.00 10.00 8 TYR A C 11
ATOM 18932 O O . TYR A 1 18 ? -16.697 -0.883 -2.452 1.00 10.00 8 TYR A O 11
ATOM 18950 N N . ARG A 1 19 ? -18.857 -0.818 -3.050 1.00 10.00 9 ARG A N 11
ATOM 18951 C CA . ARG A 1 19 ? -18.672 -1.744 -4.159 1.00 10.00 9 ARG A CA 11
ATOM 18952 C C . ARG A 1 19 ? -18.831 -1.048 -5.504 1.00 10.00 9 ARG A C 11
ATOM 18953 O O . ARG A 1 19 ? -19.504 -0.027 -5.618 1.00 10.00 9 ARG A O 11
ATOM 18974 N N . ASN A 1 20 ? -18.199 -1.619 -6.517 1.00 10.00 10 ASN A N 11
ATOM 18975 C CA . ASN A 1 20 ? -18.253 -1.080 -7.869 1.00 10.00 10 ASN A CA 11
ATOM 18976 C C . ASN A 1 20 ? -18.300 -2.233 -8.873 1.00 10.00 10 ASN A C 11
ATOM 18977 O O . ASN A 1 20 ? -18.258 -3.401 -8.474 1.00 10.00 10 ASN A O 11
ATOM 18988 N N . GLU A 1 21 ? -18.362 -1.909 -10.161 1.00 10.00 11 GLU A N 11
ATOM 18989 C CA . GLU A 1 21 ? -18.449 -2.918 -11.223 1.00 10.00 11 GLU A CA 11
ATOM 18990 C C . GLU A 1 21 ? -17.255 -3.875 -11.236 1.00 10.00 11 GLU A C 11
ATOM 18991 O O . GLU A 1 21 ? -17.390 -5.032 -11.636 1.00 10.00 11 GLU A O 11
ATOM 19003 N N . GLU A 1 22 ? -16.098 -3.407 -10.783 1.00 10.00 12 GLU A N 11
ATOM 19004 C CA . GLU A 1 22 ? -14.892 -4.235 -10.767 1.00 10.00 12 GLU A CA 11
ATOM 19005 C C . GLU A 1 22 ? -14.997 -5.343 -9.723 1.00 10.00 12 GLU A C 11
ATOM 19006 O O . GLU A 1 22 ? -14.195 -6.275 -9.706 1.00 10.00 12 GLU A O 11
ATOM 19018 N N . GLY A 1 23 ? -15.985 -5.230 -8.844 1.00 10.00 13 GLY A N 11
ATOM 19019 C CA . GLY A 1 23 ? -16.180 -6.229 -7.812 1.00 10.00 13 GLY A CA 11
ATOM 19020 C C . GLY A 1 23 ? -15.337 -5.957 -6.585 1.00 10.00 13 GLY A C 11
ATOM 19021 O O . GLY A 1 23 ? -15.509 -6.599 -5.551 1.00 10.00 13 GLY A O 11
ATOM 19025 N N . GLN A 1 24 ? -14.422 -5.003 -6.708 1.00 10.00 14 GLN A N 11
ATOM 19026 C CA . GLN A 1 24 ? -13.544 -4.630 -5.607 1.00 10.00 14 GLN A CA 11
ATOM 19027 C C . GLN A 1 24 ? -14.329 -3.885 -4.535 1.00 10.00 14 GLN A C 11
ATOM 19028 O O . GLN A 1 24 ? -15.401 -3.336 -4.808 1.00 10.00 14 GLN A O 11
ATOM 19042 N N . THR A 1 25 ? -13.786 -3.847 -3.326 1.00 10.00 15 THR A N 11
ATOM 19043 C CA . THR A 1 25 ? -14.457 -3.198 -2.210 1.00 10.00 15 THR A CA 11
ATOM 19044 C C . THR A 1 25 ? -13.506 -2.308 -1.409 1.00 10.00 15 THR A C 11
ATOM 19045 O O . THR A 1 25 ? -12.343 -2.651 -1.229 1.00 10.00 15 THR A O 11
ATOM 19056 N N . TRP A 1 26 ? -14.014 -1.171 -0.935 1.00 10.00 16 TRP A N 11
ATOM 19057 C CA . TRP A 1 26 ? -13.215 -0.232 -0.148 1.00 10.00 16 TRP A CA 11
ATOM 19058 C C . TRP A 1 26 ? -13.834 -0.004 1.232 1.00 10.00 16 TRP A C 11
ATOM 19059 O O . TRP A 1 26 ? -15.041 0.184 1.345 1.00 10.00 16 TRP A O 11
ATOM 19080 N N . SER A 1 27 ? -13.002 -0.003 2.267 1.00 10.00 17 SER A N 11
ATOM 19081 C CA . SER A 1 27 ? -13.470 0.196 3.633 1.00 10.00 17 SER A CA 11
ATOM 19082 C C . SER A 1 27 ? -13.754 1.674 3.924 1.00 10.00 17 SER A C 11
ATOM 19083 O O . SER A 1 27 ? -14.889 2.052 4.213 1.00 10.00 17 SER A O 11
ATOM 19091 N N . GLY A 1 28 ? -12.721 2.507 3.833 1.00 10.00 18 GLY A N 11
ATOM 19092 C CA . GLY A 1 28 ? -12.881 3.927 4.106 1.00 10.00 18 GLY A CA 11
ATOM 19093 C C . GLY A 1 28 ? -11.645 4.522 4.746 1.00 10.00 18 GLY A C 11
ATOM 19094 O O . GLY A 1 28 ? -11.293 5.676 4.495 1.00 10.00 18 GLY A O 11
ATOM 19098 N N . VAL A 1 29 ? -10.986 3.726 5.569 1.00 10.00 19 VAL A N 11
ATOM 19099 C CA . VAL A 1 29 ? -9.773 4.149 6.251 1.00 10.00 19 VAL A CA 11
ATOM 19100 C C . VAL A 1 29 ? -8.571 3.885 5.354 1.00 10.00 19 VAL A C 11
ATOM 19101 O O . VAL A 1 29 ? -8.603 2.949 4.561 1.00 10.00 19 VAL A O 11
ATOM 19114 N N . GLY A 1 30 ? -7.538 4.727 5.457 1.00 10.00 20 GLY A N 11
ATOM 19115 C CA . GLY A 1 30 ? -6.341 4.534 4.656 1.00 10.00 20 GLY A CA 11
ATOM 19116 C C . GLY A 1 30 ? -6.566 4.745 3.187 1.00 10.00 20 GLY A C 11
ATOM 19117 O O . GLY A 1 30 ? -6.757 3.776 2.452 1.00 10.00 20 GLY A O 11
ATOM 19121 N N . ARG A 1 31 ? -6.538 6.013 2.762 1.00 10.00 21 ARG A N 11
ATOM 19122 C CA . ARG A 1 31 ? -6.712 6.377 1.350 1.00 10.00 21 ARG A CA 11
ATOM 19123 C C . ARG A 1 31 ? -7.850 5.605 0.663 1.00 10.00 21 ARG A C 11
ATOM 19124 O O . ARG A 1 31 ? -8.749 5.091 1.327 1.00 10.00 21 ARG A O 11
ATOM 19145 N N . GLN A 1 32 ? -7.855 5.587 -0.663 1.00 10.00 22 GLN A N 11
ATOM 19146 C CA . GLN A 1 32 ? -8.903 4.900 -1.405 1.00 10.00 22 GLN A CA 11
ATOM 19147 C C . GLN A 1 32 ? -8.349 4.280 -2.683 1.00 10.00 22 GLN A C 11
ATOM 19148 O O . GLN A 1 32 ? -7.320 4.715 -3.183 1.00 10.00 22 GLN A O 11
ATOM 19162 N N . PRO A 1 33 ? -9.005 3.236 -3.214 1.00 10.00 23 PRO A N 11
ATOM 19163 C CA . PRO A 1 33 ? -8.574 2.590 -4.450 1.00 10.00 23 PRO A CA 11
ATOM 19164 C C . PRO A 1 33 ? -8.797 3.490 -5.660 1.00 10.00 23 PRO A C 11
ATOM 19165 O O . PRO A 1 33 ? -9.633 4.395 -5.635 1.00 10.00 23 PRO A O 11
ATOM 19176 N N . ARG A 1 34 ? -8.055 3.208 -6.720 1.00 10.00 24 ARG A N 11
ATOM 19177 C CA . ARG A 1 34 ? -8.109 3.974 -7.966 1.00 10.00 24 ARG A CA 11
ATOM 19178 C C . ARG A 1 34 ? -9.522 4.066 -8.566 1.00 10.00 24 ARG A C 11
ATOM 19179 O O . ARG A 1 34 ? -9.853 5.059 -9.206 1.00 10.00 24 ARG A O 11
ATOM 19200 N N . TRP A 1 35 ? -10.353 3.052 -8.346 1.00 10.00 25 TRP A N 11
ATOM 19201 C CA . TRP A 1 35 ? -11.707 3.036 -8.913 1.00 10.00 25 TRP A CA 11
ATOM 19202 C C . TRP A 1 35 ? -12.711 3.830 -8.078 1.00 10.00 25 TRP A C 11
ATOM 19203 O O . TRP A 1 35 ? -13.795 4.160 -8.559 1.00 10.00 25 TRP A O 11
ATOM 19224 N N . LEU A 1 36 ? -12.356 4.151 -6.840 1.00 10.00 26 LEU A N 11
ATOM 19225 C CA . LEU A 1 36 ? -13.269 4.881 -5.964 1.00 10.00 26 LEU A CA 11
ATOM 19226 C C . LEU A 1 36 ? -13.553 6.274 -6.511 1.00 10.00 26 LEU A C 11
ATOM 19227 O O . LEU A 1 36 ? -14.710 6.670 -6.659 1.00 10.00 26 LEU A O 11
ATOM 19243 N N . LYS A 1 37 ? -12.492 7.004 -6.823 1.00 10.00 27 LYS A N 11
ATOM 19244 C CA . LYS A 1 37 ? -12.623 8.356 -7.346 1.00 10.00 27 LYS A CA 11
ATOM 19245 C C . LYS A 1 37 ? -13.377 8.358 -8.672 1.00 10.00 27 LYS A C 11
ATOM 19246 O O . LYS A 1 37 ? -14.098 9.306 -8.971 1.00 10.00 27 LYS A O 11
ATOM 19265 N N . GLU A 1 38 ? -13.220 7.288 -9.445 1.00 10.00 28 GLU A N 11
ATOM 19266 C CA . GLU A 1 38 ? -13.895 7.160 -10.735 1.00 10.00 28 GLU A CA 11
ATOM 19267 C C . GLU A 1 38 ? -15.407 7.170 -10.556 1.00 10.00 28 GLU A C 11
ATOM 19268 O O . GLU A 1 38 ? -16.118 7.940 -11.200 1.00 10.00 28 GLU A O 11
ATOM 19280 N N . ALA A 1 39 ? -15.892 6.310 -9.669 1.00 10.00 29 ALA A N 11
ATOM 19281 C CA . ALA A 1 39 ? -17.317 6.222 -9.395 1.00 10.00 29 ALA A CA 11
ATOM 19282 C C . ALA A 1 39 ? -17.808 7.492 -8.708 1.00 10.00 29 ALA A C 11
ATOM 19283 O O . ALA A 1 39 ? -18.951 7.909 -8.887 1.00 10.00 29 ALA A O 11
ATOM 19290 N N . LEU A 1 40 ? -16.923 8.114 -7.941 1.00 10.00 30 LEU A N 11
ATOM 19291 C CA . LEU A 1 40 ? -17.246 9.339 -7.219 1.00 10.00 30 LEU A CA 11
ATOM 19292 C C . LEU A 1 40 ? -17.443 10.514 -8.179 1.00 10.00 30 LEU A C 11
ATOM 19293 O O . LEU A 1 40 ? -18.405 11.275 -8.062 1.00 10.00 30 LEU A O 11
ATOM 19309 N N . LEU A 1 41 ? -16.537 10.660 -9.141 1.00 10.00 31 LEU A N 11
ATOM 19310 C CA . LEU A 1 41 ? -16.624 11.754 -10.105 1.00 10.00 31 LEU A CA 11
ATOM 19311 C C . LEU A 1 41 ? -17.712 11.500 -11.146 1.00 10.00 31 LEU A C 11
ATOM 19312 O O . LEU A 1 41 ? -18.009 12.362 -11.968 1.00 10.00 31 LEU A O 11
ATOM 19328 N N . ASN A 1 42 ? -18.309 10.315 -11.104 1.00 10.00 32 ASN A N 11
ATOM 19329 C CA . ASN A 1 42 ? -19.352 9.944 -12.060 1.00 10.00 32 ASN A CA 11
ATOM 19330 C C . ASN A 1 42 ? -20.657 10.709 -11.806 1.00 10.00 32 ASN A C 11
ATOM 19331 O O . ASN A 1 42 ? -21.637 10.541 -12.535 1.00 10.00 32 ASN A O 11
ATOM 19342 N N . GLY A 1 43 ? -20.672 11.541 -10.770 1.00 10.00 33 GLY A N 11
ATOM 19343 C CA . GLY A 1 43 ? -21.859 12.326 -10.468 1.00 10.00 33 GLY A CA 11
ATOM 19344 C C . GLY A 1 43 ? -22.656 11.766 -9.311 1.00 10.00 33 GLY A C 11
ATOM 19345 O O . GLY A 1 43 ? -23.772 12.210 -9.039 1.00 10.00 33 GLY A O 11
ATOM 19349 N N . MET A 1 44 ? -22.080 10.804 -8.617 1.00 10.00 34 MET A N 11
ATOM 19350 C CA . MET A 1 44 ? -22.749 10.183 -7.487 1.00 10.00 34 MET A CA 11
ATOM 19351 C C . MET A 1 44 ? -21.821 10.126 -6.286 1.00 10.00 34 MET A C 11
ATOM 19352 O O . MET A 1 44 ? -20.601 10.190 -6.428 1.00 10.00 34 MET A O 11
ATOM 19366 N N . LYS A 1 45 ? -22.404 9.998 -5.109 1.00 10.00 35 LYS A N 11
ATOM 19367 C CA . LYS A 1 45 ? -21.627 9.936 -3.884 1.00 10.00 35 LYS A CA 11
ATOM 19368 C C . LYS A 1 45 ? -21.331 8.485 -3.534 1.00 10.00 35 LYS A C 11
ATOM 19369 O O . LYS A 1 45 ? -22.083 7.587 -3.911 1.00 10.00 35 LYS A O 11
ATOM 19388 N N . LYS A 1 46 ? -20.245 8.260 -2.806 1.00 10.00 36 LYS A N 11
ATOM 19389 C CA . LYS A 1 46 ? -19.859 6.909 -2.409 1.00 10.00 36 LYS A CA 11
ATOM 19390 C C . LYS A 1 46 ? -20.952 6.267 -1.559 1.00 10.00 36 LYS A C 11
ATOM 19391 O O . LYS A 1 46 ? -21.164 5.056 -1.612 1.00 10.00 36 LYS A O 11
ATOM 19410 N N . GLU A 1 47 ? -21.650 7.097 -0.789 1.00 10.00 37 GLU A N 11
ATOM 19411 C CA . GLU A 1 47 ? -22.737 6.642 0.075 1.00 10.00 37 GLU A CA 11
ATOM 19412 C C . GLU A 1 47 ? -23.836 5.938 -0.726 1.00 10.00 37 GLU A C 11
ATOM 19413 O O . GLU A 1 47 ? -24.545 5.083 -0.195 1.00 10.00 37 GLU A O 11
ATOM 19425 N N . ASP A 1 48 ? -23.980 6.314 -1.995 1.00 10.00 38 ASP A N 11
ATOM 19426 C CA . ASP A 1 48 ? -24.998 5.725 -2.867 1.00 10.00 38 ASP A CA 11
ATOM 19427 C C . ASP A 1 48 ? -24.794 4.224 -3.008 1.00 10.00 38 ASP A C 11
ATOM 19428 O O . ASP A 1 48 ? -25.736 3.441 -2.883 1.00 10.00 38 ASP A O 11
ATOM 19437 N N . PHE A 1 49 ? -23.553 3.832 -3.248 1.00 10.00 39 PHE A N 11
ATOM 19438 C CA . PHE A 1 49 ? -23.207 2.425 -3.415 1.00 10.00 39 PHE A CA 11
ATOM 19439 C C . PHE A 1 49 ? -22.500 1.882 -2.173 1.00 10.00 39 PHE A C 11
ATOM 19440 O O . PHE A 1 49 ? -21.579 1.065 -2.266 1.00 10.00 39 PHE A O 11
ATOM 19457 N N . LEU A 1 50 ? -22.947 2.342 -1.008 1.00 10.00 40 LEU A N 11
ATOM 19458 C CA . LEU A 1 50 ? -22.372 1.908 0.259 1.00 10.00 40 LEU A CA 11
ATOM 19459 C C . LEU A 1 50 ? -22.950 0.564 0.679 1.00 10.00 40 LEU A C 11
ATOM 19460 O O . LEU A 1 50 ? -24.155 0.438 0.927 1.00 10.00 40 LEU A O 11
ATOM 19476 N N . VAL A 1 51 ? -22.087 -0.434 0.755 1.00 10.00 41 VAL A N 11
ATOM 19477 C CA . VAL A 1 51 ? -22.486 -1.771 1.150 1.00 10.00 41 VAL A CA 11
ATOM 19478 C C . VAL A 1 51 ? -21.884 -2.102 2.517 1.00 10.00 41 VAL A C 11
ATOM 19479 O O . VAL A 1 51 ? -20.932 -1.456 2.953 1.00 10.00 41 VAL A O 11
ATOM 19492 N N . LYS A 1 52 ? -22.443 -3.085 3.199 1.00 10.00 42 LYS A N 11
ATOM 19493 C CA . LYS A 1 52 ? -21.955 -3.476 4.514 1.00 10.00 42 LYS A CA 11
ATOM 19494 C C . LYS A 1 52 ? -21.616 -4.955 4.499 1.00 10.00 42 LYS A C 11
ATOM 19495 O O . LYS A 1 52 ? -21.936 -5.641 3.528 1.00 10.00 42 LYS A O 11
ATOM 19514 N N . ASP A 1 53 ? -20.945 -5.453 5.542 1.00 10.00 43 ASP A N 11
ATOM 19515 C CA . ASP A 1 53 ? -20.647 -6.887 5.614 1.00 10.00 43 ASP A CA 11
ATOM 19516 C C . ASP A 1 53 ? -21.961 -7.677 5.630 1.00 10.00 43 ASP A C 11
ATOM 19517 O O . ASP A 1 53 ? -22.014 -8.844 5.236 1.00 10.00 43 ASP A O 11
ATOM 19526 N N . THR A 1 54 ? -23.021 -7.010 6.072 1.00 10.00 44 THR A N 11
ATOM 19527 C CA . THR A 1 54 ? -24.350 -7.585 6.112 1.00 10.00 44 THR A CA 11
ATOM 19528 C C . THR A 1 54 ? -25.133 -7.138 4.882 1.00 10.00 44 THR A C 11
ATOM 19529 O O . THR A 1 54 ? -24.893 -6.039 4.375 1.00 10.00 44 THR A O 11
ATOM 19540 N N . GLU A 1 55 ? -26.073 -7.982 4.436 1.00 10.00 45 GLU A N 11
ATOM 19541 C CA . GLU A 1 55 ? -26.916 -7.713 3.258 1.00 10.00 45 GLU A CA 11
ATOM 19542 C C . GLU A 1 55 ? -26.133 -7.038 2.130 1.00 10.00 45 GLU A C 11
ATOM 19543 O O . GLU A 1 55 ? -26.359 -5.869 1.803 1.00 10.00 45 GLU A O 11
ATOM 19555 N N . GLU A 1 56 ? -25.222 -7.789 1.532 1.00 10.00 46 GLU A N 11
ATOM 19556 C CA . GLU A 1 56 ? -24.409 -7.270 0.448 1.00 10.00 46 GLU A CA 11
ATOM 19557 C C . GLU A 1 56 ? -24.916 -7.787 -0.889 1.00 10.00 46 GLU A C 11
ATOM 19558 O O . GLU A 1 56 ? -25.405 -8.914 -0.984 1.00 10.00 46 GLU A O 11
ATOM 19570 N N . GLU A 1 57 ? -24.809 -6.956 -1.915 1.00 10.00 47 GLU A N 11
ATOM 19571 C CA . GLU A 1 57 ? -25.257 -7.329 -3.243 1.00 10.00 47 GLU A CA 11
ATOM 19572 C C . GLU A 1 57 ? -24.262 -8.284 -3.886 1.00 10.00 47 GLU A C 11
ATOM 19573 O O . GLU A 1 57 ? -24.678 -9.087 -4.744 1.00 10.00 47 GLU A O 11
ATOM 20538 N N . SER A 1 1 ? -43.400 12.948 0.620 1.00 10.00 -9 SER A N 12
ATOM 20539 C CA . SER A 1 1 ? -42.395 12.155 -0.112 1.00 10.00 -9 SER A CA 12
ATOM 20540 C C . SER A 1 1 ? -42.892 10.725 -0.317 1.00 10.00 -9 SER A C 12
ATOM 20541 O O . SER A 1 1 ? -43.790 10.270 0.394 1.00 10.00 -9 SER A O 12
ATOM 20551 N N . HIS A 1 2 ? -42.310 10.019 -1.285 1.00 10.00 -8 HIS A N 12
ATOM 20552 C CA . HIS A 1 2 ? -42.709 8.646 -1.573 1.00 10.00 -8 HIS A CA 12
ATOM 20553 C C . HIS A 1 2 ? -41.498 7.790 -1.928 1.00 10.00 -8 HIS A C 12
ATOM 20554 O O . HIS A 1 2 ? -40.569 8.268 -2.585 1.00 10.00 -8 HIS A O 12
ATOM 20569 N N . HIS A 1 3 ? -41.528 6.533 -1.480 1.00 10.00 -7 HIS A N 12
ATOM 20570 C CA . HIS A 1 3 ? -40.456 5.562 -1.727 1.00 10.00 -7 HIS A CA 12
ATOM 20571 C C . HIS A 1 3 ? -39.186 5.919 -0.954 1.00 10.00 -7 HIS A C 12
ATOM 20572 O O . HIS A 1 3 ? -38.737 7.065 -0.954 1.00 10.00 -7 HIS A O 12
ATOM 20587 N N . HIS A 1 4 ? -38.616 4.924 -0.295 1.00 10.00 -6 HIS A N 12
ATOM 20588 C CA . HIS A 1 4 ? -37.395 5.113 0.470 1.00 10.00 -6 HIS A CA 12
ATOM 20589 C C . HIS A 1 4 ? -36.290 4.229 -0.091 1.00 10.00 -6 HIS A C 12
ATOM 20590 O O . HIS A 1 4 ? -36.531 3.070 -0.438 1.00 10.00 -6 HIS A O 12
ATOM 20605 N N . HIS A 1 5 ? -35.094 4.787 -0.201 1.00 10.00 -5 HIS A N 12
ATOM 20606 C CA . HIS A 1 5 ? -33.944 4.054 -0.711 1.00 10.00 -5 HIS A CA 12
ATOM 20607 C C . HIS A 1 5 ? -33.641 2.866 0.194 1.00 10.00 -5 HIS A C 12
ATOM 20608 O O . HIS A 1 5 ? -33.743 2.982 1.416 1.00 10.00 -5 HIS A O 12
ATOM 20623 N N . HIS A 1 6 ? -33.284 1.733 -0.403 1.00 10.00 -4 HIS A N 12
ATOM 20624 C CA . HIS A 1 6 ? -32.960 0.532 0.363 1.00 10.00 -4 HIS A CA 12
ATOM 20625 C C . HIS A 1 6 ? -31.782 0.798 1.293 1.00 10.00 -4 HIS A C 12
ATOM 20626 O O . HIS A 1 6 ? -30.623 0.771 0.880 1.00 10.00 -4 HIS A O 12
ATOM 20641 N N . HIS A 1 7 ? -32.098 1.068 2.546 1.00 10.00 -3 HIS A N 12
ATOM 20642 C CA . HIS A 1 7 ? -31.097 1.356 3.555 1.00 10.00 -3 HIS A CA 12
ATOM 20643 C C . HIS A 1 7 ? -31.419 0.569 4.821 1.00 10.00 -3 HIS A C 12
ATOM 20644 O O . HIS A 1 7 ? -31.881 1.135 5.816 1.00 10.00 -3 HIS A O 12
ATOM 20659 N N . SER A 1 8 ? -31.207 -0.740 4.764 1.00 10.00 -2 SER A N 12
ATOM 20660 C CA . SER A 1 8 ? -31.480 -1.623 5.892 1.00 10.00 -2 SER A CA 12
ATOM 20661 C C . SER A 1 8 ? -30.679 -1.202 7.126 1.00 10.00 -2 SER A C 12
ATOM 20662 O O . SER A 1 8 ? -31.244 -0.872 8.167 1.00 10.00 -2 SER A O 12
ATOM 20670 N N . MET A 1 9 ? -29.359 -1.195 6.996 1.00 10.00 -1 MET A N 12
ATOM 20671 C CA . MET A 1 9 ? -28.490 -0.792 8.092 1.00 10.00 -1 MET A CA 12
ATOM 20672 C C . MET A 1 9 ? -27.335 0.057 7.568 1.00 10.00 -1 MET A C 12
ATOM 20673 O O . MET A 1 9 ? -27.088 0.105 6.362 1.00 10.00 -1 MET A O 12
ATOM 20687 N N . GLY A 1 10 ? -26.639 0.739 8.469 1.00 10.00 0 GLY A N 12
ATOM 20688 C CA . GLY A 1 10 ? -25.520 1.564 8.061 1.00 10.00 0 GLY A CA 12
ATOM 20689 C C . GLY A 1 10 ? -25.350 2.789 8.933 1.00 10.00 0 GLY A C 12
ATOM 20690 O O . GLY A 1 10 ? -25.925 3.838 8.659 1.00 10.00 0 GLY A O 12
ATOM 20694 N N . ASN A 1 11 ? -24.563 2.651 9.988 1.00 10.00 1 ASN A N 12
ATOM 20695 C CA . ASN A 1 11 ? -24.301 3.748 10.912 1.00 10.00 1 ASN A CA 12
ATOM 20696 C C . ASN A 1 11 ? -22.813 3.746 11.262 1.00 10.00 1 ASN A C 12
ATOM 20697 O O . ASN A 1 11 ? -21.963 3.812 10.375 1.00 10.00 1 ASN A O 12
ATOM 20708 N N . SER A 1 12 ? -22.501 3.641 12.554 1.00 10.00 2 SER A N 12
ATOM 20709 C CA . SER A 1 12 ? -21.116 3.571 13.014 1.00 10.00 2 SER A CA 12
ATOM 20710 C C . SER A 1 12 ? -20.662 2.113 12.961 1.00 10.00 2 SER A C 12
ATOM 20711 O O . SER A 1 12 ? -19.685 1.708 13.596 1.00 10.00 2 SER A O 12
ATOM 20719 N N . SER A 1 13 ? -21.438 1.350 12.201 1.00 10.00 3 SER A N 12
ATOM 20720 C CA . SER A 1 13 ? -21.248 -0.068 11.952 1.00 10.00 3 SER A CA 12
ATOM 20721 C C . SER A 1 13 ? -19.791 -0.427 11.686 1.00 10.00 3 SER A C 12
ATOM 20722 O O . SER A 1 13 ? -19.043 0.365 11.106 1.00 10.00 3 SER A O 12
ATOM 20730 N N . LYS A 1 14 ? -19.400 -1.602 12.175 1.00 10.00 4 LYS A N 12
ATOM 20731 C CA . LYS A 1 14 ? -18.051 -2.145 12.003 1.00 10.00 4 LYS A CA 12
ATOM 20732 C C . LYS A 1 14 ? -17.649 -2.179 10.525 1.00 10.00 4 LYS A C 12
ATOM 20733 O O . LYS A 1 14 ? -18.365 -1.658 9.679 1.00 10.00 4 LYS A O 12
ATOM 20752 N N . GLY A 1 15 ? -16.520 -2.820 10.227 1.00 10.00 5 GLY A N 12
ATOM 20753 C CA . GLY A 1 15 ? -15.989 -2.857 8.868 1.00 10.00 5 GLY A CA 12
ATOM 20754 C C . GLY A 1 15 ? -17.038 -2.936 7.768 1.00 10.00 5 GLY A C 12
ATOM 20755 O O . GLY A 1 15 ? -17.808 -3.895 7.646 1.00 10.00 5 GLY A O 12
ATOM 20759 N N . VAL A 1 16 ? -17.078 -1.857 7.004 1.00 10.00 6 VAL A N 12
ATOM 20760 C CA . VAL A 1 16 ? -17.982 -1.709 5.887 1.00 10.00 6 VAL A CA 12
ATOM 20761 C C . VAL A 1 16 ? -17.148 -1.610 4.629 1.00 10.00 6 VAL A C 12
ATOM 20762 O O . VAL A 1 16 ? -15.919 -1.567 4.712 1.00 10.00 6 VAL A O 12
ATOM 20775 N N . TYR A 1 17 ? -17.782 -1.583 3.476 1.00 10.00 7 TYR A N 12
ATOM 20776 C CA . TYR A 1 17 ? -17.039 -1.485 2.239 1.00 10.00 7 TYR A CA 12
ATOM 20777 C C . TYR A 1 17 ? -17.893 -0.960 1.100 1.00 10.00 7 TYR A C 12
ATOM 20778 O O . TYR A 1 17 ? -19.052 -1.332 0.945 1.00 10.00 7 TYR A O 12
ATOM 20796 N N . TYR A 1 18 ? -17.301 -0.092 0.305 1.00 10.00 8 TYR A N 12
ATOM 20797 C CA . TYR A 1 18 ? -17.974 0.471 -0.848 1.00 10.00 8 TYR A CA 12
ATOM 20798 C C . TYR A 1 18 ? -17.760 -0.472 -2.016 1.00 10.00 8 TYR A C 12
ATOM 20799 O O . TYR A 1 18 ? -16.636 -0.916 -2.252 1.00 10.00 8 TYR A O 12
ATOM 20817 N N . ARG A 1 19 ? -18.824 -0.800 -2.726 1.00 10.00 9 ARG A N 12
ATOM 20818 C CA . ARG A 1 19 ? -18.717 -1.726 -3.842 1.00 10.00 9 ARG A CA 12
ATOM 20819 C C . ARG A 1 19 ? -18.940 -1.018 -5.166 1.00 10.00 9 ARG A C 12
ATOM 20820 O O . ARG A 1 19 ? -19.670 -0.032 -5.241 1.00 10.00 9 ARG A O 12
ATOM 20841 N N . ASN A 1 20 ? -18.293 -1.526 -6.204 1.00 10.00 10 ASN A N 12
ATOM 20842 C CA . ASN A 1 20 ? -18.424 -0.973 -7.545 1.00 10.00 10 ASN A CA 12
ATOM 20843 C C . ASN A 1 20 ? -18.638 -2.111 -8.545 1.00 10.00 10 ASN A C 12
ATOM 20844 O O . ASN A 1 20 ? -18.551 -3.281 -8.171 1.00 10.00 10 ASN A O 12
ATOM 20855 N N . GLU A 1 21 ? -18.898 -1.771 -9.801 1.00 10.00 11 GLU A N 12
ATOM 20856 C CA . GLU A 1 21 ? -19.153 -2.762 -10.849 1.00 10.00 11 GLU A CA 12
ATOM 20857 C C . GLU A 1 21 ? -18.025 -3.792 -10.986 1.00 10.00 11 GLU A C 12
ATOM 20858 O O . GLU A 1 21 ? -18.272 -4.943 -11.353 1.00 10.00 11 GLU A O 12
ATOM 20870 N N . GLU A 1 22 ? -16.798 -3.390 -10.672 1.00 10.00 12 GLU A N 12
ATOM 20871 C CA . GLU A 1 22 ? -15.652 -4.290 -10.769 1.00 10.00 12 GLU A CA 12
ATOM 20872 C C . GLU A 1 22 ? -15.706 -5.367 -9.689 1.00 10.00 12 GLU A C 12
ATOM 20873 O O . GLU A 1 22 ? -14.988 -6.364 -9.760 1.00 10.00 12 GLU A O 12
ATOM 20885 N N . GLY A 1 23 ? -16.549 -5.159 -8.684 1.00 10.00 13 GLY A N 12
ATOM 20886 C CA . GLY A 1 23 ? -16.689 -6.131 -7.615 1.00 10.00 13 GLY A CA 12
ATOM 20887 C C . GLY A 1 23 ? -15.700 -5.922 -6.487 1.00 10.00 13 GLY A C 12
ATOM 20888 O O . GLY A 1 23 ? -15.657 -6.705 -5.542 1.00 10.00 13 GLY A O 12
ATOM 20892 N N . GLN A 1 24 ? -14.909 -4.863 -6.584 1.00 10.00 14 GLN A N 12
ATOM 20893 C CA . GLN A 1 24 ? -13.915 -4.554 -5.555 1.00 10.00 14 GLN A CA 12
ATOM 20894 C C . GLN A 1 24 ? -14.579 -3.808 -4.404 1.00 10.00 14 GLN A C 12
ATOM 20895 O O . GLN A 1 24 ? -15.588 -3.126 -4.608 1.00 10.00 14 GLN A O 12
ATOM 20909 N N . THR A 1 25 ? -14.006 -3.912 -3.213 1.00 10.00 15 THR A N 12
ATOM 20910 C CA . THR A 1 25 ? -14.569 -3.268 -2.035 1.00 10.00 15 THR A CA 12
ATOM 20911 C C . THR A 1 25 ? -13.526 -2.434 -1.280 1.00 10.00 15 THR A C 12
ATOM 20912 O O . THR A 1 25 ? -12.353 -2.803 -1.212 1.00 10.00 15 THR A O 12
ATOM 20923 N N . TRP A 1 26 ? -13.961 -1.295 -0.736 1.00 10.00 16 TRP A N 12
ATOM 20924 C CA . TRP A 1 26 ? -13.078 -0.407 0.022 1.00 10.00 16 TRP A CA 12
ATOM 20925 C C . TRP A 1 26 ? -13.641 -0.173 1.420 1.00 10.00 16 TRP A C 12
ATOM 20926 O O . TRP A 1 26 ? -14.797 0.220 1.564 1.00 10.00 16 TRP A O 12
ATOM 20947 N N . SER A 1 27 ? -12.813 -0.408 2.437 1.00 10.00 17 SER A N 12
ATOM 20948 C CA . SER A 1 27 ? -13.220 -0.260 3.837 1.00 10.00 17 SER A CA 12
ATOM 20949 C C . SER A 1 27 ? -13.664 1.166 4.190 1.00 10.00 17 SER A C 12
ATOM 20950 O O . SER A 1 27 ? -14.629 1.352 4.931 1.00 10.00 17 SER A O 12
ATOM 20958 N N . GLY A 1 28 ? -12.965 2.171 3.677 1.00 10.00 18 GLY A N 12
ATOM 20959 C CA . GLY A 1 28 ? -13.337 3.544 3.979 1.00 10.00 18 GLY A CA 12
ATOM 20960 C C . GLY A 1 28 ? -12.238 4.300 4.697 1.00 10.00 18 GLY A C 12
ATOM 20961 O O . GLY A 1 28 ? -12.397 5.473 5.037 1.00 10.00 18 GLY A O 12
ATOM 20965 N N . VAL A 1 29 ? -11.125 3.623 4.934 1.00 10.00 19 VAL A N 12
ATOM 20966 C CA . VAL A 1 29 ? -9.976 4.220 5.605 1.00 10.00 19 VAL A CA 12
ATOM 20967 C C . VAL A 1 29 ? -8.721 3.912 4.796 1.00 10.00 19 VAL A C 12
ATOM 20968 O O . VAL A 1 29 ? -8.687 2.899 4.102 1.00 10.00 19 VAL A O 12
ATOM 20981 N N . GLY A 1 30 ? -7.720 4.794 4.848 1.00 10.00 20 GLY A N 12
ATOM 20982 C CA . GLY A 1 30 ? -6.489 4.554 4.119 1.00 10.00 20 GLY A CA 12
ATOM 20983 C C . GLY A 1 30 ? -6.628 4.798 2.645 1.00 10.00 20 GLY A C 12
ATOM 20984 O O . GLY A 1 30 ? -6.846 3.861 1.876 1.00 10.00 20 GLY A O 12
ATOM 20988 N N . ARG A 1 31 ? -6.481 6.065 2.249 1.00 10.00 21 ARG A N 12
ATOM 20989 C CA . ARG A 1 31 ? -6.572 6.470 0.846 1.00 10.00 21 ARG A CA 12
ATOM 20990 C C . ARG A 1 31 ? -7.854 5.940 0.214 1.00 10.00 21 ARG A C 12
ATOM 20991 O O . ARG A 1 31 ? -8.799 5.594 0.910 1.00 10.00 21 ARG A O 12
ATOM 21012 N N . GLN A 1 32 ? -7.889 5.914 -1.102 1.00 10.00 22 GLN A N 12
ATOM 21013 C CA . GLN A 1 32 ? -9.038 5.395 -1.816 1.00 10.00 22 GLN A CA 12
ATOM 21014 C C . GLN A 1 32 ? -8.581 4.720 -3.102 1.00 10.00 22 GLN A C 12
ATOM 21015 O O . GLN A 1 32 ? -7.621 5.164 -3.731 1.00 10.00 22 GLN A O 12
ATOM 21029 N N . PRO A 1 33 ? -9.232 3.616 -3.489 1.00 10.00 23 PRO A N 12
ATOM 21030 C CA . PRO A 1 33 ? -8.894 2.905 -4.718 1.00 10.00 23 PRO A CA 12
ATOM 21031 C C . PRO A 1 33 ? -9.291 3.721 -5.945 1.00 10.00 23 PRO A C 12
ATOM 21032 O O . PRO A 1 33 ? -10.159 4.593 -5.862 1.00 10.00 23 PRO A O 12
ATOM 21043 N N . ARG A 1 34 ? -8.670 3.429 -7.080 1.00 10.00 24 ARG A N 12
ATOM 21044 C CA . ARG A 1 34 ? -8.935 4.169 -8.309 1.00 10.00 24 ARG A CA 12
ATOM 21045 C C . ARG A 1 34 ? -10.407 4.118 -8.725 1.00 10.00 24 ARG A C 12
ATOM 21046 O O . ARG A 1 34 ? -10.949 5.115 -9.189 1.00 10.00 24 ARG A O 12
ATOM 21067 N N . TRP A 1 35 ? -11.062 2.977 -8.529 1.00 10.00 25 TRP A N 12
ATOM 21068 C CA . TRP A 1 35 ? -12.460 2.829 -8.932 1.00 10.00 25 TRP A CA 12
ATOM 21069 C C . TRP A 1 35 ? -13.406 3.643 -8.053 1.00 10.00 25 TRP A C 12
ATOM 21070 O O . TRP A 1 35 ? -14.551 3.891 -8.432 1.00 10.00 25 TRP A O 12
ATOM 21091 N N . LEU A 1 36 ? -12.927 4.084 -6.899 1.00 10.00 26 LEU A N 12
ATOM 21092 C CA . LEU A 1 36 ? -13.755 4.872 -5.999 1.00 10.00 26 LEU A CA 12
ATOM 21093 C C . LEU A 1 36 ? -14.004 6.248 -6.599 1.00 10.00 26 LEU A C 12
ATOM 21094 O O . LEU A 1 36 ? -15.130 6.745 -6.591 1.00 10.00 26 LEU A O 12
ATOM 21110 N N . LYS A 1 37 ? -12.950 6.854 -7.140 1.00 10.00 27 LYS A N 12
ATOM 21111 C CA . LYS A 1 37 ? -13.074 8.175 -7.742 1.00 10.00 27 LYS A CA 12
ATOM 21112 C C . LYS A 1 37 ? -13.928 8.112 -9.001 1.00 10.00 27 LYS A C 12
ATOM 21113 O O . LYS A 1 37 ? -14.662 9.050 -9.298 1.00 10.00 27 LYS A O 12
ATOM 21132 N N . GLU A 1 38 ? -13.853 6.992 -9.722 1.00 10.00 28 GLU A N 12
ATOM 21133 C CA . GLU A 1 38 ? -14.628 6.819 -10.949 1.00 10.00 28 GLU A CA 12
ATOM 21134 C C . GLU A 1 38 ? -16.121 6.821 -10.630 1.00 10.00 28 GLU A C 12
ATOM 21135 O O . GLU A 1 38 ? -16.914 7.485 -11.296 1.00 10.00 28 GLU A O 12
ATOM 21147 N N . ALA A 1 39 ? -16.493 6.080 -9.592 1.00 10.00 29 ALA A N 12
ATOM 21148 C CA . ALA A 1 39 ? -17.884 5.994 -9.176 1.00 10.00 29 ALA A CA 12
ATOM 21149 C C . ALA A 1 39 ? -18.344 7.304 -8.538 1.00 10.00 29 ALA A C 12
ATOM 21150 O O . ALA A 1 39 ? -19.518 7.664 -8.606 1.00 10.00 29 ALA A O 12
ATOM 21157 N N . LEU A 1 40 ? -17.410 8.016 -7.928 1.00 10.00 30 LEU A N 12
ATOM 21158 C CA . LEU A 1 40 ? -17.716 9.285 -7.283 1.00 10.00 30 LEU A CA 12
ATOM 21159 C C . LEU A 1 40 ? -17.935 10.388 -8.317 1.00 10.00 30 LEU A C 12
ATOM 21160 O O . LEU A 1 40 ? -18.880 11.171 -8.207 1.00 10.00 30 LEU A O 12
ATOM 21176 N N . LEU A 1 41 ? -17.075 10.440 -9.329 1.00 10.00 31 LEU A N 12
ATOM 21177 C CA . LEU A 1 41 ? -17.188 11.459 -10.371 1.00 10.00 31 LEU A CA 12
ATOM 21178 C C . LEU A 1 41 ? -18.383 11.187 -11.283 1.00 10.00 31 LEU A C 12
ATOM 21179 O O . LEU A 1 41 ? -18.717 12.003 -12.141 1.00 10.00 31 LEU A O 12
ATOM 21195 N N . ASN A 1 42 ? -19.025 10.041 -11.090 1.00 10.00 32 ASN A N 12
ATOM 21196 C CA . ASN A 1 42 ? -20.188 9.662 -11.891 1.00 10.00 32 ASN A CA 12
ATOM 21197 C C . ASN A 1 42 ? -21.364 10.603 -11.623 1.00 10.00 32 ASN A C 12
ATOM 21198 O O . ASN A 1 42 ? -22.288 10.709 -12.432 1.00 10.00 32 ASN A O 12
ATOM 21209 N N . GLY A 1 43 ? -21.316 11.300 -10.496 1.00 10.00 33 GLY A N 12
ATOM 21210 C CA . GLY A 1 43 ? -22.374 12.230 -10.159 1.00 10.00 33 GLY A CA 12
ATOM 21211 C C . GLY A 1 43 ? -23.182 11.806 -8.950 1.00 10.00 33 GLY A C 12
ATOM 21212 O O . GLY A 1 43 ? -24.305 12.267 -8.754 1.00 10.00 33 GLY A O 12
ATOM 21216 N N . MET A 1 44 ? -22.615 10.934 -8.132 1.00 10.00 34 MET A N 12
ATOM 21217 C CA . MET A 1 44 ? -23.298 10.465 -6.935 1.00 10.00 34 MET A CA 12
ATOM 21218 C C . MET A 1 44 ? -22.339 10.464 -5.755 1.00 10.00 34 MET A C 12
ATOM 21219 O O . MET A 1 44 ? -21.153 10.750 -5.917 1.00 10.00 34 MET A O 12
ATOM 21233 N N . LYS A 1 45 ? -22.852 10.148 -4.577 1.00 10.00 35 LYS A N 12
ATOM 21234 C CA . LYS A 1 45 ? -22.033 10.118 -3.372 1.00 10.00 35 LYS A CA 12
ATOM 21235 C C . LYS A 1 45 ? -21.570 8.693 -3.092 1.00 10.00 35 LYS A C 12
ATOM 21236 O O . LYS A 1 45 ? -22.150 7.738 -3.605 1.00 10.00 35 LYS A O 12
ATOM 21255 N N . LYS A 1 46 ? -20.534 8.549 -2.275 1.00 10.00 36 LYS A N 12
ATOM 21256 C CA . LYS A 1 46 ? -20.001 7.232 -1.946 1.00 10.00 36 LYS A CA 12
ATOM 21257 C C . LYS A 1 46 ? -20.994 6.424 -1.111 1.00 10.00 36 LYS A C 12
ATOM 21258 O O . LYS A 1 46 ? -21.021 5.196 -1.181 1.00 10.00 36 LYS A O 12
ATOM 21277 N N . GLU A 1 47 ? -21.824 7.124 -0.345 1.00 10.00 37 GLU A N 12
ATOM 21278 C CA . GLU A 1 47 ? -22.824 6.485 0.511 1.00 10.00 37 GLU A CA 12
ATOM 21279 C C . GLU A 1 47 ? -23.841 5.678 -0.297 1.00 10.00 37 GLU A C 12
ATOM 21280 O O . GLU A 1 47 ? -24.408 4.706 0.204 1.00 10.00 37 GLU A O 12
ATOM 21292 N N . ASP A 1 48 ? -24.064 6.088 -1.540 1.00 10.00 38 ASP A N 12
ATOM 21293 C CA . ASP A 1 48 ? -25.028 5.422 -2.419 1.00 10.00 38 ASP A CA 12
ATOM 21294 C C . ASP A 1 48 ? -24.705 3.945 -2.604 1.00 10.00 38 ASP A C 12
ATOM 21295 O O . ASP A 1 48 ? -25.604 3.108 -2.658 1.00 10.00 38 ASP A O 12
ATOM 21304 N N . PHE A 1 49 ? -23.421 3.626 -2.692 1.00 10.00 39 PHE A N 12
ATOM 21305 C CA . PHE A 1 49 ? -22.990 2.244 -2.879 1.00 10.00 39 PHE A CA 12
ATOM 21306 C C . PHE A 1 49 ? -22.213 1.745 -1.667 1.00 10.00 39 PHE A C 12
ATOM 21307 O O . PHE A 1 49 ? -21.299 0.924 -1.787 1.00 10.00 39 PHE A O 12
ATOM 21324 N N . LEU A 1 50 ? -22.598 2.229 -0.499 1.00 10.00 40 LEU A N 12
ATOM 21325 C CA . LEU A 1 50 ? -21.945 1.847 0.739 1.00 10.00 40 LEU A CA 12
ATOM 21326 C C . LEU A 1 50 ? -22.538 0.561 1.304 1.00 10.00 40 LEU A C 12
ATOM 21327 O O . LEU A 1 50 ? -23.651 0.545 1.838 1.00 10.00 40 LEU A O 12
ATOM 21343 N N . VAL A 1 51 ? -21.783 -0.516 1.175 1.00 10.00 41 VAL A N 12
ATOM 21344 C CA . VAL A 1 51 ? -22.197 -1.805 1.688 1.00 10.00 41 VAL A CA 12
ATOM 21345 C C . VAL A 1 51 ? -21.522 -2.035 3.036 1.00 10.00 41 VAL A C 12
ATOM 21346 O O . VAL A 1 51 ? -20.535 -1.378 3.360 1.00 10.00 41 VAL A O 12
ATOM 21359 N N . LYS A 1 52 ? -22.055 -2.946 3.826 1.00 10.00 42 LYS A N 12
ATOM 21360 C CA . LYS A 1 52 ? -21.511 -3.211 5.151 1.00 10.00 42 LYS A CA 12
ATOM 21361 C C . LYS A 1 52 ? -21.099 -4.671 5.282 1.00 10.00 42 LYS A C 12
ATOM 21362 O O . LYS A 1 52 ? -21.353 -5.470 4.379 1.00 10.00 42 LYS A O 12
ATOM 21381 N N . ASP A 1 53 ? -20.418 -5.003 6.389 1.00 10.00 43 ASP A N 12
ATOM 21382 C CA . ASP A 1 53 ? -20.024 -6.387 6.674 1.00 10.00 43 ASP A CA 12
ATOM 21383 C C . ASP A 1 53 ? -21.248 -7.298 6.595 1.00 10.00 43 ASP A C 12
ATOM 21384 O O . ASP A 1 53 ? -21.154 -8.469 6.236 1.00 10.00 43 ASP A O 12
ATOM 21393 N N . THR A 1 54 ? -22.398 -6.728 6.932 1.00 10.00 44 THR A N 12
ATOM 21394 C CA . THR A 1 54 ? -23.670 -7.424 6.881 1.00 10.00 44 THR A CA 12
ATOM 21395 C C . THR A 1 54 ? -24.447 -6.931 5.658 1.00 10.00 44 THR A C 12
ATOM 21396 O O . THR A 1 54 ? -24.168 -5.832 5.168 1.00 10.00 44 THR A O 12
ATOM 21407 N N . GLU A 1 55 ? -25.403 -7.736 5.177 1.00 10.00 45 GLU A N 12
ATOM 21408 C CA . GLU A 1 55 ? -26.210 -7.413 3.986 1.00 10.00 45 GLU A CA 12
ATOM 21409 C C . GLU A 1 55 ? -25.313 -6.945 2.834 1.00 10.00 45 GLU A C 12
ATOM 21410 O O . GLU A 1 55 ? -25.385 -5.806 2.365 1.00 10.00 45 GLU A O 12
ATOM 21422 N N . GLU A 1 56 ? -24.490 -7.867 2.356 1.00 10.00 46 GLU A N 12
ATOM 21423 C CA . GLU A 1 56 ? -23.544 -7.587 1.290 1.00 10.00 46 GLU A CA 12
ATOM 21424 C C . GLU A 1 56 ? -24.204 -7.685 -0.077 1.00 10.00 46 GLU A C 12
ATOM 21425 O O . GLU A 1 56 ? -25.170 -8.427 -0.266 1.00 10.00 46 GLU A O 12
ATOM 21437 N N . GLU A 1 57 ? -23.673 -6.924 -1.017 1.00 10.00 47 GLU A N 12
ATOM 21438 C CA . GLU A 1 57 ? -24.182 -6.887 -2.376 1.00 10.00 47 GLU A CA 12
ATOM 21439 C C . GLU A 1 57 ? -23.400 -7.851 -3.258 1.00 10.00 47 GLU A C 12
ATOM 21440 O O . GLU A 1 57 ? -24.003 -8.828 -3.751 1.00 10.00 47 GLU A O 12
ATOM 22405 N N . SER A 1 1 ? -43.167 13.430 1.144 1.00 10.00 -9 SER A N 13
ATOM 22406 C CA . SER A 1 1 ? -42.129 12.418 0.875 1.00 10.00 -9 SER A CA 13
ATOM 22407 C C . SER A 1 1 ? -42.769 11.062 0.589 1.00 10.00 -9 SER A C 13
ATOM 22408 O O . SER A 1 1 ? -43.875 10.784 1.052 1.00 10.00 -9 SER A O 13
ATOM 22418 N N . HIS A 1 2 ? -42.075 10.226 -0.181 1.00 10.00 -8 HIS A N 13
ATOM 22419 C CA . HIS A 1 2 ? -42.579 8.904 -0.536 1.00 10.00 -8 HIS A CA 13
ATOM 22420 C C . HIS A 1 2 ? -41.419 7.979 -0.908 1.00 10.00 -8 HIS A C 13
ATOM 22421 O O . HIS A 1 2 ? -40.540 8.363 -1.686 1.00 10.00 -8 HIS A O 13
ATOM 22436 N N . HIS A 1 3 ? -41.426 6.775 -0.331 1.00 10.00 -7 HIS A N 13
ATOM 22437 C CA . HIS A 1 3 ? -40.398 5.753 -0.576 1.00 10.00 -7 HIS A CA 13
ATOM 22438 C C . HIS A 1 3 ? -39.051 6.150 0.033 1.00 10.00 -7 HIS A C 13
ATOM 22439 O O . HIS A 1 3 ? -38.697 7.327 0.090 1.00 10.00 -7 HIS A O 13
ATOM 22454 N N . HIS A 1 4 ? -38.307 5.158 0.498 1.00 10.00 -6 HIS A N 13
ATOM 22455 C CA . HIS A 1 4 ? -37.002 5.395 1.091 1.00 10.00 -6 HIS A CA 13
ATOM 22456 C C . HIS A 1 4 ? -35.995 4.395 0.550 1.00 10.00 -6 HIS A C 13
ATOM 22457 O O . HIS A 1 4 ? -36.369 3.298 0.135 1.00 10.00 -6 HIS A O 13
ATOM 22472 N N . HIS A 1 5 ? -34.726 4.786 0.530 1.00 10.00 -5 HIS A N 13
ATOM 22473 C CA . HIS A 1 5 ? -33.659 3.917 0.040 1.00 10.00 -5 HIS A CA 13
ATOM 22474 C C . HIS A 1 5 ? -33.549 2.670 0.909 1.00 10.00 -5 HIS A C 13
ATOM 22475 O O . HIS A 1 5 ? -33.255 2.758 2.099 1.00 10.00 -5 HIS A O 13
ATOM 22490 N N . HIS A 1 6 ? -33.781 1.515 0.297 1.00 10.00 -4 HIS A N 13
ATOM 22491 C CA . HIS A 1 6 ? -33.724 0.237 0.996 1.00 10.00 -4 HIS A CA 13
ATOM 22492 C C . HIS A 1 6 ? -32.334 -0.022 1.571 1.00 10.00 -4 HIS A C 13
ATOM 22493 O O . HIS A 1 6 ? -31.362 -0.162 0.833 1.00 10.00 -4 HIS A O 13
ATOM 22508 N N . HIS A 1 7 ? -32.256 -0.056 2.893 1.00 10.00 -3 HIS A N 13
ATOM 22509 C CA . HIS A 1 7 ? -31.011 -0.327 3.602 1.00 10.00 -3 HIS A CA 13
ATOM 22510 C C . HIS A 1 7 ? -31.342 -0.899 4.969 1.00 10.00 -3 HIS A C 13
ATOM 22511 O O . HIS A 1 7 ? -32.188 -0.361 5.682 1.00 10.00 -3 HIS A O 13
ATOM 22526 N N . SER A 1 8 ? -30.694 -1.989 5.327 1.00 10.00 -2 SER A N 13
ATOM 22527 C CA . SER A 1 8 ? -30.937 -2.634 6.607 1.00 10.00 -2 SER A CA 13
ATOM 22528 C C . SER A 1 8 ? -29.997 -2.078 7.673 1.00 10.00 -2 SER A C 13
ATOM 22529 O O . SER A 1 8 ? -30.396 -1.875 8.819 1.00 10.00 -2 SER A O 13
ATOM 22537 N N . MET A 1 9 ? -28.754 -1.815 7.283 1.00 10.00 -1 MET A N 13
ATOM 22538 C CA . MET A 1 9 ? -27.755 -1.280 8.201 1.00 10.00 -1 MET A CA 13
ATOM 22539 C C . MET A 1 9 ? -26.971 -0.130 7.566 1.00 10.00 -1 MET A C 13
ATOM 22540 O O . MET A 1 9 ? -26.955 0.025 6.340 1.00 10.00 -1 MET A O 13
ATOM 22554 N N . GLY A 1 10 ? -26.326 0.675 8.405 1.00 10.00 0 GLY A N 13
ATOM 22555 C CA . GLY A 1 10 ? -25.543 1.792 7.910 1.00 10.00 0 GLY A CA 13
ATOM 22556 C C . GLY A 1 10 ? -25.281 2.840 8.974 1.00 10.00 0 GLY A C 13
ATOM 22557 O O . GLY A 1 10 ? -25.854 3.927 8.939 1.00 10.00 0 GLY A O 13
ATOM 22561 N N . ASN A 1 11 ? -24.419 2.511 9.926 1.00 10.00 1 ASN A N 13
ATOM 22562 C CA . ASN A 1 11 ? -24.069 3.431 11.008 1.00 10.00 1 ASN A 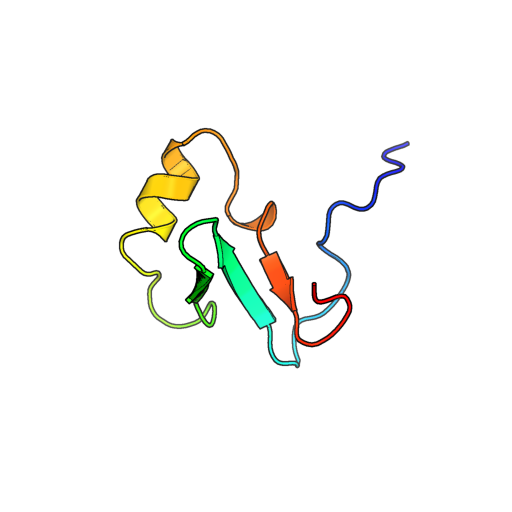CA 13
ATOM 22563 C C . ASN A 1 11 ? -22.571 3.317 11.313 1.00 10.00 1 ASN A C 13
ATOM 22564 O O . ASN A 1 11 ? -21.750 3.388 10.402 1.00 10.00 1 ASN A O 13
ATOM 22575 N N . SER A 1 12 ? -22.217 3.141 12.585 1.00 10.00 2 SER A N 13
ATOM 22576 C CA . SER A 1 12 ? -20.826 2.973 12.998 1.00 10.00 2 SER A CA 13
ATOM 22577 C C . SER A 1 12 ? -20.389 1.527 12.735 1.00 10.00 2 SER A C 13
ATOM 22578 O O . SER A 1 12 ? -19.451 1.007 13.352 1.00 10.00 2 SER A O 13
ATOM 22586 N N . SER A 1 13 ? -21.131 0.906 11.826 1.00 10.00 3 SER A N 13
ATOM 22587 C CA . SER A 1 13 ? -20.947 -0.463 11.374 1.00 10.00 3 SER A CA 13
ATOM 22588 C C . SER A 1 13 ? -19.489 -0.846 11.163 1.00 10.00 3 SER A C 13
ATOM 22589 O O . SER A 1 13 ? -18.666 -0.021 10.758 1.00 10.00 3 SER A O 13
ATOM 22597 N N . LYS A 1 14 ? -19.181 -2.092 11.510 1.00 10.00 4 LYS A N 13
ATOM 22598 C CA . LYS A 1 14 ? -17.850 -2.665 11.344 1.00 10.00 4 LYS A CA 13
ATOM 22599 C C . LYS A 1 14 ? -17.392 -2.540 9.887 1.00 10.00 4 LYS A C 13
ATOM 22600 O O . LYS A 1 14 ? -18.086 -1.936 9.075 1.00 10.00 4 LYS A O 13
ATOM 22619 N N . GLY A 1 15 ? -16.252 -3.146 9.559 1.00 10.00 5 GLY A N 13
ATOM 22620 C CA . GLY A 1 15 ? -15.691 -3.034 8.216 1.00 10.00 5 GLY A CA 13
ATOM 22621 C C . GLY A 1 15 ? -16.730 -3.037 7.106 1.00 10.00 5 GLY A C 13
ATOM 22622 O O . GLY A 1 15 ? -17.436 -4.029 6.857 1.00 10.00 5 GLY A O 13
ATOM 22626 N N . VAL A 1 16 ? -16.850 -1.870 6.483 1.00 10.00 6 VAL A N 13
ATOM 22627 C CA . VAL A 1 16 ? -17.780 -1.656 5.396 1.00 10.00 6 VAL A CA 13
ATOM 22628 C C . VAL A 1 16 ? -17.056 -1.840 4.076 1.00 10.00 6 VAL A C 13
ATOM 22629 O O . VAL A 1 16 ? -15.831 -1.950 4.050 1.00 10.00 6 VAL A O 13
ATOM 22642 N N . TYR A 1 17 ? -17.797 -1.865 2.984 1.00 10.00 7 TYR A N 13
ATOM 22643 C CA . TYR A 1 17 ? -17.196 -2.049 1.682 1.00 10.00 7 TYR A CA 13
ATOM 22644 C C . TYR A 1 17 ? -17.875 -1.195 0.622 1.00 10.00 7 TYR A C 13
ATOM 22645 O O . TYR A 1 17 ? -19.070 -1.328 0.368 1.00 10.00 7 TYR A O 13
ATOM 22663 N N . TYR A 1 18 ? -17.120 -0.304 0.019 1.00 10.00 8 TYR A N 13
ATOM 22664 C CA . TYR A 1 18 ? -17.644 0.508 -1.059 1.00 10.00 8 TYR A CA 13
ATOM 22665 C C . TYR A 1 18 ? -17.460 -0.297 -2.334 1.00 10.00 8 TYR A C 13
ATOM 22666 O O . TYR A 1 18 ? -16.345 -0.732 -2.629 1.00 10.00 8 TYR A O 13
ATOM 22684 N N . ARG A 1 19 ? -18.539 -0.529 -3.066 1.00 10.00 9 ARG A N 13
ATOM 22685 C CA . ARG A 1 19 ? -18.465 -1.330 -4.282 1.00 10.00 9 ARG A CA 13
ATOM 22686 C C . ARG A 1 19 ? -18.784 -0.507 -5.517 1.00 10.00 9 ARG A C 13
ATOM 22687 O O . ARG A 1 19 ? -19.422 0.540 -5.432 1.00 10.00 9 ARG A O 13
ATOM 22708 N N . ASN A 1 20 ? -18.337 -0.997 -6.663 1.00 10.00 10 ASN A N 13
ATOM 22709 C CA . ASN A 1 20 ? -18.561 -0.322 -7.934 1.00 10.00 10 ASN A CA 13
ATOM 22710 C C . ASN A 1 20 ? -18.690 -1.345 -9.065 1.00 10.00 10 ASN A C 13
ATOM 22711 O O . ASN A 1 20 ? -18.729 -2.554 -8.812 1.00 10.00 10 ASN A O 13
ATOM 22722 N N . GLU A 1 21 ? -18.745 -0.860 -10.299 1.00 10.00 11 GLU A N 13
ATOM 22723 C CA . GLU A 1 21 ? -18.882 -1.712 -11.480 1.00 10.00 11 GLU A CA 13
ATOM 22724 C C . GLU A 1 21 ? -17.726 -2.703 -11.625 1.00 10.00 11 GLU A C 13
ATOM 22725 O O . GLU A 1 21 ? -17.924 -3.830 -12.075 1.00 10.00 11 GLU A O 13
ATOM 22737 N N . GLU A 1 22 ? -16.525 -2.288 -11.233 1.00 10.00 12 GLU A N 13
ATOM 22738 C CA . GLU A 1 22 ? -15.349 -3.147 -11.339 1.00 10.00 12 GLU A CA 13
ATOM 22739 C C . GLU A 1 22 ? -15.371 -4.260 -10.291 1.00 10.00 12 GLU A C 13
ATOM 22740 O O . GLU A 1 22 ? -14.546 -5.170 -10.326 1.00 10.00 12 GLU A O 13
ATOM 22752 N N . GLY A 1 23 ? -16.304 -4.170 -9.348 1.00 10.00 13 GLY A N 13
ATOM 22753 C CA . GLY A 1 23 ? -16.415 -5.181 -8.308 1.00 10.00 13 GLY A CA 13
ATOM 22754 C C . GLY A 1 23 ? -15.391 -5.014 -7.199 1.00 10.00 13 GLY A C 13
ATOM 22755 O O . GLY A 1 23 ? -15.264 -5.876 -6.331 1.00 10.00 13 GLY A O 13
ATOM 22759 N N . GLN A 1 24 ? -14.661 -3.907 -7.226 1.00 10.00 14 GLN A N 13
ATOM 22760 C CA . GLN A 1 24 ? -13.643 -3.638 -6.209 1.00 10.00 14 GLN A CA 13
ATOM 22761 C C . GLN A 1 24 ? -14.305 -3.117 -4.936 1.00 10.00 14 GLN A C 13
ATOM 22762 O O . GLN A 1 24 ? -15.420 -2.593 -4.990 1.00 10.00 14 GLN A O 13
ATOM 22776 N N . THR A 1 25 ? -13.617 -3.240 -3.807 1.00 10.00 15 THR A N 13
ATOM 22777 C CA . THR A 1 25 ? -14.169 -2.799 -2.530 1.00 10.00 15 THR A CA 13
ATOM 22778 C C . THR A 1 25 ? -13.195 -1.912 -1.754 1.00 10.00 15 THR A C 13
ATOM 22779 O O . THR A 1 25 ? -11.979 -2.079 -1.853 1.00 10.00 15 THR A O 13
ATOM 22790 N N . TRP A 1 26 ? -13.747 -0.971 -0.992 1.00 10.00 16 TRP A N 13
ATOM 22791 C CA . TRP A 1 26 ? -12.946 -0.067 -0.165 1.00 10.00 16 TRP A CA 13
ATOM 22792 C C . TRP A 1 26 ? -13.531 0.001 1.249 1.00 10.00 16 TRP A C 13
ATOM 22793 O O . TRP A 1 26 ? -14.749 0.045 1.409 1.00 10.00 16 TRP A O 13
ATOM 22814 N N . SER A 1 27 ? -12.669 0.003 2.268 1.00 10.00 17 SER A N 13
ATOM 22815 C CA . SER A 1 27 ? -13.123 0.047 3.661 1.00 10.00 17 SER A CA 13
ATOM 22816 C C . SER A 1 27 ? -13.511 1.462 4.112 1.00 10.00 17 SER A C 13
ATOM 22817 O O . SER A 1 27 ? -14.395 1.632 4.948 1.00 10.00 17 SER A O 13
ATOM 22825 N N . GLY A 1 28 ? -12.845 2.476 3.575 1.00 10.00 18 GLY A N 13
ATOM 22826 C CA . GLY A 1 28 ? -13.161 3.842 3.959 1.00 10.00 18 GLY A CA 13
ATOM 22827 C C . GLY A 1 28 ? -12.049 4.494 4.762 1.00 10.00 18 GLY A C 13
ATOM 22828 O O . GLY A 1 28 ? -12.133 5.667 5.121 1.00 10.00 18 GLY A O 13
ATOM 22832 N N . VAL A 1 29 ? -11.007 3.727 5.043 1.00 10.00 19 VAL A N 13
ATOM 22833 C CA . VAL A 1 29 ? -9.859 4.214 5.803 1.00 10.00 19 VAL A CA 13
ATOM 22834 C C . VAL A 1 29 ? -8.590 3.903 5.023 1.00 10.00 19 VAL A C 13
ATOM 22835 O O . VAL A 1 29 ? -8.585 2.941 4.259 1.00 10.00 19 VAL A O 13
ATOM 22848 N N . GLY A 1 30 ? -7.541 4.716 5.187 1.00 10.00 20 GLY A N 13
ATOM 22849 C CA . GLY A 1 30 ? -6.302 4.464 4.475 1.00 10.00 20 GLY A CA 13
ATOM 22850 C C . GLY A 1 30 ? -6.440 4.708 3.005 1.00 10.00 20 GLY A C 13
ATOM 22851 O O . GLY A 1 30 ? -6.751 3.782 2.252 1.00 10.00 20 GLY A O 13
ATOM 22855 N N . ARG A 1 31 ? -6.213 5.965 2.600 1.00 10.00 21 ARG A N 13
ATOM 22856 C CA . ARG A 1 31 ? -6.297 6.371 1.196 1.00 10.00 21 ARG A CA 13
ATOM 22857 C C . ARG A 1 31 ? -7.524 5.790 0.488 1.00 10.00 21 ARG A C 13
ATOM 22858 O O . ARG A 1 31 ? -8.490 5.394 1.136 1.00 10.00 21 ARG A O 13
ATOM 22879 N N . GLN A 1 32 ? -7.526 5.798 -0.831 1.00 10.00 22 GLN A N 13
ATOM 22880 C CA . GLN A 1 32 ? -8.666 5.288 -1.570 1.00 10.00 22 GLN A CA 13
ATOM 22881 C C . GLN A 1 32 ? -8.256 4.770 -2.939 1.00 10.00 22 GLN A C 13
ATOM 22882 O O . GLN A 1 32 ? -7.270 5.223 -3.508 1.00 10.00 22 GLN A O 13
ATOM 22896 N N . PRO A 1 33 ? -8.977 3.776 -3.460 1.00 10.00 23 PRO A N 13
ATOM 22897 C CA . PRO A 1 33 ? -8.716 3.246 -4.795 1.00 10.00 23 PRO A CA 13
ATOM 22898 C C . PRO A 1 33 ? -9.025 4.304 -5.851 1.00 10.00 23 PRO A C 13
ATOM 22899 O O . PRO A 1 33 ? -9.803 5.224 -5.594 1.00 10.00 23 PRO A O 13
ATOM 22910 N N . ARG A 1 34 ? -8.449 4.170 -7.039 1.00 10.00 24 ARG A N 13
ATOM 22911 C CA . ARG A 1 34 ? -8.647 5.164 -8.086 1.00 10.00 24 ARG A CA 13
ATOM 22912 C C . ARG A 1 34 ? -10.108 5.279 -8.528 1.00 10.00 24 ARG A C 13
ATOM 22913 O O . ARG A 1 34 ? -10.567 6.369 -8.854 1.00 10.00 24 ARG A O 13
ATOM 22934 N N . TRP A 1 35 ? -10.842 4.171 -8.503 1.00 10.00 25 TRP A N 13
ATOM 22935 C CA . TRP A 1 35 ? -12.238 4.172 -8.944 1.00 10.00 25 TRP A CA 13
ATOM 22936 C C . TRP A 1 35 ? -13.160 4.922 -7.983 1.00 10.00 25 TRP A C 13
ATOM 22937 O O . TRP A 1 35 ? -14.260 5.320 -8.369 1.00 10.00 25 TRP A O 13
ATOM 22958 N N . LEU A 1 36 ? -12.710 5.123 -6.749 1.00 10.00 26 LEU A N 13
ATOM 22959 C CA . LEU A 1 36 ? -13.524 5.801 -5.744 1.00 10.00 26 LEU A CA 13
ATOM 22960 C C . LEU A 1 36 ? -13.879 7.211 -6.197 1.00 10.00 26 LEU A C 13
ATOM 22961 O O . LEU A 1 36 ? -15.048 7.599 -6.187 1.00 10.00 26 LEU A O 13
ATOM 22977 N N . LYS A 1 37 ? -12.873 7.972 -6.611 1.00 10.00 27 LYS A N 13
ATOM 22978 C CA . LYS A 1 37 ? -13.102 9.337 -7.060 1.00 10.00 27 LYS A CA 13
ATOM 22979 C C . LYS A 1 37 ? -13.886 9.356 -8.366 1.00 10.00 27 LYS A C 13
ATOM 22980 O O . LYS A 1 37 ? -14.674 10.268 -8.600 1.00 10.00 27 LYS A O 13
ATOM 22999 N N . GLU A 1 38 ? -13.688 8.338 -9.201 1.00 10.00 28 GLU A N 13
ATOM 23000 C CA . GLU A 1 38 ? -14.379 8.262 -10.489 1.00 10.00 28 GLU A CA 13
ATOM 23001 C C . GLU A 1 38 ? -15.881 8.105 -10.274 1.00 10.00 28 GLU A C 13
ATOM 23002 O O . GLU A 1 38 ? -16.690 8.756 -10.936 1.00 10.00 28 GLU A O 13
ATOM 23014 N N . ALA A 1 39 ? -16.248 7.237 -9.341 1.00 10.00 29 ALA A N 13
ATOM 23015 C CA . ALA A 1 39 ? -17.651 7.007 -9.028 1.00 10.00 29 ALA A CA 13
ATOM 23016 C C . ALA A 1 39 ? -18.237 8.219 -8.308 1.00 10.00 29 ALA A C 13
ATOM 23017 O O . ALA A 1 39 ? -19.425 8.524 -8.436 1.00 10.00 29 ALA A O 13
ATOM 23024 N N . LEU A 1 40 ? -17.387 8.918 -7.565 1.00 10.00 30 LEU A N 13
ATOM 23025 C CA . LEU A 1 40 ? -17.802 10.100 -6.826 1.00 10.00 30 LEU A CA 13
ATOM 23026 C C . LEU A 1 40 ? -18.024 11.280 -7.768 1.00 10.00 30 LEU A C 13
ATOM 23027 O O . LEU A 1 40 ? -18.998 12.018 -7.633 1.00 10.00 30 LEU A O 13
ATOM 23043 N N . LEU A 1 41 ? -17.125 11.455 -8.732 1.00 10.00 31 LEU A N 13
ATOM 23044 C CA . LEU A 1 41 ? -17.242 12.554 -9.686 1.00 10.00 31 LEU A CA 13
ATOM 23045 C C . LEU A 1 41 ? -18.325 12.274 -10.720 1.00 10.00 31 LEU A C 13
ATOM 23046 O O . LEU A 1 41 ? -18.666 13.143 -11.521 1.00 10.00 31 LEU A O 13
ATOM 23062 N N . ASN A 1 42 ? -18.867 11.062 -10.688 1.00 10.00 32 ASN A N 13
ATOM 23063 C CA . ASN A 1 42 ? -19.916 10.657 -11.618 1.00 10.00 32 ASN A CA 13
ATOM 23064 C C . ASN A 1 42 ? -21.216 11.414 -11.341 1.00 10.00 32 ASN A C 13
ATOM 23065 O O . ASN A 1 42 ? -22.142 11.404 -12.151 1.00 10.00 32 ASN A O 13
ATOM 23076 N N . GLY A 1 43 ? -21.277 12.078 -10.192 1.00 10.00 33 GLY A N 13
ATOM 23077 C CA . GLY A 1 43 ? -22.460 12.838 -9.844 1.00 10.00 33 GLY A CA 13
ATOM 23078 C C . GLY A 1 43 ? -23.190 12.256 -8.656 1.00 10.00 33 GLY A C 13
ATOM 23079 O O . GLY A 1 43 ? -24.206 12.797 -8.215 1.00 10.00 33 GLY A O 13
ATOM 23083 N N . MET A 1 44 ? -22.666 11.165 -8.118 1.00 10.00 34 MET A N 13
ATOM 23084 C CA . MET A 1 44 ? -23.273 10.518 -6.966 1.00 10.00 34 MET A CA 13
ATOM 23085 C C . MET A 1 44 ? -22.278 10.467 -5.820 1.00 10.00 34 MET A C 13
ATOM 23086 O O . MET A 1 44 ? -21.074 10.601 -6.030 1.00 10.00 34 MET A O 13
ATOM 23100 N N . LYS A 1 45 ? -22.780 10.278 -4.614 1.00 10.00 35 LYS A N 13
ATOM 23101 C CA . LYS A 1 45 ? -21.925 10.215 -3.442 1.00 10.00 35 LYS A CA 13
ATOM 23102 C C . LYS A 1 45 ? -21.520 8.774 -3.166 1.00 10.00 35 LYS A C 13
ATOM 23103 O O . LYS A 1 45 ? -22.208 7.844 -3.581 1.00 10.00 35 LYS A O 13
ATOM 23122 N N . LYS A 1 46 ? -20.416 8.592 -2.451 1.00 10.00 36 LYS A N 13
ATOM 23123 C CA . LYS A 1 46 ? -19.923 7.255 -2.129 1.00 10.00 36 LYS A CA 13
ATOM 23124 C C . LYS A 1 46 ? -20.927 6.493 -1.271 1.00 10.00 36 LYS A C 13
ATOM 23125 O O . LYS A 1 46 ? -20.982 5.263 -1.301 1.00 10.00 36 LYS A O 13
ATOM 23144 N N . GLU A 1 47 ? -21.713 7.237 -0.509 1.00 10.00 37 GLU A N 13
ATOM 23145 C CA . GLU A 1 47 ? -22.735 6.667 0.359 1.00 10.00 37 GLU A CA 13
ATOM 23146 C C . GLU A 1 47 ? -23.805 5.926 -0.443 1.00 10.00 37 GLU A C 13
ATOM 23147 O O . GLU A 1 47 ? -24.428 4.990 0.060 1.00 10.00 37 GLU A O 13
ATOM 23159 N N . ASP A 1 48 ? -24.019 6.351 -1.687 1.00 10.00 38 ASP A N 13
ATOM 23160 C CA . ASP A 1 48 ? -25.032 5.738 -2.548 1.00 10.00 38 ASP A CA 13
ATOM 23161 C C . ASP A 1 48 ? -24.719 4.277 -2.844 1.00 10.00 38 ASP A C 13
ATOM 23162 O O . ASP A 1 48 ? -25.628 3.482 -3.074 1.00 10.00 38 ASP A O 13
ATOM 23171 N N . PHE A 1 49 ? -23.440 3.922 -2.842 1.00 10.00 39 PHE A N 13
ATOM 23172 C CA . PHE A 1 49 ? -23.034 2.547 -3.108 1.00 10.00 39 PHE A CA 13
ATOM 23173 C C . PHE A 1 49 ? -22.259 1.976 -1.924 1.00 10.00 39 PHE A C 13
ATOM 23174 O O . PHE A 1 49 ? -21.402 1.103 -2.079 1.00 10.00 39 PHE A O 13
ATOM 23191 N N . LEU A 1 50 ? -22.588 2.458 -0.735 1.00 10.00 40 LEU A N 13
ATOM 23192 C CA . LEU A 1 50 ? -21.916 2.020 0.478 1.00 10.00 40 LEU A CA 13
ATOM 23193 C C . LEU A 1 50 ? -22.542 0.754 1.070 1.00 10.00 40 LEU A C 13
ATOM 23194 O O . LEU A 1 50 ? -23.599 0.803 1.714 1.00 10.00 40 LEU A O 13
ATOM 23210 N N . VAL A 1 51 ? -21.885 -0.377 0.856 1.00 10.00 41 VAL A N 13
ATOM 23211 C CA . VAL A 1 51 ? -22.345 -1.641 1.408 1.00 10.00 41 VAL A CA 13
ATOM 23212 C C . VAL A 1 51 ? -21.501 -1.940 2.644 1.00 10.00 41 VAL A C 13
ATOM 23213 O O . VAL A 1 51 ? -20.453 -1.330 2.838 1.00 10.00 41 VAL A O 13
ATOM 23226 N N . LYS A 1 52 ? -21.968 -2.820 3.499 1.00 10.00 42 LYS A N 13
ATOM 23227 C CA . LYS A 1 52 ? -21.249 -3.140 4.725 1.00 10.00 42 LYS A CA 13
ATOM 23228 C C . LYS A 1 52 ? -20.929 -4.621 4.767 1.00 10.00 42 LYS A C 13
ATOM 23229 O O . LYS A 1 52 ? -21.305 -5.352 3.851 1.00 10.00 42 LYS A O 13
ATOM 23248 N N . ASP A 1 53 ? -20.173 -5.049 5.788 1.00 10.00 43 ASP A N 13
ATOM 23249 C CA . ASP A 1 53 ? -19.873 -6.473 5.978 1.00 10.00 43 ASP A CA 13
ATOM 23250 C C . ASP A 1 53 ? -21.173 -7.278 5.885 1.00 10.00 43 ASP A C 13
ATOM 23251 O O . ASP A 1 53 ? -21.186 -8.442 5.485 1.00 10.00 43 ASP A O 13
ATOM 23260 N N . THR A 1 54 ? -22.262 -6.625 6.279 1.00 10.00 44 THR A N 13
ATOM 23261 C CA . THR A 1 54 ? -23.596 -7.187 6.212 1.00 10.00 44 THR A CA 13
ATOM 23262 C C . THR A 1 54 ? -24.335 -6.509 5.055 1.00 10.00 44 THR A C 13
ATOM 23263 O O . THR A 1 54 ? -23.950 -5.408 4.660 1.00 10.00 44 THR A O 13
ATOM 23274 N N . GLU A 1 55 ? -25.376 -7.156 4.520 1.00 10.00 45 GLU A N 13
ATOM 23275 C CA . GLU A 1 55 ? -26.150 -6.626 3.378 1.00 10.00 45 GLU A CA 13
ATOM 23276 C C . GLU A 1 55 ? -25.221 -6.264 2.213 1.00 10.00 45 GLU A C 13
ATOM 23277 O O . GLU A 1 55 ? -25.263 -5.160 1.660 1.00 10.00 45 GLU A O 13
ATOM 23289 N N . GLU A 1 56 ? -24.398 -7.226 1.823 1.00 10.00 46 GLU A N 13
ATOM 23290 C CA . GLU A 1 56 ? -23.450 -7.026 0.740 1.00 10.00 46 GLU A CA 13
ATOM 23291 C C . GLU A 1 56 ? -24.115 -7.248 -0.610 1.00 10.00 46 GLU A C 13
ATOM 23292 O O . GLU A 1 56 ? -25.085 -8.003 -0.728 1.00 10.00 46 GLU A O 13
ATOM 23304 N N . GLU A 1 57 ? -23.598 -6.568 -1.623 1.00 10.00 47 GLU A N 13
ATOM 23305 C CA . GLU A 1 57 ? -24.123 -6.679 -2.971 1.00 10.00 47 GLU A CA 13
ATOM 23306 C C . GLU A 1 57 ? -23.614 -7.958 -3.622 1.00 10.00 47 GLU A C 13
ATOM 23307 O O . GLU A 1 57 ? -24.445 -8.745 -4.120 1.00 10.00 47 GLU A O 13
ATOM 24272 N N . SER A 1 1 ? -42.598 13.420 1.436 1.00 10.00 -9 SER A N 14
ATOM 24273 C CA . SER A 1 1 ? -41.834 12.482 2.282 1.00 10.00 -9 SER A CA 14
ATOM 24274 C C . SER A 1 1 ? -40.817 11.716 1.439 1.00 10.00 -9 SER A C 14
ATOM 24275 O O . SER A 1 1 ? -41.172 11.111 0.425 1.00 10.00 -9 SER A O 14
ATOM 24285 N N . HIS A 1 2 ? -39.557 11.744 1.851 1.00 10.00 -8 HIS A N 14
ATOM 24286 C CA . HIS A 1 2 ? -38.502 11.050 1.125 1.00 10.00 -8 HIS A CA 14
ATOM 24287 C C . HIS A 1 2 ? -38.456 9.584 1.554 1.00 10.00 -8 HIS A C 14
ATOM 24288 O O . HIS A 1 2 ? -37.851 9.246 2.571 1.00 10.00 -8 HIS A O 14
ATOM 24303 N N . HIS A 1 3 ? -39.100 8.720 0.778 1.00 10.00 -7 HIS A N 14
ATOM 24304 C CA . HIS A 1 3 ? -39.144 7.297 1.100 1.00 10.00 -7 HIS A CA 14
ATOM 24305 C C . HIS A 1 3 ? -38.273 6.487 0.146 1.00 10.00 -7 HIS A C 14
ATOM 24306 O O . HIS A 1 3 ? -38.754 5.918 -0.832 1.00 10.00 -7 HIS A O 14
ATOM 24321 N N . HIS A 1 4 ? -36.982 6.464 0.424 1.00 10.00 -6 HIS A N 14
ATOM 24322 C CA . HIS A 1 4 ? -36.036 5.719 -0.394 1.00 10.00 -6 HIS A CA 14
ATOM 24323 C C . HIS A 1 4 ? -35.117 4.909 0.503 1.00 10.00 -6 HIS A C 14
ATOM 24324 O O . HIS A 1 4 ? -34.724 5.378 1.568 1.00 10.00 -6 HIS A O 14
ATOM 24339 N N . HIS A 1 5 ? -34.795 3.694 0.082 1.00 10.00 -5 HIS A N 14
ATOM 24340 C CA . HIS A 1 5 ? -33.924 2.824 0.865 1.00 10.00 -5 HIS A CA 14
ATOM 24341 C C . HIS A 1 5 ? -32.520 3.403 0.943 1.00 10.00 -5 HIS A C 14
ATOM 24342 O O . HIS A 1 5 ? -32.044 3.752 2.023 1.00 10.00 -5 HIS A O 14
ATOM 24357 N N . HIS A 1 6 ? -31.858 3.477 -0.216 1.00 10.00 -4 HIS A N 14
ATOM 24358 C CA . HIS A 1 6 ? -30.498 4.021 -0.327 1.00 10.00 -4 HIS A CA 14
ATOM 24359 C C . HIS A 1 6 ? -29.475 3.152 0.417 1.00 10.00 -4 HIS A C 14
ATOM 24360 O O . HIS A 1 6 ? -28.276 3.430 0.375 1.00 10.00 -4 HIS A O 14
ATOM 24375 N N . HIS A 1 7 ? -29.968 2.095 1.080 1.00 10.00 -3 HIS A N 14
ATOM 24376 C CA . HIS A 1 7 ? -29.152 1.160 1.870 1.00 10.00 -3 HIS A CA 14
ATOM 24377 C C . HIS A 1 7 ? -28.118 1.885 2.723 1.00 10.00 -3 HIS A C 14
ATOM 24378 O O . HIS A 1 7 ? -27.007 1.393 2.923 1.00 10.00 -3 HIS A O 14
ATOM 24393 N N . SER A 1 8 ? -28.505 3.038 3.245 1.00 10.00 -2 SER A N 14
ATOM 24394 C CA . SER A 1 8 ? -27.626 3.841 4.075 1.00 10.00 -2 SER A CA 14
ATOM 24395 C C . SER A 1 8 ? -27.795 3.486 5.549 1.00 10.00 -2 SER A C 14
ATOM 24396 O O . SER A 1 8 ? -26.807 3.310 6.261 1.00 10.00 -2 SER A O 14
ATOM 24404 N N . MET A 1 9 ? -29.062 3.343 5.971 1.00 10.00 -1 MET A N 14
ATOM 24405 C CA . MET A 1 9 ? -29.430 3.014 7.358 1.00 10.00 -1 MET A CA 14
ATOM 24406 C C . MET A 1 9 ? -28.539 3.734 8.376 1.00 10.00 -1 MET A C 14
ATOM 24407 O O . MET A 1 9 ? -28.608 4.958 8.499 1.00 10.00 -1 MET A O 14
ATOM 24421 N N . GLY A 1 10 ? -27.692 2.994 9.080 1.00 10.00 0 GLY A N 14
ATOM 24422 C CA . GLY A 1 10 ? -26.821 3.611 10.056 1.00 10.00 0 GLY A CA 14
ATOM 24423 C C . GLY A 1 10 ? -26.062 2.598 10.881 1.00 10.00 0 GLY A C 14
ATOM 24424 O O . GLY A 1 10 ? -26.561 2.116 11.898 1.00 10.00 0 GLY A O 14
ATOM 24428 N N . ASN A 1 11 ? -24.860 2.266 10.436 1.00 10.00 1 ASN A N 14
ATOM 24429 C CA . ASN A 1 11 ? -24.014 1.313 11.142 1.00 10.00 1 ASN A CA 14
ATOM 24430 C C . ASN A 1 11 ? -22.559 1.506 10.740 1.00 10.00 1 ASN A C 14
ATOM 24431 O O . ASN A 1 11 ? -22.222 1.445 9.560 1.00 10.00 1 ASN A O 14
ATOM 24442 N N . SER A 1 12 ? -21.711 1.772 11.718 1.00 10.00 2 SER A N 14
ATOM 24443 C CA . SER A 1 12 ? -20.290 1.956 11.476 1.00 10.00 2 SER A CA 14
ATOM 24444 C C . SER A 1 12 ? -19.484 1.249 12.561 1.00 10.00 2 SER A C 14
ATOM 24445 O O . SER A 1 12 ? -18.284 1.480 12.722 1.00 10.00 2 SER A O 14
ATOM 24453 N N . SER A 1 13 ? -20.163 0.371 13.292 1.00 10.00 3 SER A N 14
ATOM 24454 C CA . SER A 1 13 ? -19.540 -0.391 14.367 1.00 10.00 3 SER A CA 14
ATOM 24455 C C . SER A 1 13 ? -19.468 -1.865 13.980 1.00 10.00 3 SER A C 14
ATOM 24456 O O . SER A 1 13 ? -19.252 -2.742 14.821 1.00 10.00 3 SER A O 14
ATOM 24464 N N . LYS A 1 14 ? -19.657 -2.121 12.695 1.00 10.00 4 LYS A N 14
ATOM 24465 C CA . LYS A 1 14 ? -19.624 -3.469 12.153 1.00 10.00 4 LYS A CA 14
ATOM 24466 C C . LYS A 1 14 ? -18.905 -3.446 10.814 1.00 10.00 4 LYS A C 14
ATOM 24467 O O . LYS A 1 14 ? -18.459 -2.386 10.372 1.00 10.00 4 LYS A O 14
ATOM 24486 N N . GLY A 1 15 ? -18.775 -4.604 10.186 1.00 10.00 5 GLY A N 14
ATOM 24487 C CA . GLY A 1 15 ? -18.125 -4.681 8.892 1.00 10.00 5 GLY A CA 14
ATOM 24488 C C . GLY A 1 15 ? -18.831 -3.838 7.848 1.00 10.00 5 GLY A C 14
ATOM 24489 O O . GLY A 1 15 ? -19.921 -4.185 7.389 1.00 10.00 5 GLY A O 14
ATOM 24493 N N . VAL A 1 16 ? -18.219 -2.721 7.492 1.00 10.00 6 VAL A N 14
ATOM 24494 C CA . VAL A 1 16 ? -18.779 -1.817 6.505 1.00 10.00 6 VAL A CA 14
ATOM 24495 C C . VAL A 1 16 ? -17.737 -1.528 5.429 1.00 10.00 6 VAL A C 14
ATOM 24496 O O . VAL A 1 16 ? -16.580 -1.235 5.739 1.00 10.00 6 VAL A O 14
ATOM 24509 N N . TYR A 1 17 ? -18.134 -1.657 4.168 1.00 10.00 7 TYR A N 14
ATOM 24510 C CA . TYR A 1 17 ? -17.222 -1.423 3.057 1.00 10.00 7 TYR A CA 14
ATOM 24511 C C . TYR A 1 17 ? -17.985 -0.985 1.811 1.00 10.00 7 TYR A C 14
ATOM 24512 O O . TYR A 1 17 ? -19.175 -1.236 1.672 1.00 10.00 7 TYR A O 14
ATOM 24530 N N . TYR A 1 18 ? -17.292 -0.319 0.908 1.00 10.00 8 TYR A N 14
ATOM 24531 C CA . TYR A 1 18 ? -17.904 0.148 -0.329 1.00 10.00 8 TYR A CA 14
ATOM 24532 C C . TYR A 1 18 ? -17.704 -0.890 -1.428 1.00 10.00 8 TYR A C 14
ATOM 24533 O O . TYR A 1 18 ? -16.598 -1.387 -1.617 1.00 10.00 8 TYR A O 14
ATOM 24551 N N . ARG A 1 19 ? -18.769 -1.223 -2.143 1.00 10.00 9 ARG A N 14
ATOM 24552 C CA . ARG A 1 19 ? -18.688 -2.225 -3.199 1.00 10.00 9 ARG A CA 14
ATOM 24553 C C . ARG A 1 19 ? -19.134 -1.659 -4.539 1.00 10.00 9 ARG A C 14
ATOM 24554 O O . ARG A 1 19 ? -20.216 -1.086 -4.653 1.00 10.00 9 ARG A O 14
ATOM 24575 N N . ASN A 1 20 ? -18.302 -1.834 -5.552 1.00 10.00 10 ASN A N 14
ATOM 24576 C CA . ASN A 1 20 ? -18.619 -1.351 -6.888 1.00 10.00 10 ASN A CA 14
ATOM 24577 C C . ASN A 1 20 ? -19.080 -2.513 -7.761 1.00 10.00 10 ASN A C 14
ATOM 24578 O O . ASN A 1 20 ? -19.090 -3.661 -7.315 1.00 10.00 10 ASN A O 14
ATOM 24589 N N . GLU A 1 21 ? -19.431 -2.207 -9.000 1.00 10.00 11 GLU A N 14
ATOM 24590 C CA . GLU A 1 21 ? -19.938 -3.195 -9.950 1.00 10.00 11 GLU A CA 14
ATOM 24591 C C . GLU A 1 21 ? -18.946 -4.332 -10.216 1.00 10.00 11 GLU A C 14
ATOM 24592 O O . GLU A 1 21 ? -19.351 -5.437 -10.573 1.00 10.00 11 GLU A O 14
ATOM 24604 N N . GLU A 1 22 ? -17.656 -4.068 -10.046 1.00 10.00 12 GLU A N 14
ATOM 24605 C CA . GLU A 1 22 ? -16.633 -5.083 -10.281 1.00 10.00 12 GLU A CA 14
ATOM 24606 C C . GLU A 1 22 ? -16.658 -6.167 -9.200 1.00 10.00 12 GLU A C 14
ATOM 24607 O O . GLU A 1 22 ? -16.172 -7.277 -9.415 1.00 10.00 12 GLU A O 14
ATOM 24619 N N . GLY A 1 23 ? -17.222 -5.848 -8.042 1.00 10.00 13 GLY A N 14
ATOM 24620 C CA . GLY A 1 23 ? -17.332 -6.829 -6.975 1.00 10.00 13 GLY A CA 14
ATOM 24621 C C . GLY A 1 23 ? -16.365 -6.638 -5.818 1.00 10.00 13 GLY A C 14
ATOM 24622 O O . GLY A 1 23 ? -16.627 -7.132 -4.721 1.00 10.00 13 GLY A O 14
ATOM 24626 N N . GLN A 1 24 ? -15.261 -5.926 -6.025 1.00 10.00 14 GLN A N 14
ATOM 24627 C CA . GLN A 1 24 ? -14.310 -5.716 -4.934 1.00 10.00 14 GLN A CA 14
ATOM 24628 C C . GLN A 1 24 ? -14.854 -4.693 -3.947 1.00 10.00 14 GLN A C 14
ATOM 24629 O O . GLN A 1 24 ? -15.710 -3.871 -4.299 1.00 10.00 14 GLN A O 14
ATOM 24643 N N . THR A 1 25 ? -14.353 -4.738 -2.720 1.00 10.00 15 THR A N 14
ATOM 24644 C CA . THR A 1 25 ? -14.829 -3.846 -1.679 1.00 10.00 15 THR A CA 14
ATOM 24645 C C . THR A 1 25 ? -13.717 -2.989 -1.072 1.00 10.00 15 THR A C 14
ATOM 24646 O O . THR A 1 25 ? -12.570 -3.412 -0.968 1.00 10.00 15 THR A O 14
ATOM 24657 N N . TRP A 1 26 ? -14.086 -1.778 -0.672 1.00 10.00 16 TRP A N 14
ATOM 24658 C CA . TRP A 1 26 ? -13.163 -0.844 -0.051 1.00 10.00 16 TRP A CA 14
ATOM 24659 C C . TRP A 1 26 ? -13.507 -0.706 1.424 1.00 10.00 16 TRP A C 14
ATOM 24660 O O . TRP A 1 26 ? -14.619 -0.305 1.761 1.00 10.00 16 TRP A O 14
ATOM 24681 N N . SER A 1 27 ? -12.555 -1.045 2.288 1.00 10.00 17 SER A N 14
ATOM 24682 C CA . SER A 1 27 ? -12.749 -0.980 3.734 1.00 10.00 17 SER A CA 14
ATOM 24683 C C . SER A 1 27 ? -13.138 0.425 4.187 1.00 10.00 17 SER A C 14
ATOM 24684 O O . SER A 1 27 ? -13.817 0.594 5.199 1.00 10.00 17 SER A O 14
ATOM 24692 N N . GLY A 1 28 ? -12.703 1.430 3.434 1.00 10.00 18 GLY A N 14
ATOM 24693 C CA . GLY A 1 28 ? -13.022 2.801 3.775 1.00 10.00 18 GLY A CA 14
ATOM 24694 C C . GLY A 1 28 ? -12.098 3.340 4.842 1.00 10.00 18 GLY A C 14
ATOM 24695 O O . GLY A 1 28 ? -12.502 4.156 5.675 1.00 10.00 18 GLY A O 14
ATOM 24699 N N . VAL A 1 29 ? -10.857 2.885 4.818 1.00 10.00 19 VAL A N 14
ATOM 24700 C CA . VAL A 1 29 ? -9.867 3.305 5.793 1.00 10.00 19 VAL A CA 14
ATOM 24701 C C . VAL A 1 29 ? -8.704 4.012 5.113 1.00 10.00 19 VAL A C 14
ATOM 24702 O O . VAL A 1 29 ? -8.214 3.553 4.089 1.00 10.00 19 VAL A O 14
ATOM 24715 N N . GLY A 1 30 ? -8.292 5.140 5.678 1.00 10.00 20 GLY A N 14
ATOM 24716 C CA . GLY A 1 30 ? -7.174 5.890 5.131 1.00 10.00 20 GLY A CA 14
ATOM 24717 C C . GLY A 1 30 ? -7.390 6.374 3.708 1.00 10.00 20 GLY A C 14
ATOM 24718 O O . GLY A 1 30 ? -8.172 7.297 3.467 1.00 10.00 20 GLY A O 14
ATOM 24722 N N . ARG A 1 31 ? -6.701 5.737 2.769 1.00 10.00 21 ARG A N 14
ATOM 24723 C CA . ARG A 1 31 ? -6.784 6.107 1.361 1.00 10.00 21 ARG A CA 14
ATOM 24724 C C . ARG A 1 31 ? -7.859 5.306 0.630 1.00 10.00 21 ARG A C 14
ATOM 24725 O O . ARG A 1 31 ? -8.443 4.376 1.185 1.00 10.00 21 ARG A O 14
ATOM 24746 N N . GLN A 1 32 ? -8.105 5.666 -0.622 1.00 10.00 22 GLN A N 14
ATOM 24747 C CA . GLN A 1 32 ? -9.116 5.000 -1.431 1.00 10.00 22 GLN A CA 14
ATOM 24748 C C . GLN A 1 32 ? -8.490 4.350 -2.667 1.00 10.00 22 GLN A C 14
ATOM 24749 O O . GLN A 1 32 ? -7.460 4.805 -3.163 1.00 10.00 22 GLN A O 14
ATOM 24763 N N . PRO A 1 33 ? -9.090 3.256 -3.168 1.00 10.00 23 PRO A N 14
ATOM 24764 C CA . PRO A 1 33 ? -8.592 2.568 -4.355 1.00 10.00 23 PRO A CA 14
ATOM 24765 C C . PRO A 1 33 ? -8.919 3.338 -5.633 1.00 10.00 23 PRO A C 14
ATOM 24766 O O . PRO A 1 33 ? -9.669 4.316 -5.610 1.00 10.00 23 PRO A O 14
ATOM 24777 N N . ARG A 1 34 ? -8.373 2.876 -6.748 1.00 10.00 24 ARG A N 14
ATOM 24778 C CA . ARG A 1 34 ? -8.567 3.535 -8.038 1.00 10.00 24 ARG A CA 14
ATOM 24779 C C . ARG A 1 34 ? -10.033 3.572 -8.468 1.00 10.00 24 ARG A C 14
ATOM 24780 O O . ARG A 1 34 ? -10.556 4.636 -8.795 1.00 10.00 24 ARG A O 14
ATOM 24801 N N . TRP A 1 35 ? -10.697 2.420 -8.442 1.00 10.00 25 TRP A N 14
ATOM 24802 C CA . TRP A 1 35 ? -12.097 2.322 -8.866 1.00 10.00 25 TRP A CA 14
ATOM 24803 C C . TRP A 1 35 ? -13.022 3.199 -8.029 1.00 10.00 25 TRP A C 14
ATOM 24804 O O . TRP A 1 35 ? -14.087 3.601 -8.495 1.00 10.00 25 TRP A O 14
ATOM 24825 N N . LEU A 1 36 ? -12.612 3.507 -6.804 1.00 10.00 26 LEU A N 14
ATOM 24826 C CA . LEU A 1 36 ? -13.421 4.342 -5.926 1.00 10.00 26 LEU A CA 14
ATOM 24827 C C . LEU A 1 36 ? -13.574 5.724 -6.538 1.00 10.00 26 LEU A C 14
ATOM 24828 O O . LEU A 1 36 ? -14.669 6.277 -6.591 1.00 10.00 26 LEU A O 14
ATOM 24844 N N . LYS A 1 37 ? -12.468 6.255 -7.031 1.00 10.00 27 LYS A N 14
ATOM 24845 C CA . LYS A 1 37 ? -12.457 7.567 -7.648 1.00 10.00 27 LYS A CA 14
ATOM 24846 C C . LYS A 1 37 ? -13.234 7.550 -8.962 1.00 10.00 27 LYS A C 14
ATOM 24847 O O . LYS A 1 37 ? -13.994 8.472 -9.255 1.00 10.00 27 LYS A O 14
ATOM 24866 N N . GLU A 1 38 ? -13.052 6.483 -9.736 1.00 10.00 28 GLU A N 14
ATOM 24867 C CA . GLU A 1 38 ? -13.724 6.339 -11.025 1.00 10.00 28 GLU A CA 14
ATOM 24868 C C . GLU A 1 38 ? -15.240 6.298 -10.854 1.00 10.00 28 GLU A C 14
ATOM 24869 O O . GLU A 1 38 ? -15.976 6.963 -11.585 1.00 10.00 28 GLU A O 14
ATOM 24881 N N . ALA A 1 39 ? -15.707 5.515 -9.889 1.00 10.00 29 ALA A N 14
ATOM 24882 C CA . ALA A 1 39 ? -17.134 5.409 -9.622 1.00 10.00 29 ALA A CA 14
ATOM 24883 C C . ALA A 1 39 ? -17.655 6.709 -9.016 1.00 10.00 29 ALA A C 14
ATOM 24884 O O . ALA A 1 39 ? -18.809 7.089 -9.213 1.00 10.00 29 ALA A O 14
ATOM 24891 N N . LEU A 1 40 ? -16.777 7.396 -8.300 1.00 10.00 30 LEU A N 14
ATOM 24892 C CA . LEU A 1 40 ? -17.119 8.656 -7.657 1.00 10.00 30 LEU A CA 14
ATOM 24893 C C . LEU A 1 40 ? -17.345 9.757 -8.696 1.00 10.00 30 LEU A C 14
ATOM 24894 O O . LEU A 1 40 ? -18.312 10.519 -8.613 1.00 10.00 30 LEU A O 14
ATOM 24910 N N . LEU A 1 41 ? -16.457 9.833 -9.685 1.00 10.00 31 LEU A N 14
ATOM 24911 C CA . LEU A 1 41 ? -16.562 10.847 -10.732 1.00 10.00 31 LEU A CA 14
ATOM 24912 C C . LEU A 1 41 ? -17.605 10.453 -11.773 1.00 10.00 31 LEU A C 14
ATOM 24913 O O . LEU A 1 41 ? -17.964 11.255 -12.634 1.00 10.00 31 LEU A O 14
ATOM 24929 N N . ASN A 1 42 ? -18.091 9.220 -11.681 1.00 10.00 32 ASN A N 14
ATOM 24930 C CA . ASN A 1 42 ? -19.099 8.708 -12.610 1.00 10.00 32 ASN A CA 14
ATOM 24931 C C . ASN A 1 42 ? -20.427 9.447 -12.429 1.00 10.00 32 ASN A C 14
ATOM 24932 O O . ASN A 1 42 ? -21.334 9.341 -13.254 1.00 10.00 32 ASN A O 14
ATOM 24943 N N . GLY A 1 43 ? -20.534 10.202 -11.344 1.00 10.00 33 GLY A N 14
ATOM 24944 C CA . GLY A 1 43 ? -21.740 10.961 -11.088 1.00 10.00 33 GLY A CA 14
ATOM 24945 C C . GLY A 1 43 ? -22.515 10.446 -9.898 1.00 10.00 33 GLY A C 14
ATOM 24946 O O . GLY A 1 43 ? -23.552 11.001 -9.536 1.00 10.00 33 GLY A O 14
ATOM 24950 N N . MET A 1 44 ? -22.010 9.397 -9.273 1.00 10.00 34 MET A N 14
ATOM 24951 C CA . MET A 1 44 ? -22.672 8.822 -8.114 1.00 10.00 34 MET A CA 14
ATOM 24952 C C . MET A 1 44 ? -21.827 9.048 -6.867 1.00 10.00 34 MET A C 14
ATOM 24953 O O . MET A 1 44 ? -20.620 9.278 -6.956 1.00 10.00 34 MET A O 14
ATOM 24967 N N . LYS A 1 45 ? -22.470 9.006 -5.714 1.00 10.00 35 LYS A N 14
ATOM 24968 C CA . LYS A 1 45 ? -21.782 9.196 -4.449 1.00 10.00 35 LYS A CA 14
ATOM 24969 C C . LYS A 1 45 ? -21.329 7.850 -3.906 1.00 10.00 35 LYS A C 14
ATOM 24970 O O . LYS A 1 45 ? -21.922 6.820 -4.222 1.00 10.00 35 LYS A O 14
ATOM 24989 N N . LYS A 1 46 ? -20.284 7.859 -3.088 1.00 10.00 36 LYS A N 14
ATOM 24990 C CA . LYS A 1 46 ? -19.752 6.626 -2.519 1.00 10.00 36 LYS A CA 14
ATOM 24991 C C . LYS A 1 46 ? -20.796 5.914 -1.659 1.00 10.00 36 LYS A C 14
ATOM 24992 O O . LYS A 1 46 ? -20.852 4.689 -1.629 1.00 10.00 36 LYS A O 14
ATOM 25011 N N . GLU A 1 47 ? -21.629 6.695 -0.986 1.00 10.00 37 GLU A N 14
ATOM 25012 C CA . GLU A 1 47 ? -22.680 6.159 -0.125 1.00 10.00 37 GLU A CA 14
ATOM 25013 C C . GLU A 1 47 ? -23.700 5.350 -0.924 1.00 10.00 37 GLU A C 14
ATOM 25014 O O . GLU A 1 47 ? -24.347 4.449 -0.394 1.00 10.00 37 GLU A O 14
ATOM 25026 N N . ASP A 1 48 ? -23.839 5.681 -2.199 1.00 10.00 38 ASP A N 14
ATOM 25027 C CA . ASP A 1 48 ? -24.803 5.005 -3.062 1.00 10.00 38 ASP A CA 14
ATOM 25028 C C . ASP A 1 48 ? -24.427 3.543 -3.294 1.00 10.00 38 ASP A C 14
ATOM 25029 O O . ASP A 1 48 ? -25.300 2.702 -3.489 1.00 10.00 38 ASP A O 14
ATOM 25038 N N . PHE A 1 49 ? -23.133 3.233 -3.269 1.00 10.00 39 PHE A N 14
ATOM 25039 C CA . PHE A 1 49 ? -22.688 1.853 -3.475 1.00 10.00 39 PHE A CA 14
ATOM 25040 C C . PHE A 1 49 ? -22.067 1.284 -2.200 1.00 10.00 39 PHE A C 14
ATOM 25041 O O . PHE A 1 49 ? -21.174 0.432 -2.238 1.00 10.00 39 PHE A O 14
ATOM 25058 N N . LEU A 1 50 ? -22.568 1.749 -1.069 1.00 10.00 40 LEU A N 14
ATOM 25059 C CA . LEU A 1 50 ? -22.093 1.306 0.231 1.00 10.00 40 LEU A CA 14
ATOM 25060 C C . LEU A 1 50 ? -22.763 -0.009 0.621 1.00 10.00 40 LEU A C 14
ATOM 25061 O O . LEU A 1 50 ? -23.990 -0.123 0.575 1.00 10.00 40 LEU A O 14
ATOM 25077 N N . VAL A 1 51 ? -21.963 -0.998 0.995 1.00 10.00 41 VAL A N 14
ATOM 25078 C CA . VAL A 1 51 ? -22.491 -2.285 1.416 1.00 10.00 41 VAL A CA 14
ATOM 25079 C C . VAL A 1 51 ? -22.053 -2.562 2.855 1.00 10.00 41 VAL A C 14
ATOM 25080 O O . VAL A 1 51 ? -20.982 -2.136 3.287 1.00 10.00 41 VAL A O 14
ATOM 25093 N N . LYS A 1 52 ? -22.886 -3.247 3.610 1.00 10.00 42 LYS A N 14
ATOM 25094 C CA . LYS A 1 52 ? -22.568 -3.532 4.998 1.00 10.00 42 LYS A CA 14
ATOM 25095 C C . LYS A 1 52 ? -22.702 -5.014 5.279 1.00 10.00 42 LYS A C 14
ATOM 25096 O O . LYS A 1 52 ? -23.225 -5.765 4.457 1.00 10.00 42 LYS A O 14
ATOM 25115 N N . ASP A 1 53 ? -22.220 -5.423 6.446 1.00 10.00 43 ASP A N 14
ATOM 25116 C CA . ASP A 1 53 ? -22.317 -6.812 6.881 1.00 10.00 43 ASP A CA 14
ATOM 25117 C C . ASP A 1 53 ? -23.784 -7.146 7.126 1.00 10.00 43 ASP A C 14
ATOM 25118 O O . ASP A 1 53 ? -24.195 -8.307 7.123 1.00 10.00 43 ASP A O 14
ATOM 25127 N N . THR A 1 54 ? -24.558 -6.093 7.342 1.00 10.00 44 THR A N 14
ATOM 25128 C CA . THR A 1 54 ? -25.982 -6.199 7.560 1.00 10.00 44 THR A CA 14
ATOM 25129 C C . THR A 1 54 ? -26.706 -5.738 6.294 1.00 10.00 44 THR A C 14
ATOM 25130 O O . THR A 1 54 ? -26.229 -4.821 5.615 1.00 10.00 44 THR A O 14
ATOM 25141 N N . GLU A 1 55 ? -27.838 -6.384 5.988 1.00 10.00 45 GLU A N 14
ATOM 25142 C CA . GLU A 1 55 ? -28.646 -6.089 4.794 1.00 10.00 45 GLU A CA 14
ATOM 25143 C C . GLU A 1 55 ? -27.769 -5.923 3.547 1.00 10.00 45 GLU A C 14
ATOM 25144 O O . GLU A 1 55 ? -27.741 -4.865 2.911 1.00 10.00 45 GLU A O 14
ATOM 25156 N N . GLU A 1 56 ? -27.058 -6.988 3.204 1.00 10.00 46 GLU A N 14
ATOM 25157 C CA . GLU A 1 56 ? -26.172 -6.993 2.051 1.00 10.00 46 GLU A CA 14
ATOM 25158 C C . GLU A 1 56 ? -26.903 -7.533 0.826 1.00 10.00 46 GLU A C 14
ATOM 25159 O O . GLU A 1 56 ? -27.853 -8.307 0.952 1.00 10.00 46 GLU A O 14
ATOM 25171 N N . GLU A 1 57 ? -26.482 -7.092 -0.351 1.00 10.00 47 GLU A N 14
ATOM 25172 C CA . GLU A 1 57 ? -27.093 -7.539 -1.597 1.00 10.00 47 GLU A CA 14
ATOM 25173 C C . GLU A 1 57 ? -26.363 -8.762 -2.128 1.00 10.00 47 GLU A C 14
ATOM 25174 O O . GLU A 1 57 ? -25.357 -8.590 -2.847 1.00 10.00 47 GLU A O 14
ATOM 26139 N N . SER A 1 1 ? -44.112 9.052 0.968 1.00 10.00 -9 SER A N 15
ATOM 26140 C CA . SER A 1 1 ? -43.036 8.531 0.107 1.00 10.00 -9 SER A CA 15
ATOM 26141 C C . SER A 1 1 ? -43.435 7.179 -0.479 1.00 10.00 -9 SER A C 15
ATOM 26142 O O . SER A 1 1 ? -44.421 6.573 -0.056 1.00 10.00 -9 SER A O 15
ATOM 26152 N N . HIS A 1 2 ? -42.674 6.709 -1.452 1.00 10.00 -8 HIS A N 15
ATOM 26153 C CA . HIS A 1 2 ? -42.950 5.429 -2.078 1.00 10.00 -8 HIS A CA 15
ATOM 26154 C C . HIS A 1 2 ? -41.730 4.519 -1.991 1.00 10.00 -8 HIS A C 15
ATOM 26155 O O . HIS A 1 2 ? -40.665 4.843 -2.518 1.00 10.00 -8 HIS A O 15
ATOM 26170 N N . HIS A 1 3 ? -41.893 3.400 -1.290 1.00 10.00 -7 HIS A N 15
ATOM 26171 C CA . HIS A 1 3 ? -40.828 2.409 -1.120 1.00 10.00 -7 HIS A CA 15
ATOM 26172 C C . HIS A 1 3 ? -39.600 3.013 -0.429 1.00 10.00 -7 HIS A C 15
ATOM 26173 O O . HIS A 1 3 ? -39.668 4.099 0.154 1.00 10.00 -7 HIS A O 15
ATOM 26188 N N . HIS A 1 4 ? -38.496 2.277 -0.466 1.00 10.00 -6 HIS A N 15
ATOM 26189 C CA . HIS A 1 4 ? -37.236 2.714 0.122 1.00 10.00 -6 HIS A CA 15
ATOM 26190 C C . HIS A 1 4 ? -36.105 1.868 -0.455 1.00 10.00 -6 HIS A C 15
ATOM 26191 O O . HIS A 1 4 ? -36.364 0.835 -1.076 1.00 10.00 -6 HIS A O 15
ATOM 26206 N N . HIS A 1 5 ? -34.864 2.302 -0.267 1.00 10.00 -5 HIS A N 15
ATOM 26207 C CA . HIS A 1 5 ? -33.718 1.566 -0.781 1.00 10.00 -5 HIS A CA 15
ATOM 26208 C C . HIS A 1 5 ? -33.381 0.388 0.128 1.00 10.00 -5 HIS A C 15
ATOM 26209 O O . HIS A 1 5 ? -33.564 0.461 1.345 1.00 10.00 -5 HIS A O 15
ATOM 26224 N N . HIS A 1 6 ? -32.889 -0.686 -0.479 1.00 10.00 -4 HIS A N 15
ATOM 26225 C CA . HIS A 1 6 ? -32.513 -1.899 0.237 1.00 10.00 -4 HIS A CA 15
ATOM 26226 C C . HIS A 1 6 ? -31.362 -1.619 1.205 1.00 10.00 -4 HIS A C 15
ATOM 26227 O O . HIS A 1 6 ? -30.201 -1.565 0.806 1.00 10.00 -4 HIS A O 15
ATOM 26242 N N . HIS A 1 7 ? -31.698 -1.429 2.471 1.00 10.00 -3 HIS A N 15
ATOM 26243 C CA . HIS A 1 7 ? -30.712 -1.144 3.506 1.00 10.00 -3 HIS A CA 15
ATOM 26244 C C . HIS A 1 7 ? -31.129 -1.815 4.810 1.00 10.00 -3 HIS A C 15
ATOM 26245 O O . HIS A 1 7 ? -31.778 -1.200 5.659 1.00 10.00 -3 HIS A O 15
ATOM 26260 N N . SER A 1 8 ? -30.765 -3.082 4.953 1.00 10.00 -2 SER A N 15
ATOM 26261 C CA . SER A 1 8 ? -31.117 -3.858 6.134 1.00 10.00 -2 SER A CA 15
ATOM 26262 C C . SER A 1 8 ? -30.432 -3.327 7.393 1.00 10.00 -2 SER A C 15
ATOM 26263 O O . SER A 1 8 ? -31.090 -3.076 8.404 1.00 10.00 -2 SER A O 15
ATOM 26271 N N . MET A 1 9 ? -29.119 -3.158 7.329 1.00 10.00 -1 MET A N 15
ATOM 26272 C CA . MET A 1 9 ? -28.357 -2.658 8.465 1.00 10.00 -1 MET A CA 15
ATOM 26273 C C . MET A 1 9 ? -27.150 -1.865 7.984 1.00 10.00 -1 MET A C 15
ATOM 26274 O O . MET A 1 9 ? -26.704 -2.037 6.844 1.00 10.00 -1 MET A O 15
ATOM 26288 N N . GLY A 1 10 ? -26.638 -0.989 8.843 1.00 10.00 0 GLY A N 15
ATOM 26289 C CA . GLY A 1 10 ? -25.481 -0.188 8.494 1.00 10.00 0 GLY A CA 15
ATOM 26290 C C . GLY A 1 10 ? -25.356 1.064 9.345 1.00 10.00 0 GLY A C 15
ATOM 26291 O O . GLY A 1 10 ? -26.020 2.064 9.083 1.00 10.00 0 GLY A O 15
ATOM 26295 N N . ASN A 1 11 ? -24.506 0.998 10.366 1.00 10.00 1 ASN A N 15
ATOM 26296 C CA . ASN A 1 11 ? -24.269 2.125 11.276 1.00 10.00 1 ASN A CA 15
ATOM 26297 C C . ASN A 1 11 ? -22.817 2.090 11.763 1.00 10.00 1 ASN A C 15
ATOM 26298 O O . ASN A 1 11 ? -21.898 2.421 11.014 1.00 10.00 1 ASN A O 15
ATOM 26309 N N . SER A 1 12 ? -22.612 1.672 13.010 1.00 10.00 2 SER A N 15
ATOM 26310 C CA . SER A 1 12 ? -21.269 1.546 13.574 1.00 10.00 2 SER A CA 15
ATOM 26311 C C . SER A 1 12 ? -20.770 0.131 13.307 1.00 10.00 2 SER A C 15
ATOM 26312 O O . SER A 1 12 ? -19.870 -0.384 13.972 1.00 10.00 2 SER A O 15
ATOM 26320 N N . SER A 1 13 ? -21.415 -0.468 12.317 1.00 10.00 3 SER A N 15
ATOM 26321 C CA . SER A 1 13 ? -21.152 -1.814 11.838 1.00 10.00 3 SER A CA 15
ATOM 26322 C C . SER A 1 13 ? -19.664 -2.091 11.644 1.00 10.00 3 SER A C 15
ATOM 26323 O O . SER A 1 13 ? -18.898 -1.187 11.288 1.00 10.00 3 SER A O 15
ATOM 26331 N N . LYS A 1 14 ? -19.263 -3.333 11.949 1.00 10.00 4 LYS A N 15
ATOM 26332 C CA . LYS A 1 14 ? -17.882 -3.792 11.790 1.00 10.00 4 LYS A CA 15
ATOM 26333 C C . LYS A 1 14 ? -17.413 -3.560 10.351 1.00 10.00 4 LYS A C 15
ATOM 26334 O O . LYS A 1 14 ? -18.143 -2.991 9.551 1.00 10.00 4 LYS A O 15
ATOM 26353 N N . GLY A 1 15 ? -16.224 -4.050 10.022 1.00 10.00 5 GLY A N 15
ATOM 26354 C CA . GLY A 1 15 ? -15.635 -3.825 8.705 1.00 10.00 5 GLY A CA 15
ATOM 26355 C C . GLY A 1 15 ? -16.612 -3.871 7.535 1.00 10.00 5 GLY A C 15
ATOM 26356 O O . GLY A 1 15 ? -17.110 -4.936 7.135 1.00 10.00 5 GLY A O 15
ATOM 26360 N N . VAL A 1 16 ? -16.902 -2.675 7.027 1.00 10.00 6 VAL A N 15
ATOM 26361 C CA . VAL A 1 16 ? -17.781 -2.480 5.887 1.00 10.00 6 VAL A CA 15
ATOM 26362 C C . VAL A 1 16 ? -16.925 -2.082 4.699 1.00 10.00 6 VAL A C 15
ATOM 26363 O O . VAL A 1 16 ? -15.801 -1.611 4.879 1.00 10.00 6 VAL A O 15
ATOM 26376 N N . TYR A 1 17 ? -17.431 -2.268 3.495 1.00 10.00 7 TYR A N 15
ATOM 26377 C CA . TYR A 1 17 ? -16.669 -1.922 2.312 1.00 10.00 7 TYR A CA 15
ATOM 26378 C C . TYR A 1 17 ? -17.572 -1.642 1.122 1.00 10.00 7 TYR A C 15
ATOM 26379 O O . TYR A 1 17 ? -18.653 -2.199 0.997 1.00 10.00 7 TYR A O 15
ATOM 26397 N N . TYR A 1 18 ? -17.111 -0.772 0.245 1.00 10.00 8 TYR A N 15
ATOM 26398 C CA . TYR A 1 18 ? -17.855 -0.428 -0.955 1.00 10.00 8 TYR A CA 15
ATOM 26399 C C . TYR A 1 18 ? -17.493 -1.414 -2.055 1.00 10.00 8 TYR A C 15
ATOM 26400 O O . TYR A 1 18 ? -16.319 -1.736 -2.228 1.00 10.00 8 TYR A O 15
ATOM 26418 N N . ARG A 1 19 ? -18.487 -1.914 -2.777 1.00 10.00 9 ARG A N 15
ATOM 26419 C CA . ARG A 1 19 ? -18.229 -2.869 -3.850 1.00 10.00 9 ARG A CA 15
ATOM 26420 C C . ARG A 1 19 ? -18.533 -2.243 -5.207 1.00 10.00 9 ARG A C 15
ATOM 26421 O O . ARG A 1 19 ? -19.359 -1.339 -5.312 1.00 10.00 9 ARG A O 15
ATOM 26442 N N . ASN A 1 20 ? -17.869 -2.737 -6.240 1.00 10.00 10 ASN A N 15
ATOM 26443 C CA . ASN A 1 20 ? -18.050 -2.225 -7.593 1.00 10.00 10 ASN A CA 15
ATOM 26444 C C . ASN A 1 20 ? -18.022 -3.370 -8.599 1.00 10.00 10 ASN A C 15
ATOM 26445 O O . ASN A 1 20 ? -17.963 -4.535 -8.208 1.00 10.00 10 ASN A O 15
ATOM 26456 N N . GLU A 1 21 ? -18.026 -3.030 -9.887 1.00 10.00 11 GLU A N 15
ATOM 26457 C CA . GLU A 1 21 ? -18.017 -4.021 -10.961 1.00 10.00 11 GLU A CA 15
ATOM 26458 C C . GLU A 1 21 ? -16.795 -4.938 -10.885 1.00 10.00 11 GLU A C 15
ATOM 26459 O O . GLU A 1 21 ? -16.869 -6.111 -11.255 1.00 10.00 11 GLU A O 15
ATOM 26471 N N . GLU A 1 22 ? -15.682 -4.404 -10.393 1.00 10.00 12 GLU A N 15
ATOM 26472 C CA . GLU A 1 22 ? -14.445 -5.170 -10.263 1.00 10.00 12 GLU A CA 15
ATOM 26473 C C . GLU A 1 22 ? -14.560 -6.219 -9.165 1.00 10.00 12 GLU A C 15
ATOM 26474 O O . GLU A 1 22 ? -13.783 -7.169 -9.119 1.00 10.00 12 GLU A O 15
ATOM 26486 N N . GLY A 1 23 ? -15.527 -6.039 -8.277 1.00 10.00 13 GLY A N 15
ATOM 26487 C CA . GLY A 1 23 ? -15.705 -6.970 -7.183 1.00 10.00 13 GLY A CA 15
ATOM 26488 C C . GLY A 1 23 ? -14.872 -6.586 -5.973 1.00 10.00 13 GLY A C 15
ATOM 26489 O O . GLY A 1 23 ? -15.063 -7.117 -4.881 1.00 10.00 13 GLY A O 15
ATOM 26493 N N . GLN A 1 24 ? -13.948 -5.653 -6.181 1.00 10.00 14 GLN A N 15
ATOM 26494 C CA . GLN A 1 24 ? -13.072 -5.177 -5.119 1.00 10.00 14 GLN A CA 15
ATOM 26495 C C . GLN A 1 24 ? -13.880 -4.444 -4.051 1.00 10.00 14 GLN A C 15
ATOM 26496 O O . GLN A 1 24 ? -14.971 -3.932 -4.329 1.00 10.00 14 GLN A O 15
ATOM 26510 N N . THR A 1 25 ? -13.334 -4.379 -2.846 1.00 10.00 15 THR A N 15
ATOM 26511 C CA . THR A 1 25 ? -14.015 -3.742 -1.732 1.00 10.00 15 THR A CA 15
ATOM 26512 C C . THR A 1 25 ? -13.106 -2.760 -0.988 1.00 10.00 15 THR A C 15
ATOM 26513 O O . THR A 1 25 ? -11.960 -3.076 -0.675 1.00 10.00 15 THR A O 15
ATOM 26524 N N . TRP A 1 26 ? -13.633 -1.569 -0.707 1.00 10.00 16 TRP A N 15
ATOM 26525 C CA . TRP A 1 26 ? -12.890 -0.534 0.014 1.00 10.00 16 TRP A CA 15
ATOM 26526 C C . TRP A 1 26 ? -13.523 -0.300 1.379 1.00 10.00 16 TRP A C 15
ATOM 26527 O O . TRP A 1 26 ? -14.689 0.070 1.463 1.00 10.00 16 TRP A O 15
ATOM 26548 N N . SER A 1 27 ? -12.749 -0.510 2.438 1.00 10.00 17 SER A N 15
ATOM 26549 C CA . SER A 1 27 ? -13.241 -0.353 3.810 1.00 10.00 17 SER A CA 15
ATOM 26550 C C . SER A 1 27 ? -13.433 1.114 4.208 1.00 10.00 17 SER A C 15
ATOM 26551 O O . SER A 1 27 ? -14.087 1.411 5.208 1.00 10.00 17 SER A O 15
ATOM 26559 N N . GLY A 1 28 ? -12.853 2.027 3.445 1.00 10.00 18 GLY A N 15
ATOM 26560 C CA . GLY A 1 28 ? -12.996 3.439 3.759 1.00 10.00 18 GLY A CA 15
ATOM 26561 C C . GLY A 1 28 ? -11.816 3.977 4.545 1.00 10.00 18 GLY A C 15
ATOM 26562 O O . GLY A 1 28 ? -11.790 5.149 4.919 1.00 10.00 18 GLY A O 15
ATOM 26566 N N . VAL A 1 29 ? -10.845 3.116 4.793 1.00 10.00 19 VAL A N 15
ATOM 26567 C CA . VAL A 1 29 ? -9.649 3.489 5.535 1.00 10.00 19 VAL A CA 15
ATOM 26568 C C . VAL A 1 29 ? -8.462 3.593 4.593 1.00 10.00 19 VAL A C 15
ATOM 26569 O O . VAL A 1 29 ? -8.505 3.013 3.512 1.00 10.00 19 VAL A O 15
ATOM 26582 N N . GLY A 1 30 ? -7.429 4.340 5.013 1.00 10.00 20 GLY A N 15
ATOM 26583 C CA . GLY A 1 30 ? -6.201 4.491 4.234 1.00 10.00 20 GLY A CA 15
ATOM 26584 C C . GLY A 1 30 ? -6.415 4.738 2.769 1.00 10.00 20 GLY A C 15
ATOM 26585 O O . GLY A 1 30 ? -6.583 3.784 2.006 1.00 10.00 20 GLY A O 15
ATOM 26589 N N . ARG A 1 31 ? -6.381 6.014 2.367 1.00 10.00 21 ARG A N 15
ATOM 26590 C CA . ARG A 1 31 ? -6.546 6.392 0.960 1.00 10.00 21 ARG A CA 15
ATOM 26591 C C . ARG A 1 31 ? -7.674 5.628 0.257 1.00 10.00 21 ARG A C 15
ATOM 26592 O O . ARG A 1 31 ? -8.568 5.091 0.915 1.00 10.00 21 ARG A O 15
ATOM 26613 N N . GLN A 1 32 ? -7.682 5.625 -1.068 1.00 10.00 22 GLN A N 15
ATOM 26614 C CA . GLN A 1 32 ? -8.739 4.944 -1.799 1.00 10.00 22 GLN A CA 15
ATOM 26615 C C . GLN A 1 32 ? -8.209 4.257 -3.054 1.00 10.00 22 GLN A C 15
ATOM 26616 O O . GLN A 1 32 ? -7.166 4.628 -3.581 1.00 10.00 22 GLN A O 15
ATOM 26630 N N . PRO A 1 33 ? -8.915 3.218 -3.529 1.00 10.00 23 PRO A N 15
ATOM 26631 C CA . PRO A 1 33 ? -8.543 2.502 -4.747 1.00 10.00 23 PRO A CA 15
ATOM 26632 C C . PRO A 1 33 ? -8.930 3.282 -6.007 1.00 10.00 23 PRO A C 15
ATOM 26633 O O . PRO A 1 33 ? -9.514 4.366 -5.929 1.00 10.00 23 PRO A O 15
ATOM 26644 N N . ARG A 1 34 ? -8.627 2.708 -7.162 1.00 10.00 24 ARG A N 15
ATOM 26645 C CA . ARG A 1 34 ? -8.899 3.348 -8.448 1.00 10.00 24 ARG A CA 15
ATOM 26646 C C . ARG A 1 34 ? -10.395 3.432 -8.759 1.00 10.00 24 ARG A C 15
ATOM 26647 O O . ARG A 1 34 ? -10.925 4.511 -9.018 1.00 10.00 24 ARG A O 15
ATOM 26668 N N . TRP A 1 35 ? -11.071 2.292 -8.699 1.00 10.00 25 TRP A N 15
ATOM 26669 C CA . TRP A 1 35 ? -12.500 2.200 -9.019 1.00 10.00 25 TRP A CA 15
ATOM 26670 C C . TRP A 1 35 ? -13.397 3.062 -8.123 1.00 10.00 25 TRP A C 15
ATOM 26671 O O . TRP A 1 35 ? -14.537 3.344 -8.489 1.00 10.00 25 TRP A O 15
ATOM 26692 N N . LEU A 1 36 ? -12.900 3.477 -6.963 1.00 10.00 26 LEU A N 15
ATOM 26693 C CA . LEU A 1 36 ? -13.704 4.283 -6.046 1.00 10.00 26 LEU A CA 15
ATOM 26694 C C . LEU A 1 36 ? -14.120 5.599 -6.695 1.00 10.00 26 LEU A C 15
ATOM 26695 O O . LEU A 1 36 ? -15.286 5.989 -6.637 1.00 10.00 26 LEU A O 15
ATOM 26711 N N . LYS A 1 37 ? -13.170 6.268 -7.334 1.00 10.00 27 LYS A N 15
ATOM 26712 C CA . LYS A 1 37 ? -13.453 7.542 -7.982 1.00 10.00 27 LYS A CA 15
ATOM 26713 C C . LYS A 1 37 ? -14.352 7.333 -9.195 1.00 10.00 27 LYS A C 15
ATOM 26714 O O . LYS A 1 37 ? -15.161 8.190 -9.524 1.00 10.00 27 LYS A O 15
ATOM 26733 N N . GLU A 1 38 ? -14.230 6.165 -9.825 1.00 10.00 28 GLU A N 15
ATOM 26734 C CA . GLU A 1 38 ? -15.018 5.837 -11.013 1.00 10.00 28 GLU A CA 15
ATOM 26735 C C . GLU A 1 38 ? -16.509 5.788 -10.693 1.00 10.00 28 GLU A C 15
ATOM 26736 O O . GLU A 1 38 ? -17.330 6.388 -11.391 1.00 10.00 28 GLU A O 15
ATOM 26748 N N . ALA A 1 39 ? -16.848 5.076 -9.627 1.00 10.00 29 ALA A N 15
ATOM 26749 C CA . ALA A 1 39 ? -18.234 4.942 -9.213 1.00 10.00 29 ALA A CA 15
ATOM 26750 C C . ALA A 1 39 ? -18.747 6.245 -8.613 1.00 10.00 29 ALA A C 15
ATOM 26751 O O . ALA A 1 39 ? -19.922 6.579 -8.740 1.00 10.00 29 ALA A O 15
ATOM 26758 N N . LEU A 1 40 ? -17.851 6.988 -7.978 1.00 10.00 30 LEU A N 15
ATOM 26759 C CA . LEU A 1 40 ? -18.213 8.255 -7.359 1.00 10.00 30 LEU A CA 15
ATOM 26760 C C . LEU A 1 40 ? -18.497 9.328 -8.414 1.00 10.00 30 LEU A C 15
ATOM 26761 O O . LEU A 1 40 ? -19.488 10.057 -8.324 1.00 10.00 30 LEU A O 15
ATOM 26777 N N . LEU A 1 41 ? -17.633 9.415 -9.422 1.00 10.00 31 LEU A N 15
ATOM 26778 C CA . LEU A 1 41 ? -17.796 10.403 -10.490 1.00 10.00 31 LEU A CA 15
ATOM 26779 C C . LEU A 1 41 ? -18.959 10.022 -11.400 1.00 10.00 31 LEU A C 15
ATOM 26780 O O . LEU A 1 41 ? -19.380 10.807 -12.248 1.00 10.00 31 LEU A O 15
ATOM 26796 N N . ASN A 1 42 ? -19.483 8.816 -11.208 1.00 10.00 32 ASN A N 15
ATOM 26797 C CA . ASN A 1 42 ? -20.598 8.326 -12.007 1.00 10.00 32 ASN A CA 15
ATOM 26798 C C . ASN A 1 42 ? -21.869 9.120 -11.713 1.00 10.00 32 ASN A C 15
ATOM 26799 O O . ASN A 1 42 ? -22.849 9.051 -12.455 1.00 10.00 32 ASN A O 15
ATOM 26810 N N . GLY A 1 43 ? -21.845 9.874 -10.623 1.00 10.00 33 GLY A N 15
ATOM 26811 C CA . GLY A 1 43 ? -22.985 10.684 -10.252 1.00 10.00 33 GLY A CA 15
ATOM 26812 C C . GLY A 1 43 ? -23.790 10.077 -9.124 1.00 10.00 33 GLY A C 15
ATOM 26813 O O . GLY A 1 43 ? -24.792 10.644 -8.688 1.00 10.00 33 GLY A O 15
ATOM 26817 N N . MET A 1 44 ? -23.342 8.932 -8.638 1.00 10.00 34 MET A N 15
ATOM 26818 C CA . MET A 1 44 ? -24.034 8.244 -7.561 1.00 10.00 34 MET A CA 15
ATOM 26819 C C . MET A 1 44 ? -23.216 8.281 -6.281 1.00 10.00 34 MET A C 15
ATOM 26820 O O . MET A 1 44 ? -21.987 8.331 -6.316 1.00 10.00 34 MET A O 15
ATOM 26834 N N . LYS A 1 45 ? -23.914 8.288 -5.158 1.00 10.00 35 LYS A N 15
ATOM 26835 C CA . LYS A 1 45 ? -23.273 8.305 -3.853 1.00 10.00 35 LYS A CA 15
ATOM 26836 C C . LYS A 1 45 ? -22.581 6.968 -3.589 1.00 10.00 35 LYS A C 15
ATOM 26837 O O . LYS A 1 45 ? -23.084 5.916 -3.991 1.00 10.00 35 LYS A O 15
ATOM 26856 N N . LYS A 1 46 ? -21.431 7.004 -2.919 1.00 10.00 36 LYS A N 15
ATOM 26857 C CA . LYS A 1 46 ? -20.689 5.783 -2.622 1.00 10.00 36 LYS A CA 15
ATOM 26858 C C . LYS A 1 46 ? -21.490 4.884 -1.685 1.00 10.00 36 LYS A C 15
ATOM 26859 O O . LYS A 1 46 ? -21.391 3.661 -1.741 1.00 10.00 36 LYS A O 15
ATOM 26878 N N . GLU A 1 47 ? -22.306 5.512 -0.856 1.00 10.00 37 GLU A N 15
ATOM 26879 C CA . GLU A 1 47 ? -23.146 4.822 0.113 1.00 10.00 37 GLU A CA 15
ATOM 26880 C C . GLU A 1 47 ? -24.140 3.876 -0.568 1.00 10.00 37 GLU A C 15
ATOM 26881 O O . GLU A 1 47 ? -24.582 2.895 0.032 1.00 10.00 37 GLU A O 15
ATOM 26893 N N . ASP A 1 48 ? -24.500 4.182 -1.813 1.00 10.00 38 ASP A N 15
ATOM 26894 C CA . ASP A 1 48 ? -25.463 3.372 -2.564 1.00 10.00 38 ASP A CA 15
ATOM 26895 C C . ASP A 1 48 ? -24.960 1.946 -2.765 1.00 10.00 38 ASP A C 15
ATOM 26896 O O . ASP A 1 48 ? -25.745 0.996 -2.771 1.00 10.00 38 ASP A O 15
ATOM 26905 N N . PHE A 1 49 ? -23.651 1.793 -2.920 1.00 10.00 39 PHE A N 15
ATOM 26906 C CA . PHE A 1 49 ? -23.066 0.475 -3.128 1.00 10.00 39 PHE A CA 15
ATOM 26907 C C . PHE A 1 49 ? -22.232 0.051 -1.921 1.00 10.00 39 PHE A C 15
ATOM 26908 O O . PHE A 1 49 ? -21.247 -0.681 -2.054 1.00 10.00 39 PHE A O 15
ATOM 26925 N N . LEU A 1 50 ? -22.646 0.500 -0.743 1.00 10.00 40 LEU A N 15
ATOM 26926 C CA . LEU A 1 50 ? -21.950 0.171 0.491 1.00 10.00 40 LEU A CA 15
ATOM 26927 C C . LEU A 1 50 ? -22.406 -1.180 1.029 1.00 10.00 40 LEU A C 15
ATOM 26928 O O . LEU A 1 50 ? -23.572 -1.363 1.391 1.00 10.00 40 LEU A O 15
ATOM 26944 N N . VAL A 1 51 ? -21.482 -2.124 1.069 1.00 10.00 41 VAL A N 15
ATOM 26945 C CA . VAL A 1 51 ? -21.763 -3.454 1.572 1.00 10.00 41 VAL A CA 15
ATOM 26946 C C . VAL A 1 51 ? -20.983 -3.670 2.867 1.00 10.00 41 VAL A C 15
ATOM 26947 O O . VAL A 1 51 ? -20.050 -2.931 3.159 1.00 10.00 41 VAL A O 15
ATOM 26960 N N . LYS A 1 52 ? -21.376 -4.642 3.662 1.00 10.00 42 LYS A N 15
ATOM 26961 C CA . LYS A 1 52 ? -20.694 -4.889 4.923 1.00 10.00 42 LYS A CA 15
ATOM 26962 C C . LYS A 1 52 ? -20.284 -6.344 5.015 1.00 10.00 42 LYS A C 15
ATOM 26963 O O . LYS A 1 52 ? -20.659 -7.142 4.154 1.00 10.00 42 LYS A O 15
ATOM 26982 N N . ASP A 1 53 ? -19.498 -6.684 6.042 1.00 10.00 43 ASP A N 15
ATOM 26983 C CA . ASP A 1 53 ? -19.095 -8.071 6.265 1.00 10.00 43 ASP A CA 15
ATOM 26984 C C . ASP A 1 53 ? -20.347 -8.929 6.392 1.00 10.00 43 ASP A C 15
ATOM 26985 O O . ASP A 1 53 ? -20.380 -10.083 5.976 1.00 10.00 43 ASP A O 15
ATOM 26994 N N . THR A 1 54 ? -21.382 -8.322 6.950 1.00 10.00 44 THR A N 15
ATOM 26995 C CA . THR A 1 54 ? -22.656 -8.971 7.135 1.00 10.00 44 THR A CA 15
ATOM 26996 C C . THR A 1 54 ? -23.579 -8.595 5.985 1.00 10.00 44 THR A C 15
ATOM 26997 O O . THR A 1 54 ? -23.682 -7.416 5.634 1.00 10.00 44 THR A O 15
ATOM 27008 N N . GLU A 1 55 ? -24.228 -9.599 5.395 1.00 10.00 45 GLU A N 15
ATOM 27009 C CA . GLU A 1 55 ? -25.120 -9.389 4.255 1.00 10.00 45 GLU A CA 15
ATOM 27010 C C . GLU A 1 55 ? -24.291 -8.875 3.077 1.00 10.00 45 GLU A C 15
ATOM 27011 O O . GLU A 1 55 ? -24.473 -7.747 2.609 1.00 10.00 45 GLU A O 15
ATOM 27023 N N . GLU A 1 56 ? -23.384 -9.721 2.608 1.00 10.00 46 GLU A N 15
ATOM 27024 C CA . GLU A 1 56 ? -22.478 -9.374 1.518 1.00 10.00 46 GLU A CA 15
ATOM 27025 C C . GLU A 1 56 ? -23.125 -9.592 0.158 1.00 10.00 46 GLU A C 15
ATOM 27026 O O . GLU A 1 56 ? -24.036 -10.408 0.006 1.00 10.00 46 GLU A O 15
ATOM 27038 N N . GLU A 1 57 ? -22.667 -8.822 -0.815 1.00 10.00 47 GLU A N 15
ATOM 27039 C CA . GLU A 1 57 ? -23.172 -8.901 -2.171 1.00 10.00 47 GLU A CA 15
ATOM 27040 C C . GLU A 1 57 ? -22.282 -9.817 -2.998 1.00 10.00 47 GLU A C 15
ATOM 27041 O O . GLU A 1 57 ? -22.799 -10.798 -3.570 1.00 10.00 47 GLU A O 15
ATOM 28006 N N . SER A 1 1 ? -42.673 12.472 0.176 1.00 10.00 -9 SER A N 16
ATOM 28007 C CA . SER A 1 1 ? -41.727 11.643 -0.600 1.00 10.00 -9 SER A CA 16
ATOM 28008 C C . SER A 1 1 ? -42.333 10.274 -0.891 1.00 10.00 -9 SER A C 16
ATOM 28009 O O . SER A 1 1 ? -43.221 9.814 -0.170 1.00 10.00 -9 SER A O 16
ATOM 28019 N N . HIS A 1 2 ? -41.860 9.630 -1.950 1.00 10.00 -8 HIS A N 16
ATOM 28020 C CA . HIS A 1 2 ? -42.361 8.319 -2.331 1.00 10.00 -8 HIS A CA 16
ATOM 28021 C C . HIS A 1 2 ? -41.207 7.383 -2.661 1.00 10.00 -8 HIS A C 16
ATOM 28022 O O . HIS A 1 2 ? -40.195 7.810 -3.224 1.00 10.00 -8 HIS A O 16
ATOM 28037 N N . HIS A 1 3 ? -41.370 6.115 -2.290 1.00 10.00 -7 HIS A N 16
ATOM 28038 C CA . HIS A 1 3 ? -40.365 5.075 -2.528 1.00 10.00 -7 HIS A CA 16
ATOM 28039 C C . HIS A 1 3 ? -39.149 5.268 -1.617 1.00 10.00 -7 HIS A C 16
ATOM 28040 O O . HIS A 1 3 ? -38.678 6.387 -1.409 1.00 10.00 -7 HIS A O 16
ATOM 28055 N N . HIS A 1 4 ? -38.656 4.174 -1.060 1.00 10.00 -6 HIS A N 16
ATOM 28056 C CA . HIS A 1 4 ? -37.500 4.228 -0.182 1.00 10.00 -6 HIS A CA 16
ATOM 28057 C C . HIS A 1 4 ? -36.285 3.645 -0.894 1.00 10.00 -6 HIS A C 16
ATOM 28058 O O . HIS A 1 4 ? -36.415 2.727 -1.704 1.00 10.00 -6 HIS A O 16
ATOM 28073 N N . HIS A 1 5 ? -35.112 4.194 -0.607 1.00 10.00 -5 HIS A N 16
ATOM 28074 C CA . HIS A 1 5 ? -33.874 3.731 -1.224 1.00 10.00 -5 HIS A CA 16
ATOM 28075 C C . HIS A 1 5 ? -33.409 2.439 -0.562 1.00 10.00 -5 HIS A C 16
ATOM 28076 O O . HIS A 1 5 ? -33.524 2.283 0.654 1.00 10.00 -5 HIS A O 16
ATOM 28091 N N . HIS A 1 6 ? -32.908 1.515 -1.372 1.00 10.00 -4 HIS A N 16
ATOM 28092 C CA . HIS A 1 6 ? -32.424 0.225 -0.882 1.00 10.00 -4 HIS A CA 16
ATOM 28093 C C . HIS A 1 6 ? -31.316 0.404 0.155 1.00 10.00 -4 HIS A C 16
ATOM 28094 O O . HIS A 1 6 ? -30.234 0.900 -0.162 1.00 10.00 -4 HIS A O 16
ATOM 28109 N N . HIS A 1 7 ? -31.603 0.012 1.394 1.00 10.00 -3 HIS A N 16
ATOM 28110 C CA . HIS A 1 7 ? -30.641 0.118 2.486 1.00 10.00 -3 HIS A CA 16
ATOM 28111 C C . HIS A 1 7 ? -31.009 -0.848 3.608 1.00 10.00 -3 HIS A C 16
ATOM 28112 O O . HIS A 1 7 ? -32.117 -0.801 4.137 1.00 10.00 -3 HIS A O 16
ATOM 28127 N N . SER A 1 8 ? -30.074 -1.723 3.955 1.00 10.00 -2 SER A N 16
ATOM 28128 C CA . SER A 1 8 ? -30.280 -2.718 5.000 1.00 10.00 -2 SER A CA 16
ATOM 28129 C C . SER A 1 8 ? -30.413 -2.084 6.382 1.00 10.00 -2 SER A C 16
ATOM 28130 O O . SER A 1 8 ? -31.409 -2.300 7.076 1.00 10.00 -2 SER A O 16
ATOM 28138 N N . MET A 1 9 ? -29.413 -1.303 6.775 1.00 10.00 -1 MET A N 16
ATOM 28139 C CA . MET A 1 9 ? -29.418 -0.658 8.079 1.00 10.00 -1 MET A CA 16
ATOM 28140 C C . MET A 1 9 ? -28.522 0.582 8.084 1.00 10.00 -1 MET A C 16
ATOM 28141 O O . MET A 1 9 ? -28.253 1.159 7.030 1.00 10.00 -1 MET A O 16
ATOM 28155 N N . GLY A 1 10 ? -28.051 0.972 9.270 1.00 10.00 0 GLY A N 16
ATOM 28156 C CA . GLY A 1 10 ? -27.207 2.151 9.404 1.00 10.00 0 GLY A CA 16
ATOM 28157 C C . GLY A 1 10 ? -25.775 1.937 8.934 1.00 10.00 0 GLY A C 16
ATOM 28158 O O . GLY A 1 10 ? -25.442 0.898 8.364 1.00 10.00 0 GLY A O 16
ATOM 28162 N N . ASN A 1 11 ? -24.923 2.930 9.178 1.00 10.00 1 ASN A N 16
ATOM 28163 C CA . ASN A 1 11 ? -23.523 2.864 8.764 1.00 10.00 1 ASN A CA 16
ATOM 28164 C C . ASN A 1 11 ? -22.580 2.725 9.962 1.00 10.00 1 ASN A C 16
ATOM 28165 O O . ASN A 1 11 ? -21.374 2.553 9.792 1.00 10.00 1 ASN A O 16
ATOM 28176 N N . SER A 1 12 ? -23.133 2.801 11.173 1.00 10.00 2 SER A N 16
ATOM 28177 C CA . SER A 1 12 ? -22.336 2.652 12.395 1.00 10.00 2 SER A CA 16
ATOM 28178 C C . SER A 1 12 ? -21.830 1.215 12.497 1.00 10.00 2 SER A C 16
ATOM 28179 O O . SER A 1 12 ? -20.920 0.902 13.267 1.00 10.00 2 SER A O 16
ATOM 28187 N N . SER A 1 13 ? -22.469 0.365 11.706 1.00 10.00 3 SER A N 16
ATOM 28188 C CA . SER A 1 13 ? -22.147 -1.044 11.576 1.00 10.00 3 SER A CA 16
ATOM 28189 C C . SER A 1 13 ? -20.655 -1.252 11.327 1.00 10.00 3 SER A C 16
ATOM 28190 O O . SER A 1 13 ? -20.002 -0.391 10.731 1.00 10.00 3 SER A O 16
ATOM 28198 N N . LYS A 1 14 ? -20.117 -2.360 11.844 1.00 10.00 4 LYS A N 16
ATOM 28199 C CA . LYS A 1 14 ? -18.699 -2.700 11.695 1.00 10.00 4 LYS A CA 16
ATOM 28200 C C . LYS A 1 14 ? -18.259 -2.658 10.224 1.00 10.00 4 LYS A C 16
ATOM 28201 O O . LYS A 1 14 ? -19.044 -2.303 9.350 1.00 10.00 4 LYS A O 16
ATOM 28220 N N . GLY A 1 15 ? -17.030 -3.096 9.962 1.00 10.00 5 GLY A N 16
ATOM 28221 C CA . GLY A 1 15 ? -16.437 -2.998 8.632 1.00 10.00 5 GLY A CA 16
ATOM 28222 C C . GLY A 1 15 ? -17.403 -3.164 7.463 1.00 10.00 5 GLY A C 16
ATOM 28223 O O . GLY A 1 15 ? -18.002 -4.225 7.232 1.00 10.00 5 GLY A O 16
ATOM 28227 N N . VAL A 1 16 ? -17.569 -2.046 6.767 1.00 10.00 6 VAL A N 16
ATOM 28228 C CA . VAL A 1 16 ? -18.414 -1.945 5.593 1.00 10.00 6 VAL A CA 16
ATOM 28229 C C . VAL A 1 16 ? -17.518 -1.675 4.399 1.00 10.00 6 VAL A C 16
ATOM 28230 O O . VAL A 1 16 ? -16.355 -1.314 4.579 1.00 10.00 6 VAL A O 16
ATOM 28243 N N . TYR A 1 17 ? -18.030 -1.832 3.195 1.00 10.00 7 TYR A N 16
ATOM 28244 C CA . TYR A 1 17 ? -17.213 -1.612 2.022 1.00 10.00 7 TYR A CA 16
ATOM 28245 C C . TYR A 1 17 ? -17.970 -0.882 0.927 1.00 10.00 7 TYR A C 16
ATOM 28246 O O . TYR A 1 17 ? -19.192 -0.773 0.947 1.00 10.00 7 TYR A O 16
ATOM 28264 N N . TYR A 1 18 ? -17.212 -0.358 -0.011 1.00 10.00 8 TYR A N 16
ATOM 28265 C CA . TYR A 1 18 ? -17.765 0.308 -1.169 1.00 10.00 8 TYR A CA 16
ATOM 28266 C C . TYR A 1 18 ? -17.537 -0.608 -2.360 1.00 10.00 8 TYR A C 16
ATOM 28267 O O . TYR A 1 18 ? -16.396 -0.974 -2.638 1.00 10.00 8 TYR A O 16
ATOM 28285 N N . ARG A 1 19 ? -18.599 -0.998 -3.048 1.00 10.00 9 ARG A N 16
ATOM 28286 C CA . ARG A 1 19 ? -18.457 -1.908 -4.177 1.00 10.00 9 ARG A CA 16
ATOM 28287 C C . ARG A 1 19 ? -18.713 -1.203 -5.500 1.00 10.00 9 ARG A C 16
ATOM 28288 O O . ARG A 1 19 ? -19.712 -0.505 -5.667 1.00 10.00 9 ARG A O 16
ATOM 28309 N N . ASN A 1 20 ? -17.796 -1.402 -6.433 1.00 10.00 10 ASN A N 16
ATOM 28310 C CA . ASN A 1 20 ? -17.894 -0.806 -7.756 1.00 10.00 10 ASN A CA 16
ATOM 28311 C C . ASN A 1 20 ? -17.969 -1.902 -8.817 1.00 10.00 10 ASN A C 16
ATOM 28312 O O . ASN A 1 20 ? -17.970 -3.090 -8.487 1.00 10.00 10 ASN A O 16
ATOM 28323 N N . GLU A 1 21 ? -18.006 -1.489 -10.079 1.00 10.00 11 GLU A N 16
ATOM 28324 C CA . GLU A 1 21 ? -18.098 -2.407 -11.220 1.00 10.00 11 GLU A CA 16
ATOM 28325 C C . GLU A 1 21 ? -16.940 -3.406 -11.263 1.00 10.00 11 GLU A C 16
ATOM 28326 O O . GLU A 1 21 ? -17.101 -4.521 -11.753 1.00 10.00 11 GLU A O 16
ATOM 28338 N N . GLU A 1 22 ? -15.779 -3.009 -10.752 1.00 10.00 12 GLU A N 16
ATOM 28339 C CA . GLU A 1 22 ? -14.610 -3.885 -10.736 1.00 10.00 12 GLU A CA 16
ATOM 28340 C C . GLU A 1 22 ? -14.787 -5.020 -9.733 1.00 10.00 12 GLU A C 16
ATOM 28341 O O . GLU A 1 22 ? -14.044 -5.998 -9.754 1.00 10.00 12 GLU A O 16
ATOM 28353 N N . GLY A 1 23 ? -15.755 -4.874 -8.841 1.00 10.00 13 GLY A N 16
ATOM 28354 C CA . GLY A 1 23 ? -16.005 -5.895 -7.844 1.00 10.00 13 GLY A CA 16
ATOM 28355 C C . GLY A 1 23 ? -15.135 -5.731 -6.615 1.00 10.00 13 GLY A C 16
ATOM 28356 O O . GLY A 1 23 ? -15.281 -6.460 -5.639 1.00 10.00 13 GLY A O 16
ATOM 28360 N N . GLN A 1 24 ? -14.223 -4.769 -6.666 1.00 10.00 14 GLN A N 16
ATOM 28361 C CA . GLN A 1 24 ? -13.331 -4.504 -5.544 1.00 10.00 14 GLN A CA 16
ATOM 28362 C C . GLN A 1 24 ? -14.080 -3.754 -4.450 1.00 10.00 14 GLN A C 16
ATOM 28363 O O . GLN A 1 24 ? -14.970 -2.946 -4.743 1.00 10.00 14 GLN A O 16
ATOM 28377 N N . THR A 1 25 ? -13.725 -4.018 -3.202 1.00 10.00 15 THR A N 16
ATOM 28378 C CA . THR A 1 25 ? -14.389 -3.383 -2.075 1.00 10.00 15 THR A CA 16
ATOM 28379 C C . THR A 1 25 ? -13.416 -2.554 -1.231 1.00 10.00 15 THR A C 16
ATOM 28380 O O . THR A 1 25 ? -12.319 -3.007 -0.905 1.00 10.00 15 THR A O 16
ATOM 28391 N N . TRP A 1 26 ? -13.828 -1.336 -0.884 1.00 10.00 16 TRP A N 16
ATOM 28392 C CA . TRP A 1 26 ? -13.008 -0.434 -0.072 1.00 10.00 16 TRP A CA 16
ATOM 28393 C C . TRP A 1 26 ? -13.613 -0.286 1.320 1.00 10.00 16 TRP A C 16
ATOM 28394 O O . TRP A 1 26 ? -14.806 -0.036 1.447 1.00 10.00 16 TRP A O 16
ATOM 28415 N N . SER A 1 27 ? -12.791 -0.439 2.354 1.00 10.00 17 SER A N 16
ATOM 28416 C CA . SER A 1 27 ? -13.264 -0.335 3.735 1.00 10.00 17 SER A CA 16
ATOM 28417 C C . SER A 1 27 ? -13.628 1.106 4.114 1.00 10.00 17 SER A C 16
ATOM 28418 O O . SER A 1 27 ? -14.475 1.330 4.976 1.00 10.00 17 SER A O 16
ATOM 28426 N N . GLY A 1 28 ? -12.984 2.078 3.478 1.00 10.00 18 GLY A N 16
ATOM 28427 C CA . GLY A 1 28 ? -13.281 3.472 3.767 1.00 10.00 18 GLY A CA 16
ATOM 28428 C C . GLY A 1 28 ? -12.202 4.143 4.595 1.00 10.00 18 GLY A C 16
ATOM 28429 O O . GLY A 1 28 ? -12.332 5.306 4.971 1.00 10.00 18 GLY A O 16
ATOM 28433 N N . VAL A 1 29 ? -11.132 3.409 4.871 1.00 10.00 19 VAL A N 16
ATOM 28434 C CA . VAL A 1 29 ? -10.017 3.921 5.663 1.00 10.00 19 VAL A CA 16
ATOM 28435 C C . VAL A 1 29 ? -8.705 3.628 4.944 1.00 10.00 19 VAL A C 16
ATOM 28436 O O . VAL A 1 29 ? -8.611 2.625 4.242 1.00 10.00 19 VAL A O 16
ATOM 28449 N N . GLY A 1 30 ? -7.718 4.515 5.087 1.00 10.00 20 GLY A N 16
ATOM 28450 C CA . GLY A 1 30 ? -6.424 4.298 4.459 1.00 10.00 20 GLY A CA 16
ATOM 28451 C C . GLY A 1 30 ? -6.430 4.549 2.979 1.00 10.00 20 GLY A C 16
ATOM 28452 O O . GLY A 1 30 ? -6.694 3.641 2.188 1.00 10.00 20 GLY A O 16
ATOM 28456 N N . ARG A 1 31 ? -6.101 5.785 2.608 1.00 10.00 21 ARG A N 16
ATOM 28457 C CA . ARG A 1 31 ? -6.031 6.200 1.209 1.00 10.00 21 ARG A CA 16
ATOM 28458 C C . ARG A 1 31 ? -7.314 5.846 0.471 1.00 10.00 21 ARG A C 16
ATOM 28459 O O . ARG A 1 31 ? -8.366 5.637 1.074 1.00 10.00 21 ARG A O 16
ATOM 28480 N N . GLN A 1 32 ? -7.217 5.818 -0.840 1.00 10.00 22 GLN A N 16
ATOM 28481 C CA . GLN A 1 32 ? -8.343 5.493 -1.684 1.00 10.00 22 GLN A CA 16
ATOM 28482 C C . GLN A 1 32 ? -7.912 4.622 -2.854 1.00 10.00 22 GLN A C 16
ATOM 28483 O O . GLN A 1 32 ? -6.821 4.787 -3.383 1.00 10.00 22 GLN A O 16
ATOM 28497 N N . PRO A 1 33 ? -8.720 3.618 -3.224 1.00 10.00 23 PRO A N 16
ATOM 28498 C CA . PRO A 1 33 ? -8.435 2.810 -4.400 1.00 10.00 23 PRO A CA 16
ATOM 28499 C C . PRO A 1 33 ? -8.782 3.612 -5.654 1.00 10.00 23 PRO A C 16
ATOM 28500 O O . PRO A 1 33 ? -9.820 4.273 -5.704 1.00 10.00 23 PRO A O 16
ATOM 28511 N N . ARG A 1 34 ? -7.912 3.547 -6.649 1.00 10.00 24 ARG A N 16
ATOM 28512 C CA . ARG A 1 34 ? -8.063 4.296 -7.903 1.00 10.00 24 ARG A CA 16
ATOM 28513 C C . ARG A 1 34 ? -9.468 4.232 -8.539 1.00 10.00 24 ARG A C 16
ATOM 28514 O O . ARG A 1 34 ? -9.833 5.124 -9.300 1.00 10.00 24 ARG A O 16
ATOM 28535 N N . TRP A 1 35 ? -10.261 3.208 -8.233 1.00 10.00 25 TRP A N 16
ATOM 28536 C CA . TRP A 1 35 ? -11.597 3.086 -8.834 1.00 10.00 25 TRP A CA 16
ATOM 28537 C C . TRP A 1 35 ? -12.680 3.838 -8.055 1.00 10.00 25 TRP A C 16
ATOM 28538 O O . TRP A 1 35 ? -13.770 4.075 -8.578 1.00 10.00 25 TRP A O 16
ATOM 28559 N N . LEU A 1 36 ? -12.393 4.212 -6.818 1.00 10.00 26 LEU A N 16
ATOM 28560 C CA . LEU A 1 36 ? -13.378 4.905 -5.990 1.00 10.00 26 LEU A CA 16
ATOM 28561 C C . LEU A 1 36 ? -13.699 6.283 -6.557 1.00 10.00 26 LEU A C 16
ATOM 28562 O O . LEU A 1 36 ? -14.864 6.689 -6.603 1.00 10.00 26 LEU A O 16
ATOM 28578 N N . LYS A 1 37 ? -12.672 6.986 -7.014 1.00 10.00 27 LYS A N 16
ATOM 28579 C CA . LYS A 1 37 ? -12.852 8.322 -7.565 1.00 10.00 27 LYS A CA 16
ATOM 28580 C C . LYS A 1 37 ? -13.681 8.288 -8.846 1.00 10.00 27 LYS A C 16
ATOM 28581 O O . LYS A 1 37 ? -14.386 9.247 -9.156 1.00 10.00 27 LYS A O 16
ATOM 28600 N N . GLU A 1 38 ? -13.618 7.171 -9.570 1.00 10.00 28 GLU A N 16
ATOM 28601 C CA . GLU A 1 38 ? -14.363 7.019 -10.816 1.00 10.00 28 GLU A CA 16
ATOM 28602 C C . GLU A 1 38 ? -15.862 7.102 -10.546 1.00 10.00 28 GLU A C 16
ATOM 28603 O O . GLU A 1 38 ? -16.590 7.817 -11.235 1.00 10.00 28 GLU A O 16
ATOM 28615 N N . ALA A 1 39 ? -16.311 6.376 -9.531 1.00 10.00 29 ALA A N 16
ATOM 28616 C CA . ALA A 1 39 ? -17.717 6.377 -9.154 1.00 10.00 29 ALA A CA 16
ATOM 28617 C C . ALA A 1 39 ? -18.082 7.702 -8.489 1.00 10.00 29 ALA A C 16
ATOM 28618 O O . ALA A 1 39 ? -19.229 8.148 -8.542 1.00 10.00 29 ALA A O 16
ATOM 28625 N N . LEU A 1 40 ? -17.089 8.329 -7.875 1.00 10.00 30 LEU A N 16
ATOM 28626 C CA . LEU A 1 40 ? -17.283 9.606 -7.207 1.00 10.00 30 LEU A CA 16
ATOM 28627 C C . LEU A 1 40 ? -17.588 10.711 -8.220 1.00 10.00 30 LEU A C 16
ATOM 28628 O O . LEU A 1 40 ? -18.565 11.444 -8.077 1.00 10.00 30 LEU A O 16
ATOM 28644 N N . LEU A 1 41 ? -16.768 10.799 -9.261 1.00 10.00 31 LEU A N 16
ATOM 28645 C CA . LEU A 1 41 ? -16.946 11.822 -10.290 1.00 10.00 31 LEU A CA 16
ATOM 28646 C C . LEU A 1 41 ? -18.123 11.491 -11.203 1.00 10.00 31 LEU A C 16
ATOM 28647 O O . LEU A 1 41 ? -18.512 12.298 -12.047 1.00 10.00 31 LEU A O 16
ATOM 28663 N N . ASN A 1 42 ? -18.687 10.302 -11.027 1.00 10.00 32 ASN A N 16
ATOM 28664 C CA . ASN A 1 42 ? -19.826 9.864 -11.829 1.00 10.00 32 ASN A CA 16
ATOM 28665 C C . ASN A 1 42 ? -21.046 10.748 -11.558 1.00 10.00 32 ASN A C 16
ATOM 28666 O O . ASN A 1 42 ? -21.929 10.892 -12.408 1.00 10.00 32 ASN A O 16
ATOM 28677 N N . GLY A 1 43 ? -21.065 11.377 -10.393 1.00 10.00 33 GLY A N 16
ATOM 28678 C CA . GLY A 1 43 ? -22.168 12.247 -10.046 1.00 10.00 33 GLY A CA 16
ATOM 28679 C C . GLY A 1 43 ? -23.028 11.691 -8.931 1.00 10.00 33 GLY A C 16
ATOM 28680 O O . GLY A 1 43 ? -24.123 12.191 -8.679 1.00 10.00 33 GLY A O 16
ATOM 28684 N N . MET A 1 44 ? -22.538 10.666 -8.251 1.00 10.00 34 MET A N 16
ATOM 28685 C CA . MET A 1 44 ? -23.288 10.055 -7.164 1.00 10.00 34 MET A CA 16
ATOM 28686 C C . MET A 1 44 ? -22.408 9.871 -5.938 1.00 10.00 34 MET A C 16
ATOM 28687 O O . MET A 1 44 ? -21.188 9.744 -6.050 1.00 10.00 34 MET A O 16
ATOM 28701 N N . LYS A 1 45 ? -23.038 9.881 -4.770 1.00 10.00 35 LYS A N 16
ATOM 28702 C CA . LYS A 1 45 ? -22.327 9.712 -3.513 1.00 10.00 35 LYS A CA 16
ATOM 28703 C C . LYS A 1 45 ? -21.861 8.268 -3.353 1.00 10.00 35 LYS A C 16
ATOM 28704 O O . LYS A 1 45 ? -22.578 7.333 -3.712 1.00 10.00 35 LYS A O 16
ATOM 28723 N N . LYS A 1 46 ? -20.657 8.092 -2.825 1.00 10.00 36 LYS A N 16
ATOM 28724 C CA . LYS A 1 46 ? -20.103 6.758 -2.610 1.00 10.00 36 LYS A CA 16
ATOM 28725 C C . LYS A 1 46 ? -20.954 5.975 -1.613 1.00 10.00 36 LYS A C 16
ATOM 28726 O O . LYS A 1 46 ? -21.014 4.749 -1.658 1.00 10.00 36 LYS A O 16
ATOM 28745 N N . GLU A 1 47 ? -21.620 6.702 -0.728 1.00 10.00 37 GLU A N 16
ATOM 28746 C CA . GLU A 1 47 ? -22.480 6.107 0.287 1.00 10.00 37 GLU A CA 16
ATOM 28747 C C . GLU A 1 47 ? -23.673 5.381 -0.342 1.00 10.00 37 GLU A C 16
ATOM 28748 O O . GLU A 1 47 ? -24.228 4.456 0.249 1.00 10.00 37 GLU A O 16
ATOM 28760 N N . ASP A 1 48 ? -24.071 5.814 -1.536 1.00 10.00 38 ASP A N 16
ATOM 28761 C CA . ASP A 1 48 ? -25.210 5.215 -2.230 1.00 10.00 38 ASP A CA 16
ATOM 28762 C C . ASP A 1 48 ? -24.959 3.740 -2.542 1.00 10.00 38 ASP A C 16
ATOM 28763 O O . ASP A 1 48 ? -25.863 2.909 -2.423 1.00 10.00 38 ASP A O 16
ATOM 28772 N N . PHE A 1 49 ? -23.731 3.414 -2.932 1.00 10.00 39 PHE A N 16
ATOM 28773 C CA . PHE A 1 49 ? -23.385 2.036 -3.257 1.00 10.00 39 PHE A CA 16
ATOM 28774 C C . PHE A 1 49 ? -22.570 1.400 -2.132 1.00 10.00 39 PHE A C 16
ATOM 28775 O O . PHE A 1 49 ? -21.773 0.482 -2.355 1.00 10.00 39 PHE A O 16
ATOM 28792 N N . LEU A 1 50 ? -22.782 1.897 -0.922 1.00 10.00 40 LEU A N 16
ATOM 28793 C CA . LEU A 1 50 ? -22.096 1.387 0.251 1.00 10.00 40 LEU A CA 16
ATOM 28794 C C . LEU A 1 50 ? -22.692 0.043 0.657 1.00 10.00 40 LEU A C 16
ATOM 28795 O O . LEU A 1 50 ? -23.874 -0.050 0.983 1.00 10.00 40 LEU A O 16
ATOM 28811 N N . VAL A 1 51 ? -21.877 -0.995 0.625 1.00 10.00 41 VAL A N 16
ATOM 28812 C CA . VAL A 1 51 ? -22.327 -2.324 0.990 1.00 10.00 41 VAL A CA 16
ATOM 28813 C C . VAL A 1 51 ? -21.574 -2.819 2.225 1.00 10.00 41 VAL A C 16
ATOM 28814 O O . VAL A 1 51 ? -20.350 -2.833 2.263 1.00 10.00 41 VAL A O 16
ATOM 28827 N N . LYS A 1 52 ? -22.316 -3.198 3.243 1.00 10.00 42 LYS A N 16
ATOM 28828 C CA . LYS A 1 52 ? -21.727 -3.682 4.483 1.00 10.00 42 LYS A CA 16
ATOM 28829 C C . LYS A 1 52 ? -21.124 -5.067 4.293 1.00 10.00 42 LYS A C 16
ATOM 28830 O O . LYS A 1 52 ? -21.428 -5.742 3.308 1.00 10.00 42 LYS A O 16
ATOM 28849 N N . ASP A 1 53 ? -20.258 -5.491 5.224 1.00 10.00 43 ASP A N 16
ATOM 28850 C CA . ASP A 1 53 ? -19.688 -6.833 5.149 1.00 10.00 43 ASP A CA 16
ATOM 28851 C C . ASP A 1 53 ? -20.823 -7.845 5.273 1.00 10.00 43 ASP A C 16
ATOM 28852 O O . ASP A 1 53 ? -20.700 -9.005 4.888 1.00 10.00 43 ASP A O 16
ATOM 28861 N N . THR A 1 54 ? -21.924 -7.372 5.843 1.00 10.00 44 THR A N 16
ATOM 28862 C CA . THR A 1 54 ? -23.126 -8.157 6.013 1.00 10.00 44 THR A CA 16
ATOM 28863 C C . THR A 1 54 ? -24.172 -7.667 5.016 1.00 10.00 44 THR A C 16
ATOM 28864 O O . THR A 1 54 ? -24.177 -6.483 4.675 1.00 10.00 44 THR A O 16
ATOM 28875 N N . GLU A 1 55 ? -25.049 -8.558 4.554 1.00 10.00 45 GLU A N 16
ATOM 28876 C CA . GLU A 1 55 ? -26.076 -8.193 3.573 1.00 10.00 45 GLU A CA 16
ATOM 28877 C C . GLU A 1 55 ? -25.400 -7.647 2.319 1.00 10.00 45 GLU A C 16
ATOM 28878 O O . GLU A 1 55 ? -25.816 -6.631 1.759 1.00 10.00 45 GLU A O 16
ATOM 28890 N N . GLU A 1 56 ? -24.363 -8.343 1.881 1.00 10.00 46 GLU A N 16
ATOM 28891 C CA . GLU A 1 56 ? -23.590 -7.926 0.724 1.00 10.00 46 GLU A CA 16
ATOM 28892 C C . GLU A 1 56 ? -24.231 -8.390 -0.579 1.00 10.00 46 GLU A C 16
ATOM 28893 O O . GLU A 1 56 ? -24.907 -9.420 -0.626 1.00 10.00 46 GLU A O 16
ATOM 28905 N N . GLU A 1 57 ? -24.012 -7.615 -1.632 1.00 10.00 47 GLU A N 16
ATOM 28906 C CA . GLU A 1 57 ? -24.556 -7.925 -2.943 1.00 10.00 47 GLU A CA 16
ATOM 28907 C C . GLU A 1 57 ? -23.583 -8.793 -3.727 1.00 10.00 47 GLU A C 16
ATOM 28908 O O . GLU A 1 57 ? -24.030 -9.780 -4.346 1.00 10.00 47 GLU A O 16
ATOM 29873 N N . SER A 1 1 ? -43.838 11.693 -1.074 1.00 10.00 -9 SER A N 17
ATOM 29874 C CA . SER A 1 1 ? -42.743 10.717 -1.250 1.00 10.00 -9 SER A CA 17
ATOM 29875 C C . SER A 1 1 ? -43.279 9.389 -1.777 1.00 10.00 -9 SER A C 17
ATOM 29876 O O . SER A 1 1 ? -44.388 8.979 -1.429 1.00 10.00 -9 SER A O 17
ATOM 29886 N N . HIS A 1 2 ? -42.492 8.729 -2.619 1.00 10.00 -8 HIS A N 17
ATOM 29887 C CA . HIS A 1 2 ? -42.883 7.450 -3.201 1.00 10.00 -8 HIS A CA 17
ATOM 29888 C C . HIS A 1 2 ? -41.643 6.671 -3.615 1.00 10.00 -8 HIS A C 17
ATOM 29889 O O . HIS A 1 2 ? -40.691 7.265 -4.121 1.00 10.00 -8 HIS A O 17
ATOM 29904 N N . HIS A 1 3 ? -41.664 5.355 -3.391 1.00 10.00 -7 HIS A N 17
ATOM 29905 C CA . HIS A 1 3 ? -40.546 4.466 -3.739 1.00 10.00 -7 HIS A CA 17
ATOM 29906 C C . HIS A 1 3 ? -39.332 4.725 -2.846 1.00 10.00 -7 HIS A C 17
ATOM 29907 O O . HIS A 1 3 ? -38.916 5.866 -2.648 1.00 10.00 -7 HIS A O 17
ATOM 29922 N N . HIS A 1 4 ? -38.765 3.660 -2.304 1.00 10.00 -6 HIS A N 17
ATOM 29923 C CA . HIS A 1 4 ? -37.601 3.783 -1.442 1.00 10.00 -6 HIS A CA 17
ATOM 29924 C C . HIS A 1 4 ? -36.414 3.044 -2.045 1.00 10.00 -6 HIS A C 17
ATOM 29925 O O . HIS A 1 4 ? -36.581 1.989 -2.660 1.00 10.00 -6 HIS A O 17
ATOM 29940 N N . HIS A 1 5 ? -35.226 3.614 -1.876 1.00 10.00 -5 HIS A N 17
ATOM 29941 C CA . HIS A 1 5 ? -33.996 3.021 -2.388 1.00 10.00 -5 HIS A CA 17
ATOM 29942 C C . HIS A 1 5 ? -33.659 1.751 -1.613 1.00 10.00 -5 HIS A C 17
ATOM 29943 O O . HIS A 1 5 ? -33.904 1.672 -0.408 1.00 10.00 -5 HIS A O 17
ATOM 29958 N N . HIS A 1 6 ? -33.115 0.757 -2.308 1.00 10.00 -4 HIS A N 17
ATOM 29959 C CA . HIS A 1 6 ? -32.741 -0.506 -1.674 1.00 10.00 -4 HIS A CA 17
ATOM 29960 C C . HIS A 1 6 ? -31.728 -0.263 -0.559 1.00 10.00 -4 HIS A C 17
ATOM 29961 O O . HIS A 1 6 ? -30.648 0.278 -0.794 1.00 10.00 -4 HIS A O 17
ATOM 29976 N N . HIS A 1 7 ? -32.083 -0.665 0.652 1.00 10.00 -3 HIS A N 17
ATOM 29977 C CA . HIS A 1 7 ? -31.213 -0.479 1.804 1.00 10.00 -3 HIS A CA 17
ATOM 29978 C C . HIS A 1 7 ? -31.724 -1.289 2.986 1.00 10.00 -3 HIS A C 17
ATOM 29979 O O . HIS A 1 7 ? -32.525 -0.797 3.779 1.00 10.00 -3 HIS A O 17
ATOM 29994 N N . SER A 1 8 ? -31.282 -2.531 3.092 1.00 10.00 -2 SER A N 17
ATOM 29995 C CA . SER A 1 8 ? -31.709 -3.397 4.180 1.00 10.00 -2 SER A CA 17
ATOM 29996 C C . SER A 1 8 ? -30.876 -3.126 5.431 1.00 10.00 -2 SER A C 17
ATOM 29997 O O . SER A 1 8 ? -31.410 -2.997 6.533 1.00 10.00 -2 SER A O 17
ATOM 30005 N N . MET A 1 9 ? -29.568 -3.012 5.250 1.00 10.00 -1 MET A N 17
ATOM 30006 C CA . MET A 1 9 ? -28.663 -2.750 6.360 1.00 10.00 -1 MET A CA 17
ATOM 30007 C C . MET A 1 9 ? -27.852 -1.482 6.095 1.00 10.00 -1 MET A C 17
ATOM 30008 O O . MET A 1 9 ? -27.559 -1.152 4.943 1.00 10.00 -1 MET A O 17
ATOM 30022 N N . GLY A 1 10 ? -27.504 -0.762 7.155 1.00 10.00 0 GLY A N 17
ATOM 30023 C CA . GLY A 1 10 ? -26.724 0.447 7.001 1.00 10.00 0 GLY A CA 17
ATOM 30024 C C . GLY A 1 10 ? -26.652 1.265 8.275 1.00 10.00 0 GLY A C 17
ATOM 30025 O O . GLY A 1 10 ? -27.303 2.304 8.391 1.00 10.00 0 GLY A O 17
ATOM 30029 N N . ASN A 1 11 ? -25.862 0.795 9.233 1.00 10.00 1 ASN A N 17
ATOM 30030 C CA . ASN A 1 11 ? -25.693 1.485 10.513 1.00 10.00 1 ASN A CA 17
ATOM 30031 C C . ASN A 1 11 ? -24.239 1.353 10.954 1.00 10.00 1 ASN A C 17
ATOM 30032 O O . ASN A 1 11 ? -23.325 1.562 10.157 1.00 10.00 1 ASN A O 17
ATOM 30043 N N . SER A 1 12 ? -24.020 0.974 12.208 1.00 10.00 2 SER A N 17
ATOM 30044 C CA . SER A 1 12 ? -22.669 0.776 12.729 1.00 10.00 2 SER A CA 17
ATOM 30045 C C . SER A 1 12 ? -22.178 -0.620 12.350 1.00 10.00 2 SER A C 17
ATOM 30046 O O . SER A 1 12 ? -21.266 -1.179 12.967 1.00 10.00 2 SER A O 17
ATOM 30054 N N . SER A 1 13 ? -22.837 -1.151 11.328 1.00 10.00 3 SER A N 17
ATOM 30055 C CA . SER A 1 13 ? -22.579 -2.456 10.737 1.00 10.00 3 SER A CA 17
ATOM 30056 C C . SER A 1 13 ? -21.093 -2.783 10.625 1.00 10.00 3 SER A C 17
ATOM 30057 O O . SER A 1 13 ? -20.267 -1.890 10.416 1.00 10.00 3 SER A O 17
ATOM 30065 N N . LYS A 1 14 ? -20.767 -4.063 10.833 1.00 10.00 4 LYS A N 17
ATOM 30066 C CA . LYS A 1 14 ? -19.390 -4.564 10.740 1.00 10.00 4 LYS A CA 17
ATOM 30067 C C . LYS A 1 14 ? -18.769 -4.205 9.389 1.00 10.00 4 LYS A C 17
ATOM 30068 O O . LYS A 1 14 ? -19.392 -3.520 8.588 1.00 10.00 4 LYS A O 17
ATOM 30087 N N . GLY A 1 15 ? -17.568 -4.721 9.130 1.00 10.00 5 GLY A N 17
ATOM 30088 C CA . GLY A 1 15 ? -16.837 -4.386 7.916 1.00 10.00 5 GLY A CA 17
ATOM 30089 C C . GLY A 1 15 ? -17.696 -4.232 6.671 1.00 10.00 5 GLY A C 17
ATOM 30090 O O . GLY A 1 15 ? -18.340 -5.175 6.189 1.00 10.00 5 GLY A O 17
ATOM 30094 N N . VAL A 1 16 ? -17.727 -2.994 6.192 1.00 10.00 6 VAL A N 17
ATOM 30095 C CA . VAL A 1 16 ? -18.463 -2.621 5.002 1.00 10.00 6 VAL A CA 17
ATOM 30096 C C . VAL A 1 16 ? -17.471 -2.302 3.900 1.00 10.00 6 VAL A C 17
ATOM 30097 O O . VAL A 1 16 ? -16.268 -2.194 4.160 1.00 10.00 6 VAL A O 17
ATOM 30110 N N . TYR A 1 17 ? -17.957 -2.166 2.678 1.00 10.00 7 TYR A N 17
ATOM 30111 C CA . TYR A 1 17 ? -17.086 -1.846 1.564 1.00 10.00 7 TYR A CA 17
ATOM 30112 C C . TYR A 1 17 ? -17.864 -1.240 0.409 1.00 10.00 7 TYR A C 17
ATOM 30113 O O . TYR A 1 17 ? -18.993 -1.632 0.122 1.00 10.00 7 TYR A O 17
ATOM 30131 N N . TYR A 1 18 ? -17.251 -0.274 -0.245 1.00 10.00 8 TYR A N 17
ATOM 30132 C CA . TYR A 1 18 ? -17.851 0.375 -1.394 1.00 10.00 8 TYR A CA 17
ATOM 30133 C C . TYR A 1 18 ? -17.498 -0.435 -2.624 1.00 10.00 8 TYR A C 17
ATOM 30134 O O . TYR A 1 18 ? -16.331 -0.765 -2.837 1.00 10.00 8 TYR A O 17
ATOM 30152 N N . ARG A 1 19 ? -18.495 -0.781 -3.416 1.00 10.00 9 ARG A N 17
ATOM 30153 C CA . ARG A 1 19 ? -18.260 -1.587 -4.602 1.00 10.00 9 ARG A CA 17
ATOM 30154 C C . ARG A 1 19 ? -18.585 -0.819 -5.870 1.00 10.00 9 ARG A C 17
ATOM 30155 O O . ARG A 1 19 ? -19.428 0.074 -5.873 1.00 10.00 9 ARG A O 17
ATOM 30176 N N . ASN A 1 20 ? -17.918 -1.192 -6.951 1.00 10.00 10 ASN A N 17
ATOM 30177 C CA . ASN A 1 20 ? -18.125 -0.555 -8.244 1.00 10.00 10 ASN A CA 17
ATOM 30178 C C . ASN A 1 20 ? -18.144 -1.628 -9.339 1.00 10.00 10 ASN A C 17
ATOM 30179 O O . ASN A 1 20 ? -17.920 -2.808 -9.051 1.00 10.00 10 ASN A O 17
ATOM 30190 N N . GLU A 1 21 ? -18.385 -1.218 -10.581 1.00 10.00 11 GLU A N 17
ATOM 30191 C CA . GLU A 1 21 ? -18.461 -2.144 -11.718 1.00 10.00 11 GLU A CA 17
ATOM 30192 C C . GLU A 1 21 ? -17.180 -2.968 -11.908 1.00 10.00 11 GLU A C 17
ATOM 30193 O O . GLU A 1 21 ? -17.225 -4.055 -12.483 1.00 10.00 11 GLU A O 17
ATOM 30205 N N . GLU A 1 22 ? -16.048 -2.465 -11.417 1.00 10.00 12 GLU A N 17
ATOM 30206 C CA . GLU A 1 22 ? -14.775 -3.175 -11.540 1.00 10.00 12 GLU A CA 17
ATOM 30207 C C . GLU A 1 22 ? -14.770 -4.428 -10.668 1.00 10.00 12 GLU A C 17
ATOM 30208 O O . GLU A 1 22 ? -13.994 -5.354 -10.903 1.00 10.00 12 GLU A O 17
ATOM 30220 N N . GLY A 1 23 ? -15.641 -4.455 -9.666 1.00 10.00 13 GLY A N 17
ATOM 30221 C CA . GLY A 1 23 ? -15.720 -5.602 -8.781 1.00 10.00 13 GLY A CA 17
ATOM 30222 C C . GLY A 1 23 ? -14.802 -5.487 -7.578 1.00 10.00 13 GLY A C 17
ATOM 30223 O O . GLY A 1 23 ? -14.667 -6.433 -6.803 1.00 10.00 13 GLY A O 17
ATOM 30227 N N . GLN A 1 24 ? -14.168 -4.332 -7.420 1.00 10.00 14 GLN A N 17
ATOM 30228 C CA . GLN A 1 24 ? -13.264 -4.107 -6.295 1.00 10.00 14 GLN A CA 17
ATOM 30229 C C . GLN A 1 24 ? -14.040 -3.512 -5.127 1.00 10.00 14 GLN A C 17
ATOM 30230 O O . GLN A 1 24 ? -15.187 -3.092 -5.293 1.00 10.00 14 GLN A O 17
ATOM 30244 N N . THR A 1 25 ? -13.409 -3.446 -3.957 1.00 10.00 15 THR A N 17
ATOM 30245 C CA . THR A 1 25 ? -14.073 -2.934 -2.766 1.00 10.00 15 THR A CA 17
ATOM 30246 C C . THR A 1 25 ? -13.161 -2.026 -1.930 1.00 10.00 15 THR A C 17
ATOM 30247 O O . THR A 1 25 ? -11.942 -2.189 -1.927 1.00 10.00 15 THR A O 17
ATOM 30258 N N . TRP A 1 26 ? -13.770 -1.069 -1.229 1.00 10.00 16 TRP A N 17
ATOM 30259 C CA . TRP A 1 26 ? -13.036 -0.139 -0.372 1.00 10.00 16 TRP A CA 17
ATOM 30260 C C . TRP A 1 26 ? -13.657 -0.110 1.019 1.00 10.00 16 TRP A C 17
ATOM 30261 O O . TRP A 1 26 ? -14.866 0.044 1.147 1.00 10.00 16 TRP A O 17
ATOM 30282 N N . SER A 1 27 ? -12.836 -0.254 2.050 1.00 10.00 17 SER A N 17
ATOM 30283 C CA . SER A 1 27 ? -13.332 -0.251 3.424 1.00 10.00 17 SER A CA 17
ATOM 30284 C C . SER A 1 27 ? -13.708 1.160 3.891 1.00 10.00 17 SER A C 17
ATOM 30285 O O . SER A 1 27 ? -14.824 1.389 4.358 1.00 10.00 17 SER A O 17
ATOM 30293 N N . GLY A 1 28 ? -12.776 2.101 3.771 1.00 10.00 18 GLY A N 17
ATOM 30294 C CA . GLY A 1 28 ? -13.046 3.466 4.192 1.00 10.00 18 GLY A CA 17
ATOM 30295 C C . GLY A 1 28 ? -11.833 4.126 4.820 1.00 10.00 18 GLY A C 17
ATOM 30296 O O . GLY A 1 28 ? -11.590 5.317 4.630 1.00 10.00 18 GLY A O 17
ATOM 30300 N N . VAL A 1 29 ? -11.073 3.351 5.573 1.00 10.00 19 VAL A N 17
ATOM 30301 C CA . VAL A 1 29 ? -9.877 3.856 6.227 1.00 10.00 19 VAL A CA 17
ATOM 30302 C C . VAL A 1 29 ? -8.666 3.604 5.338 1.00 10.00 19 VAL A C 17
ATOM 30303 O O . VAL A 1 29 ? -8.644 2.616 4.608 1.00 10.00 19 VAL A O 17
ATOM 30316 N N . GLY A 1 30 ? -7.689 4.508 5.374 1.00 10.00 20 GLY A N 17
ATOM 30317 C CA . GLY A 1 30 ? -6.488 4.337 4.571 1.00 10.00 20 GLY A CA 17
ATOM 30318 C C . GLY A 1 30 ? -6.696 4.657 3.114 1.00 10.00 20 GLY A C 17
ATOM 30319 O O . GLY A 1 30 ? -6.893 3.754 2.292 1.00 10.00 20 GLY A O 17
ATOM 30323 N N . ARG A 1 31 ? -6.617 5.952 2.798 1.00 10.00 21 ARG A N 17
ATOM 30324 C CA . ARG A 1 31 ? -6.772 6.458 1.431 1.00 10.00 21 ARG A CA 17
ATOM 30325 C C . ARG A 1 31 ? -8.033 5.907 0.780 1.00 10.00 21 ARG A C 17
ATOM 30326 O O . ARG A 1 31 ? -8.950 5.438 1.456 1.00 10.00 21 ARG A O 17
ATOM 30347 N N . GLN A 1 32 ? -8.078 6.003 -0.535 1.00 10.00 22 GLN A N 17
ATOM 30348 C CA . GLN A 1 32 ? -9.186 5.489 -1.309 1.00 10.00 22 GLN A CA 17
ATOM 30349 C C . GLN A 1 32 ? -8.641 4.972 -2.634 1.00 10.00 22 GLN A C 17
ATOM 30350 O O . GLN A 1 32 ? -7.713 5.546 -3.180 1.00 10.00 22 GLN A O 17
ATOM 30364 N N . PRO A 1 33 ? -9.180 3.873 -3.164 1.00 10.00 23 PRO A N 17
ATOM 30365 C CA . PRO A 1 33 ? -8.711 3.325 -4.428 1.00 10.00 23 PRO A CA 17
ATOM 30366 C C . PRO A 1 33 ? -9.036 4.263 -5.584 1.00 10.00 23 PRO A C 17
ATOM 30367 O O . PRO A 1 33 ? -10.037 4.978 -5.552 1.00 10.00 23 PRO A O 17
ATOM 30378 N N . ARG A 1 34 ? -8.173 4.256 -6.588 1.00 10.00 24 ARG A N 17
ATOM 30379 C CA . ARG A 1 34 ? -8.312 5.108 -7.769 1.00 10.00 24 ARG A CA 17
ATOM 30380 C C . ARG A 1 34 ? -9.728 5.111 -8.365 1.00 10.00 24 ARG A C 17
ATOM 30381 O O . ARG A 1 34 ? -10.201 6.149 -8.816 1.00 10.00 24 ARG A O 17
ATOM 30402 N N . TRP A 1 35 ? -10.407 3.967 -8.349 1.00 10.00 25 TRP A N 17
ATOM 30403 C CA . TRP A 1 35 ? -11.751 3.866 -8.928 1.00 10.00 25 TRP A CA 17
ATOM 30404 C C . TRP A 1 35 ? -12.833 4.474 -8.026 1.00 10.00 25 TRP A C 17
ATOM 30405 O O . TRP A 1 35 ? -13.924 4.793 -8.497 1.00 10.00 25 TRP A O 17
ATOM 30426 N N . LEU A 1 36 ? -12.532 4.648 -6.744 1.00 10.00 26 LEU A N 17
ATOM 30427 C CA . LEU A 1 36 ? -13.508 5.187 -5.797 1.00 10.00 26 LEU A CA 17
ATOM 30428 C C . LEU A 1 36 ? -13.857 6.630 -6.132 1.00 10.00 26 LEU A C 17
ATOM 30429 O O . LEU A 1 36 ? -15.030 6.977 -6.287 1.00 10.00 26 LEU A O 17
ATOM 30445 N N . LYS A 1 37 ? -12.832 7.460 -6.252 1.00 10.00 27 LYS A N 17
ATOM 30446 C CA . LYS A 1 37 ? -13.026 8.869 -6.553 1.00 10.00 27 LYS A CA 17
ATOM 30447 C C . LYS A 1 37 ? -13.743 9.052 -7.888 1.00 10.00 27 LYS A C 17
ATOM 30448 O O . LYS A 1 37 ? -14.564 9.955 -8.032 1.00 10.00 27 LYS A O 17
ATOM 30467 N N . GLU A 1 38 ? -13.454 8.171 -8.847 1.00 10.00 28 GLU A N 17
ATOM 30468 C CA . GLU A 1 38 ? -14.075 8.238 -10.171 1.00 10.00 28 GLU A CA 17
ATOM 30469 C C . GLU A 1 38 ? -15.588 8.099 -10.060 1.00 10.00 28 GLU A C 17
ATOM 30470 O O . GLU A 1 38 ? -16.339 8.823 -10.713 1.00 10.00 28 GLU A O 17
ATOM 30482 N N . ALA A 1 39 ? -16.031 7.167 -9.224 1.00 10.00 29 ALA A N 17
ATOM 30483 C CA . ALA A 1 39 ? -17.454 6.933 -9.025 1.00 10.00 29 ALA A CA 17
ATOM 30484 C C . ALA A 1 39 ? -18.079 8.075 -8.229 1.00 10.00 29 ALA A C 17
ATOM 30485 O O . ALA A 1 39 ? -19.234 8.435 -8.435 1.00 10.00 29 ALA A O 17
ATOM 30492 N N . LEU A 1 40 ? -17.294 8.654 -7.334 1.00 10.00 30 LEU A N 17
ATOM 30493 C CA . LEU A 1 40 ? -17.756 9.757 -6.501 1.00 10.00 30 LEU A CA 17
ATOM 30494 C C . LEU A 1 40 ? -17.984 11.022 -7.332 1.00 10.00 30 LEU A C 17
ATOM 30495 O O . LEU A 1 40 ? -19.016 11.685 -7.209 1.00 10.00 30 LEU A O 17
ATOM 30511 N N . LEU A 1 41 ? -17.021 11.350 -8.185 1.00 10.00 31 LEU A N 17
ATOM 30512 C CA . LEU A 1 41 ? -17.124 12.542 -9.030 1.00 10.00 31 LEU A CA 17
ATOM 30513 C C . LEU A 1 41 ? -18.074 12.306 -10.201 1.00 10.00 31 LEU A C 17
ATOM 30514 O O . LEU A 1 41 ? -18.374 13.224 -10.963 1.00 10.00 31 LEU A O 17
ATOM 30530 N N . ASN A 1 42 ? -18.543 11.071 -10.335 1.00 10.00 32 ASN A N 17
ATOM 30531 C CA . ASN A 1 42 ? -19.454 10.698 -11.416 1.00 10.00 32 ASN A CA 17
ATOM 30532 C C . ASN A 1 42 ? -20.820 11.363 -11.267 1.00 10.00 32 ASN A C 17
ATOM 30533 O O . ASN A 1 42 ? -21.629 11.338 -12.189 1.00 10.00 32 ASN A O 17
ATOM 30544 N N . GLY A 1 43 ? -21.078 11.947 -10.103 1.00 10.00 33 GLY A N 17
ATOM 30545 C CA . GLY A 1 43 ? -22.345 12.616 -9.882 1.00 10.00 33 GLY A CA 17
ATOM 30546 C C . GLY A 1 43 ? -23.215 11.922 -8.856 1.00 10.00 33 GLY A C 17
ATOM 30547 O O . GLY A 1 43 ? -24.418 12.181 -8.773 1.00 10.00 33 GLY A O 17
ATOM 30551 N N . MET A 1 44 ? -22.613 11.044 -8.074 1.00 10.00 34 MET A N 17
ATOM 30552 C CA . MET A 1 44 ? -23.336 10.314 -7.043 1.00 10.00 34 MET A CA 17
ATOM 30553 C C . MET A 1 44 ? -22.525 10.312 -5.756 1.00 10.00 34 MET A C 17
ATOM 30554 O O . MET A 1 44 ? -21.396 10.806 -5.730 1.00 10.00 34 MET A O 17
ATOM 30568 N N . LYS A 1 45 ? -23.093 9.771 -4.693 1.00 10.00 35 LYS A N 17
ATOM 30569 C CA . LYS A 1 45 ? -22.395 9.717 -3.420 1.00 10.00 35 LYS A CA 17
ATOM 30570 C C . LYS A 1 45 ? -21.897 8.303 -3.170 1.00 10.00 35 LYS A C 17
ATOM 30571 O O . LYS A 1 45 ? -22.442 7.346 -3.717 1.00 10.00 35 LYS A O 17
ATOM 30590 N N . LYS A 1 46 ? -20.868 8.163 -2.348 1.00 10.00 36 LYS A N 17
ATOM 30591 C CA . LYS A 1 46 ? -20.309 6.850 -2.047 1.00 10.00 36 LYS A CA 17
ATOM 30592 C C . LYS A 1 46 ? -21.347 5.957 -1.371 1.00 10.00 36 LYS A C 17
ATOM 30593 O O . LYS A 1 46 ? -21.316 4.736 -1.510 1.00 10.00 36 LYS A O 17
ATOM 30612 N N . GLU A 1 47 ? -22.271 6.583 -0.656 1.00 10.00 37 GLU A N 17
ATOM 30613 C CA . GLU A 1 47 ? -23.332 5.874 0.044 1.00 10.00 37 GLU A CA 17
ATOM 30614 C C . GLU A 1 47 ? -24.252 5.137 -0.933 1.00 10.00 37 GLU A C 17
ATOM 30615 O O . GLU A 1 47 ? -24.849 4.120 -0.580 1.00 10.00 37 GLU A O 17
ATOM 30627 N N . ASP A 1 48 ? -24.350 5.648 -2.161 1.00 10.00 38 ASP A N 17
ATOM 30628 C CA . ASP A 1 48 ? -25.212 5.052 -3.184 1.00 10.00 38 ASP A CA 17
ATOM 30629 C C . ASP A 1 48 ? -24.768 3.634 -3.539 1.00 10.00 38 ASP A C 17
ATOM 30630 O O . ASP A 1 48 ? -25.595 2.784 -3.869 1.00 10.00 38 ASP A O 17
ATOM 30639 N N . PHE A 1 49 ? -23.469 3.379 -3.467 1.00 10.00 39 PHE A N 17
ATOM 30640 C CA . PHE A 1 49 ? -22.930 2.060 -3.784 1.00 10.00 39 PHE A CA 17
ATOM 30641 C C . PHE A 1 49 ? -22.220 1.469 -2.568 1.00 10.00 39 PHE A C 17
ATOM 30642 O O . PHE A 1 49 ? -21.247 0.719 -2.691 1.00 10.00 39 PHE A O 17
ATOM 30659 N N . LEU A 1 50 ? -22.729 1.804 -1.394 1.00 10.00 40 LEU A N 17
ATOM 30660 C CA . LEU A 1 50 ? -22.162 1.330 -0.140 1.00 10.00 40 LEU A CA 17
ATOM 30661 C C . LEU A 1 50 ? -22.742 -0.028 0.245 1.00 10.00 40 LEU A C 17
ATOM 30662 O O . LEU A 1 50 ? -23.885 -0.120 0.706 1.00 10.00 40 LEU A O 17
ATOM 30678 N N . VAL A 1 51 ? -21.960 -1.081 0.057 1.00 10.00 41 VAL A N 17
ATOM 30679 C CA . VAL A 1 51 ? -22.406 -2.411 0.419 1.00 10.00 41 VAL A CA 17
ATOM 30680 C C . VAL A 1 51 ? -21.742 -2.817 1.732 1.00 10.00 41 VAL A C 17
ATOM 30681 O O . VAL A 1 51 ? -20.744 -2.228 2.149 1.00 10.00 41 VAL A O 17
ATOM 30694 N N . LYS A 1 52 ? -22.314 -3.795 2.398 1.00 10.00 42 LYS A N 17
ATOM 30695 C CA . LYS A 1 52 ? -21.801 -4.248 3.680 1.00 10.00 42 LYS A CA 17
ATOM 30696 C C . LYS A 1 52 ? -21.471 -5.719 3.599 1.00 10.00 42 LYS A C 17
ATOM 30697 O O . LYS A 1 52 ? -21.707 -6.340 2.565 1.00 10.00 42 LYS A O 17
ATOM 30716 N N . ASP A 1 53 ? -20.885 -6.266 4.666 1.00 10.00 43 ASP A N 17
ATOM 30717 C CA . ASP A 1 53 ? -20.601 -7.704 4.728 1.00 10.00 43 ASP A CA 17
ATOM 30718 C C . ASP A 1 53 ? -21.911 -8.496 4.561 1.00 10.00 43 ASP A C 17
ATOM 30719 O O . ASP A 1 53 ? -21.913 -9.715 4.375 1.00 10.00 43 ASP A O 17
ATOM 30728 N N . THR A 1 54 ? -23.021 -7.767 4.663 1.00 10.00 44 THR A N 17
ATOM 30729 C CA . THR A 1 54 ? -24.358 -8.298 4.480 1.00 10.00 44 THR A CA 17
ATOM 30730 C C . THR A 1 54 ? -24.987 -7.639 3.245 1.00 10.00 44 THR A C 17
ATOM 30731 O O . THR A 1 54 ? -24.665 -6.488 2.938 1.00 10.00 44 THR A O 17
ATOM 30742 N N . GLU A 1 55 ? -25.877 -8.367 2.563 1.00 10.00 45 GLU A N 17
ATOM 30743 C CA . GLU A 1 55 ? -26.553 -7.897 1.340 1.00 10.00 45 GLU A CA 17
ATOM 30744 C C . GLU A 1 55 ? -25.540 -7.307 0.346 1.00 10.00 45 GLU A C 17
ATOM 30745 O O . GLU A 1 55 ? -25.725 -6.220 -0.205 1.00 10.00 45 GLU A O 17
ATOM 30757 N N . GLU A 1 56 ? -24.474 -8.062 0.105 1.00 10.00 46 GLU A N 17
ATOM 30758 C CA . GLU A 1 56 ? -23.406 -7.642 -0.798 1.00 10.00 46 GLU A CA 17
ATOM 30759 C C . GLU A 1 56 ? -23.749 -7.988 -2.244 1.00 10.00 46 GLU A C 17
ATOM 30760 O O . GLU A 1 56 ? -24.504 -8.927 -2.504 1.00 10.00 46 GLU A O 17
ATOM 30772 N N . GLU A 1 57 ? -23.209 -7.209 -3.177 1.00 10.00 47 GLU A N 17
ATOM 30773 C CA . GLU A 1 57 ? -23.445 -7.432 -4.596 1.00 10.00 47 GLU A CA 17
ATOM 30774 C C . GLU A 1 57 ? -22.630 -8.617 -5.095 1.00 10.00 47 GLU A C 17
ATOM 30775 O O . GLU A 1 57 ? -23.235 -9.664 -5.404 1.00 10.00 47 GLU A O 17
ATOM 31740 N N . SER A 1 1 ? -42.287 11.457 4.470 1.00 10.00 -9 SER A N 18
ATOM 31741 C CA . SER A 1 1 ? -41.357 10.775 5.388 1.00 10.00 -9 SER A CA 18
ATOM 31742 C C . SER A 1 1 ? -40.317 9.986 4.604 1.00 10.00 -9 SER A C 18
ATOM 31743 O O . SER A 1 1 ? -40.655 9.243 3.680 1.00 10.00 -9 SER A O 18
ATOM 31753 N N . HIS A 1 2 ? -39.052 10.150 4.969 1.00 10.00 -8 HIS A N 18
ATOM 31754 C CA . HIS A 1 2 ? -37.969 9.450 4.292 1.00 10.00 -8 HIS A CA 18
ATOM 31755 C C . HIS A 1 2 ? -37.906 8.001 4.749 1.00 10.00 -8 HIS A C 18
ATOM 31756 O O . HIS A 1 2 ? -37.113 7.641 5.619 1.00 10.00 -8 HIS A O 18
ATOM 31771 N N . HIS A 1 3 ? -38.771 7.175 4.184 1.00 10.00 -7 HIS A N 18
ATOM 31772 C CA . HIS A 1 3 ? -38.795 5.764 4.530 1.00 10.00 -7 HIS A CA 18
ATOM 31773 C C . HIS A 1 3 ? -38.031 4.957 3.489 1.00 10.00 -7 HIS A C 18
ATOM 31774 O O . HIS A 1 3 ? -38.458 4.832 2.341 1.00 10.00 -7 HIS A O 18
ATOM 31789 N N . HIS A 1 4 ? -36.869 4.458 3.891 1.00 10.00 -6 HIS A N 18
ATOM 31790 C CA . HIS A 1 4 ? -36.012 3.660 3.022 1.00 10.00 -6 HIS A CA 18
ATOM 31791 C C . HIS A 1 4 ? -34.874 3.060 3.835 1.00 10.00 -6 HIS A C 18
ATOM 31792 O O . HIS A 1 4 ? -34.305 3.734 4.694 1.00 10.00 -6 HIS A O 18
ATOM 31807 N N . HIS A 1 5 ? -34.560 1.797 3.577 1.00 10.00 -5 HIS A N 18
ATOM 31808 C CA . HIS A 1 5 ? -33.481 1.116 4.287 1.00 10.00 -5 HIS A CA 18
ATOM 31809 C C . HIS A 1 5 ? -32.137 1.732 3.927 1.00 10.00 -5 HIS A C 18
ATOM 31810 O O . HIS A 1 5 ? -31.445 2.273 4.791 1.00 10.00 -5 HIS A O 18
ATOM 31825 N N . HIS A 1 6 ? -31.766 1.622 2.646 1.00 10.00 -4 HIS A N 18
ATOM 31826 C CA . HIS A 1 6 ? -30.506 2.174 2.128 1.00 10.00 -4 HIS A CA 18
ATOM 31827 C C . HIS A 1 6 ? -29.293 1.460 2.731 1.00 10.00 -4 HIS A C 18
ATOM 31828 O O . HIS A 1 6 ? -28.152 1.805 2.430 1.00 10.00 -4 HIS A O 18
ATOM 31843 N N . HIS A 1 7 ? -29.565 0.447 3.563 1.00 10.00 -3 HIS A N 18
ATOM 31844 C CA . HIS A 1 7 ? -28.533 -0.353 4.242 1.00 10.00 -3 HIS A CA 18
ATOM 31845 C C . HIS A 1 7 ? -27.413 0.521 4.798 1.00 10.00 -3 HIS A C 18
ATOM 31846 O O . HIS A 1 7 ? -26.233 0.256 4.570 1.00 10.00 -3 HIS A O 18
ATOM 31861 N N . SER A 1 8 ? -27.785 1.563 5.528 1.00 10.00 -2 SER A N 18
ATOM 31862 C CA . SER A 1 8 ? -26.803 2.459 6.111 1.00 10.00 -2 SER A CA 18
ATOM 31863 C C . SER A 1 8 ? -26.598 2.145 7.588 1.00 10.00 -2 SER A C 18
ATOM 31864 O O . SER A 1 8 ? -25.500 1.756 7.990 1.00 10.00 -2 SER A O 18
ATOM 31872 N N . MET A 1 9 ? -27.681 2.273 8.368 1.00 10.00 -1 MET A N 18
ATOM 31873 C CA . MET A 1 9 ? -27.675 2.041 9.820 1.00 10.00 -1 MET A CA 18
ATOM 31874 C C . MET A 1 9 ? -26.508 2.766 10.502 1.00 10.00 -1 MET A C 18
ATOM 31875 O O . MET A 1 9 ? -25.939 3.707 9.942 1.00 10.00 -1 MET A O 18
ATOM 31889 N N . G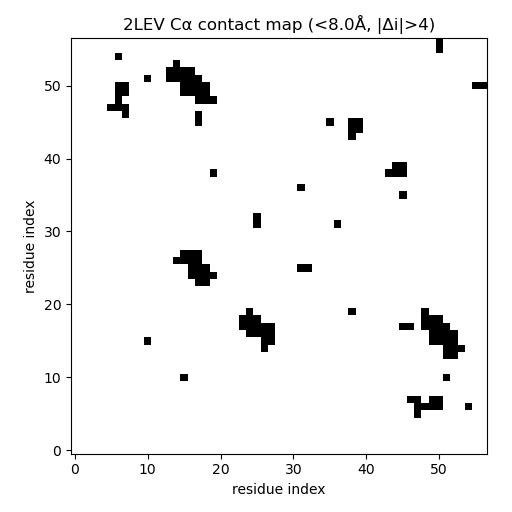LY A 1 10 ? -26.185 2.365 11.721 1.00 10.00 0 GLY A N 18
ATOM 31890 C CA . GLY A 1 10 ? -25.095 2.986 12.440 1.00 10.00 0 GLY A CA 18
ATOM 31891 C C . GLY A 1 10 ? -24.183 1.961 13.067 1.00 10.00 0 GLY A C 18
ATOM 31892 O O . GLY A 1 10 ? -24.469 1.457 14.155 1.00 10.00 0 GLY A O 18
ATOM 31896 N N . ASN A 1 11 ? -23.095 1.634 12.386 1.00 10.00 1 ASN A N 18
ATOM 31897 C CA . ASN A 1 11 ? -22.149 0.653 12.898 1.00 10.00 1 ASN A CA 18
ATOM 31898 C C . ASN A 1 11 ? -20.781 0.832 12.259 1.00 10.00 1 ASN A C 18
ATOM 31899 O O . ASN A 1 11 ? -20.574 0.480 11.094 1.00 10.00 1 ASN A O 18
ATOM 31910 N N . SER A 1 12 ? -19.862 1.412 13.012 1.00 10.00 2 SER A N 18
ATOM 31911 C CA . SER A 1 12 ? -18.500 1.625 12.540 1.00 10.00 2 SER A CA 18
ATOM 31912 C C . SER A 1 12 ? -17.514 0.994 13.518 1.00 10.00 2 SER A C 18
ATOM 31913 O O . SER A 1 12 ? -16.305 1.191 13.423 1.00 10.00 2 SER A O 18
ATOM 31921 N N . SER A 1 13 ? -18.055 0.219 14.450 1.00 10.00 3 SER A N 18
ATOM 31922 C CA . SER A 1 13 ? -17.257 -0.454 15.458 1.00 10.00 3 SER A CA 18
ATOM 31923 C C . SER A 1 13 ? -16.941 -1.883 15.029 1.00 10.00 3 SER A C 18
ATOM 31924 O O . SER A 1 13 ? -16.483 -2.701 15.829 1.00 10.00 3 SER A O 18
ATOM 31932 N N . LYS A 1 14 ? -17.185 -2.167 13.759 1.00 10.00 4 LYS A N 18
ATOM 31933 C CA . LYS A 1 14 ? -16.940 -3.483 13.191 1.00 10.00 4 LYS A CA 18
ATOM 31934 C C . LYS A 1 14 ? -16.554 -3.345 11.727 1.00 10.00 4 LYS A C 18
ATOM 31935 O O . LYS A 1 14 ? -16.418 -2.228 11.228 1.00 10.00 4 LYS A O 18
ATOM 31954 N N . GLY A 1 15 ? -16.359 -4.480 11.061 1.00 10.00 5 GLY A N 18
ATOM 31955 C CA . GLY A 1 15 ? -15.988 -4.483 9.658 1.00 10.00 5 GLY A CA 18
ATOM 31956 C C . GLY A 1 15 ? -16.994 -3.763 8.778 1.00 10.00 5 GLY A C 18
ATOM 31957 O O . GLY A 1 15 ? -18.104 -4.249 8.557 1.00 10.00 5 GLY A O 18
ATOM 31961 N N . VAL A 1 16 ? -16.602 -2.593 8.301 1.00 10.00 6 VAL A N 18
ATOM 31962 C CA . VAL A 1 16 ? -17.434 -1.783 7.428 1.00 10.00 6 VAL A CA 18
ATOM 31963 C C . VAL A 1 16 ? -16.654 -1.451 6.160 1.00 10.00 6 VAL A C 18
ATOM 31964 O O . VAL A 1 16 ? -15.514 -0.990 6.232 1.00 10.00 6 VAL A O 18
ATOM 31977 N N . TYR A 1 17 ? -17.246 -1.712 5.005 1.00 10.00 7 TYR A N 18
ATOM 31978 C CA . TYR A 1 17 ? -16.573 -1.450 3.742 1.00 10.00 7 TYR A CA 18
ATOM 31979 C C . TYR A 1 17 ? -17.561 -1.167 2.615 1.00 10.00 7 TYR A C 18
ATOM 31980 O O . TYR A 1 17 ? -18.751 -1.444 2.719 1.00 10.00 7 TYR A O 18
ATOM 31998 N N . TYR A 1 18 ? -17.052 -0.591 1.546 1.00 10.00 8 TYR A N 18
ATOM 31999 C CA . TYR A 1 18 ? -17.861 -0.279 0.380 1.00 10.00 8 TYR A CA 18
ATOM 32000 C C . TYR A 1 18 ? -17.714 -1.396 -0.642 1.00 10.00 8 TYR A C 18
ATOM 32001 O O . TYR A 1 18 ? -16.613 -1.918 -0.829 1.00 10.00 8 TYR A O 18
ATOM 32019 N N . ARG A 1 19 ? -18.804 -1.771 -1.297 1.00 10.00 9 ARG A N 18
ATOM 32020 C CA . ARG A 1 19 ? -18.753 -2.848 -2.280 1.00 10.00 9 ARG A CA 18
ATOM 32021 C C . ARG A 1 19 ? -19.666 -2.564 -3.467 1.00 10.00 9 ARG A C 18
ATOM 32022 O O . ARG A 1 19 ? -20.803 -2.129 -3.297 1.00 10.00 9 ARG A O 18
ATOM 32043 N N . ASN A 1 20 ? -19.166 -2.833 -4.666 1.00 10.00 10 ASN A N 18
ATOM 32044 C CA . ASN A 1 20 ? -19.938 -2.626 -5.886 1.00 10.00 10 ASN A CA 18
ATOM 32045 C C . ASN A 1 20 ? -20.068 -3.947 -6.642 1.00 10.00 10 ASN A C 18
ATOM 32046 O O . ASN A 1 20 ? -19.607 -4.984 -6.157 1.00 10.00 10 ASN A O 18
ATOM 32057 N N . GLU A 1 21 ? -20.674 -3.899 -7.823 1.00 10.00 11 GLU A N 18
ATOM 32058 C CA . GLU A 1 21 ? -20.891 -5.092 -8.655 1.00 10.00 11 GLU A CA 18
ATOM 32059 C C . GLU A 1 21 ? -19.598 -5.872 -8.937 1.00 10.00 11 GLU A C 18
ATOM 32060 O O . GLU A 1 21 ? -19.645 -7.069 -9.214 1.00 10.00 11 GLU A O 18
ATOM 32072 N N . GLU A 1 22 ? -18.455 -5.199 -8.864 1.00 10.00 12 GLU A N 18
ATOM 32073 C CA . GLU A 1 22 ? -17.163 -5.846 -9.108 1.00 10.00 12 GLU A CA 18
ATOM 32074 C C . GLU A 1 22 ? -16.800 -6.812 -7.979 1.00 10.00 12 GLU A C 18
ATOM 32075 O O . GLU A 1 22 ? -15.911 -7.649 -8.131 1.00 10.00 12 GLU A O 18
ATOM 32087 N N . GLY A 1 23 ? -17.475 -6.684 -6.843 1.00 10.00 13 GLY A N 18
ATOM 32088 C CA . GLY A 1 23 ? -17.199 -7.554 -5.711 1.00 10.00 13 GLY A CA 18
ATOM 32089 C C . GLY A 1 23 ? -16.054 -7.038 -4.857 1.00 10.00 13 GLY A C 18
ATOM 32090 O O . GLY A 1 23 ? -15.785 -7.567 -3.780 1.00 10.00 13 GLY A O 18
ATOM 32094 N N . GLN A 1 24 ? -15.376 -6.006 -5.346 1.00 10.00 14 GLN A N 18
ATOM 32095 C CA . GLN A 1 24 ? -14.257 -5.409 -4.628 1.00 10.00 14 GLN A CA 18
ATOM 32096 C C . GLN A 1 24 ? -14.756 -4.621 -3.420 1.00 10.00 14 GLN A C 18
ATOM 32097 O O . GLN A 1 24 ? -15.832 -4.019 -3.465 1.00 10.00 14 GLN A O 18
ATOM 32111 N N . THR A 1 25 ? -13.970 -4.626 -2.348 1.00 10.00 15 THR A N 18
ATOM 32112 C CA . THR A 1 25 ? -14.344 -3.939 -1.119 1.00 10.00 15 THR A CA 18
ATOM 32113 C C . THR A 1 25 ? -13.299 -2.903 -0.690 1.00 10.00 15 THR A C 18
ATOM 32114 O O . THR A 1 25 ? -12.106 -3.058 -0.955 1.00 10.00 15 THR A O 18
ATOM 32125 N N . TRP A 1 26 ? -13.763 -1.840 -0.040 1.00 10.00 16 TRP A N 18
ATOM 32126 C CA . TRP A 1 26 ? -12.888 -0.777 0.447 1.00 10.00 16 TRP A CA 18
ATOM 32127 C C . TRP A 1 26 ? -13.248 -0.437 1.887 1.00 10.00 16 TRP A C 18
ATOM 32128 O O . TRP A 1 26 ? -14.399 -0.120 2.172 1.00 10.00 16 TRP A O 18
ATOM 32149 N N . SER A 1 27 ? -12.262 -0.475 2.778 1.00 10.00 17 SER A N 18
ATOM 32150 C CA . SER A 1 27 ? -12.490 -0.189 4.191 1.00 10.00 17 SER A CA 18
ATOM 32151 C C . SER A 1 27 ? -12.884 1.273 4.420 1.00 10.00 17 SER A C 18
ATOM 32152 O O . SER A 1 27 ? -13.397 1.629 5.481 1.00 10.00 17 SER A O 18
ATOM 32160 N N . GLY A 1 28 ? -12.633 2.117 3.428 1.00 10.00 18 GLY A N 18
ATOM 32161 C CA . GLY A 1 28 ? -12.987 3.518 3.540 1.00 10.00 18 GLY A CA 18
ATOM 32162 C C . GLY A 1 28 ? -11.952 4.322 4.295 1.00 10.00 18 GLY A C 18
ATOM 32163 O O . GLY A 1 28 ? -12.276 5.332 4.916 1.00 10.00 18 GLY A O 18
ATOM 32167 N N . VAL A 1 29 ? -10.704 3.882 4.234 1.00 10.00 19 VAL A N 18
ATOM 32168 C CA . VAL A 1 29 ? -9.617 4.566 4.922 1.00 10.00 19 VAL A CA 18
ATOM 32169 C C . VAL A 1 29 ? -8.379 4.611 4.040 1.00 10.00 19 VAL A C 18
ATOM 32170 O O . VAL A 1 29 ? -8.312 3.903 3.038 1.00 10.00 19 VAL A O 18
ATOM 32183 N N . GLY A 1 30 ? -7.427 5.463 4.413 1.00 10.00 20 GLY A N 18
ATOM 32184 C CA . GLY A 1 30 ? -6.181 5.593 3.678 1.00 10.00 20 GLY A CA 18
ATOM 32185 C C . GLY A 1 30 ? -6.377 5.930 2.216 1.00 10.00 20 GLY A C 18
ATOM 32186 O O . GLY A 1 30 ? -7.011 6.933 1.878 1.00 10.00 20 GLY A O 18
ATOM 32190 N N . ARG A 1 31 ? -5.844 5.079 1.352 1.00 10.00 21 ARG A N 18
ATOM 32191 C CA . ARG A 1 31 ? -5.937 5.277 -0.088 1.00 10.00 21 ARG A CA 18
ATOM 32192 C C . ARG A 1 31 ? -7.258 4.737 -0.625 1.00 10.00 21 ARG A C 18
ATOM 32193 O O . ARG A 1 31 ? -7.841 3.817 -0.054 1.00 10.00 21 ARG A O 18
ATOM 32214 N N . GLN A 1 32 ? -7.718 5.313 -1.725 1.00 10.00 22 GLN A N 18
ATOM 32215 C CA . GLN A 1 32 ? -8.963 4.889 -2.345 1.00 10.00 22 GLN A CA 18
ATOM 32216 C C . GLN A 1 32 ? -8.675 4.071 -3.600 1.00 10.00 22 GLN A C 18
ATOM 32217 O O . GLN A 1 32 ? -7.718 4.349 -4.328 1.00 10.00 22 GLN A O 18
ATOM 32231 N N . PRO A 1 33 ? -9.493 3.042 -3.864 1.00 10.00 23 PRO A N 18
ATOM 32232 C CA . PRO A 1 33 ? -9.328 2.183 -5.028 1.00 10.00 23 PRO A CA 18
ATOM 32233 C C . PRO A 1 33 ? -9.968 2.774 -6.282 1.00 10.00 23 PRO A C 18
ATOM 32234 O O . PRO A 1 33 ? -10.896 3.580 -6.200 1.00 10.00 23 PRO A O 18
ATOM 32245 N N . ARG A 1 34 ? -9.471 2.345 -7.434 1.00 10.00 24 ARG A N 18
ATOM 32246 C CA . ARG A 1 34 ? -9.947 2.820 -8.737 1.00 10.00 24 ARG A CA 18
ATOM 32247 C C . ARG A 1 34 ? -11.472 2.749 -8.902 1.00 10.00 24 ARG A C 18
ATOM 32248 O O . ARG A 1 34 ? -12.096 3.721 -9.328 1.00 10.00 24 ARG A O 18
ATOM 32269 N N . TRP A 1 35 ? -12.069 1.614 -8.550 1.00 10.00 25 TRP A N 18
ATOM 32270 C CA . TRP A 1 35 ? -13.511 1.426 -8.711 1.00 10.00 25 TRP A CA 18
ATOM 32271 C C . TRP A 1 35 ? -14.341 2.389 -7.862 1.00 10.00 25 TRP A C 18
ATOM 32272 O O . TRP A 1 35 ? -15.512 2.613 -8.160 1.00 10.00 25 TRP A O 18
ATOM 32293 N N . LEU A 1 36 ? -13.752 2.956 -6.812 1.00 10.00 26 LEU A N 18
ATOM 32294 C CA . LEU A 1 36 ? -14.480 3.892 -5.960 1.00 10.00 26 LEU A CA 18
ATOM 32295 C C . LEU A 1 36 ? -14.840 5.132 -6.767 1.00 10.00 26 LEU A C 18
ATOM 32296 O O . LEU A 1 36 ? -15.950 5.653 -6.665 1.00 10.00 26 LEU A O 18
ATOM 32312 N N . LYS A 1 37 ? -13.901 5.578 -7.589 1.00 10.00 27 LYS A N 18
ATOM 32313 C CA . LYS A 1 37 ? -14.106 6.747 -8.430 1.00 10.00 27 LYS A CA 18
ATOM 32314 C C . LYS A 1 37 ? -15.176 6.462 -9.480 1.00 10.00 27 LYS A C 18
ATOM 32315 O O . LYS A 1 37 ? -16.077 7.270 -9.701 1.00 10.00 27 LYS A O 18
ATOM 32334 N N . GLU A 1 38 ? -15.080 5.290 -10.098 1.00 10.00 28 GLU A N 18
ATOM 32335 C CA . GLU A 1 38 ? -16.021 4.879 -11.136 1.00 10.00 28 GLU A CA 18
ATOM 32336 C C . GLU A 1 38 ? -17.438 4.785 -10.576 1.00 10.00 28 GLU A C 18
ATOM 32337 O O . GLU A 1 38 ? -18.391 5.279 -11.179 1.00 10.00 28 GLU A O 18
ATOM 32349 N N . ALA A 1 39 ? -17.565 4.161 -9.414 1.00 10.00 29 ALA A N 18
ATOM 32350 C CA . ALA A 1 39 ? -18.859 4.003 -8.771 1.00 10.00 29 ALA A CA 18
ATOM 32351 C C . ALA A 1 39 ? -19.396 5.347 -8.286 1.00 10.00 29 ALA A C 18
ATOM 32352 O O . ALA A 1 39 ? -20.607 5.549 -8.201 1.00 10.00 29 ALA A O 18
ATOM 32359 N N . LEU A 1 40 ? -18.491 6.268 -7.986 1.00 10.00 30 LEU A N 18
ATOM 32360 C CA . LEU A 1 40 ? -18.876 7.589 -7.508 1.00 10.00 30 LEU A CA 18
ATOM 32361 C C . LEU A 1 40 ? -19.422 8.445 -8.648 1.00 10.00 30 LEU A C 18
ATOM 32362 O O . LEU A 1 40 ? -20.479 9.067 -8.518 1.00 10.00 30 LEU A O 18
ATOM 32378 N N . LEU A 1 41 ? -18.718 8.456 -9.779 1.00 10.00 31 LEU A N 18
ATOM 32379 C CA . LEU A 1 41 ? -19.146 9.246 -10.931 1.00 10.00 31 LEU A CA 18
ATOM 32380 C C . LEU A 1 41 ? -20.374 8.624 -11.593 1.00 10.00 31 LEU A C 18
ATOM 32381 O O . LEU A 1 41 ? -20.989 9.222 -12.476 1.00 10.00 31 LEU A O 18
ATOM 32397 N N . ASN A 1 42 ? -20.732 7.427 -11.138 1.00 10.00 32 ASN A N 18
ATOM 32398 C CA . ASN A 1 42 ? -21.887 6.707 -11.661 1.00 10.00 32 ASN A CA 18
ATOM 32399 C C . ASN A 1 42 ? -23.178 7.472 -11.375 1.00 10.00 32 ASN A C 18
ATOM 32400 O O . ASN A 1 42 ? -24.187 7.291 -12.056 1.00 10.00 32 ASN A O 18
ATOM 32411 N N . GLY A 1 43 ? -23.133 8.350 -10.381 1.00 10.00 33 GLY A N 18
ATOM 32412 C CA . GLY A 1 43 ? -24.301 9.131 -10.033 1.00 10.00 33 GLY A CA 18
ATOM 32413 C C . GLY A 1 43 ? -24.842 8.783 -8.668 1.00 10.00 33 GLY A C 18
ATOM 32414 O O . GLY A 1 43 ? -25.828 9.367 -8.219 1.00 10.00 33 GLY A O 18
ATOM 32418 N N . MET A 1 44 ? -24.194 7.841 -8.005 1.00 10.00 34 MET A N 18
ATOM 32419 C CA . MET A 1 44 ? -24.611 7.423 -6.677 1.00 10.00 34 MET A CA 18
ATOM 32420 C C . MET A 1 44 ? -23.480 7.650 -5.688 1.00 10.00 34 MET A C 18
ATOM 32421 O O . MET A 1 44 ? -22.305 7.550 -6.042 1.00 10.00 34 MET A O 18
ATOM 32435 N N . LYS A 1 45 ? -23.833 7.999 -4.462 1.00 10.00 35 LYS A N 18
ATOM 32436 C CA . LYS A 1 45 ? -22.842 8.228 -3.426 1.00 10.00 35 LYS A CA 18
ATOM 32437 C C . LYS A 1 45 ? -22.256 6.899 -2.970 1.00 10.00 35 LYS A C 18
ATOM 32438 O O . LYS A 1 45 ? -22.870 5.849 -3.164 1.00 10.00 35 LYS A O 18
ATOM 32457 N N . LYS A 1 46 ? -21.079 6.944 -2.366 1.00 10.00 36 LYS A N 18
ATOM 32458 C CA . LYS A 1 46 ? -20.422 5.728 -1.901 1.00 10.00 36 LYS A CA 18
ATOM 32459 C C . LYS A 1 46 ? -21.253 5.039 -0.822 1.00 10.00 36 LYS A C 18
ATOM 32460 O O . LYS A 1 46 ? -21.279 3.816 -0.733 1.00 10.00 36 LYS A O 18
ATOM 32479 N N . GLU A 1 47 ? -21.954 5.838 -0.029 1.00 10.00 37 GLU A N 18
ATOM 32480 C CA . GLU A 1 47 ? -22.795 5.325 1.049 1.00 10.00 37 GLU A CA 18
ATOM 32481 C C . GLU A 1 47 ? -23.924 4.449 0.496 1.00 10.00 37 GLU A C 18
ATOM 32482 O O . GLU A 1 47 ? -24.428 3.560 1.185 1.00 10.00 37 GLU A O 18
ATOM 32494 N N . ASP A 1 48 ? -24.323 4.716 -0.750 1.00 10.00 38 ASP A N 18
ATOM 32495 C CA . ASP A 1 48 ? -25.402 3.969 -1.395 1.00 10.00 38 ASP A CA 18
ATOM 32496 C C . ASP A 1 48 ? -25.058 2.486 -1.522 1.00 10.00 38 ASP A C 18
ATOM 32497 O O . ASP A 1 48 ? -25.951 1.638 -1.532 1.00 10.00 38 ASP A O 18
ATOM 32506 N N . PHE A 1 49 ? -23.773 2.164 -1.610 1.00 10.00 39 PHE A N 18
ATOM 32507 C CA . PHE A 1 49 ? -23.353 0.769 -1.726 1.00 10.00 39 PHE A CA 18
ATOM 32508 C C . PHE A 1 49 ? -22.483 0.361 -0.538 1.00 10.00 39 PHE A C 18
ATOM 32509 O O . PHE A 1 49 ? -21.526 -0.406 -0.671 1.00 10.00 39 PHE A O 18
ATOM 32526 N N . LEU A 1 50 ? -22.844 0.870 0.633 1.00 10.00 40 LEU A N 18
ATOM 32527 C CA . LEU A 1 50 ? -22.122 0.572 1.861 1.00 10.00 40 LEU A CA 18
ATOM 32528 C C . LEU A 1 50 ? -22.591 -0.752 2.461 1.00 10.00 40 LEU A C 18
ATOM 32529 O O . LEU A 1 50 ? -23.786 -0.958 2.679 1.00 10.00 40 LEU A O 18
ATOM 32545 N N . VAL A 1 51 ? -21.651 -1.642 2.735 1.00 10.00 41 VAL A N 18
ATOM 32546 C CA . VAL A 1 51 ? -21.975 -2.931 3.319 1.00 10.00 41 VAL A CA 18
ATOM 32547 C C . VAL A 1 51 ? -21.106 -3.173 4.554 1.00 10.00 41 VAL A C 18
ATOM 32548 O O . VAL A 1 51 ? -19.938 -2.793 4.596 1.00 10.00 41 VAL A O 18
ATOM 32561 N N . LYS A 1 52 ? -21.684 -3.778 5.571 1.00 10.00 42 LYS A N 18
ATOM 32562 C CA . LYS A 1 52 ? -20.959 -4.033 6.804 1.00 10.00 42 LYS A CA 18
ATOM 32563 C C . LYS A 1 52 ? -21.073 -5.494 7.194 1.00 10.00 42 LYS A C 18
ATOM 32564 O O . LYS A 1 52 ? -21.793 -6.255 6.555 1.00 10.00 42 LYS A O 18
ATOM 32583 N N . ASP A 1 53 ? -20.331 -5.879 8.226 1.00 10.00 43 ASP A N 18
ATOM 32584 C CA . ASP A 1 53 ? -20.373 -7.243 8.746 1.00 10.00 43 ASP A CA 18
ATOM 32585 C C . ASP A 1 53 ? -21.792 -7.561 9.208 1.00 10.00 43 ASP A C 18
ATOM 32586 O O . ASP A 1 53 ? -22.222 -8.712 9.233 1.00 10.00 43 ASP A O 18
ATOM 32595 N N . THR A 1 54 ? -22.508 -6.510 9.568 1.00 10.00 44 THR A N 18
ATOM 32596 C CA . THR A 1 54 ? -23.882 -6.618 9.998 1.00 10.00 44 THR A CA 18
ATOM 32597 C C . THR A 1 54 ? -24.788 -6.239 8.825 1.00 10.00 44 THR A C 18
ATOM 32598 O O . THR A 1 54 ? -24.420 -5.372 8.025 1.00 10.00 44 THR A O 18
ATOM 32609 N N . GLU A 1 55 ? -25.941 -6.913 8.711 1.00 10.00 45 GLU A N 18
ATOM 32610 C CA . GLU A 1 55 ? -26.919 -6.678 7.632 1.00 10.00 45 GLU A CA 18
ATOM 32611 C C . GLU A 1 55 ? -26.245 -6.694 6.253 1.00 10.00 45 GLU A C 18
ATOM 32612 O O . GLU A 1 55 ? -26.547 -5.881 5.375 1.00 10.00 45 GLU A O 18
ATOM 32624 N N . GLU A 1 56 ? -25.372 -7.670 6.052 1.00 10.00 46 GLU A N 18
ATOM 32625 C CA . GLU A 1 56 ? -24.636 -7.801 4.805 1.00 10.00 46 GLU A CA 18
ATOM 32626 C C . GLU A 1 56 ? -25.460 -8.551 3.765 1.00 10.00 46 GLU A C 18
ATOM 32627 O O . GLU A 1 56 ? -26.327 -9.357 4.106 1.00 10.00 46 GLU A O 18
ATOM 32639 N N . GLU A 1 57 ? -25.210 -8.253 2.501 1.00 10.00 47 GLU A N 18
ATOM 32640 C CA . GLU A 1 57 ? -25.907 -8.906 1.408 1.00 10.00 47 GLU A CA 18
ATOM 32641 C C . GLU A 1 57 ? -24.901 -9.606 0.506 1.00 10.00 47 GLU A C 18
ATOM 32642 O O . GLU A 1 57 ? -23.718 -9.204 0.518 1.00 10.00 47 GLU A O 18
ATOM 33607 N N . SER A 1 1 ? -42.892 12.234 2.219 1.00 10.00 -9 SER A N 19
ATOM 33608 C CA . SER A 1 1 ? -41.940 11.447 1.414 1.00 10.00 -9 SER A CA 19
ATOM 33609 C C . SER A 1 1 ? -42.599 10.18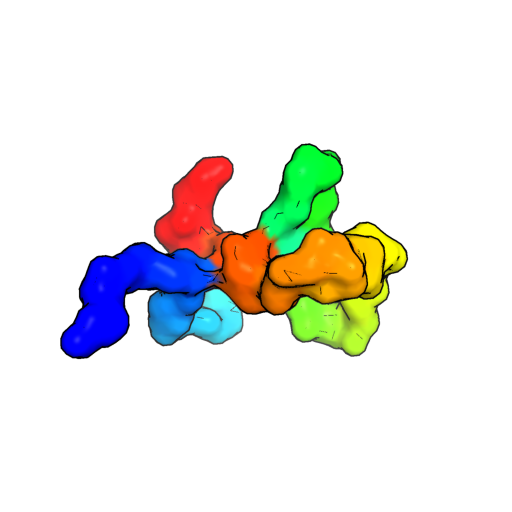2 0.872 1.00 10.00 -9 SER A C 19
ATOM 33610 O O . SER A 1 1 ? -43.683 9.793 1.312 1.00 10.00 -9 SER A O 19
ATOM 33620 N N . HIS A 1 2 ? -41.944 9.545 -0.089 1.00 10.00 -8 HIS A N 19
ATOM 33621 C CA . HIS A 1 2 ? -42.452 8.318 -0.686 1.00 10.00 -8 HIS A CA 19
ATOM 33622 C C . HIS A 1 2 ? -41.293 7.440 -1.139 1.00 10.00 -8 HIS A C 19
ATOM 33623 O O . HIS A 1 2 ? -40.342 7.935 -1.745 1.00 10.00 -8 HIS A O 19
ATOM 33638 N N . HIS A 1 3 ? -41.388 6.148 -0.826 1.00 10.00 -7 HIS A N 19
ATOM 33639 C CA . HIS A 1 3 ? -40.366 5.155 -1.176 1.00 10.00 -7 HIS A CA 19
ATOM 33640 C C . HIS A 1 3 ? -39.070 5.391 -0.400 1.00 10.00 -7 HIS A C 19
ATOM 33641 O O . HIS A 1 3 ? -38.319 6.326 -0.683 1.00 10.00 -7 HIS A O 19
ATOM 33656 N N . HIS A 1 4 ? -38.815 4.531 0.574 1.00 10.00 -6 HIS A N 19
ATOM 33657 C CA . HIS A 1 4 ? -37.613 4.622 1.389 1.00 10.00 -6 HIS A CA 19
ATOM 33658 C C . HIS A 1 4 ? -36.441 3.995 0.643 1.00 10.00 -6 HIS A C 19
ATOM 33659 O O . HIS A 1 4 ? -36.625 3.027 -0.100 1.00 10.00 -6 HIS A O 19
ATOM 33674 N N . HIS A 1 5 ? -35.248 4.547 0.830 1.00 10.00 -5 HIS A N 19
ATOM 33675 C CA . HIS A 1 5 ? -34.055 4.028 0.173 1.00 10.00 -5 HIS A CA 19
ATOM 33676 C C . HIS A 1 5 ? -33.668 2.681 0.772 1.00 10.00 -5 HIS A C 19
ATOM 33677 O O . HIS A 1 5 ? -33.719 2.498 1.990 1.00 10.00 -5 HIS A O 19
ATOM 33692 N N . HIS A 1 6 ? -33.295 1.745 -0.088 1.00 10.00 -4 HIS A N 19
ATOM 33693 C CA . HIS A 1 6 ? -32.905 0.407 0.340 1.00 10.00 -4 HIS A CA 19
ATOM 33694 C C . HIS A 1 6 ? -31.663 0.460 1.228 1.00 10.00 -4 HIS A C 19
ATOM 33695 O O . HIS A 1 6 ? -30.555 0.707 0.745 1.00 10.00 -4 HIS A O 19
ATOM 33710 N N . HIS A 1 7 ? -31.852 0.230 2.522 1.00 10.00 -3 HIS A N 19
ATOM 33711 C CA . HIS A 1 7 ? -30.750 0.266 3.478 1.00 10.00 -3 HIS A CA 19
ATOM 33712 C C . HIS A 1 7 ? -31.187 -0.317 4.817 1.00 10.00 -3 HIS A C 19
ATOM 33713 O O . HIS A 1 7 ? -31.677 0.408 5.684 1.00 10.00 -3 HIS A O 19
ATOM 33728 N N . SER A 1 8 ? -31.033 -1.625 4.974 1.00 10.00 -2 SER A N 19
ATOM 33729 C CA . SER A 1 8 ? -31.419 -2.296 6.210 1.00 10.00 -2 SER A CA 19
ATOM 33730 C C . SER A 1 8 ? -30.501 -1.909 7.373 1.00 10.00 -2 SER A C 19
ATOM 33731 O O . SER A 1 8 ? -30.959 -1.361 8.376 1.00 10.00 -2 SER A O 19
ATOM 33739 N N . MET A 1 9 ? -29.210 -2.188 7.226 1.00 10.00 -1 MET A N 19
ATOM 33740 C CA . MET A 1 9 ? -28.227 -1.866 8.258 1.00 10.00 -1 MET A CA 19
ATOM 33741 C C . MET A 1 9 ? -27.297 -0.752 7.782 1.00 10.00 -1 MET A C 19
ATOM 33742 O O . MET A 1 9 ? -26.892 -0.730 6.615 1.00 10.00 -1 MET A O 19
ATOM 33756 N N . GLY A 1 10 ? -26.977 0.168 8.685 1.00 10.00 0 GLY A N 19
ATOM 33757 C CA . GLY A 1 10 ? -26.092 1.273 8.365 1.00 10.00 0 GLY A CA 19
ATOM 33758 C C . GLY A 1 10 ? -25.889 2.185 9.558 1.00 10.00 0 GLY A C 19
ATOM 33759 O O . GLY A 1 10 ? -26.752 3.004 9.871 1.00 10.00 0 GLY A O 19
ATOM 33763 N N . ASN A 1 11 ? -24.752 2.041 10.225 1.00 10.00 1 ASN A N 19
ATOM 33764 C CA . ASN A 1 11 ? -24.442 2.840 11.408 1.00 10.00 1 ASN A CA 19
ATOM 33765 C C . ASN A 1 11 ? -22.944 2.743 11.718 1.00 10.00 1 ASN A C 19
ATOM 33766 O O . ASN A 1 11 ? -22.117 2.769 10.804 1.00 10.00 1 ASN A O 19
ATOM 33777 N N . SER A 1 12 ? -22.598 2.618 13.000 1.00 10.00 2 SER A N 19
ATOM 33778 C CA . SER A 1 12 ? -21.205 2.481 13.423 1.00 10.00 2 SER A CA 19
ATOM 33779 C C . SER A 1 12 ? -20.739 1.031 13.250 1.00 10.00 2 SER A C 19
ATOM 33780 O O . SER A 1 12 ? -19.784 0.580 13.888 1.00 10.00 2 SER A O 19
ATOM 33788 N N . SER A 1 13 ? -21.457 0.331 12.378 1.00 10.00 3 SER A N 19
ATOM 33789 C CA . SER A 1 13 ? -21.215 -1.059 12.019 1.00 10.00 3 SER A CA 19
ATOM 33790 C C . SER A 1 13 ? -19.731 -1.361 11.808 1.00 10.00 3 SER A C 19
ATOM 33791 O O . SER A 1 13 ? -18.981 -0.513 11.320 1.00 10.00 3 SER A O 19
ATOM 33799 N N . LYS A 1 14 ? -19.324 -2.563 12.225 1.00 10.00 4 LYS A N 19
ATOM 33800 C CA . LYS A 1 14 ? -17.940 -3.042 12.084 1.00 10.00 4 LYS A CA 19
ATOM 33801 C C . LYS A 1 14 ? -17.483 -2.956 10.624 1.00 10.00 4 LYS A C 19
ATOM 33802 O O . LYS A 1 14 ? -18.217 -2.459 9.782 1.00 10.00 4 LYS A O 19
ATOM 33821 N N . GLY A 1 15 ? -16.302 -3.498 10.329 1.00 10.00 5 GLY A N 19
ATOM 33822 C CA . GLY A 1 15 ? -15.721 -3.400 8.991 1.00 10.00 5 GLY A CA 19
ATOM 33823 C C . GLY A 1 15 ? -16.718 -3.494 7.843 1.00 10.00 5 GLY A C 19
ATOM 33824 O O . GLY A 1 15 ? -17.339 -4.532 7.588 1.00 10.00 5 GLY A O 19
ATOM 33828 N N . VAL A 1 16 ? -16.884 -2.355 7.181 1.00 10.00 6 VAL A N 19
ATOM 33829 C CA . VAL A 1 16 ? -17.770 -2.223 6.040 1.00 10.00 6 VAL A CA 19
ATOM 33830 C C . VAL A 1 16 ? -16.930 -2.000 4.796 1.00 10.00 6 VAL A C 19
ATOM 33831 O O . VAL A 1 16 ? -15.714 -1.853 4.890 1.00 10.00 6 VAL A O 19
ATOM 33844 N N . TYR A 1 17 ? -17.559 -1.975 3.637 1.00 10.00 7 TYR A N 19
ATOM 33845 C CA . TYR A 1 17 ? -16.827 -1.749 2.407 1.00 10.00 7 TYR A CA 19
ATOM 33846 C C . TYR A 1 17 ? -17.731 -1.244 1.297 1.00 10.00 7 TYR A C 19
ATOM 33847 O O . TYR A 1 17 ? -18.898 -1.607 1.209 1.00 10.00 7 TYR A O 19
ATOM 33865 N N . TYR A 1 18 ? -17.186 -0.374 0.470 1.00 10.00 8 TYR A N 19
ATOM 33866 C CA . TYR A 1 18 ? -17.916 0.166 -0.662 1.00 10.00 8 TYR A CA 19
ATOM 33867 C C . TYR A 1 18 ? -17.714 -0.763 -1.847 1.00 10.00 8 TYR A C 19
ATOM 33868 O O . TYR A 1 18 ? -16.594 -1.213 -2.090 1.00 10.00 8 TYR A O 19
ATOM 33886 N N . ARG A 1 19 ? -18.785 -1.072 -2.565 1.00 10.00 9 ARG A N 19
ATOM 33887 C CA . ARG A 1 19 ? -18.686 -1.976 -3.705 1.00 10.00 9 ARG A CA 19
ATOM 33888 C C . ARG A 1 19 ? -19.049 -1.271 -5.003 1.00 10.00 9 ARG A C 19
ATOM 33889 O O . ARG A 1 19 ? -19.914 -0.398 -5.026 1.00 10.00 9 ARG A O 19
ATOM 33910 N N . ASN A 1 20 ? -18.377 -1.659 -6.078 1.00 10.00 10 ASN A N 19
ATOM 33911 C CA . ASN A 1 20 ? -18.626 -1.077 -7.388 1.00 10.00 10 ASN A CA 19
ATOM 33912 C C . ASN A 1 20 ? -18.689 -2.183 -8.442 1.00 10.00 10 ASN A C 19
ATOM 33913 O O . ASN A 1 20 ? -18.549 -3.363 -8.110 1.00 10.00 10 ASN A O 19
ATOM 33924 N N . GLU A 1 21 ? -18.877 -1.799 -9.703 1.00 10.00 11 GLU A N 19
ATOM 33925 C CA . GLU A 1 21 ? -18.985 -2.752 -10.813 1.00 10.00 11 GLU A CA 19
ATOM 33926 C C . GLU A 1 21 ? -17.744 -3.640 -10.956 1.00 10.00 11 GLU A C 19
ATOM 33927 O O . GLU A 1 21 ? -17.841 -4.767 -11.444 1.00 10.00 11 GLU A O 19
ATOM 33939 N N . GLU A 1 22 ? -16.588 -3.139 -10.534 1.00 10.00 12 GLU A N 19
ATOM 33940 C CA . GLU A 1 22 ? -15.342 -3.903 -10.625 1.00 10.00 12 GLU A CA 19
ATOM 33941 C C . GLU A 1 22 ? -15.323 -5.063 -9.628 1.00 10.00 12 GLU A C 19
ATOM 33942 O O . GLU A 1 22 ? -14.476 -5.954 -9.716 1.00 10.00 12 GLU A O 19
ATOM 33954 N N . GLY A 1 23 ? -16.256 -5.051 -8.681 1.00 10.00 13 GLY A N 19
ATOM 33955 C CA . GLY A 1 23 ? -16.324 -6.112 -7.694 1.00 10.00 13 GLY A CA 19
ATOM 33956 C C . GLY A 1 23 ? -15.446 -5.849 -6.485 1.00 10.00 13 GLY A C 19
ATOM 33957 O O . GLY A 1 23 ? -15.619 -6.472 -5.441 1.00 10.00 13 GLY A O 19
ATOM 33961 N N . GLN A 1 24 ? -14.507 -4.921 -6.624 1.00 10.00 14 GLN A N 19
ATOM 33962 C CA . GLN A 1 24 ? -13.595 -4.580 -5.541 1.00 10.00 14 GLN A CA 19
ATOM 33963 C C . GLN A 1 24 ? -14.337 -3.893 -4.392 1.00 10.00 14 GLN A C 19
ATOM 33964 O O . GLN A 1 24 ? -15.384 -3.271 -4.599 1.00 10.00 14 GLN A O 19
ATOM 33978 N N . THR A 1 25 ? -13.781 -4.001 -3.189 1.00 10.00 15 THR A N 19
ATOM 33979 C CA . THR A 1 25 ? -14.384 -3.418 -1.998 1.00 10.00 15 THR A CA 19
ATOM 33980 C C . THR A 1 25 ? -13.382 -2.557 -1.214 1.00 10.00 15 THR A C 19
ATOM 33981 O O . THR A 1 25 ? -12.219 -2.933 -1.060 1.00 10.00 15 THR A O 19
ATOM 33992 N N . TRP A 1 26 ? -13.842 -1.406 -0.729 1.00 10.00 16 TRP A N 19
ATOM 33993 C CA . TRP A 1 26 ? -12.999 -0.488 0.040 1.00 10.00 16 TRP A CA 19
ATOM 33994 C C . TRP A 1 26 ? -13.554 -0.311 1.449 1.00 10.00 16 TRP A C 19
ATOM 33995 O O . TRP A 1 26 ? -14.711 0.065 1.616 1.00 10.00 16 TRP A O 19
ATOM 34016 N N . SER A 1 27 ? -12.717 -0.554 2.454 1.00 10.00 17 SER A N 19
ATOM 34017 C CA . SER A 1 27 ? -13.128 -0.449 3.854 1.00 10.00 17 SER A CA 19
ATOM 34018 C C . SER A 1 27 ? -13.589 0.965 4.231 1.00 10.00 17 SER A C 19
ATOM 34019 O O . SER A 1 27 ? -14.464 1.128 5.081 1.00 10.00 17 SER A O 19
ATOM 34027 N N . GLY A 1 28 ? -13.009 1.983 3.603 1.00 10.00 18 GLY A N 19
ATOM 34028 C CA . GLY A 1 28 ? -13.385 3.351 3.914 1.00 10.00 18 GLY A CA 19
ATOM 34029 C C . GLY A 1 28 ? -12.305 4.080 4.687 1.00 10.00 18 GLY A C 19
ATOM 34030 O O . GLY A 1 28 ? -12.505 5.205 5.149 1.00 10.00 18 GLY A O 19
ATOM 34034 N N . VAL A 1 29 ? -11.159 3.432 4.823 1.00 10.00 19 VAL A N 19
ATOM 34035 C CA . VAL A 1 29 ? -10.020 3.995 5.537 1.00 10.00 19 VAL A CA 19
ATOM 34036 C C . VAL A 1 29 ? -8.761 3.786 4.705 1.00 10.00 19 VAL A C 19
ATOM 34037 O O . VAL A 1 29 ? -8.707 2.839 3.923 1.00 10.00 19 VAL A O 19
ATOM 34050 N N . GLY A 1 30 ? -7.777 4.679 4.843 1.00 10.00 20 GLY A N 19
ATOM 34051 C CA . GLY A 1 30 ? -6.535 4.533 4.100 1.00 10.00 20 GLY A CA 19
ATOM 34052 C C . GLY A 1 30 ? -6.698 4.739 2.619 1.00 10.00 20 GLY A C 19
ATOM 34053 O O . GLY A 1 30 ? -6.877 3.779 1.865 1.00 10.00 20 GLY A O 19
ATOM 34057 N N . ARG A 1 31 ? -6.610 6.001 2.206 1.00 10.00 21 ARG A N 19
ATOM 34058 C CA . ARG A 1 31 ? -6.717 6.388 0.799 1.00 10.00 21 ARG A CA 19
ATOM 34059 C C . ARG A 1 31 ? -7.994 5.845 0.174 1.00 10.00 21 ARG A C 19
ATOM 34060 O O . ARG A 1 31 ? -8.922 5.461 0.877 1.00 10.00 21 ARG A O 19
ATOM 34081 N N . GLN A 1 32 ? -8.040 5.844 -1.146 1.00 10.00 22 GLN A N 19
ATOM 34082 C CA . GLN A 1 32 ? -9.187 5.333 -1.870 1.00 10.00 22 GLN A CA 19
ATOM 34083 C C . GLN A 1 32 ? -8.711 4.624 -3.132 1.00 10.00 22 GLN A C 19
ATOM 34084 O O . GLN A 1 32 ? -7.751 5.061 -3.765 1.00 10.00 22 GLN A O 19
ATOM 34098 N N . PRO A 1 33 ? -9.342 3.504 -3.501 1.00 10.00 23 PRO A N 19
ATOM 34099 C CA . PRO A 1 33 ? -8.980 2.768 -4.709 1.00 10.00 23 PRO A CA 19
ATOM 34100 C C . PRO A 1 33 ? -9.331 3.544 -5.972 1.00 10.00 23 PRO A C 19
ATOM 34101 O O . PRO A 1 33 ? -10.133 4.479 -5.934 1.00 10.00 23 PRO A O 19
ATOM 34112 N N . ARG A 1 34 ? -8.751 3.125 -7.089 1.00 10.00 24 ARG A N 19
ATOM 34113 C CA . ARG A 1 34 ? -8.962 3.790 -8.374 1.00 10.00 24 ARG A CA 19
ATOM 34114 C C . ARG A 1 34 ? -10.439 3.864 -8.782 1.00 10.00 24 ARG A C 19
ATOM 34115 O O . ARG A 1 34 ? -10.853 4.821 -9.421 1.00 10.00 24 ARG A O 19
ATOM 34136 N N . TRP A 1 35 ? -11.224 2.869 -8.401 1.00 10.00 25 TRP A N 19
ATOM 34137 C CA . TRP A 1 35 ? -12.637 2.817 -8.782 1.00 10.00 25 TRP A CA 19
ATOM 34138 C C . TRP A 1 35 ? -13.537 3.668 -7.886 1.00 10.00 25 TRP A C 19
ATOM 34139 O O . TRP A 1 35 ? -14.673 3.974 -8.253 1.00 10.00 25 TRP A O 19
ATOM 34160 N N . LEU A 1 36 ? -13.038 4.067 -6.726 1.00 10.00 26 LEU A N 19
ATOM 34161 C CA . LEU A 1 36 ? -13.839 4.859 -5.800 1.00 10.00 26 LEU A CA 19
ATOM 34162 C C . LEU A 1 36 ? -14.153 6.229 -6.399 1.00 10.00 26 LEU A C 19
ATOM 34163 O O . LEU A 1 36 ? -15.297 6.690 -6.357 1.00 10.00 26 LEU A O 19
ATOM 34179 N N . LYS A 1 37 ? -13.139 6.858 -6.978 1.00 10.00 27 LYS A N 19
ATOM 34180 C CA . LYS A 1 37 ? -13.304 8.174 -7.585 1.00 10.00 27 LYS A CA 19
ATOM 34181 C C . LYS A 1 37 ? -14.217 8.103 -8.804 1.00 10.00 27 LYS A C 19
ATOM 34182 O O . LYS A 1 37 ? -14.972 9.035 -9.070 1.00 10.00 27 LYS A O 19
ATOM 34201 N N . GLU A 1 38 ? -14.170 6.978 -9.521 1.00 10.00 28 GLU A N 19
ATOM 34202 C CA . GLU A 1 38 ? -14.991 6.795 -10.719 1.00 10.00 28 GLU A CA 19
ATOM 34203 C C . GLU A 1 38 ? -16.469 6.787 -10.355 1.00 10.00 28 GLU A C 19
ATOM 34204 O O . GLU A 1 38 ? -17.287 7.416 -11.023 1.00 10.00 28 GLU A O 19
ATOM 34216 N N . ALA A 1 39 ? -16.805 6.074 -9.287 1.00 10.00 29 ALA A N 19
ATOM 34217 C CA . ALA A 1 39 ? -18.184 5.998 -8.832 1.00 10.00 29 ALA A CA 19
ATOM 34218 C C . ALA A 1 39 ? -18.631 7.346 -8.282 1.00 10.00 29 ALA A C 19
ATOM 34219 O O . ALA A 1 39 ? -19.793 7.732 -8.414 1.00 10.00 29 ALA A O 19
ATOM 34226 N N . LEU A 1 40 ? -17.689 8.067 -7.686 1.00 10.00 30 LEU A N 19
ATOM 34227 C CA . LEU A 1 40 ? -17.966 9.384 -7.121 1.00 10.00 30 LEU A CA 19
ATOM 34228 C C . LEU A 1 40 ? -18.268 10.393 -8.233 1.00 10.00 30 LEU A C 19
ATOM 34229 O O . LEU A 1 40 ? -19.245 11.144 -8.163 1.00 10.00 30 LEU A O 19
ATOM 34245 N N . LEU A 1 41 ? -17.438 10.388 -9.271 1.00 10.00 31 LEU A N 19
ATOM 34246 C CA . LEU A 1 41 ? -17.615 11.305 -10.394 1.00 10.00 31 LEU A CA 19
ATOM 34247 C C . LEU A 1 41 ? -18.796 10.887 -11.265 1.00 10.00 31 LEU A C 19
ATOM 34248 O O . LEU A 1 41 ? -19.188 11.607 -12.183 1.00 10.00 31 LEU A O 19
ATOM 34264 N N . ASN A 1 42 ? -19.369 9.729 -10.965 1.00 10.00 32 ASN A N 19
ATOM 34265 C CA . ASN A 1 42 ? -20.500 9.214 -11.729 1.00 10.00 32 ASN A CA 19
ATOM 34266 C C . ASN A 1 42 ? -21.803 9.912 -11.347 1.00 10.00 32 ASN A C 19
ATOM 34267 O O . ASN A 1 42 ? -22.877 9.533 -11.815 1.00 10.00 32 ASN A O 19
ATOM 34278 N N . GLY A 1 43 ? -21.712 10.923 -10.488 1.00 10.00 33 GLY A N 19
ATOM 34279 C CA . GLY A 1 43 ? -22.897 11.663 -10.097 1.00 10.00 33 GLY A CA 19
ATOM 34280 C C . GLY A 1 43 ? -23.597 11.090 -8.882 1.00 10.00 33 GLY A C 19
ATOM 34281 O O . GLY A 1 43 ? -24.790 11.323 -8.682 1.00 10.00 33 GLY A O 19
ATOM 34285 N N . MET A 1 44 ? -22.876 10.326 -8.078 1.00 10.00 34 MET A N 19
ATOM 34286 C CA . MET A 1 44 ? -23.460 9.733 -6.886 1.00 10.00 34 MET A CA 19
ATOM 34287 C C . MET A 1 44 ? -22.464 9.744 -5.731 1.00 10.00 34 MET A C 19
ATOM 34288 O O . MET A 1 44 ? -21.260 9.893 -5.945 1.00 10.00 34 MET A O 19
ATOM 34302 N N . LYS A 1 45 ? -22.979 9.605 -4.516 1.00 10.00 35 LYS A N 19
ATOM 34303 C CA . LYS A 1 45 ? -22.150 9.591 -3.316 1.00 10.00 35 LYS A CA 19
ATOM 34304 C C . LYS A 1 45 ? -21.742 8.158 -2.984 1.00 10.00 35 LYS A C 19
ATOM 34305 O O . LYS A 1 45 ? -22.456 7.215 -3.328 1.00 10.00 35 LYS A O 19
ATOM 34324 N N . LYS A 1 46 ? -20.603 7.999 -2.315 1.00 10.00 36 LYS A N 19
ATOM 34325 C CA . LYS A 1 46 ? -20.110 6.676 -1.951 1.00 10.00 36 LYS A CA 19
ATOM 34326 C C . LYS A 1 46 ? -21.066 5.965 -0.991 1.00 10.00 36 LYS A C 19
ATOM 34327 O O . LYS A 1 46 ? -21.164 4.742 -0.996 1.00 10.00 36 LYS A O 19
ATOM 34346 N N . GLU A 1 47 ? -21.790 6.742 -0.195 1.00 10.00 37 GLU A N 19
ATOM 34347 C CA . GLU A 1 47 ? -22.732 6.198 0.781 1.00 10.00 37 GLU A CA 19
ATOM 34348 C C . GLU A 1 47 ? -23.836 5.362 0.125 1.00 10.00 37 GLU A C 19
ATOM 34349 O O . GLU A 1 47 ? -24.390 4.458 0.750 1.00 10.00 37 GLU A O 19
ATOM 34361 N N . ASP A 1 48 ? -24.159 5.666 -1.129 1.00 10.00 38 ASP A N 19
ATOM 34362 C CA . ASP A 1 48 ? -25.221 4.950 -1.839 1.00 10.00 38 ASP A CA 19
ATOM 34363 C C . ASP A 1 48 ? -24.893 3.469 -2.010 1.00 10.00 38 ASP A C 19
ATOM 34364 O O . ASP A 1 48 ? -25.763 2.610 -1.843 1.00 10.00 38 ASP A O 19
ATOM 34373 N N . PHE A 1 49 ? -23.638 3.169 -2.316 1.00 10.00 39 PHE A N 19
ATOM 34374 C CA . PHE A 1 49 ? -23.210 1.784 -2.510 1.00 10.00 39 PHE A CA 19
ATOM 34375 C C . PHE A 1 49 ? -22.384 1.296 -1.320 1.00 10.00 39 PHE A C 19
ATOM 34376 O O . PHE A 1 49 ? -21.438 0.517 -1.471 1.00 10.00 39 PHE A O 19
ATOM 34393 N N . LEU A 1 50 ? -22.766 1.747 -0.133 1.00 10.00 40 LEU A N 19
ATOM 34394 C CA . LEU A 1 50 ? -22.073 1.379 1.092 1.00 10.00 40 LEU A CA 19
ATOM 34395 C C . LEU A 1 50 ? -22.648 0.096 1.685 1.00 10.00 40 LEU A C 19
ATOM 34396 O O . LEU A 1 50 ? -23.785 0.074 2.167 1.00 10.00 40 LEU A O 19
ATOM 34412 N N . VAL A 1 51 ? -21.869 -0.972 1.638 1.00 10.00 41 VAL A N 19
ATOM 34413 C CA . VAL A 1 51 ? -22.295 -2.234 2.214 1.00 10.00 41 VAL A CA 19
ATOM 34414 C C . VAL A 1 51 ? -21.424 -2.553 3.423 1.00 10.00 41 VAL A C 19
ATOM 34415 O O . VAL A 1 51 ? -20.340 -1.998 3.583 1.00 10.00 41 VAL A O 19
ATOM 34428 N N . LYS A 1 52 ? -21.906 -3.426 4.279 1.00 10.00 42 LYS A N 19
ATOM 34429 C CA . LYS A 1 52 ? -21.191 -3.778 5.496 1.00 10.00 42 LYS A CA 19
ATOM 34430 C C . LYS A 1 52 ? -20.712 -5.215 5.412 1.00 10.00 42 LYS A C 19
ATOM 34431 O O . LYS A 1 52 ? -21.031 -5.905 4.445 1.00 10.00 42 LYS A O 19
ATOM 34450 N N . ASP A 1 53 ? -19.915 -5.657 6.398 1.00 10.00 43 ASP A N 19
ATOM 34451 C CA . ASP A 1 53 ? -19.456 -7.050 6.440 1.00 10.00 43 ASP A CA 19
ATOM 34452 C C . ASP A 1 53 ? -20.673 -7.978 6.408 1.00 10.00 43 ASP A C 19
ATOM 34453 O O . ASP A 1 53 ? -20.591 -9.135 6.005 1.00 10.00 43 ASP A O 19
ATOM 34462 N N . THR A 1 54 ? -21.804 -7.441 6.840 1.00 10.00 44 THR A N 19
ATOM 34463 C CA . THR A 1 54 ? -23.064 -8.147 6.812 1.00 10.00 44 THR A CA 19
ATOM 34464 C C . THR A 1 54 ? -23.970 -7.459 5.788 1.00 10.00 44 THR A C 19
ATOM 34465 O O . THR A 1 54 ? -23.859 -6.243 5.583 1.00 10.00 44 THR A O 19
ATOM 34476 N N . GLU A 1 55 ? -24.834 -8.231 5.127 1.00 10.00 45 GLU A N 19
ATOM 34477 C CA . GLU A 1 55 ? -25.745 -7.696 4.110 1.00 10.00 45 GLU A CA 19
ATOM 34478 C C . GLU A 1 55 ? -24.977 -7.245 2.870 1.00 10.00 45 GLU A C 19
ATOM 34479 O O . GLU A 1 55 ? -25.340 -6.254 2.233 1.00 10.00 45 GLU A O 19
ATOM 34491 N N . GLU A 1 56 ? -23.921 -7.970 2.533 1.00 10.00 46 GLU A N 19
ATOM 34492 C CA . GLU A 1 56 ? -23.109 -7.637 1.372 1.00 10.00 46 GLU A CA 19
ATOM 34493 C C . GLU A 1 56 ? -23.705 -8.241 0.112 1.00 10.00 46 GLU A C 19
ATOM 34494 O O . GLU A 1 56 ? -24.391 -9.265 0.165 1.00 10.00 46 GLU A O 19
ATOM 34506 N N . GLU A 1 57 ? -23.447 -7.592 -1.013 1.00 10.00 47 GLU A N 19
ATOM 34507 C CA . GLU A 1 57 ? -23.957 -8.041 -2.298 1.00 10.00 47 GLU A CA 19
ATOM 34508 C C . GLU A 1 57 ? -22.847 -8.673 -3.133 1.00 10.00 47 GLU A C 19
ATOM 34509 O O . GLU A 1 57 ? -23.166 -9.334 -4.147 1.00 10.00 47 GLU A O 19
ATOM 35474 N N . SER A 1 1 ? -43.140 12.336 -1.015 1.00 10.00 -9 SER A N 20
ATOM 35475 C CA . SER A 1 1 ? -42.141 11.253 -1.065 1.00 10.00 -9 SER A CA 20
ATOM 35476 C C . SER A 1 1 ? -42.737 10.020 -1.732 1.00 10.00 -9 SER A C 20
ATOM 35477 O O . SER A 1 1 ? -43.908 9.693 -1.520 1.00 10.00 -9 SER A O 20
ATOM 35487 N N . HIS A 1 2 ? -41.936 9.349 -2.548 1.00 10.00 -8 HIS A N 20
ATOM 35488 C CA . HIS A 1 2 ? -42.382 8.156 -3.252 1.00 10.00 -8 HIS A CA 20
ATOM 35489 C C . HIS A 1 2 ? -41.222 7.184 -3.425 1.00 10.00 -8 HIS A C 20
ATOM 35490 O O . HIS A 1 2 ? -40.195 7.535 -4.010 1.00 10.00 -8 HIS A O 20
ATOM 35505 N N . HIS A 1 3 ? -41.389 5.977 -2.886 1.00 10.00 -7 HIS A N 20
ATOM 35506 C CA . HIS A 1 3 ? -40.372 4.927 -2.958 1.00 10.00 -7 HIS A CA 20
ATOM 35507 C C . HIS A 1 3 ? -39.142 5.307 -2.128 1.00 10.00 -7 HIS A C 20
ATOM 35508 O O . HIS A 1 3 ? -38.977 6.460 -1.722 1.00 10.00 -7 HIS A O 20
ATOM 35523 N N . HIS A 1 4 ? -38.284 4.340 -1.865 1.00 10.00 -6 HIS A N 20
ATOM 35524 C CA . HIS A 1 4 ? -37.082 4.592 -1.091 1.00 10.00 -6 HIS A CA 20
ATOM 35525 C C . HIS A 1 4 ? -35.940 3.707 -1.571 1.00 10.00 -6 HIS A C 20
ATOM 35526 O O . HIS A 1 4 ? -36.152 2.547 -1.923 1.00 10.00 -6 HIS A O 20
ATOM 35541 N N . HIS A 1 5 ? -34.737 4.271 -1.601 1.00 10.00 -5 HIS A N 20
ATOM 35542 C CA . HIS A 1 5 ? -33.546 3.540 -2.027 1.00 10.00 -5 HIS A CA 20
ATOM 35543 C C . HIS A 1 5 ? -33.332 2.328 -1.128 1.00 10.00 -5 HIS A C 20
ATOM 35544 O O . HIS A 1 5 ? -33.406 2.444 0.096 1.00 10.00 -5 HIS A O 20
ATOM 35559 N N . HIS A 1 6 ? -33.073 1.180 -1.746 1.00 10.00 -4 HIS A N 20
ATOM 35560 C CA . HIS A 1 6 ? -32.858 -0.069 -1.024 1.00 10.00 -4 HIS A CA 20
ATOM 35561 C C . HIS A 1 6 ? -31.758 0.070 0.021 1.00 10.00 -4 HIS A C 20
ATOM 35562 O O . HIS A 1 6 ? -30.571 0.120 -0.300 1.00 10.00 -4 HIS A O 20
ATOM 35577 N N . HIS A 1 7 ? -32.181 0.154 1.266 1.00 10.00 -3 HIS A N 20
ATOM 35578 C CA . HIS A 1 7 ? -31.282 0.252 2.402 1.00 10.00 -3 HIS A CA 20
ATOM 35579 C C . HIS A 1 7 ? -31.879 -0.569 3.532 1.00 10.00 -3 HIS A C 20
ATOM 35580 O O . HIS A 1 7 ? -32.631 -0.057 4.364 1.00 10.00 -3 HIS A O 20
ATOM 35595 N N . SER A 1 8 ? -31.564 -1.855 3.532 1.00 10.00 -2 SER A N 20
ATOM 35596 C CA . SER A 1 8 ? -32.089 -2.784 4.520 1.00 10.00 -2 SER A CA 20
ATOM 35597 C C . SER A 1 8 ? -31.776 -2.353 5.953 1.00 10.00 -2 SER A C 20
ATOM 35598 O O . SER A 1 8 ? -32.628 -2.462 6.833 1.00 10.00 -2 SER A O 20
ATOM 35606 N N . MET A 1 9 ? -30.571 -1.850 6.188 1.00 10.00 -1 MET A N 20
ATOM 35607 C CA . MET A 1 9 ? -30.194 -1.427 7.530 1.00 10.00 -1 MET A CA 20
ATOM 35608 C C . MET A 1 9 ? -28.941 -0.567 7.526 1.00 10.00 -1 MET A C 20
ATOM 35609 O O . MET A 1 9 ? -28.036 -0.776 6.713 1.00 10.00 -1 MET A O 20
ATOM 35623 N N . GLY A 1 10 ? -28.905 0.413 8.424 1.00 10.00 0 GLY A N 20
ATOM 35624 C CA . GLY A 1 10 ? -27.734 1.251 8.559 1.00 10.00 0 GLY A CA 20
ATOM 35625 C C . GLY A 1 10 ? -26.643 0.448 9.221 1.00 10.00 0 GLY A C 20
ATOM 35626 O O . GLY A 1 10 ? -26.947 -0.527 9.913 1.00 10.00 0 GLY A O 20
ATOM 35630 N N . ASN A 1 11 ? -25.386 0.817 9.060 1.00 10.00 1 ASN A N 20
ATOM 35631 C CA . ASN A 1 11 ? -24.340 0.001 9.646 1.00 10.00 1 ASN A CA 20
ATOM 35632 C C . ASN A 1 11 ? -23.197 0.776 10.283 1.00 10.00 1 ASN A C 20
ATOM 35633 O O . ASN A 1 11 ? -22.363 1.363 9.594 1.00 10.00 1 ASN A O 20
ATOM 35644 N N . SER A 1 12 ? -23.195 0.795 11.612 1.00 10.00 2 SER A N 20
ATOM 35645 C CA . SER A 1 12 ? -22.094 1.371 12.376 1.00 10.00 2 SER A CA 20
ATOM 35646 C C . SER A 1 12 ? -21.118 0.216 12.569 1.00 10.00 2 SER A C 20
ATOM 35647 O O . SER A 1 12 ? -19.985 0.356 13.037 1.00 10.00 2 SER A O 20
ATOM 35655 N N . SER A 1 13 ? -21.674 -0.934 12.191 1.00 10.00 3 SER A N 20
ATOM 35656 C CA . SER A 1 13 ? -21.062 -2.250 12.162 1.00 10.00 3 SER A CA 20
ATOM 35657 C C . SER A 1 13 ? -19.667 -2.247 11.560 1.00 10.00 3 SER A C 20
ATOM 35658 O O . SER A 1 13 ? -19.301 -1.332 10.821 1.00 10.00 3 SER A O 20
ATOM 35666 N N . LYS A 1 14 ? -18.879 -3.238 11.972 1.00 10.00 4 LYS A N 20
ATOM 35667 C CA . LYS A 1 14 ? -17.501 -3.424 11.521 1.00 10.00 4 LYS A CA 20
ATOM 35668 C C . LYS A 1 14 ? -17.358 -3.324 9.986 1.00 10.00 4 LYS A C 20
ATOM 35669 O O . LYS A 1 14 ? -18.314 -3.033 9.270 1.00 10.00 4 LYS A O 20
ATOM 35688 N N . GLY A 1 15 ? -16.164 -3.655 9.504 1.00 10.00 5 GLY A N 20
ATOM 35689 C CA . GLY A 1 15 ? -15.803 -3.487 8.103 1.00 10.00 5 GLY A CA 20
ATOM 35690 C C . GLY A 1 15 ? -16.906 -3.694 7.071 1.00 10.00 5 GLY A C 20
ATOM 35691 O O . GLY A 1 15 ? -17.549 -4.754 6.951 1.00 10.00 5 GLY A O 20
ATOM 35695 N N . VAL A 1 16 ? -17.123 -2.614 6.340 1.00 10.00 6 VAL A N 20
ATOM 35696 C CA . VAL A 1 16 ? -18.086 -2.568 5.268 1.00 10.00 6 VAL A CA 20
ATOM 35697 C C . VAL A 1 16 ? -17.320 -2.640 3.957 1.00 10.00 6 VAL A C 20
ATOM 35698 O O . VAL A 1 16 ? -16.088 -2.727 3.971 1.00 10.00 6 VAL A O 20
ATOM 35711 N N . TYR A 1 17 ? -18.006 -2.606 2.833 1.00 10.00 7 TYR A N 20
ATOM 35712 C CA . TYR A 1 17 ? -17.323 -2.698 1.557 1.00 10.00 7 TYR A CA 20
ATOM 35713 C C . TYR A 1 17 ? -17.978 -1.843 0.487 1.00 10.00 7 TYR A C 20
ATOM 35714 O O . TYR A 1 17 ? -19.150 -2.008 0.177 1.00 10.00 7 TYR A O 20
ATOM 35732 N N . TYR A 1 18 ? -17.221 -0.924 -0.073 1.00 10.00 8 TYR A N 20
ATOM 35733 C CA . TYR A 1 18 ? -17.725 -0.102 -1.153 1.00 10.00 8 TYR A CA 20
ATOM 35734 C C . TYR A 1 18 ? -17.467 -0.869 -2.438 1.00 10.00 8 TYR A C 20
ATOM 35735 O O . TYR A 1 18 ? -16.326 -1.221 -2.726 1.00 10.00 8 TYR A O 20
ATOM 35753 N N . ARG A 1 19 ? -18.515 -1.167 -3.187 1.00 10.00 9 ARG A N 20
ATOM 35754 C CA . ARG A 1 19 ? -18.358 -1.936 -4.413 1.00 10.00 9 ARG A CA 20
ATOM 35755 C C . ARG A 1 19 ? -18.671 -1.103 -5.643 1.00 10.00 9 ARG A C 20
ATOM 35756 O O . ARG A 1 19 ? -19.498 -0.196 -5.601 1.00 10.00 9 ARG A O 20
ATOM 35777 N N . ASN A 1 20 ? -18.008 -1.430 -6.740 1.00 10.00 10 ASN A N 20
ATOM 35778 C CA . ASN A 1 20 ? -18.209 -0.736 -8.003 1.00 10.00 10 ASN A CA 20
ATOM 35779 C C . ASN A 1 20 ? -18.316 -1.757 -9.134 1.00 10.00 10 ASN A C 20
ATOM 35780 O O . ASN A 1 20 ? -18.143 -2.955 -8.905 1.00 10.00 10 ASN A O 20
ATOM 35791 N N . GLU A 1 21 ? -18.590 -1.278 -10.344 1.00 10.00 11 GLU A N 20
ATOM 35792 C CA . GLU A 1 21 ? -18.746 -2.134 -11.524 1.00 10.00 11 GLU A CA 20
ATOM 35793 C C . GLU A 1 21 ? -17.534 -3.039 -11.785 1.00 10.00 11 GLU A C 20
ATOM 35794 O O . GLU A 1 21 ? -17.671 -4.097 -12.395 1.00 10.00 11 GLU A O 20
ATOM 35806 N N . GLU A 1 22 ? -16.354 -2.634 -11.333 1.00 10.00 12 GLU A N 20
ATOM 35807 C CA . GLU A 1 22 ? -15.147 -3.435 -11.535 1.00 10.00 12 GLU A CA 20
ATOM 35808 C C . GLU A 1 22 ? -15.097 -4.628 -10.583 1.00 10.00 12 GLU A C 20
ATOM 35809 O O . GLU A 1 22 ? -14.288 -5.538 -10.759 1.00 10.00 12 GLU A O 20
ATOM 35821 N N . GLY A 1 23 ? -15.957 -4.619 -9.571 1.00 10.00 13 GLY A N 20
ATOM 35822 C CA . GLY A 1 23 ? -15.995 -5.716 -8.614 1.00 10.00 13 GLY A CA 20
ATOM 35823 C C . GLY A 1 23 ? -15.001 -5.563 -7.476 1.00 10.00 13 GLY A C 20
ATOM 35824 O O . GLY A 1 23 ? -14.844 -6.465 -6.653 1.00 10.00 13 GLY A O 20
ATOM 35828 N N . GLN A 1 24 ? -14.337 -4.421 -7.417 1.00 10.00 14 GLN A N 20
ATOM 35829 C CA . GLN A 1 24 ? -13.364 -4.166 -6.361 1.00 10.00 14 GLN A CA 20
ATOM 35830 C C . GLN A 1 24 ? -14.076 -3.601 -5.136 1.00 10.00 14 GLN A C 20
ATOM 35831 O O . GLN A 1 24 ? -15.162 -3.026 -5.263 1.00 10.00 14 GLN A O 20
ATOM 35845 N N . THR A 1 25 ? -13.471 -3.748 -3.962 1.00 10.00 15 THR A N 20
ATOM 35846 C CA . THR A 1 25 ? -14.085 -3.270 -2.729 1.00 10.00 15 THR A CA 20
ATOM 35847 C C . THR A 1 25 ? -13.132 -2.411 -1.892 1.00 10.00 15 THR A C 20
ATOM 35848 O O . THR A 1 25 ? -11.922 -2.622 -1.896 1.00 10.00 15 THR A O 20
ATOM 35859 N N . TRP A 1 26 ? -13.702 -1.432 -1.190 1.00 10.00 16 TRP A N 20
ATOM 35860 C CA . TRP A 1 26 ? -12.938 -0.524 -0.333 1.00 10.00 16 TRP A CA 20
ATOM 35861 C C . TRP A 1 26 ? -13.552 -0.498 1.067 1.00 10.00 16 TRP A C 20
ATOM 35862 O O . TRP A 1 26 ? -14.773 -0.587 1.203 1.00 10.00 16 TRP A O 20
ATOM 35883 N N . SER A 1 27 ? -12.718 -0.387 2.098 1.00 10.00 17 SER A N 20
ATOM 35884 C CA . SER A 1 27 ? -13.209 -0.357 3.474 1.00 10.00 17 SER A CA 20
ATOM 35885 C C . SER A 1 27 ? -13.634 1.051 3.894 1.00 10.00 17 SER A C 20
ATOM 35886 O O . SER A 1 27 ? -14.759 1.257 4.352 1.00 10.00 17 SER A O 20
ATOM 35894 N N . GLY A 1 28 ? -12.744 2.024 3.734 1.00 10.00 18 GLY A N 20
ATOM 35895 C CA . GLY A 1 28 ? -13.075 3.387 4.114 1.00 10.00 18 GLY A CA 20
ATOM 35896 C C . GLY A 1 28 ? -11.937 4.092 4.828 1.00 10.00 18 GLY A C 20
ATOM 35897 O O . GLY A 1 28 ? -11.913 5.318 4.911 1.00 10.00 18 GLY A O 20
ATOM 35901 N N . VAL A 1 29 ? -11.003 3.316 5.351 1.00 10.00 19 VAL A N 20
ATOM 35902 C CA . VAL A 1 29 ? -9.850 3.861 6.058 1.00 10.00 19 VAL A CA 20
ATOM 35903 C C . VAL A 1 29 ? -8.616 3.723 5.179 1.00 10.00 19 VAL A C 20
ATOM 35904 O O . VAL A 1 29 ? -8.578 2.833 4.333 1.00 10.00 19 VAL A O 20
ATOM 35917 N N . GLY A 1 30 ? -7.635 4.620 5.360 1.00 10.00 20 GLY A N 20
ATOM 35918 C CA . GLY A 1 30 ? -6.403 4.556 4.583 1.00 10.00 20 GLY A CA 20
ATOM 35919 C C . GLY A 1 30 ? -6.604 4.784 3.116 1.00 10.00 20 GLY A C 20
ATOM 35920 O O . GLY A 1 30 ? -6.762 3.826 2.360 1.00 10.00 20 GLY A O 20
ATOM 35924 N N . ARG A 1 31 ? -6.577 6.061 2.714 1.00 10.00 21 ARG A N 20
ATOM 35925 C CA . ARG A 1 31 ? -6.737 6.445 1.313 1.00 10.00 21 ARG A CA 20
ATOM 35926 C C . ARG A 1 31 ? -7.861 5.677 0.613 1.00 10.00 21 ARG A C 20
ATOM 35927 O O . ARG A 1 31 ? -8.757 5.136 1.262 1.00 10.00 21 ARG A O 20
ATOM 35948 N N . GLN A 1 32 ? -7.856 5.684 -0.707 1.00 10.00 22 GLN A N 20
ATOM 35949 C CA . GLN A 1 32 ? -8.893 5.004 -1.467 1.00 10.00 22 GLN A CA 20
ATOM 35950 C C . GLN A 1 32 ? -8.355 4.527 -2.809 1.00 10.00 22 GLN A C 20
ATOM 35951 O O . GLN A 1 32 ? -7.400 5.096 -3.329 1.00 10.00 22 GLN A O 20
ATOM 35965 N N . PRO A 1 33 ? -8.932 3.462 -3.377 1.00 10.00 23 PRO A N 20
ATOM 35966 C CA . PRO A 1 33 ? -8.514 2.952 -4.672 1.00 10.00 23 PRO A CA 20
ATOM 35967 C C . PRO A 1 33 ? -8.979 3.887 -5.787 1.00 10.00 23 PRO A C 20
ATOM 35968 O O . PRO A 1 33 ? -9.969 4.604 -5.631 1.00 10.00 23 PRO A O 20
ATOM 35979 N N . ARG A 1 34 ? -8.272 3.874 -6.907 1.00 10.00 24 ARG A N 20
ATOM 35980 C CA . ARG A 1 34 ? -8.590 4.753 -8.032 1.00 10.00 24 ARG A CA 20
ATOM 35981 C C . ARG A 1 34 ? -10.039 4.632 -8.520 1.00 10.00 24 ARG A C 20
ATOM 35982 O O . ARG A 1 34 ? -10.605 5.608 -9.001 1.00 10.00 24 ARG A O 20
ATOM 36003 N N . TRP A 1 35 ? -10.650 3.462 -8.374 1.00 10.00 25 TRP A N 20
ATOM 36004 C CA . TRP A 1 35 ? -12.019 3.264 -8.848 1.00 10.00 25 TRP A CA 20
ATOM 36005 C C . TRP A 1 35 ? -13.047 4.003 -7.987 1.00 10.00 25 TRP A C 20
ATOM 36006 O O . TRP A 1 35 ? -14.180 4.222 -8.415 1.00 10.00 25 TRP A O 20
ATOM 36027 N N . LEU A 1 36 ? -12.656 4.399 -6.783 1.00 10.00 26 LEU A N 20
ATOM 36028 C CA . LEU A 1 36 ? -13.569 5.106 -5.892 1.00 10.00 26 LEU A CA 20
ATOM 36029 C C . LEU A 1 36 ? -13.864 6.501 -6.436 1.00 10.00 26 LEU A C 20
ATOM 36030 O O . LEU A 1 36 ? -15.009 6.958 -6.415 1.00 10.00 26 LEU A O 20
ATOM 36046 N N . LYS A 1 37 ? -12.830 7.154 -6.954 1.00 10.00 27 LYS A N 20
ATOM 36047 C CA . LYS A 1 37 ? -12.970 8.500 -7.495 1.00 10.00 27 LYS A CA 20
ATOM 36048 C C . LYS A 1 37 ? -13.887 8.511 -8.719 1.00 10.00 27 LYS A C 20
ATOM 36049 O O . LYS A 1 37 ? -14.659 9.447 -8.907 1.00 10.00 27 LYS A O 20
ATOM 36068 N N . GLU A 1 38 ? -13.825 7.447 -9.518 1.00 10.00 28 GLU A N 20
ATOM 36069 C CA . GLU A 1 38 ? -14.639 7.341 -10.732 1.00 10.00 28 GLU A CA 20
ATOM 36070 C C . GLU A 1 38 ? -16.118 7.391 -10.390 1.00 10.00 28 GLU A C 20
ATOM 36071 O O . GLU A 1 38 ? -16.884 8.141 -10.991 1.00 10.00 28 GLU A O 20
ATOM 36083 N N . ALA A 1 39 ? -16.509 6.588 -9.412 1.00 10.00 29 ALA A N 20
ATOM 36084 C CA . ALA A 1 39 ? -17.896 6.524 -8.987 1.00 10.00 29 ALA A CA 20
ATOM 36085 C C . ALA A 1 39 ? -18.313 7.809 -8.277 1.00 10.00 29 ALA A C 20
ATOM 36086 O O . ALA A 1 39 ? -19.465 8.233 -8.367 1.00 10.00 29 ALA A O 20
ATOM 36093 N N . LEU A 1 40 ? -17.369 8.431 -7.583 1.00 10.00 30 LEU A N 20
ATOM 36094 C CA . LEU A 1 40 ? -17.645 9.665 -6.863 1.00 10.00 30 LEU A CA 20
ATOM 36095 C C . LEU A 1 40 ? -17.874 10.822 -7.836 1.00 10.00 30 LEU A C 20
ATOM 36096 O O . LEU A 1 40 ? -18.846 11.566 -7.710 1.00 10.00 30 LEU A O 20
ATOM 36112 N N . LEU A 1 41 ? -16.989 10.960 -8.821 1.00 10.00 31 LEU A N 20
ATOM 36113 C CA . LEU A 1 41 ? -17.111 12.032 -9.803 1.00 10.00 31 LEU A CA 20
ATOM 36114 C C . LEU A 1 41 ? -18.209 11.718 -10.818 1.00 10.00 31 LEU A C 20
ATOM 36115 O O . LEU A 1 41 ? -18.556 12.556 -11.651 1.00 10.00 31 LEU A O 20
ATOM 36131 N N . ASN A 1 42 ? -18.752 10.506 -10.738 1.00 10.00 32 ASN A N 20
ATOM 36132 C CA . ASN A 1 42 ? -19.820 10.066 -11.635 1.00 10.00 32 ASN A CA 20
ATOM 36133 C C . ASN A 1 42 ? -21.101 10.865 -11.383 1.00 10.00 32 ASN A C 20
ATOM 36134 O O . ASN A 1 42 ? -22.011 10.889 -12.213 1.00 10.00 32 ASN A O 20
ATOM 36145 N N . GLY A 1 43 ? -21.163 11.521 -10.231 1.00 10.00 33 GLY A N 20
ATOM 36146 C CA . GLY A 1 43 ? -22.326 12.312 -9.888 1.00 10.00 33 GLY A CA 20
ATOM 36147 C C . GLY A 1 43 ? -23.103 11.730 -8.727 1.00 10.00 33 GLY A C 20
ATOM 36148 O O . GLY A 1 43 ? -24.182 12.216 -8.385 1.00 10.00 33 GLY A O 20
ATOM 36152 N N . MET A 1 44 ? -22.558 10.692 -8.117 1.00 10.00 34 MET A N 20
ATOM 36153 C CA . MET A 1 44 ? -23.210 10.051 -6.990 1.00 10.00 34 MET A CA 20
ATOM 36154 C C . MET A 1 44 ? -22.275 10.020 -5.793 1.00 10.00 34 MET A C 20
ATOM 36155 O O . MET A 1 44 ? -21.107 10.394 -5.901 1.00 10.00 34 MET A O 20
ATOM 36169 N N . LYS A 1 45 ? -22.793 9.589 -4.660 1.00 10.00 35 LYS A N 20
ATOM 36170 C CA . LYS A 1 45 ? -22.004 9.509 -3.446 1.00 10.00 35 LYS A CA 20
ATOM 36171 C C . LYS A 1 45 ? -21.538 8.079 -3.225 1.00 10.00 35 LYS A C 20
ATOM 36172 O O . LYS A 1 45 ? -22.146 7.140 -3.737 1.00 10.00 35 LYS A O 20
ATOM 36191 N N . LYS A 1 46 ? -20.472 7.911 -2.457 1.00 10.00 36 LYS A N 20
ATOM 36192 C CA . LYS A 1 46 ? -19.943 6.583 -2.172 1.00 10.00 36 LYS A CA 20
ATOM 36193 C C . LYS A 1 46 ? -20.952 5.774 -1.364 1.00 10.00 36 LYS A C 20
ATOM 36194 O O . LYS A 1 46 ? -20.996 4.550 -1.448 1.00 10.00 36 LYS A O 20
ATOM 36213 N N . GLU A 1 47 ? -21.765 6.478 -0.586 1.00 10.00 37 GLU A N 20
ATOM 36214 C CA . GLU A 1 47 ? -22.792 5.851 0.238 1.00 10.00 37 GLU A CA 20
ATOM 36215 C C . GLU A 1 47 ? -23.843 5.145 -0.618 1.00 10.00 37 GLU A C 20
ATOM 36216 O O . GLU A 1 47 ? -24.495 4.209 -0.157 1.00 10.00 37 GLU A O 20
ATOM 36228 N N . ASP A 1 48 ? -24.026 5.620 -1.849 1.00 10.00 38 ASP A N 20
ATOM 36229 C CA . ASP A 1 48 ? -25.003 5.040 -2.770 1.00 10.00 38 ASP A CA 20
ATOM 36230 C C . ASP A 1 48 ? -24.750 3.550 -2.972 1.00 10.00 38 ASP A C 20
ATOM 36231 O O . ASP A 1 48 ? -25.686 2.761 -3.088 1.00 10.00 38 ASP A O 20
ATOM 36240 N N . PHE A 1 49 ? -23.479 3.174 -3.004 1.00 10.00 39 PHE A N 20
ATOM 36241 C CA . PHE A 1 49 ? -23.095 1.781 -3.193 1.00 10.00 39 PHE A CA 20
ATOM 36242 C C . PHE A 1 49 ? -22.395 1.249 -1.944 1.00 10.00 39 PHE A C 20
ATOM 36243 O O . PHE A 1 49 ? -21.422 0.494 -2.024 1.00 10.00 39 PHE A O 20
ATOM 36260 N N . LEU A 1 50 ? -22.910 1.639 -0.789 1.00 10.00 40 LEU A N 20
ATOM 36261 C CA . LEU A 1 50 ? -22.335 1.227 0.482 1.00 10.00 40 LEU A CA 20
ATOM 36262 C C . LEU A 1 50 ? -22.742 -0.198 0.858 1.00 10.00 40 LEU A C 20
ATOM 36263 O O . LEU A 1 50 ? -23.803 -0.425 1.445 1.00 10.00 40 LEU A O 20
ATOM 36279 N N . VAL A 1 51 ? -21.901 -1.155 0.504 1.00 10.00 41 VAL A N 20
ATOM 36280 C CA . VAL A 1 51 ? -22.141 -2.550 0.839 1.00 10.00 41 VAL A CA 20
ATOM 36281 C C . VAL A 1 51 ? -21.499 -2.819 2.201 1.00 10.00 41 VAL A C 20
ATOM 36282 O O . VAL A 1 51 ? -20.659 -2.041 2.646 1.00 10.00 41 VAL A O 20
ATOM 36295 N N . LYS A 1 52 ? -21.905 -3.877 2.884 1.00 10.00 42 LYS A N 20
ATOM 36296 C CA . LYS A 1 52 ? -21.361 -4.172 4.207 1.00 10.00 42 LYS A CA 20
ATOM 36297 C C . LYS A 1 52 ? -20.945 -5.634 4.306 1.00 10.00 42 LYS A C 20
ATOM 36298 O O . LYS A 1 52 ? -21.276 -6.418 3.418 1.00 10.00 42 LYS A O 20
ATOM 36317 N N . ASP A 1 53 ? -20.196 -5.997 5.366 1.00 10.00 43 ASP A N 20
ATOM 36318 C CA . ASP A 1 53 ? -19.820 -7.400 5.584 1.00 10.00 43 ASP A CA 20
ATOM 36319 C C . ASP A 1 53 ? -21.071 -8.285 5.500 1.00 10.00 43 ASP A C 20
ATOM 36320 O O . ASP A 1 53 ? -21.022 -9.426 5.047 1.00 10.00 43 ASP A O 20
ATOM 36329 N N . THR A 1 54 ? -22.193 -7.724 5.941 1.00 10.00 44 THR A N 20
ATOM 36330 C CA . THR A 1 54 ? -23.480 -8.394 5.881 1.00 10.00 44 THR A CA 20
ATOM 36331 C C . THR A 1 54 ? -24.272 -7.830 4.697 1.00 10.00 44 THR A C 20
ATOM 36332 O O . THR A 1 54 ? -24.287 -6.613 4.494 1.00 10.00 44 THR A O 20
ATOM 36343 N N . GLU A 1 55 ? -24.925 -8.711 3.932 1.00 10.00 45 GLU A N 20
ATOM 36344 C CA . GLU A 1 55 ? -25.684 -8.312 2.743 1.00 10.00 45 GLU A CA 20
ATOM 36345 C C . GLU A 1 55 ? -24.718 -7.847 1.657 1.00 10.00 45 GLU A C 20
ATOM 36346 O O . GLU A 1 55 ? -24.434 -6.655 1.508 1.00 10.00 45 GLU A O 20
ATOM 36358 N N . GLU A 1 56 ? -24.214 -8.818 0.916 1.00 10.00 46 GLU A N 20
ATOM 36359 C CA . GLU A 1 56 ? -23.253 -8.585 -0.151 1.00 10.00 46 GLU A CA 20
ATOM 36360 C C . GLU A 1 56 ? -23.955 -8.225 -1.455 1.00 10.00 46 GLU A C 20
ATOM 36361 O O . GLU A 1 56 ? -25.111 -8.587 -1.674 1.00 10.00 46 GLU A O 20
ATOM 36373 N N . GLU A 1 57 ? -23.255 -7.485 -2.299 1.00 10.00 47 GLU A N 20
ATOM 36374 C CA . GLU A 1 57 ? -23.789 -7.069 -3.583 1.00 10.00 47 GLU A CA 20
ATOM 36375 C C . GLU A 1 57 ? -23.499 -8.129 -4.645 1.00 10.00 47 GLU A C 20
ATOM 36376 O O . GLU A 1 57 ? -24.293 -9.086 -4.763 1.00 10.00 47 GLU A O 20
#

Secondary structure (DSSP, 8-state):
---S-TT--S--SS-EEEE-TT--EE-SSS---HHHHHHHHTTS-GGGGEEESSS--

CATH classification: 4.10.430.10

InterPro domains:
  IPR027444 DNA-binding protein H-NS-like, C-terminal domain [PF00816] (77-110)
  IPR027444 DNA-binding protein H-NS-like, C-terminal domain [SM00528] (65-110)
  IPR037150 Histone-like protein H-NS, C-terminal domain superfamily [G3DSA:4.10.430.10] (65-116)

Foldseek 3Di:
DDDDQDDPDDDPDPFWWQADPVGHTDRPPDDDDPVQVVVPVVPDHSVSRTGGPPDHD

Radius of gyration: 11.51 Å; Cα contacts (8 Å, |Δi|>4): 63; chains: 1; bounding box: 33×22×27 Å